Protein AF-A0A1F4DH33-F1 (afdb_monomer_lite)

Foldseek 3Di:
DPPDPDDPQDLPDLFPCCVQQVDDPVRLVVLQLVLQLVVLQLQCVQAQLSVVQQVVLVHHSVQCPDPVSLLSRDEAEPVSQVVQQVVCCVPPVGRARRFWRFDPVQFDAKAWAPDPDDDTGIFTAGPQLLVLQLSLLLRAVSQLSDAAPAEEEEAAAQDSHQSHPSNVVSCVVRNYHYNRCYVVVDLLVSLVCLQVVLGQEYEEALLSLVVNQVCNCVRVVDFLLVSNHQEYEHEDDPQLLQLLSVVCSCVRNVYQFYKYWDGGSDLFTWIWHNVCRNPSPTPAIFGSRSSFKPWWFAALPVRGTDDPDAQDKGFIFIFGGPGHTRTRHRYGPFWIKTKHQDQDPSRRNGIGIDGQAGSVQWAQEVNFTDHLSQLLSLLSVPPPQFPSDKAFEAADDDSYDYDDTEMETEGHPPQDPVNVVVVQVVSQVSCCVRRVHGYDYHYDYPPPDDSDSDDDDRYDYVVVVVDDDDPDDDDDDDDDDDQALWDDAPPDIDGRVVDDPLRVLLVVCVSQQKAKEKEKDWLQLLQVVQLQLVQQQLVVVVKDKDWDDPPDDPDWTIGITMIMIGDPDDDDPDDDRLEGQEYAYAALQLLALAADQTPPLVDCSLSSLLSYQEHFYEHEDPDAQLPRAHAAKHWWKYKYHPLLVLQCVQPVDAADRSNLLCVLRVCLRPPPSGDLVSSLVSLCVPVLADNVRSNSSNVSSPVRNVRMHMDGGDIHHHPDYSVRSVVVSNDRDDPVVDDPVNVVVPPPQAQWDKFFALQQAPDPAQSLCSNPSSNQWDQDPNDTDGDLSSTRNHCSSCVRRPSSRIDIDGNCVQVVCVVVVNVCVRYDPDDD

Sequence (832 aa):
MELASADGLRPDREFWNPRVEVMSREELKALQFKKLKKQLKYNYENSIFYKRSFDNAGIKPGDIRSWDDFALVPIMTKDDQRQCQEESLERFGHPYGVLACAPMHNIVRNSATSGTTGTPTLYTLTRRDVQVIRELSARKFWRMGLRPGDRVLHAMALSMFTGGVPVCDTLQEYGVCVIPVGSESGIRRVLQFIDLCKPHYIRCTPSTAEHLLRKCPEILGKQATALGLKGMLVSGESGGGVLEVRKRIKDGFGLQYLFDNIGGSHVFQAYSCPETADSLDYKGMHLVSEDYCILELLDPVTKKPLELTEGATGEMIYTYIDWEGTPLLRYRLGDMLTVSFKPCECRDPRMRFNIIGRADDMLIVKGINLYPEALKKVVLAFMPRVTGEVRILLDAPGPKVEPPLKIQVESGQGVSQADLALLDREMKDQIRSLLRINPDIEFVPPNTFELKEQKTKLVIKRYEQRAEPKTATPIREEPKAKTPGSISYGDATMDADKLDISQIVREHYGLIGVHEFPFFCIGRQGGRTAVEILTRALIAEGKSVYLGQNLGRRSLGTNTMVVRFGNNGSIPPGMSVSHPSGMMFMHETLVWPDHAGLDYSQIRRPEFVKTFRSGTLMVCTSRAPEEVEYPIDFEGTVATVDAEAVFSEKLSIQPAPSGITALGLFVAATGDLVSIEAIKEATLGYERLSKRVRELNAACIQVAYERTRVLRNAKIKGRFSTEEFNAIAGRQPSSEFITSLEKSASTSWREFLPVCDVGKCVCAECIAAYSCPEGVITWRDEEFSLDYDFCKGCGTCAQECPENAMTMVLAETVLGNIAKGRQDQLIGSGGH

Structure (mmCIF, N/CA/C/O backbone):
data_AF-A0A1F4DH33-F1
#
_entry.id   AF-A0A1F4DH33-F1
#
loop_
_atom_site.group_PDB
_atom_site.id
_atom_site.type_symbol
_atom_site.label_atom_id
_atom_site.label_alt_id
_atom_site.label_comp_id
_atom_site.label_asym_id
_atom_site.label_entity_id
_atom_site.label_seq_id
_atom_site.pdbx_PDB_ins_code
_atom_site.Cartn_x
_atom_site.Cartn_y
_atom_site.Cartn_z
_atom_site.occupancy
_atom_site.B_iso_or_equiv
_atom_site.auth_seq_id
_atom_site.auth_comp_id
_atom_site.auth_asym_id
_atom_site.auth_atom_id
_atom_site.pdbx_PDB_model_num
ATOM 1 N N . MET A 1 1 ? -24.810 -19.130 10.931 1.00 31.92 1 MET A N 1
ATOM 2 C CA . MET A 1 1 ? -24.228 -18.499 9.733 1.00 31.92 1 MET A CA 1
ATOM 3 C C . MET A 1 1 ? -23.982 -19.629 8.750 1.00 31.92 1 MET A C 1
ATOM 5 O O . MET A 1 1 ? -22.939 -20.258 8.806 1.00 31.92 1 MET A O 1
ATOM 9 N N . GLU A 1 2 ? -24.995 -19.988 7.961 1.00 26.70 2 GLU A N 1
ATOM 10 C CA . GLU A 1 2 ? -24.818 -20.910 6.834 1.00 26.70 2 GLU A CA 1
ATOM 11 C C . GLU A 1 2 ? -24.098 -20.132 5.729 1.00 26.70 2 GLU A C 1
ATOM 13 O O . GLU A 1 2 ? -24.724 -19.454 4.916 1.00 26.70 2 GLU A O 1
ATOM 18 N N . LEU A 1 3 ? -22.767 -20.121 5.784 1.00 40.25 3 LEU A N 1
ATOM 19 C CA . LEU A 1 3 ? -21.932 -19.713 4.660 1.00 40.25 3 LEU A CA 1
ATOM 20 C C . LEU A 1 3 ? -22.144 -20.760 3.562 1.00 40.25 3 LEU A C 1
ATOM 22 O O . LEU A 1 3 ? -21.766 -21.909 3.760 1.00 40.25 3 LEU A O 1
ATOM 26 N N . ALA A 1 4 ? -22.818 -20.370 2.476 1.00 40.03 4 ALA A N 1
ATOM 27 C CA . ALA A 1 4 ? -23.006 -21.153 1.250 1.00 40.03 4 ALA A CA 1
ATOM 28 C C . ALA A 1 4 ? -23.187 -22.673 1.478 1.00 40.03 4 ALA A C 1
ATOM 30 O O . ALA A 1 4 ? -22.399 -23.482 0.992 1.00 40.03 4 ALA A O 1
ATOM 31 N N . SER A 1 5 ? -24.208 -23.075 2.241 1.00 38.81 5 SER A N 1
ATOM 32 C CA . SER A 1 5 ? -24.548 -24.491 2.382 1.00 38.81 5 SER A CA 1
ATOM 33 C C . SER A 1 5 ? -25.282 -25.006 1.132 1.00 38.81 5 SER A C 1
ATOM 35 O O . SER A 1 5 ? -26.237 -24.404 0.648 1.00 38.81 5 SER A O 1
ATOM 37 N N . ALA A 1 6 ? -24.801 -26.155 0.650 1.00 35.06 6 ALA A N 1
ATOM 38 C CA . ALA A 1 6 ? -25.458 -27.172 -0.181 1.00 35.06 6 ALA A CA 1
ATOM 39 C C . ALA A 1 6 ? -25.553 -27.037 -1.721 1.00 35.06 6 ALA A C 1
ATOM 41 O O . ALA A 1 6 ? -25.622 -28.084 -2.356 1.00 35.06 6 ALA A O 1
ATOM 42 N N . ASP A 1 7 ? -25.496 -25.858 -2.356 1.00 37.97 7 ASP A N 1
ATOM 43 C CA . ASP A 1 7 ? -25.899 -25.750 -3.786 1.00 37.97 7 ASP A CA 1
ATOM 44 C C . ASP A 1 7 ? -24.788 -25.604 -4.853 1.00 37.97 7 ASP A C 1
ATOM 46 O O . ASP A 1 7 ? -25.085 -25.541 -6.050 1.00 37.97 7 ASP A O 1
ATOM 50 N N . GLY A 1 8 ? -23.510 -25.567 -4.460 1.00 47.50 8 GLY A N 1
ATOM 51 C CA . GLY A 1 8 ? -22.394 -25.322 -5.387 1.00 47.50 8 GLY A CA 1
ATOM 52 C C . GLY A 1 8 ? -22.367 -23.890 -5.957 1.00 47.50 8 GLY A C 1
ATOM 53 O O . GLY A 1 8 ? -23.355 -23.156 -5.946 1.00 47.50 8 GLY A O 1
ATOM 54 N N . LEU A 1 9 ? -21.204 -23.444 -6.441 1.00 51.88 9 LEU A N 1
ATOM 55 C CA . LEU A 1 9 ? -21.049 -22.133 -7.088 1.00 51.88 9 LEU A CA 1
ATOM 56 C C . LEU A 1 9 ? -21.694 -22.167 -8.484 1.00 51.88 9 LEU A C 1
ATOM 58 O O . LEU A 1 9 ? -21.021 -22.456 -9.471 1.00 51.88 9 LEU A O 1
ATOM 62 N N . ARG A 1 10 ? -23.002 -21.899 -8.582 1.00 51.34 10 ARG A N 1
ATOM 63 C CA . ARG A 1 10 ? -23.692 -21.813 -9.880 1.00 51.34 10 ARG A CA 1
ATOM 64 C C . ARG A 1 10 ? -23.341 -20.491 -10.597 1.00 51.34 10 ARG A C 1
ATOM 66 O O . ARG A 1 10 ? -23.621 -19.429 -10.036 1.00 51.34 10 ARG A O 1
ATOM 73 N N . PRO A 1 11 ? -22.728 -20.508 -11.800 1.00 56.72 11 PRO A N 1
ATOM 74 C CA . PRO A 1 11 ? -22.234 -19.297 -12.479 1.00 56.72 11 PRO A CA 1
ATOM 75 C C . PRO A 1 11 ? -23.317 -18.294 -12.919 1.00 56.72 11 PRO A C 1
ATOM 77 O O . PRO A 1 11 ? -23.004 -17.127 -13.166 1.00 56.72 11 PRO A O 1
ATOM 80 N N . ASP A 1 12 ? -24.565 -18.753 -13.032 1.00 66.44 12 ASP A N 1
ATOM 81 C CA . ASP A 1 12 ? -25.748 -18.052 -13.551 1.00 66.44 12 ASP A CA 1
ATOM 82 C C . ASP A 1 12 ? -26.495 -17.214 -12.501 1.00 66.44 12 ASP A C 1
ATOM 84 O O . ASP A 1 12 ? -27.418 -16.468 -12.828 1.00 66.44 12 ASP A O 1
ATOM 88 N N . ARG A 1 13 ? -26.094 -17.297 -11.231 1.00 75.06 13 ARG A N 1
ATOM 89 C CA . ARG A 1 13 ? -26.724 -16.545 -10.144 1.00 75.06 13 ARG A CA 1
ATOM 90 C C . ARG A 1 13 ? -26.545 -15.028 -10.324 1.00 75.06 13 ARG A C 1
ATOM 92 O O . ARG A 1 13 ? -25.449 -14.549 -10.602 1.00 75.06 13 ARG A O 1
ATOM 99 N N . GLU A 1 14 ? -27.594 -14.235 -10.104 1.00 78.31 14 GLU A N 1
ATOM 100 C CA . GLU A 1 14 ? -27.525 -12.766 -10.261 1.00 78.31 14 GLU A CA 1
ATOM 101 C C . GLU A 1 14 ? -26.914 -12.042 -9.041 1.00 78.31 14 GLU A C 1
ATOM 103 O O . GLU A 1 14 ? -26.172 -11.068 -9.191 1.00 78.31 14 GLU A O 1
ATOM 108 N N . PHE A 1 15 ? -27.179 -12.541 -7.830 1.00 86.38 15 PHE A N 1
ATOM 109 C CA . PHE A 1 15 ? -26.687 -11.992 -6.558 1.00 86.38 15 PHE A CA 1
ATOM 110 C C . PHE A 1 15 ? -25.929 -13.057 -5.768 1.00 86.38 15 PHE A C 1
ATOM 112 O O . PHE A 1 15 ? -26.364 -14.206 -5.708 1.00 86.38 15 PHE A O 1
ATOM 119 N N . TRP A 1 16 ? -24.840 -12.684 -5.102 1.00 88.81 16 TRP A N 1
ATOM 120 C CA . TRP A 1 16 ? -24.038 -13.608 -4.290 1.00 88.81 16 TRP A CA 1
ATOM 121 C C . TRP A 1 16 ? -24.763 -14.051 -3.006 1.00 88.81 16 TRP A C 1
ATOM 123 O O . TRP A 1 16 ? -24.662 -15.193 -2.559 1.00 88.81 16 TRP A O 1
ATOM 133 N N . ASN A 1 17 ? -25.544 -13.157 -2.422 1.00 90.31 17 ASN A N 1
ATOM 134 C CA . ASN A 1 17 ? -26.325 -13.316 -1.213 1.00 90.31 17 ASN A CA 1
ATOM 135 C C . ASN A 1 17 ? -27.656 -12.547 -1.353 1.00 90.31 17 ASN A C 1
ATOM 137 O O . ASN A 1 17 ? -27.835 -11.478 -0.762 1.00 90.31 17 ASN A O 1
ATOM 141 N N . PRO A 1 18 ? -28.632 -13.097 -2.101 1.00 87.50 18 PRO A N 1
ATOM 142 C CA . PRO A 1 18 ? -29.907 -12.448 -2.370 1.00 87.50 18 PRO A CA 1
ATOM 143 C C . PRO A 1 18 ? -30.693 -12.193 -1.084 1.00 87.50 18 PRO A C 1
ATOM 145 O O . PRO A 1 18 ? -31.393 -11.195 -1.010 1.00 87.50 18 PRO A O 1
ATOM 148 N N . ARG A 1 19 ? -30.521 -13.018 -0.033 1.00 89.81 19 ARG A N 1
ATOM 149 C CA . ARG A 1 19 ? -31.197 -12.825 1.265 1.00 89.81 19 ARG A CA 1
ATOM 150 C C . ARG A 1 19 ? -30.955 -11.432 1.843 1.00 89.81 19 ARG A C 1
ATOM 152 O O . ARG A 1 19 ? -31.812 -10.929 2.556 1.00 89.81 19 ARG A O 1
ATOM 159 N N . VAL A 1 20 ? -29.792 -10.842 1.568 1.00 90.69 20 VAL A N 1
ATOM 160 C CA . VAL A 1 20 ? -29.439 -9.502 2.040 1.00 90.69 20 VAL A CA 1
ATOM 161 C C . VAL A 1 20 ? -29.434 -8.500 0.894 1.00 90.69 20 VAL A C 1
ATOM 163 O O . VAL A 1 20 ? -29.967 -7.406 1.062 1.00 90.69 20 VAL A O 1
ATOM 166 N N . GLU A 1 21 ? -28.858 -8.846 -0.262 1.00 90.88 21 GLU A N 1
ATOM 167 C CA . GLU A 1 21 ? -28.679 -7.939 -1.407 1.00 90.88 21 GLU A CA 1
ATOM 168 C C . GLU A 1 21 ? -29.990 -7.388 -1.974 1.00 90.88 21 GLU A C 1
ATOM 170 O O . GLU A 1 21 ? -29.983 -6.254 -2.442 1.00 90.88 21 GLU A O 1
ATOM 175 N N . VAL A 1 22 ? -31.109 -8.116 -1.857 1.00 90.25 22 VAL A N 1
ATOM 176 C CA . VAL A 1 22 ? -32.424 -7.661 -2.350 1.00 90.25 22 VAL A CA 1
ATOM 177 C C . VAL A 1 22 ? -33.348 -7.092 -1.266 1.00 90.25 22 VAL A C 1
ATOM 179 O O . VAL A 1 22 ? -34.509 -6.811 -1.547 1.00 90.25 22 VAL A O 1
ATOM 182 N N . MET A 1 23 ? -32.855 -6.911 -0.033 1.00 93.81 23 MET A N 1
ATOM 183 C CA . MET A 1 23 ? -33.642 -6.290 1.041 1.00 93.81 23 MET A CA 1
ATOM 184 C C . MET A 1 23 ? -34.103 -4.883 0.653 1.00 93.81 23 MET A C 1
ATOM 186 O O . MET A 1 23 ? -33.319 -4.077 0.137 1.00 93.81 23 MET A O 1
ATOM 190 N N . SER A 1 24 ? -35.351 -4.566 0.991 1.00 92.62 24 SER A N 1
ATOM 191 C CA . SER A 1 24 ? -35.879 -3.206 0.906 1.00 92.62 24 SER A CA 1
ATOM 192 C C . SER A 1 24 ? -35.107 -2.249 1.825 1.00 92.62 24 SER A C 1
ATOM 194 O O . SER A 1 24 ? -34.429 -2.656 2.775 1.00 92.62 24 SER A O 1
ATOM 196 N N . ARG A 1 25 ? -35.216 -0.935 1.576 1.00 89.56 25 ARG A N 1
ATOM 197 C CA . ARG A 1 25 ? -34.565 0.081 2.428 1.00 89.56 25 ARG A CA 1
ATOM 198 C C . ARG A 1 25 ? -35.076 0.029 3.872 1.00 89.56 25 ARG A C 1
ATOM 200 O O . ARG A 1 25 ? -34.302 0.286 4.789 1.00 89.56 25 ARG A O 1
ATOM 207 N N . GLU A 1 26 ? -36.347 -0.313 4.075 1.00 92.50 26 GLU A N 1
ATOM 208 C CA . GLU A 1 26 ? -36.963 -0.430 5.401 1.00 92.50 26 GLU A CA 1
ATOM 209 C C . GLU A 1 26 ? -36.402 -1.628 6.177 1.00 92.50 26 GLU A C 1
ATOM 211 O O . GLU A 1 26 ? -35.934 -1.466 7.307 1.00 92.50 26 GLU A O 1
ATOM 216 N N . GLU A 1 27 ? -36.350 -2.806 5.547 1.00 95.12 27 GLU A N 1
ATOM 217 C CA . GLU A 1 27 ? -35.751 -4.013 6.135 1.00 95.12 27 GLU A CA 1
ATOM 218 C C . GLU A 1 27 ? -34.269 -3.804 6.460 1.00 95.12 27 GLU A C 1
ATOM 220 O O . GLU A 1 27 ? -33.801 -4.176 7.541 1.00 95.12 27 GLU A O 1
ATOM 225 N N . LEU A 1 28 ? -33.534 -3.155 5.553 1.00 93.75 28 LEU A N 1
ATOM 226 C CA . LEU A 1 28 ? -32.123 -2.841 5.738 1.00 93.75 28 LEU A CA 1
ATOM 227 C C . LEU A 1 28 ? -31.905 -1.867 6.904 1.00 93.75 28 LEU A C 1
ATOM 229 O O . LEU A 1 28 ? -31.057 -2.135 7.755 1.00 93.75 28 LEU A O 1
ATOM 233 N N . LYS A 1 29 ? -32.692 -0.786 7.005 1.00 93.50 29 LYS A N 1
ATOM 234 C CA . LYS A 1 29 ? -32.629 0.152 8.141 1.00 93.50 29 LYS A CA 1
ATOM 235 C C . LYS A 1 29 ? -32.944 -0.542 9.469 1.00 93.50 29 LYS A C 1
ATOM 237 O O . LYS A 1 29 ? -32.263 -0.296 10.467 1.00 93.50 29 LYS A O 1
ATOM 242 N N . ALA A 1 30 ? -33.930 -1.440 9.495 1.00 95.56 30 ALA A N 1
ATOM 243 C CA . ALA A 1 30 ? -34.261 -2.216 10.689 1.00 95.56 30 ALA A CA 1
ATOM 244 C C . ALA A 1 30 ? -33.118 -3.169 11.093 1.00 95.56 30 ALA A C 1
ATOM 246 O O . ALA A 1 30 ? -32.764 -3.261 12.275 1.00 95.56 30 ALA A O 1
ATOM 247 N N . LEU A 1 31 ? -32.495 -3.844 10.120 1.00 96.25 31 LEU A N 1
ATOM 248 C CA . LEU A 1 31 ? -31.328 -4.701 10.342 1.00 96.25 31 LEU A CA 1
ATOM 249 C C . LEU A 1 31 ? -30.128 -3.899 10.862 1.00 96.25 31 LEU A C 1
ATOM 251 O O . LEU A 1 31 ? -29.504 -4.307 11.847 1.00 96.25 31 LEU A O 1
ATOM 255 N N . GLN A 1 32 ? -29.832 -2.760 10.232 1.00 96.88 32 GLN A N 1
ATOM 256 C CA . GLN A 1 32 ? -28.767 -1.846 10.638 1.00 96.88 32 GLN A CA 1
ATOM 257 C C . GLN A 1 32 ? -28.958 -1.403 12.087 1.00 96.88 32 GLN A C 1
ATOM 259 O O . GLN A 1 32 ? -28.048 -1.575 12.893 1.00 96.88 32 GLN A O 1
ATOM 264 N N . PHE A 1 33 ? -30.151 -0.929 12.456 1.00 97.25 33 PHE A N 1
ATOM 265 C CA . PHE A 1 33 ? -30.419 -0.457 13.815 1.00 97.25 33 PHE A CA 1
ATOM 266 C C . PHE A 1 33 ? -30.310 -1.583 14.858 1.00 97.25 33 PHE A C 1
ATOM 268 O O . PHE A 1 33 ? -29.763 -1.404 15.950 1.00 97.25 33 PHE A O 1
ATOM 275 N N . LYS A 1 34 ? -30.768 -2.795 14.513 1.00 97.12 34 LYS A N 1
ATOM 276 C CA . LYS A 1 34 ? -30.612 -3.985 15.365 1.00 97.12 34 LYS A CA 1
ATOM 277 C C . LYS A 1 34 ? -29.140 -4.327 15.611 1.00 97.12 34 LYS A C 1
ATOM 279 O O . LYS A 1 34 ? -28.779 -4.634 16.749 1.00 97.12 34 LYS A O 1
ATOM 284 N N . LYS A 1 35 ? -28.303 -4.311 14.569 1.00 97.75 35 LYS A N 1
ATOM 285 C CA . LYS A 1 35 ? -26.860 -4.579 14.683 1.00 97.75 35 LYS A CA 1
ATOM 286 C C . LYS A 1 35 ? -26.126 -3.440 15.393 1.00 97.75 35 LYS A C 1
ATOM 288 O O . LYS A 1 35 ? -25.286 -3.718 16.242 1.00 97.75 35 LYS A O 1
ATOM 293 N N . LEU A 1 36 ? -26.498 -2.190 15.121 1.00 98.06 36 LEU A N 1
ATOM 294 C CA . LEU A 1 36 ? -25.934 -0.998 15.750 1.00 98.06 36 LEU A CA 1
ATOM 295 C C . LEU A 1 36 ? -26.044 -1.072 17.272 1.00 98.06 36 LEU A C 1
ATOM 297 O O . LEU A 1 36 ? -25.031 -0.977 17.950 1.00 98.06 36 LEU A O 1
ATOM 301 N N . LYS A 1 37 ? -27.234 -1.350 17.824 1.00 97.81 37 LYS A N 1
ATOM 302 C CA . LYS A 1 37 ? -27.411 -1.474 19.284 1.00 97.81 37 LYS A CA 1
ATOM 303 C C . LYS A 1 37 ? -26.478 -2.511 19.916 1.00 97.81 37 LYS A C 1
ATOM 305 O O . LYS A 1 37 ? -25.944 -2.283 20.999 1.00 97.81 37 LYS A O 1
ATOM 310 N N . LYS A 1 38 ? -26.256 -3.642 19.235 1.00 97.88 38 LYS A N 1
ATOM 311 C CA . LYS A 1 38 ? -25.300 -4.664 19.689 1.00 97.88 38 LYS A CA 1
ATOM 312 C C . LYS A 1 38 ? -23.862 -4.155 19.621 1.00 97.88 38 LYS A C 1
ATOM 314 O O . LYS A 1 38 ? -23.122 -4.346 20.579 1.00 97.88 38 LYS A O 1
ATOM 319 N N . GLN A 1 39 ? -23.495 -3.485 18.529 1.00 98.25 39 GLN A N 1
ATOM 320 C CA . GLN A 1 39 ? -22.159 -2.928 18.343 1.00 98.25 39 GLN A CA 1
ATOM 321 C C . GLN A 1 39 ? -21.835 -1.845 19.376 1.00 98.25 39 GLN A C 1
ATOM 323 O O . GLN A 1 39 ? -20.762 -1.875 19.961 1.00 98.25 39 GLN A O 1
ATOM 328 N N . LEU A 1 40 ? -22.760 -0.915 19.641 1.00 98.25 40 LEU A N 1
ATOM 329 C CA . LEU A 1 40 ? -22.569 0.155 20.625 1.00 98.25 40 LEU A CA 1
ATOM 330 C C . LEU A 1 40 ? -22.296 -0.422 22.016 1.00 98.25 40 LEU A C 1
ATOM 332 O O . LEU A 1 40 ? -21.360 0.001 22.690 1.00 98.25 40 LEU A O 1
ATOM 336 N N . LYS A 1 41 ? -23.083 -1.429 22.419 1.00 98.25 41 LYS A N 1
ATOM 337 C CA . LYS A 1 41 ? -22.875 -2.144 23.681 1.00 98.25 41 LYS A CA 1
ATOM 338 C C . LYS A 1 41 ? -21.509 -2.834 23.712 1.00 98.25 41 LYS A C 1
ATOM 340 O O . LYS A 1 41 ? -20.758 -2.638 24.660 1.00 98.25 41 LYS A O 1
ATOM 345 N N . TYR A 1 42 ? -21.174 -3.584 22.663 1.00 98.31 42 TYR A N 1
ATOM 346 C CA . TYR A 1 42 ? -19.901 -4.295 22.559 1.00 98.31 42 TYR A CA 1
ATOM 347 C C . TYR A 1 42 ? -18.695 -3.347 22.634 1.00 98.31 42 TYR A C 1
ATOM 349 O O . TYR A 1 42 ? -17.784 -3.582 23.426 1.00 98.31 42 TYR A O 1
ATOM 357 N N . ASN A 1 43 ? -18.720 -2.244 21.884 1.00 98.00 43 ASN A N 1
ATOM 358 C CA . ASN A 1 43 ? -17.669 -1.230 21.899 1.00 98.00 43 ASN A CA 1
ATOM 359 C C . ASN A 1 43 ? -17.496 -0.622 23.295 1.00 98.00 43 ASN A C 1
ATOM 361 O O . ASN A 1 43 ? -16.376 -0.521 23.789 1.00 98.00 43 ASN A O 1
ATOM 365 N N . TYR A 1 44 ? -18.604 -0.242 23.936 1.00 98.25 44 TYR A N 1
ATOM 366 C CA . TYR A 1 44 ? -18.596 0.366 25.265 1.00 98.25 44 TYR A CA 1
ATOM 367 C C . TYR A 1 44 ? -18.043 -0.570 26.349 1.00 98.25 44 TYR A C 1
ATOM 369 O O . TYR A 1 44 ? -17.357 -0.121 27.263 1.00 98.25 44 TYR A O 1
ATOM 377 N N . GLU A 1 45 ? -18.344 -1.867 26.261 1.00 98.00 45 GLU A N 1
ATOM 378 C CA . GLU A 1 45 ? -17.918 -2.859 27.254 1.00 98.00 45 GLU A CA 1
ATOM 379 C C . GLU A 1 45 ? -16.460 -3.304 27.073 1.00 98.00 45 GLU A C 1
ATOM 381 O O . GLU A 1 45 ? -15.829 -3.680 28.058 1.00 98.00 45 GLU A O 1
ATOM 386 N N . ASN A 1 46 ? -15.918 -3.258 25.849 1.00 97.62 46 ASN A N 1
ATOM 387 C CA . ASN A 1 46 ? -14.652 -3.928 25.525 1.00 97.62 46 ASN A CA 1
ATOM 388 C C . ASN A 1 46 ? -13.518 -3.000 25.058 1.00 97.62 46 ASN A C 1
ATOM 390 O O . ASN A 1 46 ? -12.374 -3.440 25.023 1.00 97.62 46 ASN A O 1
ATOM 394 N N . SER A 1 47 ? -13.785 -1.733 24.723 1.00 97.62 47 SER A N 1
ATOM 395 C CA . SER A 1 47 ? -12.743 -0.767 24.341 1.00 97.62 47 SER A CA 1
ATOM 396 C C . SER A 1 47 ? -12.602 0.351 25.368 1.00 97.62 47 SER A C 1
ATOM 398 O O . SER A 1 47 ? -13.572 1.021 25.731 1.00 97.62 47 SER A O 1
ATOM 400 N N . ILE A 1 48 ? -11.355 0.611 25.773 1.00 97.50 48 ILE A N 1
ATOM 401 C CA . ILE A 1 48 ? -11.000 1.718 26.671 1.00 97.50 48 ILE A CA 1
ATOM 402 C C . ILE A 1 48 ? -11.386 3.057 26.032 1.00 97.50 48 ILE A C 1
ATOM 404 O O . ILE A 1 48 ? -11.997 3.900 26.695 1.00 97.50 48 ILE A O 1
ATOM 408 N N . PHE A 1 49 ? -11.090 3.233 24.739 1.00 97.75 49 PHE A N 1
ATOM 409 C CA . PHE A 1 49 ? -11.449 4.437 23.991 1.00 97.75 49 PHE A CA 1
ATOM 410 C C . PHE A 1 49 ? -12.961 4.678 23.977 1.00 97.75 49 PHE A C 1
ATOM 412 O O . PHE A 1 49 ? -13.407 5.760 24.358 1.00 97.75 49 PHE A O 1
ATOM 419 N N . TYR A 1 50 ? -13.761 3.685 23.573 1.00 97.94 50 TYR A N 1
ATOM 420 C CA . TYR A 1 50 ? -15.208 3.880 23.451 1.00 97.94 50 TYR A CA 1
ATOM 421 C C . TYR A 1 50 ? -15.891 4.052 24.800 1.00 97.94 50 TYR A C 1
ATOM 423 O O . TYR A 1 50 ? -16.770 4.904 24.920 1.00 97.94 50 TYR A O 1
ATOM 431 N N . LYS A 1 51 ? -15.456 3.327 25.835 1.00 98.06 51 LYS A N 1
ATOM 432 C CA . LYS A 1 51 ? -15.947 3.556 27.193 1.00 98.06 51 LYS A CA 1
ATOM 433 C C . LYS A 1 51 ? -15.724 5.006 27.628 1.00 98.06 51 LYS A C 1
ATOM 435 O O . LYS A 1 51 ? -16.671 5.670 28.045 1.00 98.06 51 LYS A O 1
ATOM 440 N N . ARG A 1 52 ? -14.494 5.509 27.467 1.00 97.75 52 ARG A N 1
ATOM 441 C CA . ARG A 1 52 ? -14.118 6.897 27.779 1.00 97.75 52 ARG A CA 1
ATOM 442 C C . ARG A 1 52 ? -14.920 7.902 26.950 1.00 97.75 52 ARG A C 1
ATOM 444 O O . ARG A 1 52 ? -15.428 8.869 27.501 1.00 97.75 52 ARG A O 1
ATOM 451 N N . SER A 1 53 ? -15.060 7.665 25.648 1.00 97.44 53 SER A N 1
ATOM 452 C CA . SER A 1 53 ? -15.790 8.540 24.723 1.00 97.44 53 SER A CA 1
ATOM 453 C C . SER A 1 53 ? -17.265 8.699 25.117 1.00 97.44 53 SER A C 1
ATOM 455 O O . SER A 1 53 ? -17.759 9.821 25.211 1.00 97.44 53 SER A O 1
ATOM 457 N N . PHE A 1 54 ? -17.946 7.595 25.434 1.00 97.88 54 PHE A N 1
ATOM 458 C CA . PHE A 1 54 ? -19.344 7.606 25.879 1.00 97.88 54 PHE A CA 1
ATOM 459 C C . PHE A 1 54 ? -19.506 8.242 27.261 1.00 97.88 54 PHE A C 1
ATOM 461 O O . PHE A 1 54 ? -20.389 9.077 27.450 1.00 97.88 54 PHE A O 1
ATOM 468 N N . ASP A 1 55 ? -18.636 7.883 28.211 1.00 97.88 55 ASP A N 1
ATOM 469 C CA . ASP A 1 55 ? -18.683 8.422 29.572 1.00 97.88 55 ASP A CA 1
ATOM 470 C C . ASP A 1 55 ? -18.446 9.946 29.572 1.00 97.88 55 ASP A C 1
ATOM 472 O O . ASP A 1 55 ? -19.183 10.673 30.236 1.00 97.88 55 ASP A O 1
ATOM 476 N N . ASN A 1 56 ? -17.508 10.447 28.758 1.00 97.50 56 ASN A N 1
ATOM 477 C CA . ASN A 1 56 ? -17.250 11.884 28.590 1.00 97.50 56 ASN A CA 1
ATOM 478 C C . ASN A 1 56 ? -18.414 12.632 27.927 1.00 97.50 56 ASN A C 1
ATOM 480 O O . ASN A 1 56 ? -18.652 13.797 28.235 1.00 97.50 56 ASN A O 1
ATOM 484 N N . ALA A 1 57 ? -19.136 11.976 27.017 1.00 95.94 57 ALA A N 1
ATOM 485 C CA . ALA A 1 57 ? -20.338 12.526 26.397 1.00 95.94 57 ALA A CA 1
ATOM 486 C C . ALA A 1 57 ? -21.583 12.416 27.299 1.00 95.94 57 ALA A C 1
ATOM 488 O O . ALA A 1 57 ? -22.643 12.921 26.938 1.00 95.94 57 ALA A O 1
ATOM 489 N N . GLY A 1 58 ? -21.472 11.770 28.467 1.00 97.25 58 GLY A N 1
ATOM 490 C CA . GLY A 1 58 ? -22.580 11.595 29.403 1.00 97.25 58 GLY A CA 1
ATOM 491 C C . GLY A 1 58 ? -23.669 10.640 28.909 1.00 97.25 58 GLY A C 1
ATOM 492 O O . GLY A 1 58 ? -24.799 10.731 29.381 1.00 97.25 58 GLY A O 1
ATOM 493 N N . ILE A 1 59 ? -23.349 9.733 27.979 1.00 97.12 59 ILE A N 1
ATOM 494 C CA . ILE A 1 59 ? -24.308 8.795 27.374 1.00 97.12 59 ILE A CA 1
ATOM 495 C C . ILE A 1 59 ? -23.917 7.336 27.622 1.00 97.12 59 ILE A C 1
ATOM 497 O O . ILE A 1 59 ? -22.746 6.991 27.788 1.00 97.12 59 ILE A O 1
ATOM 501 N N . LYS A 1 60 ? -24.903 6.440 27.600 1.00 97.12 60 LYS A N 1
ATOM 502 C CA . LYS A 1 60 ? -24.731 4.983 27.608 1.00 97.12 60 LYS A CA 1
ATOM 503 C C . LYS A 1 60 ? -25.315 4.373 26.332 1.00 97.12 60 LYS A C 1
ATOM 505 O O . LYS A 1 60 ? -26.235 4.933 25.740 1.00 97.12 60 LYS A O 1
ATOM 510 N N . PRO A 1 61 ? -24.876 3.167 25.921 1.00 97.12 61 PRO A N 1
ATOM 511 C CA . PRO A 1 61 ? -25.444 2.495 24.748 1.00 97.12 61 PRO A CA 1
ATOM 512 C C . PRO A 1 61 ? -26.974 2.326 24.779 1.00 97.12 61 PRO A C 1
ATOM 514 O O . PRO A 1 61 ? -27.607 2.310 23.728 1.00 97.12 61 PRO A O 1
ATOM 517 N N . GLY A 1 62 ? -27.573 2.198 25.970 1.00 96.38 62 GLY A N 1
ATOM 518 C CA . GLY A 1 62 ? -29.025 2.054 26.151 1.00 96.38 62 GLY A CA 1
ATOM 519 C C . GLY A 1 62 ? -29.845 3.328 25.909 1.00 96.38 62 GLY A C 1
ATOM 520 O O . GLY A 1 62 ? -31.071 3.239 25.784 1.00 96.38 62 GLY A O 1
ATOM 521 N N . ASP A 1 63 ? -29.190 4.486 25.817 1.00 96.44 63 ASP A N 1
ATOM 522 C CA . ASP A 1 63 ? -29.838 5.770 25.529 1.00 96.44 63 ASP A CA 1
ATOM 523 C C . ASP A 1 63 ? -30.135 5.928 24.029 1.00 96.44 63 ASP A C 1
ATOM 525 O O . ASP A 1 63 ? -31.010 6.696 23.646 1.00 96.44 63 ASP A O 1
ATOM 529 N N . ILE A 1 64 ? -29.477 5.138 23.173 1.00 97.31 64 ILE A N 1
ATOM 530 C CA . ILE A 1 64 ? -29.650 5.178 21.718 1.00 97.31 64 ILE A CA 1
ATOM 531 C C . ILE A 1 64 ? -30.848 4.310 21.308 1.00 97.31 64 ILE A C 1
ATOM 533 O O . ILE A 1 64 ? -30.727 3.098 21.084 1.00 97.31 64 ILE A O 1
ATOM 537 N N . ARG A 1 65 ? -32.036 4.922 21.239 1.00 95.50 65 ARG A N 1
ATOM 538 C CA . ARG A 1 65 ? -33.319 4.238 20.977 1.00 95.50 65 ARG A CA 1
ATOM 539 C C . ARG A 1 65 ? -33.878 4.510 19.584 1.00 95.50 65 ARG A C 1
ATOM 541 O O . ARG A 1 65 ? -34.720 3.742 19.119 1.00 95.50 65 ARG A O 1
ATOM 548 N N . SER A 1 66 ? -33.349 5.519 18.905 1.00 94.06 66 SER A N 1
ATOM 549 C CA . SER A 1 66 ? -33.691 5.929 17.548 1.00 94.06 66 SER A CA 1
ATOM 550 C C . SER A 1 66 ? -32.444 6.311 16.735 1.00 94.06 66 SER A C 1
ATOM 552 O O . SER A 1 66 ? -31.327 6.362 17.254 1.00 94.06 66 SER A O 1
ATOM 554 N N . TRP A 1 67 ? -32.632 6.568 15.438 1.00 90.12 67 TRP A N 1
ATOM 555 C CA . TRP A 1 67 ? -31.581 7.122 14.578 1.00 90.12 67 TRP A CA 1
ATOM 556 C C . TRP A 1 67 ? -31.229 8.571 14.931 1.00 90.12 67 TRP A C 1
ATOM 558 O O . TRP A 1 67 ? -30.081 8.962 14.749 1.00 90.12 67 TRP A O 1
ATOM 568 N N . ASP A 1 68 ? -32.171 9.331 15.488 1.00 89.75 68 ASP A N 1
ATOM 569 C CA . ASP A 1 68 ? -31.908 10.696 15.950 1.00 89.75 68 ASP A CA 1
ATOM 570 C C . ASP A 1 68 ? -30.999 10.678 17.185 1.00 89.75 68 ASP A C 1
ATOM 572 O O . ASP A 1 68 ? -30.024 11.425 17.250 1.00 89.75 68 ASP A O 1
ATOM 576 N N . ASP A 1 69 ? -31.229 9.740 18.113 1.00 93.44 69 ASP A N 1
ATOM 577 C CA . ASP A 1 69 ? -30.353 9.552 19.278 1.00 93.44 69 ASP A CA 1
ATOM 578 C C . ASP A 1 69 ? -28.934 9.154 18.858 1.00 93.44 69 ASP A C 1
ATOM 580 O O . ASP A 1 69 ? -27.964 9.502 19.526 1.00 93.44 69 ASP A O 1
ATOM 584 N N . PHE A 1 70 ? -28.779 8.438 17.738 1.00 92.94 70 PHE A N 1
ATOM 585 C CA . PHE A 1 70 ? -27.461 8.027 17.253 1.00 92.94 70 PHE A CA 1
ATOM 586 C C . PHE A 1 70 ? -26.549 9.226 16.950 1.00 92.94 70 PHE A C 1
ATOM 588 O O . PHE A 1 70 ? -25.330 9.118 17.093 1.00 92.94 70 PHE A O 1
ATOM 595 N N . ALA A 1 71 ? -27.121 10.396 16.640 1.00 88.31 71 ALA A N 1
ATOM 596 C CA . ALA A 1 71 ? -26.362 11.627 16.463 1.00 88.31 71 ALA A CA 1
ATOM 597 C C . ALA A 1 71 ? -25.637 12.095 17.743 1.00 88.31 71 ALA A C 1
ATOM 599 O O . ALA A 1 71 ? -24.670 12.850 17.624 1.00 88.31 71 ALA A O 1
ATOM 600 N N . LEU A 1 72 ? -26.059 11.631 18.930 1.00 90.12 72 LEU A N 1
ATOM 601 C CA . LEU A 1 72 ? -25.409 11.899 20.222 1.00 90.12 72 LEU A CA 1
ATOM 602 C C . LEU A 1 72 ? -24.072 11.163 20.376 1.00 90.12 72 LEU A C 1
ATOM 604 O O . LEU A 1 72 ? -23.222 11.590 21.155 1.00 90.12 72 LEU A O 1
ATOM 608 N N . VAL A 1 73 ? -23.877 10.055 19.655 1.00 94.50 73 VAL A N 1
ATOM 609 C CA . VAL A 1 73 ? -22.625 9.293 19.702 1.00 94.50 73 VAL A CA 1
ATOM 610 C C . VAL A 1 73 ? -21.492 10.155 19.126 1.00 94.50 73 VAL A C 1
ATOM 612 O O . VAL A 1 73 ? -21.634 10.642 17.998 1.00 94.50 73 VAL A O 1
ATOM 615 N N . PRO A 1 74 ? -20.368 10.341 19.847 1.00 94.00 74 PRO A N 1
ATOM 616 C CA . PRO A 1 74 ? -19.262 11.166 19.370 1.00 94.00 74 PRO A CA 1
ATOM 617 C C . PRO A 1 74 ? -18.659 10.671 18.052 1.00 94.00 74 PRO A C 1
ATOM 619 O O . PRO A 1 74 ? -18.593 9.470 17.785 1.00 94.00 74 PRO A O 1
ATOM 622 N N . ILE A 1 75 ? -18.188 11.618 17.243 1.00 94.06 75 ILE A N 1
ATOM 623 C CA . ILE A 1 75 ? -17.434 11.343 16.016 1.00 94.06 75 ILE A CA 1
ATOM 624 C C . ILE A 1 75 ? -16.017 10.900 16.384 1.00 94.06 75 ILE A C 1
ATOM 626 O O . ILE A 1 75 ? -15.381 11.511 17.240 1.00 94.06 75 ILE A O 1
ATOM 630 N N . MET A 1 76 ? -15.511 9.882 15.687 1.00 93.62 76 MET A N 1
ATOM 631 C CA . MET A 1 76 ? -14.122 9.434 15.780 1.00 93.62 76 MET A CA 1
ATOM 632 C C . MET A 1 76 ? -13.313 9.944 14.581 1.00 93.62 76 MET A C 1
ATOM 634 O O . MET A 1 76 ? -13.771 9.891 13.440 1.00 93.62 76 MET A O 1
ATOM 638 N N . THR A 1 77 ? -12.087 10.400 14.813 1.00 89.56 77 THR A N 1
ATOM 639 C CA . THR A 1 77 ? -11.171 10.895 13.776 1.00 89.56 77 THR A CA 1
ATOM 640 C C . THR A 1 77 ? -9.940 9.998 13.608 1.00 89.56 77 THR A C 1
ATOM 642 O O . THR A 1 77 ? -9.668 9.097 14.406 1.00 89.56 77 THR A O 1
ATOM 645 N N . LYS A 1 78 ? -9.152 10.253 12.554 1.00 84.19 78 LYS A N 1
ATOM 646 C CA . LYS A 1 78 ? -7.836 9.613 12.373 1.00 84.19 78 LYS A CA 1
ATOM 647 C C . LYS A 1 78 ? -6.867 9.933 13.508 1.00 84.19 78 LYS A C 1
ATOM 649 O O . LYS A 1 78 ? -6.049 9.082 13.845 1.00 84.19 78 LYS A O 1
ATOM 654 N N . ASP A 1 79 ? -6.940 11.136 14.066 1.00 86.75 79 ASP A N 1
ATOM 655 C CA . ASP A 1 79 ? -6.031 11.554 15.130 1.00 86.75 79 ASP A CA 1
ATOM 656 C C . ASP A 1 79 ? -6.374 10.855 16.444 1.00 86.75 79 ASP A C 1
ATOM 658 O O . ASP A 1 79 ? -5.464 10.359 17.103 1.00 86.75 79 ASP A O 1
ATOM 662 N N . ASP A 1 80 ? -7.663 10.655 16.741 1.00 92.06 80 ASP A N 1
ATOM 663 C CA . ASP A 1 80 ? -8.087 9.808 17.865 1.00 92.06 80 ASP A CA 1
ATOM 664 C C . ASP A 1 80 ? -7.517 8.387 17.737 1.00 92.06 80 ASP A C 1
ATOM 666 O O . ASP A 1 80 ? -7.011 7.815 18.702 1.00 92.06 80 ASP A O 1
ATOM 670 N N . GLN A 1 81 ? -7.545 7.815 16.526 1.00 91.19 81 GLN A N 1
ATOM 671 C CA . GLN A 1 81 ? -6.981 6.488 16.269 1.00 91.19 81 GLN A CA 1
ATOM 672 C C . GLN A 1 81 ? -5.465 6.444 16.506 1.00 91.19 81 GLN A C 1
ATOM 674 O O . GLN A 1 81 ? -4.969 5.478 17.084 1.00 91.19 81 GLN A O 1
ATOM 679 N N . ARG A 1 82 ? -4.724 7.474 16.077 1.00 89.12 82 ARG A N 1
ATOM 680 C CA . ARG A 1 82 ? -3.270 7.572 16.294 1.00 89.12 82 ARG A CA 1
ATOM 681 C C . ARG A 1 82 ? -2.929 7.714 17.773 1.00 89.12 82 ARG A C 1
ATOM 683 O O . ARG A 1 82 ? -2.088 6.966 18.257 1.00 89.12 82 ARG A O 1
ATOM 690 N N . GLN A 1 83 ? -3.644 8.574 18.493 1.00 92.81 83 GLN A N 1
ATOM 691 C CA . GLN A 1 83 ? -3.485 8.727 19.941 1.00 92.81 83 GLN A CA 1
ATOM 692 C C . GLN A 1 83 ? -3.770 7.414 20.675 1.00 92.81 83 GLN A C 1
ATOM 694 O O . GLN A 1 83 ? -3.018 7.027 21.563 1.00 92.81 83 GLN A O 1
ATOM 699 N N . CYS A 1 84 ? -4.802 6.667 20.263 1.00 94.75 84 CYS A N 1
ATOM 700 C CA . CYS A 1 84 ? -5.061 5.340 20.824 1.00 94.75 84 CYS A CA 1
ATOM 701 C C . CYS A 1 84 ? -3.899 4.369 20.580 1.00 94.75 84 CYS A C 1
ATOM 703 O O . CYS A 1 84 ? -3.597 3.557 21.452 1.00 94.75 84 CYS A O 1
ATOM 705 N N . GLN A 1 85 ? -3.261 4.414 19.407 1.00 93.75 85 GLN A N 1
ATOM 706 C CA . GLN A 1 85 ? -2.103 3.568 19.105 1.00 93.75 85 GLN A CA 1
ATOM 707 C C . GLN A 1 85 ? -0.894 3.932 19.969 1.00 93.75 85 GLN A C 1
ATOM 709 O O . GLN A 1 85 ? -0.242 3.032 20.489 1.00 93.75 85 GLN A O 1
ATOM 714 N N . GLU A 1 86 ? -0.617 5.224 20.134 1.00 93.50 86 GLU A N 1
ATOM 715 C CA . GLU A 1 86 ? 0.462 5.735 20.987 1.00 93.50 86 GLU A CA 1
ATOM 716 C C . GLU A 1 86 ? 0.236 5.351 22.455 1.00 93.50 86 GLU A C 1
ATOM 718 O O . GLU A 1 86 ? 1.093 4.698 23.049 1.00 93.50 86 GLU A O 1
ATOM 723 N N . GLU A 1 87 ? -0.960 5.621 22.995 1.00 96.50 87 GLU A N 1
ATOM 724 C CA . GLU A 1 87 ? -1.358 5.217 24.353 1.00 96.50 87 GLU A CA 1
ATOM 725 C C . GLU A 1 87 ? -1.243 3.691 24.527 1.00 96.50 87 GLU A C 1
ATOM 727 O O . GLU A 1 87 ? -0.799 3.198 25.563 1.00 96.50 87 GLU A O 1
ATOM 732 N N . SER A 1 88 ? -1.599 2.915 23.497 1.00 95.81 88 SER A N 1
ATOM 733 C CA . SER A 1 88 ? -1.478 1.456 23.552 1.00 95.81 88 SER A CA 1
ATOM 734 C C . SER A 1 88 ? -0.022 0.988 23.590 1.00 95.81 88 SER A C 1
ATOM 736 O O . SER A 1 88 ? 0.288 0.054 24.329 1.00 95.81 88 SER A O 1
ATOM 738 N N . LEU A 1 89 ? 0.866 1.611 22.807 1.00 93.06 89 LEU A N 1
ATOM 739 C CA . LEU A 1 89 ? 2.292 1.276 22.793 1.00 93.06 89 LEU A CA 1
ATOM 740 C C . LEU A 1 89 ? 2.923 1.528 24.160 1.00 93.06 89 LEU A C 1
ATOM 742 O O . LEU A 1 89 ? 3.622 0.653 24.665 1.00 93.06 89 LEU A O 1
ATOM 746 N N . GLU A 1 90 ? 2.628 2.675 24.768 1.00 94.94 90 GLU A N 1
ATOM 747 C CA . GLU A 1 90 ? 3.124 3.029 26.100 1.00 94.94 90 GLU A CA 1
ATOM 748 C C . GLU A 1 90 ? 2.592 2.072 27.174 1.00 94.94 90 GLU A C 1
ATOM 750 O O . GLU A 1 90 ? 3.349 1.562 27.998 1.00 94.94 90 GLU A O 1
ATOM 755 N N . ARG A 1 91 ? 1.286 1.784 27.151 1.00 96.94 91 ARG A N 1
ATOM 756 C CA . ARG A 1 91 ? 0.619 1.034 28.221 1.00 96.94 91 ARG A CA 1
ATOM 757 C C . ARG A 1 91 ? 0.753 -0.483 28.109 1.00 96.94 91 ARG A C 1
ATOM 759 O O . ARG A 1 91 ? 0.764 -1.169 29.129 1.00 96.94 91 ARG A O 1
ATOM 766 N N . PHE A 1 92 ? 0.780 -1.017 26.892 1.00 93.88 92 PHE A N 1
ATOM 767 C CA . PHE A 1 92 ? 0.684 -2.457 26.629 1.00 93.88 92 PHE A CA 1
ATOM 768 C C . PHE A 1 92 ? 1.856 -3.010 25.807 1.00 93.88 92 PHE A C 1
ATOM 770 O O . PHE A 1 92 ? 1.902 -4.213 25.559 1.00 93.88 92 PHE A O 1
ATOM 777 N N . GLY A 1 93 ? 2.789 -2.168 25.347 1.00 93.50 93 GLY A N 1
ATOM 778 C CA . GLY A 1 93 ? 3.898 -2.589 24.482 1.00 93.50 93 GLY A CA 1
ATOM 779 C C . GLY A 1 93 ? 3.478 -2.952 23.050 1.00 93.50 93 GLY A C 1
ATOM 780 O O . GLY A 1 93 ? 4.277 -3.500 22.294 1.00 93.50 93 GLY A O 1
ATOM 781 N N . HIS A 1 94 ? 2.230 -2.671 22.654 1.00 92.62 94 HIS A N 1
ATOM 782 C CA . HIS A 1 94 ? 1.706 -2.919 21.306 1.00 92.62 94 HIS A CA 1
ATOM 783 C C . HIS A 1 94 ? 0.622 -1.889 20.928 1.00 92.62 94 HIS A C 1
ATOM 785 O O . HIS A 1 94 ? -0.077 -1.395 21.805 1.00 92.62 94 HIS A O 1
ATOM 791 N N . PRO A 1 95 ? 0.375 -1.588 19.639 1.00 91.62 95 PRO A N 1
ATOM 792 C CA . PRO A 1 95 ? -0.423 -0.422 19.233 1.00 91.62 95 PRO A CA 1
ATOM 793 C C . PRO A 1 95 ? -1.952 -0.641 19.207 1.00 91.62 95 PRO A C 1
ATOM 795 O O . PRO A 1 95 ? -2.656 0.058 18.484 1.00 91.62 95 PRO A O 1
ATOM 798 N N . TYR A 1 96 ? -2.496 -1.622 19.938 1.00 92.69 96 TYR A N 1
ATOM 799 C CA . TYR A 1 96 ? -3.896 -2.064 19.749 1.00 92.69 96 TYR A CA 1
ATOM 800 C C . TYR A 1 96 ? -4.808 -1.899 20.970 1.00 92.69 96 TYR A C 1
ATOM 802 O O . TYR A 1 96 ? -6.009 -1.687 20.801 1.00 92.69 96 TYR A O 1
ATOM 810 N N . GLY A 1 97 ? -4.265 -2.046 22.183 1.00 91.44 97 GLY A N 1
ATOM 811 C CA . GLY A 1 97 ? -5.040 -2.370 23.389 1.00 91.44 97 GLY A CA 1
ATOM 812 C C . GLY A 1 97 ? -6.075 -1.331 23.828 1.00 91.44 97 GLY A C 1
ATOM 813 O O . GLY A 1 97 ? -7.037 -1.683 24.500 1.00 91.44 97 GLY A O 1
ATOM 814 N N . VAL A 1 98 ? -5.925 -0.064 23.440 1.00 96.12 98 VAL A N 1
ATOM 815 C CA . VAL A 1 98 ? -6.873 1.005 23.798 1.00 96.12 98 VAL A CA 1
ATOM 816 C C . VAL A 1 98 ? -8.132 0.972 22.924 1.00 96.12 98 VAL A C 1
ATOM 818 O O . VAL A 1 98 ? -9.238 1.227 23.411 1.00 96.12 98 VAL A O 1
ATOM 821 N N . LEU A 1 99 ? -7.983 0.650 21.636 1.00 95.38 99 LEU A N 1
ATOM 822 C CA . LEU A 1 99 ? -9.066 0.744 20.653 1.00 95.38 99 LEU A CA 1
ATOM 823 C C . LEU A 1 99 ? -9.681 -0.612 20.285 1.00 95.38 99 LEU A C 1
ATOM 825 O O . LEU A 1 99 ? -10.887 -0.684 20.049 1.00 95.38 99 LEU A O 1
ATOM 829 N N . ALA A 1 100 ? -8.882 -1.677 20.204 1.00 94.88 100 ALA A N 1
ATOM 830 C CA . ALA A 1 100 ? -9.391 -3.003 19.870 1.00 94.88 100 ALA A CA 1
ATOM 831 C C . ALA A 1 100 ? -10.395 -3.489 20.929 1.00 94.88 100 ALA A C 1
ATOM 833 O O . ALA A 1 100 ? -10.165 -3.327 22.124 1.00 94.88 100 ALA A O 1
ATOM 834 N N . CYS A 1 101 ? -11.508 -4.074 20.482 1.00 96.31 101 CYS A N 1
ATOM 835 C CA . CYS A 1 101 ? -12.520 -4.662 21.364 1.00 96.31 101 CYS A CA 1
ATOM 836 C C . CYS A 1 101 ? -12.284 -6.163 21.563 1.00 96.31 101 CYS A C 1
ATOM 838 O O . CYS A 1 101 ? -12.485 -6.695 22.653 1.00 96.31 101 CYS A O 1
ATOM 840 N N . ALA A 1 102 ? -11.850 -6.867 20.516 1.00 96.56 102 ALA A N 1
ATOM 841 C CA . ALA A 1 102 ? -11.530 -8.279 20.631 1.00 96.56 102 ALA A CA 1
ATOM 842 C C . ALA A 1 102 ? -10.265 -8.506 21.487 1.00 96.56 102 ALA A C 1
ATOM 844 O O . ALA A 1 102 ? -9.292 -7.755 21.364 1.00 96.56 102 ALA A O 1
ATOM 845 N N . PRO A 1 103 ? -10.222 -9.582 22.297 1.00 94.06 103 PRO A N 1
ATOM 846 C CA . PRO A 1 103 ? -8.999 -10.009 22.966 1.00 94.06 103 PRO A CA 1
ATOM 847 C C . PRO A 1 103 ? -7.849 -10.201 21.973 1.00 94.06 103 PRO A C 1
ATOM 849 O O . PRO A 1 103 ? -8.058 -10.710 20.872 1.00 94.06 103 PRO A O 1
ATOM 852 N N . MET A 1 104 ? -6.618 -9.869 22.375 1.00 92.75 104 MET A N 1
ATOM 853 C CA . MET A 1 104 ? -5.456 -9.922 21.473 1.00 92.75 104 MET A CA 1
ATOM 854 C C . MET A 1 104 ? -5.230 -11.308 20.849 1.00 92.75 104 MET A C 1
ATOM 856 O O . MET A 1 104 ? -4.868 -11.391 19.681 1.00 92.75 104 MET A O 1
ATOM 860 N N . HIS A 1 105 ? -5.524 -12.396 21.572 1.00 93.88 105 HIS A N 1
ATOM 861 C CA . HIS A 1 105 ? -5.407 -13.766 21.048 1.00 93.88 105 HIS A CA 1
ATOM 862 C C . HIS A 1 105 ? -6.432 -14.110 19.947 1.00 93.88 105 HIS A C 1
ATOM 864 O O . HIS A 1 105 ? -6.263 -15.107 19.246 1.00 93.88 105 HIS A O 1
ATOM 870 N N . ASN A 1 106 ? -7.484 -13.301 19.774 1.00 95.50 106 ASN A N 1
ATOM 871 C CA . ASN A 1 106 ? -8.463 -13.448 18.692 1.00 95.50 106 ASN A CA 1
ATOM 872 C C . ASN A 1 106 ? -8.092 -12.644 17.439 1.00 95.50 106 ASN A C 1
ATOM 874 O O . ASN A 1 106 ? -8.694 -12.860 16.383 1.00 95.50 106 ASN A O 1
ATOM 878 N N . ILE A 1 107 ? -7.119 -11.731 17.534 1.00 95.12 107 ILE A N 1
ATOM 879 C CA . ILE A 1 107 ? -6.639 -10.950 16.395 1.00 95.12 107 ILE A CA 1
ATOM 880 C C . ILE A 1 107 ? -5.763 -11.843 15.517 1.00 95.12 107 ILE A C 1
ATOM 882 O O . ILE A 1 107 ? -4.746 -12.371 15.956 1.00 95.12 107 ILE A O 1
ATOM 886 N N . VAL A 1 108 ? -6.150 -11.996 14.251 1.00 93.50 108 VAL A N 1
ATOM 887 C CA . VAL A 1 108 ? -5.449 -12.858 13.283 1.00 93.50 108 VAL A CA 1
ATOM 888 C C . VAL A 1 108 ? -4.765 -12.081 12.168 1.00 93.50 108 VAL A C 1
ATOM 890 O O . VAL A 1 108 ? -3.997 -12.656 11.398 1.00 93.50 108 VAL A O 1
ATOM 893 N N . ARG A 1 109 ? -5.055 -10.782 12.035 1.00 90.62 109 ARG A N 1
ATOM 894 C CA . ARG A 1 109 ? -4.446 -9.931 11.013 1.00 90.62 109 ARG A CA 1
ATOM 895 C C . ARG A 1 109 ? -4.451 -8.470 11.429 1.00 90.62 109 ARG A C 1
ATOM 897 O O . ARG A 1 109 ? -5.432 -7.981 11.978 1.00 90.62 109 ARG A O 1
ATOM 904 N N . ASN A 1 110 ? -3.379 -7.779 11.052 1.00 89.12 110 ASN A N 1
ATOM 905 C CA . ASN A 1 110 ? -3.318 -6.326 11.038 1.00 89.12 110 ASN A CA 1
ATOM 906 C C . ASN A 1 110 ? -3.287 -5.821 9.601 1.00 89.12 110 ASN A C 1
ATOM 908 O O . ASN A 1 110 ? -2.608 -6.378 8.739 1.00 89.12 110 ASN A O 1
ATOM 912 N N . SER A 1 111 ? -4.042 -4.766 9.339 1.00 85.56 111 SER A N 1
ATOM 913 C CA . SER A 1 111 ? -3.997 -4.016 8.089 1.00 85.56 111 SER A CA 1
ATOM 914 C C . SER A 1 111 ? -3.725 -2.548 8.372 1.00 85.56 111 SER A C 1
ATOM 916 O O . SER A 1 111 ? -3.960 -2.072 9.478 1.00 85.56 111 SER A O 1
ATOM 918 N N . ALA A 1 112 ? -3.241 -1.830 7.370 1.00 77.31 112 ALA A N 1
ATOM 919 C CA . ALA A 1 112 ? -2.991 -0.402 7.442 1.00 77.31 112 ALA A CA 1
ATOM 920 C C . ALA A 1 112 ? -3.609 0.309 6.239 1.00 77.31 112 ALA A C 1
ATOM 922 O O . ALA A 1 112 ? -3.779 -0.268 5.160 1.00 77.31 112 ALA A O 1
ATOM 923 N N . THR A 1 113 ? -3.914 1.591 6.399 1.00 65.69 113 THR A N 1
ATOM 924 C CA . THR A 1 113 ? -4.146 2.450 5.233 1.00 65.69 113 THR A CA 1
ATOM 925 C C . THR A 1 113 ? -2.820 2.732 4.524 1.00 65.69 113 THR A C 1
ATOM 927 O O . THR A 1 113 ? -1.758 2.740 5.140 1.00 65.69 113 THR A O 1
ATOM 930 N N . SER A 1 114 ? -2.865 2.994 3.216 1.00 56.25 114 SER A N 1
ATOM 931 C CA . SER A 1 114 ? -1.683 3.327 2.402 1.00 56.25 114 SER A CA 1
ATOM 932 C C . SER A 1 114 ? -1.112 4.731 2.665 1.00 56.25 114 SER A C 1
ATOM 934 O O . SER A 1 114 ? -0.533 5.326 1.760 1.00 56.25 114 SER A O 1
ATOM 936 N N . GLY A 1 115 ? -1.386 5.323 3.834 1.00 49.34 115 GLY A N 1
ATOM 937 C CA . GLY A 1 115 ? -1.160 6.741 4.118 1.00 49.34 115 GLY A CA 1
ATOM 938 C C . GLY A 1 115 ? 0.290 7.175 3.892 1.00 49.34 115 GLY A C 1
ATOM 939 O O . GLY A 1 115 ? 1.218 6.516 4.342 1.00 49.34 115 GLY A O 1
ATOM 940 N N . THR A 1 116 ? 0.473 8.304 3.203 1.00 38.56 116 THR A N 1
ATOM 941 C CA . THR A 1 116 ? 1.780 8.852 2.787 1.00 38.56 116 THR A CA 1
ATOM 942 C C . THR A 1 116 ? 2.286 9.988 3.690 1.00 38.56 116 THR A C 1
ATOM 944 O O . THR A 1 116 ? 3.175 10.735 3.289 1.00 38.56 116 THR A O 1
ATOM 947 N N . THR A 1 117 ? 1.686 10.193 4.868 1.00 41.22 117 THR A N 1
ATOM 948 C CA . THR A 1 117 ? 2.047 11.271 5.809 1.00 41.22 117 THR A CA 1
ATOM 949 C C . THR A 1 117 ? 1.804 10.829 7.259 1.00 41.22 117 THR A C 1
ATOM 951 O O . THR A 1 117 ? 0.652 10.616 7.650 1.00 41.22 117 THR A O 1
ATOM 954 N N . GLY A 1 118 ? 2.875 10.725 8.052 1.00 52.47 118 GLY A N 1
ATOM 955 C CA . GLY A 1 118 ? 2.834 10.433 9.493 1.00 52.47 118 GLY A CA 1
ATOM 956 C C . GLY A 1 118 ? 2.664 8.953 9.863 1.00 52.47 118 GLY A C 1
ATOM 957 O O . GLY A 1 118 ? 2.819 8.065 9.025 1.00 52.47 118 GLY A O 1
ATOM 958 N N . THR A 1 119 ? 2.333 8.700 11.133 1.00 61.62 119 THR A N 1
ATOM 959 C CA . THR A 1 119 ? 2.099 7.358 11.692 1.00 61.62 119 THR A CA 1
ATOM 960 C C . THR A 1 119 ? 0.870 6.701 11.039 1.00 61.62 119 THR A C 1
ATOM 962 O O . THR A 1 119 ? -0.212 7.311 11.026 1.00 61.62 119 THR A O 1
ATOM 965 N N . PRO A 1 120 ? 0.998 5.481 10.478 1.00 69.88 120 PRO A N 1
ATOM 966 C CA . PRO A 1 120 ? -0.106 4.786 9.825 1.00 69.88 120 PRO A CA 1
ATOM 967 C C . PRO A 1 120 ? -1.182 4.377 10.834 1.00 69.88 120 PRO A C 1
ATOM 969 O O . PRO A 1 120 ? -0.884 4.020 11.974 1.00 69.88 120 PRO A O 1
ATOM 972 N N . THR A 1 121 ? -2.441 4.393 10.394 1.00 78.69 121 THR A N 1
ATOM 973 C CA . THR A 1 121 ? -3.560 3.869 11.181 1.00 78.69 121 THR A CA 1
ATOM 974 C C . THR A 1 121 ? -3.740 2.374 10.935 1.00 78.69 121 THR A C 1
ATOM 976 O O . THR A 1 121 ? -3.766 1.925 9.783 1.00 78.69 121 THR A O 1
ATOM 979 N N . LEU A 1 122 ? -3.856 1.608 12.019 1.00 86.00 122 LEU A N 1
ATOM 980 C CA . LEU A 1 122 ? -3.920 0.151 12.024 1.00 86.00 122 LEU A CA 1
ATOM 981 C C . LEU A 1 122 ? -5.345 -0.357 12.264 1.00 86.00 122 LEU A C 1
ATOM 983 O O . LEU A 1 122 ? -6.121 0.219 13.026 1.00 86.00 122 LEU A O 1
ATOM 987 N N . TYR A 1 123 ? -5.657 -1.476 11.620 1.00 86.38 123 TYR A N 1
ATOM 988 C CA . TYR A 1 123 ? -6.928 -2.185 11.694 1.00 86.38 123 TYR A CA 1
ATOM 989 C C . TYR A 1 123 ? -6.638 -3.610 12.144 1.00 86.38 123 TYR A C 1
ATOM 991 O O . TYR A 1 123 ? -6.053 -4.385 11.382 1.00 86.38 123 TYR A O 1
ATOM 999 N N . THR A 1 124 ? -7.034 -3.949 13.369 1.00 91.81 124 THR A N 1
ATOM 1000 C CA . THR A 1 124 ? -6.980 -5.332 13.848 1.00 91.81 124 THR A CA 1
ATOM 1001 C C . THR A 1 124 ? -8.224 -6.078 13.373 1.00 91.81 124 THR A C 1
ATOM 1003 O O . THR A 1 124 ? -9.327 -5.524 13.386 1.00 91.81 124 THR A O 1
ATOM 1006 N N . LEU A 1 125 ? -8.041 -7.319 12.926 1.00 93.50 125 LEU A N 1
ATOM 1007 C CA . LEU A 1 125 ? -9.098 -8.165 12.376 1.00 93.50 125 LEU A CA 1
ATOM 1008 C C . LEU A 1 125 ? -9.125 -9.504 13.112 1.00 93.50 125 LEU A C 1
ATOM 1010 O O . LEU A 1 125 ? -8.090 -10.174 13.213 1.00 93.50 125 LEU A O 1
ATOM 1014 N N . THR A 1 126 ? -10.304 -9.929 13.562 1.00 96.00 126 THR A N 1
ATOM 1015 C CA . THR A 1 126 ? -10.543 -11.314 13.992 1.00 96.00 126 THR A CA 1
ATOM 1016 C C . THR A 1 126 ? -10.819 -12.227 12.795 1.00 96.00 126 THR A C 1
ATOM 1018 O O . THR A 1 126 ? -10.965 -11.783 11.652 1.00 96.00 126 THR A O 1
ATOM 1021 N N . ARG A 1 127 ? -10.925 -13.544 13.031 1.00 94.69 127 ARG A N 1
ATOM 1022 C CA . ARG A 1 127 ? -11.356 -14.486 11.977 1.00 94.69 127 ARG A CA 1
ATOM 1023 C C . ARG A 1 127 ? -12.747 -14.137 11.441 1.00 94.69 127 ARG A C 1
ATOM 1025 O O . ARG A 1 127 ? -12.971 -14.256 10.240 1.00 94.69 127 ARG A O 1
ATOM 1032 N N . ARG A 1 128 ? -13.663 -13.689 12.311 1.00 94.56 128 ARG A N 1
ATOM 1033 C CA . ARG A 1 128 ? -15.010 -13.234 11.934 1.00 94.56 128 ARG A CA 1
ATOM 1034 C C . ARG A 1 128 ? -14.924 -12.034 10.995 1.00 94.56 128 ARG A C 1
ATOM 1036 O O . ARG A 1 128 ? -15.567 -12.058 9.949 1.00 94.56 128 ARG A O 1
ATOM 1043 N N . ASP A 1 129 ? -14.109 -11.040 11.335 1.00 94.88 129 ASP A N 1
ATOM 1044 C CA . ASP A 1 129 ? -13.930 -9.826 10.530 1.00 94.88 129 ASP A CA 1
ATOM 1045 C C . ASP A 1 129 ? -13.390 -10.149 9.132 1.00 94.88 129 ASP A C 1
ATOM 1047 O O . ASP A 1 129 ? -13.892 -9.650 8.123 1.00 94.88 129 ASP A O 1
ATOM 1051 N N . VAL A 1 130 ? -12.406 -11.052 9.052 1.00 92.31 130 VAL A N 1
ATOM 1052 C CA . VAL A 1 130 ? -11.867 -11.540 7.773 1.00 92.31 130 VAL A CA 1
ATOM 1053 C C . VAL A 1 130 ? -12.963 -12.202 6.930 1.00 92.31 130 VAL A C 1
ATOM 1055 O O . VAL A 1 130 ? -13.050 -11.934 5.733 1.00 92.31 130 VAL A O 1
ATOM 1058 N N . GLN A 1 131 ? -13.837 -13.008 7.539 1.00 91.75 131 GLN A N 1
ATOM 1059 C CA . GLN A 1 131 ? -14.972 -13.630 6.844 1.00 91.75 131 GLN A CA 1
ATOM 1060 C C . GLN A 1 131 ? -16.011 -12.606 6.365 1.00 91.75 131 GLN A C 1
ATOM 1062 O O . GLN A 1 131 ? -16.536 -12.733 5.261 1.00 91.75 131 GLN A O 1
ATOM 1067 N N . VAL A 1 132 ? -16.277 -11.555 7.146 1.00 93.06 132 VAL A N 1
ATOM 1068 C CA . VAL A 1 132 ? -17.146 -10.445 6.718 1.00 93.06 132 VAL A CA 1
ATOM 1069 C C . VAL A 1 132 ? -16.551 -9.731 5.502 1.00 93.06 132 VAL A C 1
ATOM 1071 O O . VAL A 1 132 ? -17.255 -9.505 4.520 1.00 93.06 132 VAL A O 1
ATOM 1074 N N . ILE A 1 133 ? -15.251 -9.417 5.524 1.00 91.62 133 ILE A N 1
ATOM 1075 C CA . ILE A 1 133 ? -14.562 -8.800 4.379 1.00 91.62 133 ILE A CA 1
ATOM 1076 C C . ILE A 1 133 ? -14.681 -9.678 3.130 1.00 91.62 133 ILE A C 1
ATOM 1078 O O . ILE A 1 133 ? -14.945 -9.152 2.044 1.00 91.62 133 ILE A O 1
ATOM 1082 N N . ARG A 1 134 ? -14.492 -10.994 3.281 1.00 89.94 134 ARG A N 1
ATOM 1083 C CA . ARG A 1 134 ? -14.576 -11.966 2.185 1.00 89.94 134 ARG A CA 1
ATOM 1084 C C . ARG A 1 134 ? -15.964 -11.983 1.557 1.00 89.94 134 ARG A C 1
ATOM 1086 O O . ARG A 1 134 ? -16.080 -11.795 0.352 1.00 89.94 134 ARG A O 1
ATOM 1093 N N . GLU A 1 135 ? -17.006 -12.096 2.376 1.00 90.94 135 GLU A N 1
ATOM 1094 C CA . GLU A 1 135 ? -18.407 -12.046 1.944 1.00 90.94 135 GLU A CA 1
ATOM 1095 C C . GLU A 1 135 ? -18.723 -10.754 1.172 1.00 90.94 135 GLU A C 1
ATOM 1097 O O . GLU A 1 135 ? -19.242 -10.799 0.058 1.00 90.94 135 GLU A O 1
ATOM 1102 N N . LEU A 1 136 ? -18.372 -9.587 1.723 1.00 93.50 136 LEU A N 1
ATOM 1103 C CA . LEU A 1 136 ? -18.656 -8.298 1.083 1.00 93.50 136 LEU A CA 1
ATOM 1104 C C . LEU A 1 136 ? -17.883 -8.111 -0.228 1.00 93.50 136 LEU A C 1
ATOM 1106 O O . LEU A 1 136 ? -18.413 -7.588 -1.210 1.00 93.50 136 LEU A O 1
ATOM 1110 N N . SER A 1 137 ? -16.626 -8.549 -0.251 1.00 91.81 137 SER A N 1
ATOM 1111 C CA . SER A 1 137 ? -15.788 -8.479 -1.444 1.00 91.81 137 SER A CA 1
ATOM 1112 C C . SER A 1 137 ? -16.265 -9.462 -2.520 1.00 91.81 137 SER A C 1
ATOM 1114 O O . SER A 1 137 ? -16.253 -9.105 -3.696 1.00 91.81 137 SER A O 1
ATOM 1116 N N . ALA A 1 138 ? -16.754 -10.647 -2.141 1.00 90.31 138 ALA A N 1
ATOM 1117 C CA . ALA A 1 138 ? -17.362 -11.609 -3.058 1.00 90.31 138 ALA A CA 1
ATOM 1118 C C . ALA A 1 138 ? -18.632 -11.046 -3.709 1.00 90.31 138 ALA A C 1
ATOM 1120 O O . ALA A 1 138 ? -18.730 -11.079 -4.934 1.00 90.31 138 ALA A O 1
ATOM 1121 N N . ARG A 1 139 ? -19.544 -10.425 -2.937 1.00 91.19 139 ARG A N 1
ATOM 1122 C CA . ARG A 1 139 ? -20.708 -9.698 -3.493 1.00 91.19 139 ARG A CA 1
ATOM 1123 C C . ARG A 1 139 ? -20.261 -8.681 -4.539 1.00 91.19 139 ARG A C 1
ATOM 1125 O O . ARG A 1 139 ? -20.721 -8.703 -5.676 1.00 91.19 139 ARG A O 1
ATOM 1132 N N . LYS A 1 140 ? -19.291 -7.838 -4.177 1.00 92.44 140 LYS A N 1
ATOM 1133 C CA . LYS A 1 140 ? -18.740 -6.803 -5.055 1.00 92.44 140 LYS A CA 1
ATOM 1134 C C . LYS A 1 140 ? -18.196 -7.380 -6.368 1.00 92.44 140 LYS A C 1
ATOM 1136 O O . LYS A 1 140 ? -18.603 -6.950 -7.443 1.00 92.44 140 LYS A O 1
ATOM 1141 N N . PHE A 1 141 ? -17.292 -8.357 -6.300 1.00 91.88 141 PHE A N 1
ATOM 1142 C CA . PHE A 1 141 ? -16.656 -8.927 -7.492 1.00 91.88 141 PHE A CA 1
ATOM 1143 C C . PHE A 1 141 ? -17.620 -9.769 -8.337 1.00 91.88 141 PHE A C 1
ATOM 1145 O O . PHE A 1 141 ? -17.532 -9.726 -9.565 1.00 91.88 141 PHE A O 1
ATOM 1152 N N . TRP A 1 142 ? -18.586 -10.451 -7.712 1.00 90.00 142 TRP A N 1
ATOM 1153 C CA . TRP A 1 142 ? -19.662 -1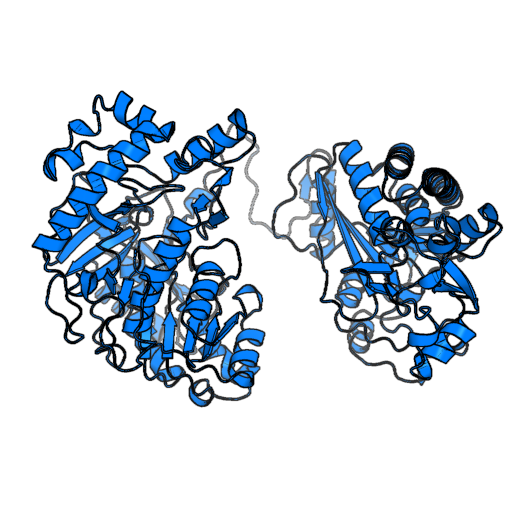1.153 -8.415 1.00 90.00 142 TRP A CA 1
ATOM 1154 C C . TRP A 1 142 ? -20.472 -10.187 -9.284 1.00 90.00 142 TRP A C 1
ATOM 1156 O O . TRP A 1 142 ? -20.711 -10.455 -10.465 1.00 90.00 142 TRP A O 1
ATOM 1166 N N . ARG A 1 143 ? -20.830 -9.020 -8.736 1.00 89.19 143 ARG A N 1
ATOM 1167 C CA . ARG A 1 143 ? -21.564 -7.975 -9.463 1.00 89.19 143 ARG A CA 1
ATOM 1168 C C . ARG A 1 143 ? -20.731 -7.281 -10.547 1.00 89.19 143 ARG A C 1
ATOM 1170 O O . ARG A 1 143 ? -21.285 -6.830 -11.542 1.00 89.19 143 ARG A O 1
ATOM 1177 N N . MET A 1 144 ? -19.405 -7.261 -10.408 1.00 89.75 144 MET A N 1
ATOM 1178 C CA . MET A 1 144 ? -18.466 -6.818 -11.454 1.00 89.75 144 MET A CA 1
ATOM 1179 C C . MET A 1 144 ? -18.236 -7.882 -12.549 1.00 89.75 144 MET A C 1
ATOM 1181 O O . MET A 1 144 ? -17.414 -7.695 -13.443 1.00 89.75 144 MET A O 1
ATOM 1185 N N . GLY A 1 145 ? -18.934 -9.020 -12.487 1.00 87.25 145 GLY A N 1
ATOM 1186 C CA . GLY A 1 145 ? -18.883 -10.055 -13.519 1.00 87.25 145 GLY A CA 1
ATOM 1187 C C . GLY A 1 145 ? -17.696 -11.015 -13.422 1.00 87.25 145 GLY A C 1
ATOM 1188 O O . GLY A 1 145 ? -17.540 -11.841 -14.318 1.00 87.25 145 GLY A O 1
ATOM 1189 N N . LEU A 1 146 ? -16.882 -10.948 -12.360 1.00 90.75 146 LEU A N 1
ATOM 1190 C CA . LEU A 1 146 ? -15.834 -11.945 -12.120 1.00 90.75 146 LEU A CA 1
ATOM 1191 C C . LEU A 1 146 ? -16.491 -13.275 -11.757 1.00 90.75 146 LEU A C 1
ATOM 1193 O O . LEU A 1 146 ? -17.465 -13.303 -11.002 1.00 90.75 146 LEU A O 1
ATOM 1197 N N . ARG A 1 147 ? -15.964 -14.386 -12.260 1.00 89.94 147 ARG A N 1
ATOM 1198 C CA . ARG A 1 147 ? -16.469 -15.736 -11.984 1.00 89.94 147 ARG A CA 1
ATOM 1199 C C . ARG A 1 147 ? -15.325 -16.699 -11.652 1.00 89.94 147 ARG A C 1
ATOM 1201 O O . ARG A 1 147 ? -14.179 -16.433 -12.021 1.00 89.94 147 ARG A O 1
ATOM 1208 N N . PRO A 1 148 ? -15.612 -17.821 -10.965 1.00 90.31 148 PRO A N 1
ATOM 1209 C CA . PRO A 1 148 ? -14.636 -18.891 -10.809 1.00 90.31 148 PRO A CA 1
ATOM 1210 C C . PRO A 1 148 ? -14.031 -19.298 -12.161 1.00 90.31 148 PRO A C 1
ATOM 1212 O O . PRO A 1 148 ? -14.746 -19.401 -13.158 1.00 90.31 148 PRO A O 1
ATOM 1215 N N . GLY A 1 149 ? -12.714 -19.497 -12.200 1.00 88.81 149 GLY A N 1
ATOM 1216 C CA . GLY A 1 149 ? -11.963 -19.761 -13.435 1.00 88.81 149 GLY A CA 1
ATOM 1217 C C . GLY A 1 149 ? -11.435 -18.513 -14.155 1.00 88.81 149 GLY A C 1
ATOM 1218 O O . GLY A 1 149 ? -10.569 -18.637 -15.027 1.00 88.81 149 GLY A O 1
ATOM 1219 N N . ASP A 1 150 ? -11.868 -17.306 -13.772 1.00 94.62 150 ASP A N 1
ATOM 1220 C CA . ASP A 1 150 ? -11.227 -16.088 -14.262 1.00 94.62 150 ASP A CA 1
ATOM 1221 C C . ASP A 1 150 ? -9.792 -15.953 -13.745 1.00 94.62 150 ASP A C 1
ATOM 1223 O O . ASP A 1 150 ? -9.486 -16.305 -12.605 1.00 94.62 150 ASP A O 1
ATOM 1227 N N . ARG A 1 151 ? -8.908 -15.395 -14.581 1.00 97.81 151 ARG A N 1
ATOM 1228 C CA . ARG A 1 151 ? -7.547 -14.999 -14.192 1.00 97.81 151 ARG A CA 1
ATOM 1229 C C . ARG A 1 151 ? -7.490 -13.494 -13.963 1.00 97.81 151 ARG A C 1
ATOM 1231 O O . ARG A 1 151 ? -7.800 -12.727 -14.877 1.00 97.81 151 ARG A O 1
ATOM 1238 N N . VAL A 1 152 ? -7.065 -13.072 -12.775 1.00 98.00 152 VAL A N 1
ATOM 1239 C CA . VAL A 1 152 ? -6.948 -11.659 -12.392 1.00 98.00 152 VAL A CA 1
ATOM 1240 C C . VAL A 1 152 ? -5.505 -11.337 -12.033 1.00 98.00 152 VAL A C 1
ATOM 1242 O O . VAL A 1 152 ? -4.976 -11.847 -11.047 1.00 98.00 152 VAL A O 1
ATOM 1245 N N . LEU A 1 153 ? -4.879 -10.440 -12.792 1.00 98.19 153 LEU A N 1
ATOM 1246 C CA . LEU A 1 153 ? -3.583 -9.886 -12.424 1.00 98.19 153 LEU A CA 1
ATOM 1247 C C . LEU A 1 153 ? -3.758 -8.769 -11.399 1.00 98.19 153 LEU A C 1
ATOM 1249 O O . LEU A 1 153 ? -4.473 -7.796 -11.632 1.00 98.19 153 LEU A O 1
ATOM 1253 N N . HIS A 1 154 ? -3.101 -8.908 -10.254 1.00 96.38 154 HIS A N 1
ATOM 1254 C CA . HIS A 1 154 ? -3.178 -7.951 -9.160 1.00 96.38 154 HIS A CA 1
ATOM 1255 C C . HIS A 1 154 ? -1.917 -7.079 -9.137 1.00 96.38 154 HIS A C 1
ATOM 1257 O O . HIS A 1 154 ? -0.859 -7.512 -8.682 1.00 96.38 154 HIS A O 1
ATOM 1263 N N . ALA A 1 155 ? -2.036 -5.849 -9.636 1.00 93.06 155 ALA A N 1
ATOM 1264 C CA . ALA A 1 155 ? -0.968 -4.850 -9.720 1.00 93.06 155 ALA A CA 1
ATOM 1265 C C . ALA A 1 155 ? -1.184 -3.714 -8.699 1.00 93.06 155 ALA A C 1
ATOM 1267 O O . ALA A 1 155 ? -1.067 -2.533 -9.014 1.00 93.06 155 ALA A O 1
ATOM 1268 N N . MET A 1 156 ? -1.541 -4.086 -7.470 1.00 84.38 156 MET A N 1
ATOM 1269 C CA . MET A 1 156 ? -1.601 -3.199 -6.305 1.00 84.38 156 MET A CA 1
ATOM 1270 C C . MET A 1 156 ? -0.628 -3.727 -5.252 1.00 84.38 156 MET A C 1
ATOM 1272 O O . MET A 1 156 ? -0.408 -4.933 -5.195 1.00 84.38 156 MET A O 1
ATOM 1276 N N . ALA A 1 157 ? -0.070 -2.846 -4.423 1.00 80.38 157 ALA A N 1
ATOM 1277 C CA . ALA A 1 157 ? 0.945 -3.197 -3.429 1.00 80.38 157 ALA A CA 1
ATOM 1278 C C . ALA A 1 157 ? 0.549 -4.397 -2.547 1.00 80.38 157 ALA A C 1
ATOM 1280 O O . ALA A 1 157 ? -0.478 -4.359 -1.861 1.00 80.38 157 ALA A O 1
ATOM 1281 N N . LEU A 1 158 ? 1.393 -5.432 -2.513 1.00 85.38 158 LEU A N 1
ATOM 1282 C CA . LEU A 1 158 ? 1.167 -6.664 -1.743 1.00 85.38 158 LEU A CA 1
ATOM 1283 C C . LEU A 1 158 ? 1.753 -6.561 -0.331 1.00 85.38 158 LEU A C 1
ATOM 1285 O O . LEU A 1 158 ? 2.634 -7.313 0.072 1.00 85.38 158 LEU A O 1
ATOM 1289 N N . SER A 1 159 ? 1.248 -5.596 0.433 1.00 81.00 159 SER A N 1
ATOM 1290 C CA . SER A 1 159 ? 1.670 -5.335 1.813 1.00 81.00 159 SER A CA 1
ATOM 1291 C C . SER A 1 159 ? 0.464 -5.349 2.764 1.00 81.00 159 SER A C 1
ATOM 1293 O O . SER A 1 159 ? -0.608 -5.855 2.428 1.00 81.00 159 SER A O 1
ATOM 1295 N N . MET A 1 160 ? 0.611 -4.750 3.947 1.00 77.31 160 MET A N 1
ATOM 1296 C CA . MET A 1 160 ? -0.443 -4.555 4.951 1.00 77.31 160 MET A CA 1
ATOM 1297 C C . MET A 1 160 ? -1.604 -3.675 4.461 1.00 77.31 160 MET A C 1
ATOM 1299 O O . MET A 1 160 ? -2.589 -3.494 5.178 1.00 77.31 160 MET A O 1
ATOM 1303 N N . PHE A 1 161 ? -1.488 -3.084 3.272 1.00 77.62 161 PHE A N 1
ATOM 1304 C CA . PHE A 1 161 ? -2.485 -2.173 2.742 1.00 77.62 161 PHE A CA 1
ATOM 1305 C C . PHE A 1 161 ? -3.792 -2.877 2.425 1.00 77.62 161 PHE A C 1
ATOM 1307 O O . PHE A 1 161 ? -3.824 -3.973 1.864 1.00 77.62 161 PHE A O 1
ATOM 1314 N N . THR A 1 162 ? -4.888 -2.187 2.727 1.00 73.75 162 THR A N 1
ATOM 1315 C CA . THR A 1 162 ? -6.232 -2.752 2.616 1.00 73.75 162 THR A CA 1
ATOM 1316 C C . THR A 1 162 ? -6.558 -3.278 1.221 1.00 73.75 162 THR A C 1
ATOM 1318 O O . THR A 1 162 ? -7.236 -4.294 1.088 1.00 73.75 162 THR A O 1
ATOM 1321 N N . GLY A 1 163 ? -6.035 -2.629 0.181 1.00 79.06 163 GLY A N 1
ATOM 1322 C CA . GLY A 1 163 ? -6.220 -3.026 -1.209 1.00 79.06 163 GLY A CA 1
ATOM 1323 C C . GLY A 1 163 ? -5.293 -4.136 -1.714 1.00 79.06 163 GLY A C 1
ATOM 1324 O O . GLY A 1 163 ? -5.435 -4.471 -2.881 1.00 79.06 163 GLY A O 1
ATOM 1325 N N . GLY A 1 164 ? -4.359 -4.657 -0.915 1.00 84.12 164 GLY A N 1
ATOM 1326 C CA . GLY A 1 164 ? -3.342 -5.627 -1.341 1.00 84.12 164 GLY A CA 1
ATOM 1327 C C . GLY A 1 164 ? -3.727 -7.083 -1.072 1.00 84.12 164 GLY A C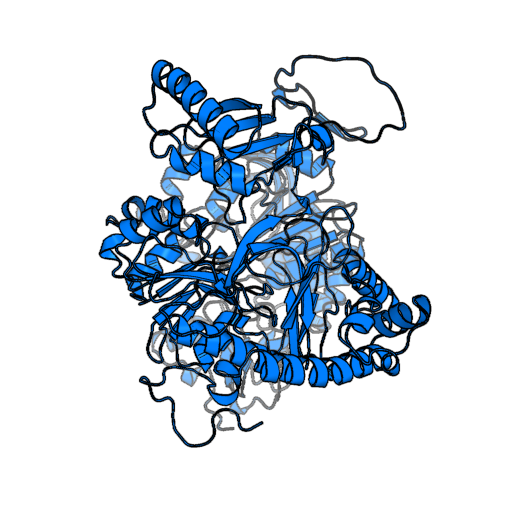 1
ATOM 1328 O O . GLY A 1 164 ? -4.718 -7.595 -1.599 1.00 84.12 164 GLY A O 1
ATOM 1329 N N . VAL A 1 165 ? -2.953 -7.741 -0.201 1.00 86.69 165 VAL A N 1
ATOM 1330 C CA . VAL A 1 165 ? -3.111 -9.161 0.179 1.00 86.69 165 VAL A CA 1
ATOM 1331 C C . VAL A 1 165 ? -4.556 -9.550 0.544 1.00 86.69 165 VAL A C 1
ATOM 1333 O O . VAL A 1 165 ? -5.029 -10.555 0.020 1.00 86.69 165 VAL A O 1
ATOM 1336 N N . PRO A 1 166 ? -5.328 -8.769 1.332 1.00 84.06 166 PRO A N 1
ATOM 1337 C CA . PRO A 1 166 ? -6.700 -9.152 1.692 1.00 84.06 166 PRO A CA 1
ATOM 1338 C C . PRO A 1 166 ? -7.637 -9.367 0.492 1.00 84.06 166 PRO A C 1
ATOM 1340 O O . PRO A 1 166 ? -8.540 -10.206 0.536 1.00 84.06 166 PRO A O 1
ATOM 1343 N N . VAL A 1 167 ? -7.421 -8.619 -0.593 1.00 88.56 167 VAL A N 1
ATOM 1344 C CA . VAL A 1 167 ? -8.192 -8.774 -1.832 1.00 88.56 167 VAL A CA 1
ATOM 1345 C C . VAL A 1 167 ? -7.752 -10.028 -2.585 1.00 88.56 167 VAL A C 1
ATOM 1347 O O . VAL A 1 167 ? -8.603 -10.721 -3.139 1.00 88.56 167 VAL A O 1
ATOM 1350 N N . CYS A 1 168 ? -6.453 -10.343 -2.582 1.00 91.94 168 CYS A N 1
ATOM 1351 C CA . CYS A 1 168 ? -5.934 -11.576 -3.177 1.00 91.94 168 CYS A CA 1
ATOM 1352 C C . CYS A 1 168 ? -6.538 -12.809 -2.496 1.00 91.94 168 CYS A C 1
ATOM 1354 O O . CYS A 1 168 ? -7.093 -13.659 -3.188 1.00 91.94 168 CYS A O 1
ATOM 1356 N N . ASP A 1 169 ? -6.525 -12.847 -1.160 1.00 87.19 169 ASP A N 1
ATOM 1357 C CA . ASP A 1 169 ? -7.093 -13.955 -0.382 1.00 87.19 169 ASP A CA 1
ATOM 1358 C C . ASP A 1 169 ? -8.573 -14.186 -0.714 1.00 87.19 169 ASP A C 1
ATOM 1360 O O . ASP A 1 169 ? -9.014 -15.319 -0.888 1.00 87.19 169 ASP A O 1
ATOM 1364 N N . THR A 1 170 ? -9.343 -13.098 -0.824 1.00 85.94 170 THR A N 1
ATOM 1365 C CA . THR A 1 170 ? -10.772 -13.165 -1.158 1.00 85.94 170 THR A CA 1
ATOM 1366 C C . THR A 1 170 ? -10.981 -13.745 -2.554 1.00 85.94 170 THR A C 1
ATOM 1368 O O . THR A 1 170 ? -11.811 -14.630 -2.739 1.00 85.94 170 THR A O 1
ATOM 1371 N N . LEU A 1 171 ? -10.256 -13.234 -3.554 1.00 91.00 171 LEU A N 1
ATOM 1372 C CA . LEU A 1 171 ? -10.397 -13.697 -4.934 1.00 91.00 171 LEU A CA 1
ATOM 1373 C C . LEU A 1 171 ? -10.040 -15.188 -5.057 1.00 91.00 171 LEU A C 1
ATOM 1375 O O . LEU A 1 171 ? -10.738 -15.920 -5.753 1.00 91.00 171 LEU A O 1
ATOM 1379 N N . GLN A 1 172 ? -9.013 -15.650 -4.340 1.00 90.81 172 GLN A N 1
ATOM 1380 C CA . GLN A 1 172 ? -8.633 -17.064 -4.314 1.00 90.81 172 GLN A CA 1
ATOM 1381 C C . GLN A 1 172 ? -9.733 -17.951 -3.721 1.00 90.81 172 GLN A C 1
ATOM 1383 O O . GLN A 1 172 ? -10.098 -18.955 -4.327 1.00 90.81 172 GLN A O 1
ATOM 1388 N N . GLU A 1 173 ? -10.301 -17.572 -2.576 1.00 82.88 173 GLU A N 1
ATOM 1389 C CA . GLU A 1 173 ? -11.390 -18.328 -1.938 1.00 82.88 173 GLU A CA 1
ATOM 1390 C C . GLU A 1 173 ? -12.669 -18.345 -2.785 1.00 82.88 173 GLU A C 1
ATOM 1392 O O . GLU A 1 173 ? -13.414 -19.320 -2.793 1.00 82.88 173 GLU A O 1
ATOM 1397 N N . TYR A 1 174 ? -12.883 -17.286 -3.562 1.00 80.44 174 TYR A N 1
ATOM 1398 C CA . TYR A 1 174 ? -13.958 -17.167 -4.540 1.00 80.44 174 TYR A CA 1
ATOM 1399 C C . TYR A 1 174 ? -13.752 -18.045 -5.797 1.00 80.44 174 TYR A C 1
ATOM 1401 O O . TYR A 1 174 ? -14.644 -18.142 -6.639 1.00 80.44 174 TYR A O 1
ATOM 1409 N N . GLY A 1 175 ? -12.595 -18.700 -5.949 1.00 87.06 175 GLY A N 1
ATOM 1410 C CA . GLY A 1 175 ? -12.276 -19.552 -7.100 1.00 87.06 175 GLY A CA 1
ATOM 1411 C C . GLY A 1 175 ? -11.709 -18.796 -8.307 1.00 87.06 175 GLY A C 1
ATOM 1412 O O . GLY A 1 175 ? -11.651 -19.343 -9.411 1.00 87.06 175 GLY A O 1
ATOM 1413 N N . VAL A 1 176 ? -11.291 -17.542 -8.122 1.00 93.25 176 VAL A N 1
ATOM 1414 C CA . VAL A 1 176 ? -10.567 -16.762 -9.132 1.00 93.25 176 VAL A CA 1
ATOM 1415 C C . VAL A 1 176 ? -9.069 -17.041 -9.023 1.00 93.25 176 VAL A C 1
ATOM 1417 O O . VAL A 1 176 ? -8.474 -17.010 -7.946 1.00 93.25 176 VAL A O 1
ATOM 1420 N N . CYS A 1 177 ? -8.429 -17.269 -10.168 1.00 96.50 177 CYS A N 1
ATOM 1421 C CA . CYS A 1 177 ? -6.985 -17.419 -10.259 1.00 96.50 177 CYS A CA 1
ATOM 1422 C C . CYS A 1 177 ? -6.319 -16.040 -10.158 1.00 96.50 177 CYS A C 1
ATOM 1424 O O . CYS A 1 177 ? -6.385 -15.226 -11.081 1.00 96.50 177 CYS A O 1
ATOM 1426 N N . VAL A 1 178 ? -5.679 -15.761 -9.024 1.00 97.06 178 VAL A N 1
ATOM 1427 C CA . VAL A 1 178 ? -4.955 -14.504 -8.799 1.00 97.06 178 VAL A CA 1
ATOM 1428 C C . VAL A 1 178 ? -3.512 -14.636 -9.280 1.00 97.06 178 VAL A C 1
ATOM 1430 O O . VAL A 1 178 ? -2.823 -15.584 -8.916 1.00 97.06 178 VAL A O 1
ATOM 1433 N N . ILE A 1 179 ? -3.039 -13.649 -10.044 1.00 97.94 179 ILE A N 1
ATOM 1434 C CA . ILE A 1 179 ? -1.633 -13.471 -10.429 1.00 97.94 179 ILE A CA 1
ATOM 1435 C C . ILE A 1 179 ? -1.100 -12.266 -9.627 1.00 97.94 179 ILE A C 1
ATOM 1437 O O . ILE A 1 179 ? -1.275 -11.118 -10.056 1.00 97.94 179 ILE A O 1
ATOM 1441 N N . PRO A 1 180 ? -0.531 -12.482 -8.425 1.00 95.75 180 PRO A N 1
ATOM 1442 C CA . PRO A 1 180 ? -0.192 -11.414 -7.486 1.00 95.75 180 PRO A CA 1
ATOM 1443 C C . PRO A 1 180 ? 1.167 -10.792 -7.836 1.00 95.75 180 PRO A C 1
ATOM 1445 O O . PRO A 1 180 ? 2.192 -11.145 -7.262 1.00 95.75 180 PRO A O 1
ATOM 1448 N N . VAL A 1 181 ? 1.187 -9.872 -8.802 1.00 93.88 181 VAL A N 1
ATOM 1449 C CA . VAL A 1 181 ? 2.433 -9.226 -9.259 1.00 93.88 181 VAL A CA 1
ATOM 1450 C C . VAL A 1 181 ? 2.896 -8.130 -8.300 1.00 93.88 181 VAL A C 1
ATOM 1452 O O . VAL A 1 181 ? 4.099 -7.962 -8.108 1.00 93.88 181 VAL A O 1
ATOM 1455 N N . GLY A 1 182 ? 1.958 -7.389 -7.708 1.00 84.81 182 GLY A N 1
ATOM 1456 C CA . GLY A 1 182 ? 2.268 -6.240 -6.860 1.00 84.81 182 GLY A CA 1
ATOM 1457 C C . GLY A 1 182 ? 2.701 -5.007 -7.657 1.00 84.81 182 GLY A C 1
ATOM 1458 O O . GLY A 1 182 ? 3.260 -5.114 -8.751 1.00 84.81 182 GLY A O 1
ATOM 1459 N N . SER A 1 183 ? 2.422 -3.812 -7.136 1.00 76.00 183 SER A N 1
ATOM 1460 C CA . SER A 1 183 ? 2.863 -2.563 -7.780 1.00 76.00 183 SER A CA 1
ATOM 1461 C C . SER A 1 183 ? 4.379 -2.369 -7.665 1.00 76.00 183 SER A C 1
ATOM 1463 O O . SER A 1 183 ? 5.001 -1.838 -8.576 1.00 76.00 183 SER A O 1
ATOM 1465 N N . GLU A 1 184 ? 4.981 -2.883 -6.591 1.00 77.31 184 GLU A N 1
ATOM 1466 C CA . GLU A 1 184 ? 6.420 -2.868 -6.303 1.00 77.31 184 GLU A CA 1
ATOM 1467 C C . GLU A 1 184 ? 7.275 -3.622 -7.335 1.00 77.31 184 GLU A C 1
ATOM 1469 O O . GLU A 1 184 ? 8.492 -3.457 -7.393 1.00 77.31 184 GLU A O 1
ATOM 1474 N N . SER A 1 185 ? 6.651 -4.455 -8.172 1.00 75.75 185 SER A N 1
ATOM 1475 C CA . SER A 1 185 ? 7.329 -5.133 -9.278 1.00 75.75 185 SER A CA 1
ATOM 1476 C C . SER A 1 185 ? 7.671 -4.194 -10.440 1.00 75.75 185 SER A C 1
ATOM 1478 O O . SER A 1 185 ? 8.482 -4.561 -11.296 1.00 75.75 185 SER A O 1
ATOM 1480 N N . GLY A 1 186 ? 7.064 -3.006 -10.485 1.00 80.00 186 GLY A N 1
ATOM 1481 C CA . GLY A 1 186 ? 7.233 -2.029 -11.550 1.00 80.00 186 GLY A CA 1
ATOM 1482 C C . GLY A 1 186 ? 6.503 -2.397 -12.848 1.00 80.00 186 GLY A C 1
ATOM 1483 O O . GLY A 1 186 ? 6.206 -3.555 -13.159 1.00 80.00 186 GLY A O 1
ATOM 1484 N N . ILE A 1 187 ? 6.251 -1.371 -13.660 1.00 85.75 187 ILE A N 1
ATOM 1485 C CA . ILE A 1 187 ? 5.443 -1.422 -14.892 1.00 85.75 187 ILE A CA 1
ATOM 1486 C C . ILE A 1 187 ? 5.944 -2.473 -15.892 1.00 85.75 187 ILE A C 1
ATOM 1488 O O . ILE A 1 187 ? 5.138 -3.176 -16.504 1.00 85.75 187 ILE A O 1
ATOM 1492 N N . ARG A 1 188 ? 7.269 -2.623 -16.038 1.00 89.50 188 ARG A N 1
ATOM 1493 C CA . ARG A 1 188 ? 7.870 -3.599 -16.962 1.00 89.50 188 ARG A CA 1
ATOM 1494 C C . ARG A 1 188 ? 7.441 -5.027 -16.640 1.00 89.50 188 ARG A C 1
ATOM 1496 O O . ARG A 1 188 ? 6.999 -5.737 -17.540 1.00 89.50 188 ARG A O 1
ATOM 1503 N N . ARG A 1 189 ? 7.544 -5.439 -15.372 1.00 90.50 189 ARG A N 1
ATOM 1504 C CA . ARG A 1 189 ? 7.158 -6.793 -14.952 1.00 90.50 189 ARG A CA 1
ATOM 1505 C C . ARG A 1 189 ? 5.656 -6.996 -15.044 1.00 90.50 189 ARG A C 1
ATOM 1507 O O . ARG A 1 189 ? 5.230 -8.056 -15.485 1.00 90.50 189 ARG A O 1
ATOM 1514 N N . VAL A 1 190 ? 4.860 -5.987 -14.681 1.00 92.94 190 VAL A N 1
ATOM 1515 C CA . VAL A 1 190 ? 3.400 -6.053 -14.831 1.00 92.94 190 VAL A CA 1
ATOM 1516 C C . VAL A 1 190 ? 3.028 -6.341 -16.286 1.00 92.94 190 VAL A C 1
ATOM 1518 O O . VAL A 1 190 ? 2.317 -7.308 -16.535 1.00 92.94 190 VAL A O 1
ATOM 1521 N N . LEU A 1 191 ? 3.571 -5.597 -17.255 1.00 96.69 191 LEU A N 1
ATOM 1522 C CA . LEU A 1 191 ? 3.327 -5.844 -18.684 1.00 96.69 191 LEU A CA 1
ATOM 1523 C C . LEU A 1 191 ? 3.789 -7.234 -19.138 1.00 96.69 191 LEU A C 1
ATOM 1525 O O . LEU A 1 191 ? 3.039 -7.929 -19.820 1.00 96.69 191 LEU A O 1
ATOM 1529 N N . GLN A 1 192 ? 4.983 -7.667 -18.726 1.00 95.75 192 GLN A N 1
ATOM 1530 C CA . GLN A 1 192 ? 5.495 -9.004 -19.048 1.00 95.75 192 GLN A CA 1
ATOM 1531 C C . GLN A 1 192 ? 4.585 -10.116 -18.510 1.00 95.75 192 GLN A C 1
ATOM 1533 O O . GLN A 1 192 ? 4.321 -11.081 -19.221 1.00 95.75 192 GLN A O 1
ATOM 1538 N N . PHE A 1 193 ? 4.055 -9.979 -17.291 1.00 97.69 193 PHE A N 1
ATOM 1539 C CA . PHE A 1 193 ? 3.131 -10.960 -16.719 1.00 97.69 193 PHE A CA 1
ATOM 1540 C C . PHE A 1 193 ? 1.726 -10.887 -17.312 1.00 97.69 193 PHE A C 1
ATOM 1542 O O . PHE A 1 193 ? 1.084 -11.928 -17.429 1.00 97.69 193 PHE A O 1
ATOM 1549 N N . ILE A 1 194 ? 1.246 -9.715 -17.742 1.00 97.62 194 ILE A N 1
ATOM 1550 C CA . ILE A 1 194 ? 0.014 -9.652 -18.544 1.00 97.62 194 ILE A CA 1
ATOM 1551 C C . ILE A 1 194 ? 0.214 -10.468 -19.826 1.00 97.62 194 ILE A C 1
ATOM 1553 O O . ILE A 1 194 ? -0.629 -11.297 -20.170 1.00 97.62 194 ILE A O 1
ATOM 1557 N N . ASP A 1 195 ? 1.342 -10.278 -20.513 1.00 95.94 195 ASP A N 1
ATOM 1558 C CA . ASP A 1 195 ? 1.600 -10.970 -21.771 1.00 95.94 195 ASP A CA 1
ATOM 1559 C C . ASP A 1 195 ? 1.825 -12.476 -21.600 1.00 95.94 195 ASP A C 1
ATOM 1561 O O . ASP A 1 195 ? 1.345 -13.256 -22.420 1.00 95.94 195 ASP A O 1
ATOM 1565 N N . LEU A 1 196 ? 2.507 -12.886 -20.529 1.00 97.00 196 LEU A N 1
ATOM 1566 C CA . LEU A 1 196 ? 2.798 -14.287 -20.232 1.00 97.00 196 LEU A CA 1
ATOM 1567 C C . LEU A 1 196 ? 1.571 -15.038 -19.700 1.00 97.00 196 LEU A C 1
ATOM 1569 O O . LEU A 1 196 ? 1.268 -16.135 -20.159 1.00 97.00 196 LEU A O 1
ATOM 1573 N N . CYS A 1 197 ? 0.866 -14.465 -18.723 1.00 97.06 197 CYS A N 1
ATOM 1574 C CA . CYS A 1 197 ? -0.205 -15.155 -18.000 1.00 97.06 197 CYS A CA 1
ATOM 1575 C C . CYS A 1 197 ? -1.590 -14.967 -18.633 1.00 97.06 197 CYS A C 1
ATOM 1577 O O . CYS A 1 197 ? -2.547 -15.619 -18.204 1.00 97.06 197 CYS A O 1
ATOM 1579 N N . LYS A 1 198 ? -1.714 -14.065 -19.619 1.00 96.81 198 LYS A N 1
ATOM 1580 C CA . LYS A 1 198 ? -2.959 -13.761 -20.345 1.00 96.81 198 LYS A CA 1
ATOM 1581 C C . LYS A 1 198 ? -4.167 -13.634 -19.402 1.00 96.81 198 LYS A C 1
ATOM 1583 O O . LYS A 1 198 ? -5.113 -14.421 -19.515 1.00 96.81 198 LYS A O 1
ATOM 1588 N N . PRO A 1 199 ? -4.129 -12.737 -18.399 1.00 98.19 199 PRO A N 1
ATOM 1589 C CA . PRO A 1 199 ? -5.235 -12.586 -17.463 1.00 98.19 199 PRO A CA 1
ATOM 1590 C C . PRO A 1 199 ? -6.497 -12.101 -18.188 1.00 98.19 199 PRO A C 1
ATOM 1592 O O . PRO A 1 199 ? -6.408 -11.358 -19.160 1.00 98.19 199 PRO A O 1
ATOM 1595 N N . HIS A 1 200 ? -7.682 -12.477 -17.701 1.00 97.81 200 HIS A N 1
ATOM 1596 C CA . HIS A 1 200 ? -8.930 -11.886 -18.193 1.00 97.81 200 HIS A CA 1
ATOM 1597 C C . HIS A 1 200 ? -9.105 -10.467 -17.644 1.00 97.81 200 HIS A C 1
ATOM 1599 O O . HIS A 1 200 ? -9.585 -9.588 -18.355 1.00 97.81 200 HIS A O 1
ATOM 1605 N N . TYR A 1 201 ? -8.695 -10.233 -16.394 1.00 97.56 201 TYR A N 1
ATOM 1606 C CA . TYR A 1 201 ? -8.801 -8.925 -15.759 1.00 97.56 201 TYR A CA 1
ATOM 1607 C C . TYR A 1 201 ? -7.495 -8.472 -15.112 1.00 97.56 201 TYR A C 1
ATOM 1609 O O . TYR A 1 201 ? -6.679 -9.285 -14.682 1.00 97.56 201 TYR A O 1
ATOM 1617 N N . ILE A 1 202 ? -7.330 -7.161 -14.961 1.00 97.25 202 ILE A N 1
ATOM 1618 C CA . ILE A 1 202 ? -6.275 -6.561 -14.136 1.00 97.25 202 ILE A CA 1
ATOM 1619 C C . ILE A 1 202 ? -6.875 -5.637 -13.078 1.00 97.25 202 ILE A C 1
ATOM 1621 O O . ILE A 1 202 ? -7.819 -4.899 -13.353 1.00 97.25 202 ILE A O 1
ATOM 1625 N N . ARG A 1 203 ? -6.317 -5.663 -11.866 1.00 95.06 203 ARG A N 1
ATOM 1626 C CA . ARG A 1 203 ? -6.622 -4.714 -10.793 1.00 95.06 203 ARG A CA 1
ATOM 1627 C C . ARG A 1 203 ? -5.423 -3.810 -10.523 1.00 95.06 203 ARG A C 1
ATOM 1629 O O . ARG A 1 203 ? -4.356 -4.315 -10.183 1.00 95.06 203 ARG A O 1
ATOM 1636 N N . CYS A 1 204 ? -5.606 -2.498 -10.644 1.00 90.38 204 CYS A N 1
ATOM 1637 C CA . CYS A 1 204 ? -4.558 -1.484 -10.467 1.00 90.38 204 CYS A CA 1
ATOM 1638 C C . CYS A 1 204 ? -5.162 -0.110 -10.104 1.00 90.38 204 CYS A C 1
ATOM 1640 O O . CYS A 1 204 ? -6.374 0.012 -9.930 1.00 90.38 204 CYS A O 1
ATOM 1642 N N . THR A 1 205 ? -4.344 0.938 -9.985 1.00 85.31 205 THR A N 1
ATOM 1643 C CA . THR A 1 205 ? -4.842 2.326 -9.936 1.00 85.31 205 THR A CA 1
ATOM 1644 C C . THR A 1 205 ? -5.118 2.855 -11.355 1.00 85.31 205 THR A C 1
ATOM 1646 O O . THR A 1 205 ? -4.519 2.346 -12.311 1.00 85.31 205 THR A O 1
ATOM 1649 N N . PRO A 1 206 ? -5.982 3.874 -11.534 1.00 82.50 206 PRO A N 1
ATOM 1650 C CA . PRO A 1 206 ? -6.123 4.594 -12.803 1.00 82.50 206 PRO A CA 1
ATOM 1651 C C . PRO A 1 206 ? -4.789 5.103 -13.377 1.00 82.50 206 PRO A C 1
ATOM 1653 O O . PRO A 1 206 ? -4.506 4.868 -14.549 1.00 82.50 206 PRO A O 1
ATOM 1656 N N . SER A 1 207 ? -3.928 5.715 -12.558 1.00 77.75 207 SER A N 1
ATOM 1657 C CA . SER A 1 207 ? -2.593 6.175 -12.982 1.00 77.75 207 SER A CA 1
ATOM 1658 C C . SER A 1 207 ? -1.702 5.036 -13.471 1.00 77.75 207 SER A C 1
ATOM 1660 O O . SER A 1 207 ? -1.030 5.163 -14.497 1.00 77.75 207 SER A O 1
ATOM 1662 N N . THR A 1 208 ? -1.728 3.891 -12.784 1.00 82.19 208 THR A N 1
ATOM 1663 C CA . THR A 1 208 ? -0.986 2.702 -13.214 1.00 82.19 208 THR A CA 1
ATOM 1664 C C . THR A 1 208 ? -1.500 2.212 -14.563 1.00 82.19 208 THR A C 1
ATOM 1666 O O . THR A 1 208 ? -0.697 1.880 -15.430 1.00 82.19 208 THR A O 1
ATOM 1669 N N . ALA A 1 209 ? -2.818 2.208 -14.786 1.00 89.38 209 ALA A N 1
ATOM 1670 C CA . ALA A 1 209 ? -3.397 1.827 -16.070 1.00 89.38 209 ALA A CA 1
ATOM 1671 C C . ALA A 1 209 ? -2.927 2.740 -17.214 1.00 89.38 209 ALA A C 1
ATOM 1673 O O . ALA A 1 209 ? -2.497 2.245 -18.255 1.00 89.38 209 ALA A O 1
ATOM 1674 N N . GLU A 1 210 ? -2.935 4.062 -17.021 1.00 83.44 210 GLU A N 1
ATOM 1675 C CA . GLU A 1 210 ? -2.429 5.005 -18.029 1.00 83.44 210 GLU A CA 1
ATOM 1676 C C . GLU A 1 210 ? -0.922 4.835 -18.280 1.00 83.44 210 GLU A C 1
ATOM 1678 O O . GLU A 1 210 ? -0.465 4.934 -19.423 1.00 83.44 210 GLU A O 1
ATOM 1683 N N . HIS A 1 211 ? -0.141 4.525 -17.242 1.00 83.38 211 HIS A N 1
ATOM 1684 C CA . HIS A 1 211 ? 1.287 4.252 -17.386 1.00 83.38 211 HIS A CA 1
ATOM 1685 C C . HIS A 1 211 ? 1.537 2.954 -18.172 1.00 83.38 211 HIS A C 1
ATOM 1687 O O . HIS A 1 211 ? 2.347 2.941 -19.102 1.00 83.38 211 HIS A O 1
ATOM 1693 N N . LEU A 1 212 ? 0.814 1.878 -17.848 1.00 92.56 212 LEU A N 1
ATOM 1694 C CA . LEU A 1 212 ? 0.865 0.607 -18.575 1.00 92.56 212 LEU A CA 1
ATOM 1695 C C . LEU A 1 212 ? 0.505 0.803 -20.051 1.00 92.56 212 LEU A C 1
ATOM 1697 O O . LEU A 1 212 ? 1.223 0.309 -20.918 1.00 92.56 212 LEU A O 1
ATOM 1701 N N . LEU A 1 213 ? -0.553 1.571 -20.337 1.00 91.81 213 LEU A N 1
ATOM 1702 C CA . LEU A 1 213 ? -0.973 1.895 -21.700 1.00 91.81 213 LEU A CA 1
ATOM 1703 C C . LEU A 1 213 ? 0.159 2.565 -22.488 1.00 91.81 213 LEU A C 1
ATOM 1705 O O . LEU A 1 213 ? 0.463 2.158 -23.608 1.00 91.81 213 LEU A O 1
ATOM 1709 N N . ARG A 1 214 ? 0.816 3.562 -21.884 1.00 88.00 214 ARG A N 1
ATOM 1710 C CA . ARG A 1 214 ? 1.897 4.321 -22.523 1.00 88.00 214 ARG A CA 1
ATOM 1711 C C . ARG A 1 214 ? 3.157 3.491 -22.750 1.00 88.00 214 ARG A C 1
ATOM 1713 O O . ARG A 1 214 ? 3.813 3.650 -23.773 1.00 88.00 214 ARG A O 1
ATOM 1720 N N . LYS A 1 215 ? 3.511 2.629 -21.794 1.00 91.38 215 LYS A N 1
ATOM 1721 C CA . LYS A 1 215 ? 4.752 1.841 -21.824 1.00 91.38 215 LYS A CA 1
ATOM 1722 C C . LYS A 1 215 ? 4.629 0.505 -22.551 1.00 91.38 215 LYS A C 1
ATOM 1724 O O . LYS A 1 215 ? 5.654 -0.092 -22.867 1.00 91.38 215 LYS A O 1
ATOM 1729 N N . CYS A 1 216 ? 3.416 0.042 -22.854 1.00 95.25 216 CYS A N 1
ATOM 1730 C CA . CYS A 1 216 ? 3.200 -1.228 -23.548 1.00 95.25 216 CYS A CA 1
ATOM 1731 C C . CYS A 1 216 ? 3.960 -1.338 -24.887 1.00 95.25 216 CYS A C 1
ATOM 1733 O O . CYS A 1 216 ? 4.674 -2.329 -25.054 1.00 95.25 216 CYS A O 1
ATOM 1735 N N . PRO A 1 217 ? 3.916 -0.344 -25.801 1.00 94.69 217 PRO A N 1
ATOM 1736 C CA . PRO A 1 217 ? 4.619 -0.448 -27.083 1.00 94.69 217 PRO A CA 1
ATOM 1737 C C . PRO A 1 217 ? 6.142 -0.491 -26.923 1.00 94.69 217 PRO A C 1
ATOM 1739 O O . PRO A 1 217 ? 6.803 -1.299 -27.564 1.00 94.69 217 PRO A O 1
ATOM 1742 N N . GLU A 1 218 ? 6.691 0.322 -26.017 1.00 94.12 218 GLU A N 1
ATOM 1743 C CA . GLU A 1 218 ? 8.129 0.382 -25.712 1.00 94.12 218 GLU A CA 1
ATOM 1744 C C . GLU A 1 218 ? 8.650 -0.927 -25.096 1.00 94.12 218 GLU A C 1
ATOM 1746 O O . GLU A 1 218 ? 9.752 -1.370 -25.406 1.00 94.12 218 GLU A O 1
ATOM 1751 N N . ILE A 1 219 ? 7.869 -1.551 -24.208 1.00 93.25 219 ILE A N 1
ATOM 1752 C CA . ILE A 1 219 ? 8.323 -2.698 -23.411 1.00 93.25 219 ILE A CA 1
ATOM 1753 C C . ILE A 1 219 ? 8.037 -4.037 -24.092 1.00 93.25 219 ILE A C 1
ATOM 1755 O O . ILE A 1 219 ? 8.851 -4.952 -23.982 1.00 93.25 219 ILE A O 1
ATOM 1759 N N . LEU A 1 220 ? 6.884 -4.170 -24.752 1.00 94.00 220 LEU A N 1
ATOM 1760 C CA . LEU A 1 220 ? 6.436 -5.426 -25.358 1.00 94.00 220 LEU A CA 1
ATOM 1761 C C . LEU A 1 220 ? 6.469 -5.414 -26.891 1.00 94.00 220 LEU A C 1
ATOM 1763 O O . LEU A 1 220 ? 6.160 -6.438 -27.498 1.00 94.00 220 LEU A O 1
ATOM 1767 N N . GLY A 1 221 ? 6.777 -4.277 -27.524 1.00 95.19 221 GLY A N 1
ATOM 1768 C CA . GLY A 1 221 ? 6.775 -4.151 -28.985 1.00 95.19 221 GLY A CA 1
ATOM 1769 C C . GLY A 1 221 ? 5.385 -4.266 -29.621 1.00 95.19 221 GLY A C 1
ATOM 1770 O O . GLY A 1 221 ? 5.281 -4.558 -30.809 1.00 95.19 221 GLY A O 1
ATOM 1771 N N . LYS A 1 222 ? 4.305 -4.086 -28.846 1.00 95.06 222 LYS A N 1
ATOM 1772 C CA . LYS A 1 222 ? 2.913 -4.187 -29.316 1.00 95.06 222 LYS A CA 1
ATOM 1773 C C . LYS A 1 222 ? 1.981 -3.229 -28.583 1.00 95.06 222 LYS A C 1
ATOM 1775 O O . LYS A 1 222 ? 2.235 -2.838 -27.444 1.00 95.06 222 LYS A O 1
ATOM 1780 N N . GLN A 1 223 ? 0.873 -2.895 -29.238 1.00 95.50 223 GLN A N 1
ATOM 1781 C CA . GLN A 1 223 ? -0.176 -2.061 -28.657 1.00 95.50 223 GLN A CA 1
ATOM 1782 C C . GLN A 1 223 ? -0.878 -2.783 -27.502 1.00 95.50 223 GLN A C 1
ATOM 1784 O O . GLN A 1 223 ? -1.036 -4.003 -27.522 1.00 95.50 223 GLN A O 1
ATOM 1789 N N . ALA A 1 224 ? -1.345 -2.018 -26.515 1.00 95.81 224 ALA A N 1
ATOM 1790 C CA . ALA A 1 224 ? -1.996 -2.564 -25.326 1.00 95.81 224 ALA A CA 1
ATOM 1791 C C . ALA A 1 224 ? -3.304 -3.320 -25.632 1.00 95.81 224 ALA A C 1
ATOM 1793 O O . ALA A 1 224 ? -3.652 -4.249 -24.907 1.00 95.81 224 ALA A O 1
ATOM 1794 N N . THR A 1 225 ? -3.980 -3.004 -26.741 1.00 96.38 225 THR A N 1
ATOM 1795 C CA . THR A 1 225 ? -5.136 -3.762 -27.253 1.00 96.38 225 THR A CA 1
ATOM 1796 C C . THR A 1 225 ? -4.812 -5.229 -27.555 1.00 96.38 225 THR A C 1
ATOM 1798 O O . THR A 1 225 ? -5.664 -6.098 -27.391 1.00 96.38 225 THR A O 1
ATOM 1801 N N . ALA A 1 226 ? -3.567 -5.544 -27.930 1.00 96.00 226 ALA A N 1
ATOM 1802 C CA . ALA A 1 226 ? -3.128 -6.912 -28.213 1.00 96.00 226 ALA A CA 1
ATOM 1803 C C . ALA A 1 226 ? -2.943 -7.771 -26.946 1.00 96.00 226 ALA A C 1
ATOM 1805 O O . ALA A 1 226 ? -2.664 -8.967 -27.048 1.00 96.00 226 ALA A O 1
ATOM 1806 N N . LEU A 1 227 ? -3.083 -7.186 -25.749 1.00 96.12 227 LEU A N 1
ATOM 1807 C CA . LEU A 1 227 ? -2.998 -7.916 -24.481 1.00 96.12 227 LEU A CA 1
ATOM 1808 C C . LEU A 1 227 ? -4.251 -8.759 -24.197 1.00 96.12 227 LEU A C 1
ATOM 1810 O O . LEU A 1 227 ? -4.172 -9.683 -23.392 1.00 96.12 227 LEU A O 1
ATOM 1814 N N . GLY A 1 228 ? -5.378 -8.479 -24.866 1.00 94.62 228 GLY A N 1
ATOM 1815 C CA . GLY A 1 228 ? -6.589 -9.305 -24.791 1.00 94.62 228 GLY A CA 1
ATOM 1816 C C . GLY A 1 228 ? -7.296 -9.283 -23.431 1.00 94.62 228 GLY A C 1
ATOM 1817 O O . GLY A 1 228 ? -7.930 -10.266 -23.053 1.00 94.62 228 GLY A O 1
ATOM 1818 N N . LEU A 1 229 ? -7.173 -8.186 -22.677 1.00 96.94 229 LEU A N 1
ATOM 1819 C CA . LEU A 1 229 ? -7.854 -8.013 -21.394 1.00 96.94 229 LEU A CA 1
ATOM 1820 C C . LEU A 1 229 ? -9.370 -7.857 -21.603 1.00 96.94 229 LEU A C 1
ATOM 1822 O O . LEU A 1 229 ? -9.816 -6.955 -22.307 1.00 96.94 229 LEU A O 1
ATOM 1826 N N . LYS A 1 230 ? -10.172 -8.684 -20.926 1.00 93.88 230 LYS A N 1
ATOM 1827 C CA . LYS A 1 230 ? -11.640 -8.561 -20.890 1.00 93.88 230 LYS A CA 1
ATOM 1828 C C . LYS A 1 230 ? -12.063 -7.319 -20.105 1.00 93.88 230 LYS A C 1
ATOM 1830 O O . LYS A 1 230 ? -12.961 -6.589 -20.524 1.00 93.88 230 LYS A O 1
ATOM 1835 N N . GLY A 1 231 ? -11.416 -7.054 -18.971 1.00 93.38 231 GLY A N 1
ATOM 1836 C CA . GLY A 1 231 ? -11.729 -5.867 -18.187 1.00 93.38 231 GLY A CA 1
ATOM 1837 C C . GLY A 1 231 ? -10.671 -5.438 -17.183 1.00 93.38 231 GLY A C 1
ATOM 1838 O O . GLY A 1 231 ? -9.646 -6.087 -16.989 1.00 93.38 231 GLY A O 1
ATOM 1839 N N . MET A 1 232 ? -10.930 -4.318 -16.521 1.00 95.00 232 MET A N 1
ATOM 1840 C CA . MET A 1 232 ? -10.019 -3.728 -15.546 1.00 95.00 232 MET A CA 1
ATOM 1841 C C . MET A 1 232 ? -10.784 -3.209 -14.329 1.00 95.00 232 MET A C 1
ATOM 1843 O O . MET A 1 232 ? -11.836 -2.588 -14.463 1.00 95.00 232 MET A O 1
ATOM 1847 N N . LEU A 1 233 ? -10.245 -3.469 -13.139 1.00 94.19 233 LEU A N 1
ATOM 1848 C CA . LEU A 1 233 ? -10.780 -3.034 -11.853 1.00 94.19 233 LEU A CA 1
ATOM 1849 C C . LEU A 1 233 ? -9.862 -1.940 -11.299 1.00 94.19 233 LEU A C 1
ATOM 1851 O O . LEU A 1 233 ? -8.809 -2.244 -10.736 1.00 94.19 233 LEU A O 1
ATOM 1855 N N . VAL A 1 234 ? -10.242 -0.673 -11.448 1.00 89.81 234 VAL A N 1
ATOM 1856 C CA . VAL A 1 234 ? -9.455 0.457 -10.941 1.00 89.81 234 VAL A CA 1
ATOM 1857 C C . VAL A 1 234 ? -9.936 0.906 -9.563 1.00 89.81 234 VAL A C 1
ATOM 1859 O O . VAL A 1 234 ? -11.132 0.912 -9.292 1.00 89.81 234 VAL A O 1
ATOM 1862 N N . SER A 1 235 ? -9.000 1.218 -8.665 1.00 86.75 235 SER A N 1
ATOM 1863 C CA . SER A 1 235 ? -9.284 1.607 -7.275 1.00 86.75 235 SER A CA 1
ATOM 1864 C C . SER A 1 235 ? -8.133 2.433 -6.698 1.00 86.75 235 SER A C 1
ATOM 1866 O O . SER A 1 235 ? -7.018 2.415 -7.208 1.00 86.75 235 SER A O 1
ATOM 1868 N N . GLY A 1 236 ? -8.374 3.085 -5.558 1.00 76.38 236 GLY A N 1
ATOM 1869 C CA . GLY A 1 236 ? -7.335 3.696 -4.721 1.00 76.38 236 GLY A CA 1
ATOM 1870 C C . GLY A 1 236 ? -7.170 5.202 -4.918 1.00 76.38 236 GLY A C 1
ATOM 1871 O O . GLY A 1 236 ? -6.700 5.874 -4.002 1.00 76.38 236 GLY A O 1
ATOM 1872 N N . GLU A 1 237 ? -7.622 5.745 -6.040 1.00 73.69 237 GLU A N 1
ATOM 1873 C CA . GLU A 1 237 ? -7.627 7.176 -6.348 1.00 73.69 237 GLU A CA 1
ATOM 1874 C C . GLU A 1 237 ? -8.753 7.504 -7.334 1.00 73.69 237 GLU A C 1
ATOM 1876 O O . GLU A 1 237 ? -9.306 6.611 -7.982 1.00 73.69 237 GLU A O 1
ATOM 1881 N N . SER A 1 238 ? -9.069 8.791 -7.457 1.00 72.56 238 SER A N 1
ATOM 1882 C CA . SER A 1 238 ? -10.024 9.287 -8.444 1.00 72.56 238 SER A CA 1
ATOM 1883 C C . SER A 1 238 ? -9.513 9.034 -9.864 1.00 72.56 238 SER A C 1
ATOM 1885 O O . SER A 1 238 ? -8.381 9.377 -10.201 1.00 72.56 238 SER A O 1
ATOM 1887 N N . GLY A 1 239 ? -10.366 8.471 -10.717 1.00 71.19 239 GLY A N 1
ATOM 1888 C CA . GLY A 1 239 ? -10.062 8.275 -12.136 1.00 71.19 239 GLY A CA 1
ATOM 1889 C C . GLY A 1 239 ? -11.028 7.325 -12.835 1.00 71.19 239 GLY A C 1
ATOM 1890 O O . GLY A 1 239 ? -11.458 7.620 -13.944 1.00 71.19 239 GLY A O 1
ATOM 1891 N N . GLY A 1 240 ? -11.451 6.241 -12.172 1.00 76.69 240 GLY A N 1
ATOM 1892 C CA . GLY A 1 240 ? -12.392 5.266 -12.750 1.00 76.69 240 GLY A CA 1
ATOM 1893 C C . GLY A 1 240 ? -13.756 5.859 -13.125 1.00 76.69 240 GLY A C 1
ATOM 1894 O O . GLY A 1 240 ? -14.341 5.468 -14.140 1.00 76.69 240 GLY A O 1
ATOM 1895 N N . GLY A 1 241 ? -14.219 6.833 -12.338 1.00 77.56 241 GLY A N 1
ATOM 1896 C CA . GLY A 1 241 ? -15.413 7.636 -12.600 1.00 77.56 241 GLY A CA 1
ATOM 1897 C C . GLY A 1 241 ? -15.214 8.916 -13.417 1.00 77.56 241 GLY A C 1
ATOM 1898 O O . GLY A 1 241 ? -16.182 9.635 -13.660 1.00 77.56 241 GLY A O 1
ATOM 1899 N N . VAL A 1 242 ? -13.987 9.237 -13.842 1.00 77.44 242 VAL A N 1
ATOM 1900 C CA . VAL A 1 242 ? -13.720 10.411 -14.688 1.00 77.44 242 VAL A CA 1
ATOM 1901 C C . VAL A 1 242 ? -13.816 9.991 -16.151 1.00 77.44 242 VAL A C 1
ATOM 1903 O O . VAL A 1 242 ? -13.043 9.148 -16.601 1.00 77.44 242 VAL A O 1
ATOM 1906 N N . LEU A 1 243 ? -14.776 10.555 -16.890 1.00 80.06 243 LEU A N 1
ATOM 1907 C CA . LEU A 1 243 ? -15.185 10.057 -18.209 1.00 80.06 243 LEU A CA 1
ATOM 1908 C C . LEU A 1 243 ? -14.036 10.017 -19.222 1.00 80.06 243 LEU A C 1
ATOM 1910 O O . LEU A 1 243 ? -13.912 9.056 -19.977 1.00 80.06 243 LEU A O 1
ATOM 1914 N N . GLU A 1 244 ? -13.163 11.018 -19.207 1.00 72.94 244 GLU A N 1
ATOM 1915 C CA . GLU A 1 244 ? -12.034 11.147 -20.126 1.00 72.94 244 GLU A CA 1
ATOM 1916 C C . GLU A 1 244 ? -10.951 10.091 -19.847 1.00 72.94 244 GLU A C 1
ATOM 1918 O O . GLU A 1 244 ? -10.446 9.451 -20.772 1.00 72.94 244 GLU A O 1
ATOM 1923 N N . VAL A 1 245 ? -10.626 9.866 -18.568 1.00 77.88 245 VAL A N 1
ATOM 1924 C CA . VAL A 1 245 ? -9.676 8.827 -18.121 1.00 77.88 245 VAL A CA 1
ATOM 1925 C C . VAL A 1 245 ? -10.245 7.443 -18.420 1.00 77.88 245 VAL A C 1
ATOM 1927 O O . VAL A 1 245 ? -9.571 6.591 -19.000 1.00 77.88 245 VAL A O 1
ATOM 1930 N N . ARG A 1 246 ? -11.526 7.248 -18.094 1.00 85.00 246 ARG A N 1
ATOM 1931 C CA . ARG A 1 246 ? -12.280 6.026 -18.361 1.00 85.00 246 ARG A CA 1
ATOM 1932 C C . ARG A 1 246 ? -12.244 5.663 -19.843 1.00 85.00 246 ARG A C 1
ATOM 1934 O O . ARG A 1 246 ? -11.873 4.541 -20.183 1.00 85.00 246 ARG A O 1
ATOM 1941 N N . LYS A 1 247 ? -12.570 6.621 -20.717 1.00 84.38 247 LYS A N 1
ATOM 1942 C CA . LYS A 1 247 ? -12.537 6.451 -22.173 1.00 84.38 247 LYS A CA 1
ATOM 1943 C C . LYS A 1 247 ? -11.145 6.047 -22.652 1.00 84.38 247 LYS A C 1
ATOM 1945 O O . LYS A 1 247 ? -11.011 5.070 -23.379 1.00 84.38 247 LYS A O 1
ATOM 1950 N N . ARG A 1 248 ? -10.102 6.758 -22.211 1.00 84.75 248 ARG A N 1
ATOM 1951 C CA . ARG A 1 248 ? -8.714 6.500 -22.626 1.00 84.75 248 ARG A CA 1
ATOM 1952 C C . ARG A 1 248 ? -8.243 5.098 -22.258 1.00 84.75 248 ARG A C 1
ATOM 1954 O O . ARG A 1 248 ? -7.680 4.411 -23.105 1.00 84.75 248 ARG A O 1
ATOM 1961 N N . ILE A 1 249 ? -8.461 4.681 -21.010 1.00 89.38 249 ILE A N 1
ATOM 1962 C CA . ILE A 1 249 ? -8.064 3.349 -20.538 1.00 89.38 249 ILE A CA 1
ATOM 1963 C C . ILE A 1 249 ? -8.849 2.277 -21.299 1.00 89.38 249 ILE A C 1
ATOM 1965 O O . ILE A 1 249 ? -8.255 1.320 -21.792 1.00 89.38 249 ILE A O 1
ATOM 1969 N N . LYS A 1 250 ? -10.170 2.447 -21.435 1.00 90.12 250 LYS A N 1
ATOM 1970 C CA . LYS A 1 250 ? -11.027 1.476 -22.118 1.00 90.12 250 LYS A CA 1
ATOM 1971 C C . LYS A 1 250 ? -10.619 1.298 -23.582 1.00 90.12 250 LYS A C 1
ATOM 1973 O O . LYS A 1 250 ? -10.336 0.175 -23.989 1.00 90.12 250 LYS A O 1
ATOM 1978 N N . ASP A 1 251 ? -10.522 2.392 -24.333 1.00 90.88 251 ASP A N 1
ATOM 1979 C CA . ASP A 1 251 ? -10.169 2.368 -25.756 1.00 90.88 251 ASP A CA 1
ATOM 1980 C C . ASP A 1 251 ? -8.724 1.889 -25.961 1.00 90.88 251 ASP A C 1
ATOM 1982 O O . ASP A 1 251 ? -8.454 1.067 -26.834 1.00 90.88 251 ASP A O 1
ATOM 1986 N N . GLY A 1 252 ? -7.791 2.358 -25.127 1.00 92.88 252 GLY A N 1
ATOM 1987 C CA . GLY A 1 252 ? -6.367 2.051 -25.250 1.00 92.88 252 GLY A CA 1
ATOM 1988 C C . GLY A 1 252 ? -6.023 0.577 -25.028 1.00 92.88 252 GLY A C 1
ATOM 1989 O O . GLY A 1 252 ? -5.121 0.054 -25.680 1.00 92.88 252 GLY A O 1
ATOM 1990 N N . PHE A 1 253 ? -6.747 -0.102 -24.138 1.00 95.56 253 PHE A N 1
ATOM 1991 C CA . PHE A 1 253 ? -6.603 -1.542 -23.898 1.00 95.56 253 PHE A CA 1
ATOM 1992 C C . PHE A 1 253 ? -7.633 -2.395 -24.653 1.00 95.56 253 PHE A C 1
ATOM 1994 O O . PHE A 1 253 ? -7.519 -3.617 -24.632 1.00 95.56 253 PHE A O 1
ATOM 2001 N N . GLY A 1 254 ? -8.627 -1.787 -25.309 1.00 93.19 254 GLY A N 1
ATOM 2002 C CA . GLY A 1 254 ? -9.723 -2.513 -25.958 1.00 93.19 254 GLY A CA 1
ATOM 2003 C C . GLY A 1 254 ? -10.612 -3.271 -24.965 1.00 93.19 254 GLY A C 1
ATOM 2004 O O . GLY A 1 254 ? -11.061 -4.374 -25.262 1.00 93.19 254 GLY A O 1
ATOM 2005 N N . LEU A 1 255 ? -10.828 -2.713 -23.769 1.00 92.12 255 LEU A N 1
ATOM 2006 C CA . LEU A 1 255 ? -11.560 -3.389 -22.695 1.00 92.12 255 LEU A CA 1
ATOM 2007 C C . LEU A 1 255 ? -13.057 -3.456 -22.994 1.00 92.12 255 LEU A C 1
ATOM 2009 O O . LEU A 1 255 ? -13.667 -2.462 -23.390 1.00 92.12 255 LEU A O 1
ATOM 2013 N N . GLN A 1 256 ? -13.676 -4.588 -22.662 1.00 87.94 256 GLN A N 1
ATOM 2014 C CA . GLN A 1 256 ? -15.132 -4.680 -22.588 1.00 87.94 256 GLN A CA 1
ATOM 2015 C C . GLN A 1 256 ? -15.648 -3.943 -21.347 1.00 87.94 256 GLN A C 1
ATOM 2017 O O . GLN A 1 256 ? -16.607 -3.177 -21.431 1.00 87.94 256 GLN A O 1
ATOM 2022 N N . TYR A 1 257 ? -14.963 -4.127 -20.213 1.00 88.94 257 TYR A N 1
ATOM 2023 C CA . TYR A 1 257 ? -15.392 -3.601 -18.921 1.00 88.94 257 TYR A CA 1
ATOM 2024 C C . TYR A 1 257 ? -14.294 -2.806 -18.216 1.00 88.94 257 TYR A C 1
ATOM 2026 O O . TYR A 1 257 ? -13.198 -3.312 -17.977 1.00 88.94 257 TYR A O 1
ATOM 2034 N N . LEU A 1 258 ? -14.608 -1.584 -17.792 1.00 90.44 258 LEU A N 1
ATOM 2035 C CA . LEU A 1 258 ? -13.778 -0.824 -16.859 1.00 90.44 258 LEU A CA 1
ATOM 2036 C C . LEU A 1 258 ? -14.603 -0.514 -15.614 1.00 90.44 258 LEU A C 1
ATOM 2038 O O . LEU A 1 258 ? -15.629 0.157 -15.698 1.00 90.44 258 LEU A O 1
ATOM 2042 N N . PHE A 1 259 ? -14.159 -0.972 -14.453 1.00 92.19 259 PHE A N 1
ATOM 2043 C CA . PHE A 1 259 ? -14.877 -0.764 -13.205 1.00 92.19 259 PHE A CA 1
ATOM 2044 C C . PHE A 1 259 ? -14.100 0.140 -12.256 1.00 92.19 259 PHE A C 1
ATOM 2046 O O . PHE A 1 259 ? -12.970 -0.175 -11.892 1.00 92.19 259 PHE A O 1
ATOM 2053 N N . ASP A 1 260 ? -14.741 1.208 -11.791 1.00 90.06 260 ASP A N 1
ATOM 2054 C CA . ASP A 1 260 ? -14.366 1.886 -10.550 1.00 90.06 260 ASP A CA 1
ATOM 2055 C C . ASP A 1 260 ? -14.853 1.071 -9.344 1.00 90.06 260 ASP A C 1
ATOM 2057 O O . ASP A 1 260 ? -15.936 0.469 -9.391 1.00 90.06 260 ASP A O 1
ATOM 2061 N N . ASN A 1 261 ? -14.050 1.006 -8.286 1.00 91.50 261 ASN A N 1
ATOM 2062 C CA . ASN A 1 261 ? -14.415 0.346 -7.038 1.00 91.50 261 ASN A CA 1
ATOM 2063 C C . ASN A 1 261 ? -13.614 0.887 -5.850 1.00 91.50 261 ASN A C 1
ATOM 2065 O O . ASN A 1 261 ? -12.489 1.361 -5.987 1.00 91.50 261 ASN A O 1
ATOM 2069 N N . ILE A 1 262 ? -14.179 0.719 -4.657 1.00 88.00 262 ILE A N 1
ATOM 2070 C CA . ILE A 1 262 ? -13.528 1.003 -3.376 1.00 88.00 262 ILE A CA 1
ATOM 2071 C C . ILE A 1 262 ? -13.709 -0.186 -2.430 1.00 88.00 262 ILE A C 1
ATOM 2073 O O . ILE A 1 262 ? -14.644 -0.984 -2.557 1.00 88.00 262 ILE A O 1
ATOM 2077 N N . GLY A 1 263 ? -12.766 -0.340 -1.506 1.00 83.94 263 GLY A N 1
ATOM 2078 C CA . GLY A 1 263 ? -12.757 -1.415 -0.525 1.00 83.94 263 GLY A CA 1
ATOM 2079 C C . GLY A 1 263 ? -11.416 -2.134 -0.434 1.00 83.94 263 GLY A C 1
ATOM 2080 O O . GLY A 1 263 ? -10.465 -1.836 -1.159 1.00 83.94 263 GLY A O 1
ATOM 2081 N N . GLY A 1 264 ? -11.353 -3.100 0.473 1.00 80.81 264 GLY A N 1
ATOM 2082 C CA . GLY A 1 264 ? -10.138 -3.815 0.845 1.00 80.81 264 GLY A CA 1
ATOM 2083 C C . GLY A 1 264 ? -10.362 -4.604 2.132 1.00 80.81 264 GLY A C 1
ATOM 2084 O O . GLY A 1 264 ? -11.402 -5.233 2.283 1.00 80.81 264 GLY A O 1
ATOM 2085 N N . SER A 1 265 ? -9.455 -4.512 3.103 1.00 72.12 265 SER A N 1
ATOM 2086 C CA . SER A 1 265 ? -9.652 -5.039 4.463 1.00 72.12 265 SER A CA 1
ATOM 2087 C C . SER A 1 265 ? -10.459 -4.127 5.401 1.00 72.12 265 SER A C 1
ATOM 2089 O O . SER A 1 265 ? -10.098 -3.916 6.556 1.00 72.12 265 SER A O 1
ATOM 2091 N N . HIS A 1 266 ? -11.580 -3.600 4.912 1.00 81.88 266 HIS A N 1
ATOM 2092 C CA . HIS A 1 266 ? -12.587 -2.912 5.723 1.00 81.88 266 HIS A CA 1
ATOM 2093 C C . HIS A 1 266 ? -13.998 -3.154 5.176 1.00 81.88 266 HIS A C 1
ATOM 2095 O O . HIS A 1 266 ? -14.159 -3.595 4.033 1.00 81.88 266 HIS A O 1
ATOM 2101 N N . VAL A 1 267 ? -15.027 -2.840 5.973 1.00 89.12 267 VAL A N 1
ATOM 2102 C CA . VAL A 1 267 ? -16.428 -3.101 5.597 1.00 89.12 267 VAL A CA 1
ATOM 2103 C C . VAL A 1 267 ? -16.956 -2.173 4.508 1.00 89.12 267 VAL A C 1
ATOM 2105 O O . VAL A 1 267 ? -17.853 -2.585 3.793 1.00 89.12 267 VAL A O 1
ATOM 2108 N N . PHE A 1 268 ? -16.414 -0.962 4.324 1.00 91.25 268 PHE A N 1
ATOM 2109 C CA . PHE A 1 268 ? -16.886 -0.055 3.266 1.00 91.25 268 PHE A CA 1
ATOM 2110 C C . PHE A 1 268 ? -16.488 -0.580 1.874 1.00 91.25 268 PHE A C 1
ATOM 2112 O O . PHE A 1 268 ? -15.323 -0.480 1.483 1.00 91.25 268 PHE A O 1
ATOM 2119 N N . GLN A 1 269 ? -17.432 -1.184 1.147 1.00 93.12 269 GLN A N 1
ATOM 2120 C CA . GLN A 1 269 ? -17.194 -1.867 -0.130 1.00 93.12 269 GLN A CA 1
ATOM 2121 C C . GLN A 1 269 ? -18.200 -1.387 -1.172 1.00 93.12 269 GLN A C 1
ATOM 2123 O O . GLN A 1 269 ? -19.409 -1.469 -0.954 1.00 93.12 269 GLN A O 1
ATOM 2128 N N . ALA A 1 270 ? -17.712 -0.914 -2.317 1.00 94.38 270 ALA A N 1
ATOM 2129 C CA . ALA A 1 270 ? -18.581 -0.440 -3.388 1.00 94.38 270 ALA A CA 1
ATOM 2130 C C . ALA A 1 270 ? -17.971 -0.649 -4.775 1.00 94.38 270 ALA A C 1
ATOM 2132 O O . ALA A 1 270 ? -16.749 -0.749 -4.916 1.00 94.38 270 ALA A O 1
ATOM 2133 N N . TYR A 1 271 ? -18.824 -0.712 -5.795 1.00 93.62 271 TYR A N 1
ATOM 2134 C CA . TYR A 1 271 ? -18.435 -0.930 -7.190 1.00 93.62 271 TYR A CA 1
ATOM 2135 C C . TYR A 1 271 ? -19.312 -0.138 -8.154 1.00 93.62 271 TYR A C 1
ATOM 2137 O O . TYR A 1 271 ? -20.480 0.119 -7.880 1.00 93.62 271 TYR A O 1
ATOM 2145 N N . SER A 1 272 ? -18.750 0.231 -9.296 1.00 91.25 272 SER A N 1
ATOM 2146 C CA . SER A 1 272 ? -19.481 0.880 -10.386 1.00 91.25 272 SER A CA 1
ATOM 2147 C C . SER A 1 272 ? -20.349 -0.093 -11.189 1.00 91.25 272 SER A C 1
ATOM 2149 O O . SER A 1 272 ? -20.069 -1.287 -11.272 1.00 91.25 272 SER A O 1
ATOM 2151 N N . CYS A 1 273 ? -21.415 0.447 -11.780 1.00 85.62 273 CYS A N 1
ATOM 2152 C CA . CYS A 1 273 ? -22.428 -0.294 -12.529 1.00 85.62 273 CYS A CA 1
ATOM 2153 C C . CYS A 1 273 ? -21.846 -1.119 -13.708 1.00 85.62 273 CYS A C 1
ATOM 2155 O O . CYS A 1 273 ? -21.093 -0.564 -14.510 1.00 85.62 273 CYS A O 1
ATOM 2157 N N . PRO A 1 274 ? -22.228 -2.406 -13.869 1.00 75.31 274 PRO A N 1
ATOM 2158 C CA . PRO A 1 274 ? -21.812 -3.253 -14.989 1.00 75.31 274 PRO A CA 1
ATOM 2159 C C . PRO A 1 274 ? -22.523 -2.925 -16.304 1.00 75.31 274 PRO A C 1
ATOM 2161 O O . PRO A 1 274 ? -21.896 -3.003 -17.352 1.00 75.31 274 PRO A O 1
ATOM 2164 N N . GLU A 1 275 ? -23.781 -2.481 -16.265 1.00 64.94 275 GLU A N 1
ATOM 2165 C CA . GLU A 1 275 ? -24.546 -2.093 -17.468 1.00 64.94 275 GLU A CA 1
ATOM 2166 C C . GLU A 1 275 ? -24.071 -0.766 -18.074 1.00 64.94 275 GLU A C 1
ATOM 2168 O O . GLU A 1 275 ? -24.436 -0.416 -19.186 1.00 64.94 275 GLU A O 1
ATOM 2173 N N . THR A 1 276 ? -23.249 -0.010 -17.340 1.00 60.44 276 THR A N 1
ATOM 2174 C CA . THR A 1 276 ? -22.526 1.150 -17.879 1.00 60.44 276 THR A CA 1
ATOM 2175 C C . THR A 1 276 ? -21.016 0.934 -17.878 1.00 60.44 276 THR A C 1
ATOM 2177 O O . THR A 1 276 ? -20.224 1.857 -18.100 1.00 60.44 276 THR A O 1
ATOM 2180 N N . ALA A 1 277 ? -20.579 -0.313 -17.660 1.00 57.22 277 ALA A N 1
ATOM 2181 C CA . ALA A 1 277 ? -19.169 -0.657 -17.730 1.00 57.22 277 ALA A CA 1
ATOM 2182 C C . ALA A 1 277 ? -18.615 -0.517 -19.163 1.00 57.22 277 ALA A C 1
ATOM 2184 O O . ALA A 1 277 ? -17.411 -0.306 -19.331 1.00 57.22 277 ALA A O 1
ATOM 2185 N N . ASP A 1 278 ? -19.498 -0.548 -20.167 1.00 52.75 278 ASP A N 1
ATOM 2186 C CA . ASP A 1 278 ? -19.214 -0.355 -21.584 1.00 52.75 278 ASP A CA 1
ATOM 2187 C C . ASP A 1 278 ? -19.582 1.046 -22.128 1.00 52.75 278 ASP A C 1
ATOM 2189 O O . ASP A 1 278 ? -19.184 1.377 -23.248 1.00 52.75 278 ASP A O 1
ATOM 2193 N N . SER A 1 279 ? -20.242 1.907 -21.350 1.00 58.97 279 SER A N 1
ATOM 2194 C CA . SER A 1 279 ? -20.650 3.250 -21.776 1.00 58.97 279 SER A CA 1
ATOM 2195 C C . SER A 1 279 ? -19.889 4.364 -21.037 1.00 58.97 279 SER A C 1
ATOM 2197 O O . SER A 1 279 ? -19.203 4.148 -20.031 1.00 58.97 279 SER A O 1
ATOM 2199 N N . LEU A 1 280 ? -19.976 5.590 -21.565 1.00 62.44 280 LEU A N 1
ATOM 2200 C CA . LEU A 1 280 ? -19.463 6.798 -20.900 1.00 62.44 280 LEU A CA 1
ATOM 2201 C C . LEU A 1 280 ? -20.475 7.380 -19.894 1.00 62.44 280 LEU A C 1
ATOM 2203 O O . LEU A 1 280 ? -20.295 8.499 -19.425 1.00 62.44 280 LEU A O 1
ATOM 2207 N N . ASP A 1 281 ? -21.524 6.633 -19.543 1.00 71.19 281 ASP A N 1
ATOM 2208 C CA . ASP A 1 281 ? -22.528 7.044 -18.562 1.00 71.19 281 ASP A CA 1
ATOM 2209 C C . ASP A 1 281 ? -22.141 6.539 -17.161 1.00 71.19 281 ASP A C 1
ATOM 2211 O O . ASP A 1 281 ? -22.610 5.510 -16.660 1.00 71.19 281 ASP A O 1
ATOM 2215 N N . TYR A 1 282 ? -21.182 7.226 -16.533 1.00 80.62 282 TYR A N 1
ATOM 2216 C CA . TYR A 1 282 ? -20.742 6.872 -15.187 1.00 80.62 282 TYR A CA 1
ATOM 2217 C C . TYR A 1 282 ? -21.802 7.249 -14.144 1.00 80.62 282 TYR A C 1
ATOM 2219 O O . TYR A 1 282 ? -22.052 8.420 -13.863 1.00 80.62 282 TYR A O 1
ATOM 2227 N N . LYS A 1 283 ? -22.388 6.223 -13.525 1.00 85.44 283 LYS A N 1
ATOM 2228 C CA . LYS A 1 283 ? -23.530 6.324 -12.606 1.00 85.44 283 LYS A CA 1
ATOM 2229 C C . LYS A 1 283 ? -23.140 6.316 -11.118 1.00 85.44 283 LYS A C 1
ATOM 2231 O O . LYS A 1 283 ? -24.032 6.322 -10.269 1.00 85.44 283 LYS A O 1
ATOM 2236 N N . GLY A 1 284 ? -21.845 6.318 -10.797 1.00 89.31 284 GLY A N 1
ATOM 2237 C CA . GLY A 1 284 ? -21.322 6.161 -9.435 1.00 89.31 284 GLY A CA 1
ATOM 2238 C C . GLY A 1 284 ? -21.176 4.704 -8.992 1.00 89.31 284 GLY A C 1
ATOM 2239 O O . GLY A 1 284 ? -21.360 3.778 -9.786 1.00 89.31 284 GLY A O 1
ATOM 2240 N N . MET A 1 285 ? -20.827 4.503 -7.718 1.00 93.56 285 MET A N 1
ATOM 2241 C CA . MET A 1 285 ? -20.586 3.186 -7.121 1.00 93.56 285 MET A CA 1
ATOM 2242 C C . MET A 1 285 ? -21.714 2.765 -6.175 1.00 93.56 285 MET A C 1
ATOM 2244 O O . MET A 1 285 ? -22.061 3.519 -5.271 1.00 93.56 285 MET A O 1
ATOM 2248 N N . HIS A 1 286 ? -22.245 1.555 -6.344 1.00 94.75 286 HIS A N 1
ATOM 2249 C CA . HIS A 1 286 ? -23.204 0.923 -5.437 1.00 94.75 286 HIS A CA 1
ATOM 2250 C C . HIS A 1 286 ? -22.526 0.478 -4.140 1.00 94.75 286 HIS A C 1
ATOM 2252 O O . HIS A 1 286 ? -21.551 -0.276 -4.190 1.00 94.75 286 HIS A O 1
ATOM 2258 N N . LEU A 1 287 ? -23.053 0.894 -2.984 1.00 95.06 287 LEU A N 1
ATOM 2259 C CA . LEU A 1 287 ? -22.571 0.443 -1.675 1.00 95.06 287 LEU A CA 1
ATOM 2260 C C . LEU A 1 287 ? -23.125 -0.957 -1.359 1.00 95.06 287 LEU A C 1
ATOM 2262 O O . LEU A 1 287 ? -24.279 -1.103 -0.972 1.00 95.06 287 LEU A O 1
ATOM 2266 N N . VAL A 1 288 ? -22.307 -2.006 -1.490 1.00 94.25 288 VAL A N 1
ATOM 2267 C CA . VAL A 1 288 ? -22.764 -3.404 -1.295 1.00 94.25 288 VAL A CA 1
ATOM 2268 C C . VAL A 1 288 ? -22.798 -3.842 0.169 1.00 94.25 288 VAL A C 1
ATOM 2270 O O . VAL A 1 288 ? -23.304 -4.917 0.494 1.00 94.25 288 VAL A O 1
ATOM 2273 N N . SER A 1 289 ? -22.244 -3.014 1.049 1.00 95.25 289 SER A N 1
ATOM 2274 C CA . SER A 1 289 ? -21.986 -3.317 2.453 1.00 95.25 289 SER A CA 1
ATOM 2275 C C . SER A 1 289 ? -22.922 -2.607 3.426 1.00 95.25 289 SER A C 1
ATOM 2277 O O . SER A 1 289 ? -22.567 -2.448 4.591 1.00 95.25 289 SER A O 1
ATOM 2279 N N . GLU A 1 290 ? -24.093 -2.145 2.981 1.00 94.12 290 GLU A N 1
ATOM 2280 C CA . GLU A 1 290 ? -25.033 -1.406 3.840 1.00 94.12 290 GLU A CA 1
ATOM 2281 C C . GLU A 1 290 ? -25.453 -2.202 5.096 1.00 94.12 290 GLU A C 1
ATOM 2283 O O . GLU A 1 290 ? -25.779 -1.616 6.122 1.00 94.12 290 GLU A O 1
ATOM 2288 N N . ASP A 1 291 ? -25.395 -3.536 5.072 1.00 94.94 291 ASP A N 1
ATOM 2289 C CA . ASP A 1 291 ? -25.695 -4.415 6.212 1.00 94.94 291 ASP A CA 1
ATOM 2290 C C . ASP A 1 291 ? -24.558 -4.543 7.247 1.00 94.94 291 ASP A C 1
ATOM 2292 O O . ASP A 1 291 ? -24.768 -5.127 8.316 1.00 94.94 291 ASP A O 1
ATOM 2296 N N . TYR A 1 292 ? -23.372 -4.014 6.936 1.00 96.44 292 TYR A N 1
ATOM 2297 C CA . TYR A 1 292 ? -22.166 -4.013 7.780 1.00 96.44 292 TYR A CA 1
ATOM 2298 C C . TYR A 1 292 ? -21.572 -2.614 7.997 1.00 96.44 292 TYR A C 1
ATOM 2300 O O . TYR A 1 292 ? -20.719 -2.426 8.864 1.00 96.44 292 TYR A O 1
ATOM 2308 N N . CYS A 1 293 ? -22.022 -1.629 7.221 1.00 95.12 293 CYS A N 1
ATOM 2309 C CA . CYS A 1 293 ? -21.504 -0.275 7.221 1.00 95.12 293 CYS A CA 1
ATOM 2310 C C . CYS A 1 293 ? -22.652 0.725 7.070 1.00 95.12 293 CYS A C 1
ATOM 2312 O O . CYS A 1 293 ? -23.270 0.816 6.008 1.00 95.12 293 CYS A O 1
ATOM 2314 N N . ILE A 1 294 ? -22.911 1.499 8.119 1.00 95.25 294 ILE A N 1
ATOM 2315 C CA . ILE A 1 294 ? -23.848 2.625 8.062 1.00 95.25 294 ILE A CA 1
ATOM 2316 C C . ILE A 1 294 ? -23.093 3.820 7.483 1.00 95.25 294 ILE A C 1
ATOM 2318 O O . ILE A 1 294 ? -21.993 4.121 7.945 1.00 95.25 294 ILE A O 1
ATOM 2322 N N . LEU A 1 295 ? -23.677 4.473 6.479 1.00 94.31 295 LEU A N 1
ATOM 2323 C CA . LEU A 1 295 ? -23.171 5.710 5.889 1.00 94.31 295 LEU A CA 1
ATOM 2324 C C . LEU A 1 295 ? -23.976 6.894 6.428 1.00 94.31 295 LEU A C 1
ATOM 2326 O O . LEU A 1 295 ? -25.203 6.901 6.351 1.00 94.31 295 LEU A O 1
ATOM 2330 N N . GLU A 1 296 ? -23.269 7.906 6.906 1.00 94.06 296 GLU A N 1
ATOM 2331 C CA . GLU A 1 296 ? -23.797 9.218 7.258 1.00 94.06 296 GLU A CA 1
ATOM 2332 C C . GLU A 1 296 ? -23.072 10.287 6.425 1.00 94.06 296 GLU A C 1
ATOM 2334 O O . GLU A 1 296 ? -21.929 10.095 5.996 1.00 94.06 296 GLU A O 1
ATOM 2339 N N . LEU A 1 297 ? -23.725 11.428 6.211 1.00 93.69 297 LEU A N 1
ATOM 2340 C CA . LEU A 1 297 ? -23.110 12.615 5.624 1.00 93.69 297 LEU A CA 1
ATOM 2341 C C . LEU A 1 297 ? -23.095 13.725 6.672 1.00 93.69 297 LEU A C 1
ATOM 2343 O O . LEU A 1 297 ? -24.100 13.946 7.340 1.00 93.69 297 LEU A O 1
ATOM 2347 N N . LEU A 1 298 ? -21.980 14.438 6.805 1.00 90.50 298 LEU A N 1
ATOM 2348 C CA . LEU A 1 298 ? -21.910 15.677 7.574 1.00 90.50 298 LEU A CA 1
ATOM 2349 C C . LEU A 1 298 ? -21.843 16.877 6.645 1.00 90.50 298 LEU A C 1
ATOM 2351 O O . LEU A 1 298 ? -21.179 16.856 5.606 1.00 90.50 298 LEU A O 1
ATOM 2355 N N . ASP A 1 299 ? -22.467 17.963 7.073 1.00 85.00 299 ASP A N 1
ATOM 2356 C CA . ASP A 1 299 ? -22.222 19.265 6.484 1.00 85.00 299 ASP A CA 1
ATOM 2357 C C . ASP A 1 299 ? -20.765 19.672 6.776 1.00 85.00 299 ASP A C 1
ATOM 2359 O O . ASP A 1 299 ? -20.354 19.713 7.944 1.00 85.00 299 ASP A O 1
ATOM 2363 N N . PRO A 1 300 ? -19.951 19.973 5.750 1.00 74.81 300 PRO A N 1
ATOM 2364 C CA . PRO A 1 300 ? -18.540 20.275 5.949 1.00 74.81 300 PRO A CA 1
ATOM 2365 C C . PRO A 1 300 ? -18.308 21.576 6.734 1.00 74.81 300 PRO A C 1
ATOM 2367 O O . PRO A 1 300 ? -17.228 21.723 7.310 1.00 74.81 300 PRO A O 1
ATOM 2370 N N . VAL A 1 301 ? -19.291 22.482 6.784 1.00 75.25 301 VAL A N 1
ATOM 2371 C CA . VAL A 1 301 ? -19.254 23.767 7.496 1.00 75.25 301 VAL A CA 1
ATOM 2372 C C . VAL A 1 301 ? -19.864 23.634 8.887 1.00 75.25 301 VAL A C 1
ATOM 2374 O O . VAL A 1 301 ? -19.194 23.910 9.878 1.00 75.25 301 VAL A O 1
ATOM 2377 N N . THR A 1 302 ? -21.124 23.206 8.984 1.00 81.75 302 THR A N 1
ATOM 2378 C CA . THR A 1 302 ? -21.842 23.176 10.271 1.00 81.75 302 THR A CA 1
ATOM 2379 C C . THR A 1 302 ? -21.476 21.970 11.130 1.00 81.75 302 THR A C 1
ATOM 2381 O O . THR A 1 302 ? -21.782 21.960 12.322 1.00 81.75 302 THR A O 1
ATOM 2384 N N . LYS A 1 303 ? -20.833 20.954 10.535 1.00 78.88 303 LYS A N 1
ATOM 2385 C CA . LYS A 1 303 ? -20.488 19.666 11.160 1.00 78.88 303 LYS A CA 1
ATOM 2386 C C . LYS A 1 303 ? -21.693 18.905 11.719 1.00 78.88 303 LYS A C 1
ATOM 2388 O O . LYS A 1 303 ? -21.525 17.988 12.520 1.00 78.88 303 LYS A O 1
ATOM 2393 N N . LYS A 1 304 ? -22.906 19.251 11.277 1.00 84.38 304 LYS A N 1
ATOM 2394 C CA . LYS A 1 304 ? -24.142 18.548 11.630 1.00 84.38 304 LYS A CA 1
ATOM 2395 C C . LYS A 1 304 ? -24.441 17.431 10.625 1.00 84.38 304 LYS A C 1
ATOM 2397 O O . LYS A 1 304 ? -24.082 17.575 9.453 1.00 84.38 304 LYS A O 1
ATOM 2402 N N . PRO A 1 305 ? -25.105 16.342 11.053 1.00 88.12 305 PRO A N 1
ATOM 2403 C CA . PRO A 1 305 ? -25.626 15.329 10.142 1.00 88.12 305 PRO A CA 1
ATOM 2404 C C . PRO A 1 305 ? -26.548 15.930 9.083 1.00 88.12 305 PRO A C 1
ATOM 2406 O O . PRO A 1 305 ? -27.407 16.756 9.388 1.00 88.12 305 PRO A O 1
ATOM 2409 N N . LEU A 1 306 ? -26.353 15.495 7.845 1.00 90.44 306 LEU A N 1
ATOM 2410 C CA . LEU A 1 306 ? -27.220 15.767 6.712 1.00 90.44 306 LEU A CA 1
ATOM 2411 C C . LEU A 1 306 ? -28.137 14.574 6.479 1.00 90.44 306 LEU A C 1
ATOM 2413 O O . LEU A 1 306 ? -27.744 13.416 6.636 1.00 90.44 306 LEU A O 1
ATOM 2417 N N . GLU A 1 307 ? -29.355 14.865 6.043 1.00 88.88 307 GLU A N 1
ATOM 2418 C CA . GLU A 1 307 ? -30.275 13.830 5.604 1.00 88.88 307 GLU A CA 1
ATOM 2419 C C . GLU A 1 307 ? -29.777 13.197 4.296 1.00 88.88 307 GLU A C 1
ATOM 2421 O O . GLU A 1 307 ? -29.435 13.890 3.333 1.00 88.88 307 GLU A O 1
ATOM 2426 N N . LEU A 1 308 ? -29.745 11.864 4.247 1.00 90.62 308 LEU A N 1
ATOM 2427 C CA . LEU A 1 308 ? -29.356 11.114 3.055 1.00 90.62 308 LEU A CA 1
ATOM 2428 C C . LEU A 1 308 ? -30.518 11.066 2.051 1.00 90.62 308 LEU A C 1
ATOM 2430 O O . LEU A 1 308 ? -31.251 10.080 1.973 1.00 90.62 308 LEU A O 1
ATOM 2434 N N . THR A 1 309 ? -30.664 12.137 1.275 1.00 92.50 309 THR A N 1
ATOM 2435 C CA . THR A 1 309 ? -31.645 12.277 0.185 1.00 92.50 309 THR A CA 1
ATOM 2436 C C . THR A 1 309 ? -30.963 12.280 -1.189 1.00 92.50 309 THR A C 1
ATOM 2438 O O . THR A 1 309 ? -29.739 12.358 -1.290 1.00 92.50 309 THR A O 1
ATOM 2441 N N . GLU A 1 310 ? -31.733 12.141 -2.274 1.00 94.81 310 GLU A N 1
ATOM 2442 C CA . GLU A 1 310 ? -31.194 12.162 -3.645 1.00 94.81 310 GLU A CA 1
ATOM 2443 C C . GLU A 1 310 ? -30.372 13.435 -3.905 1.00 94.81 310 GLU A C 1
ATOM 2445 O O . GLU A 1 310 ? -30.877 14.547 -3.769 1.00 94.81 310 GLU A O 1
ATOM 2450 N N . GLY A 1 311 ? -29.113 13.272 -4.321 1.00 92.50 311 GLY A N 1
ATOM 2451 C CA . GLY A 1 311 ? -28.211 14.386 -4.621 1.00 92.50 311 GLY A CA 1
ATOM 2452 C C . GLY A 1 311 ? -27.568 15.039 -3.394 1.00 92.50 311 GLY A C 1
ATOM 2453 O O . GLY A 1 311 ? -26.760 15.958 -3.563 1.00 92.50 311 GLY A O 1
ATOM 2454 N N . ALA A 1 312 ? -27.866 14.570 -2.175 1.00 92.75 312 ALA A N 1
ATOM 2455 C CA . ALA A 1 312 ? -27.234 15.081 -0.966 1.00 92.75 312 ALA A CA 1
ATOM 2456 C C . ALA A 1 312 ? -25.709 14.945 -1.063 1.00 92.75 312 ALA A C 1
ATOM 2458 O O . ALA A 1 312 ? -25.181 13.908 -1.476 1.00 92.75 312 ALA A O 1
ATOM 2459 N N . THR A 1 313 ? -25.013 16.024 -0.708 1.00 91.44 313 THR A N 1
ATOM 2460 C CA . THR A 1 313 ? -23.556 16.119 -0.792 1.00 91.44 313 THR A CA 1
ATOM 2461 C C . THR A 1 313 ? -22.983 16.515 0.558 1.00 91.44 313 THR A C 1
ATOM 2463 O O . THR A 1 313 ? -23.392 17.525 1.125 1.00 91.44 313 THR A O 1
ATOM 2466 N N . GLY A 1 314 ? -22.032 15.735 1.066 1.00 91.62 314 GLY A N 1
ATOM 2467 C CA . GLY A 1 314 ? -21.467 15.942 2.397 1.00 91.62 314 GLY A CA 1
ATOM 2468 C C . GLY A 1 314 ? -20.208 15.124 2.656 1.00 91.62 314 GLY A C 1
ATOM 2469 O O . GLY A 1 314 ? -19.788 14.308 1.834 1.00 91.62 314 GLY A O 1
ATOM 2470 N N . GLU A 1 315 ? -19.591 15.376 3.805 1.00 91.75 315 GLU A N 1
ATOM 2471 C CA . GLU A 1 315 ? -18.426 14.639 4.280 1.00 91.75 315 GLU A CA 1
ATOM 2472 C C . GLU A 1 315 ? -18.857 13.257 4.783 1.00 91.75 315 GLU A C 1
ATOM 2474 O O . GLU A 1 315 ? -19.744 13.141 5.627 1.00 91.75 315 GLU A O 1
ATOM 2479 N N . MET A 1 316 ? -18.227 12.207 4.264 1.00 92.12 316 MET A N 1
ATOM 2480 C CA . MET A 1 316 ? -18.521 10.825 4.613 1.00 92.12 316 MET A CA 1
ATOM 2481 C C . MET A 1 316 ? -18.128 10.517 6.051 1.00 92.12 316 MET A C 1
ATOM 2483 O O . MET A 1 316 ? -16.956 10.617 6.433 1.00 92.12 316 MET A O 1
ATOM 2487 N N . ILE A 1 317 ? -19.105 9.996 6.783 1.00 93.38 317 ILE A N 1
ATOM 2488 C CA . ILE A 1 317 ? -18.929 9.315 8.055 1.00 93.38 317 ILE A CA 1
ATOM 2489 C C . ILE A 1 317 ? -19.401 7.877 7.891 1.00 93.38 317 ILE A C 1
ATOM 2491 O O . ILE A 1 317 ? -20.449 7.626 7.295 1.00 93.38 317 ILE A O 1
ATOM 2495 N N . TYR A 1 318 ? -18.644 6.921 8.422 1.00 93.31 318 TYR A N 1
ATOM 2496 C CA . TYR A 1 318 ? -19.074 5.528 8.413 1.00 93.31 318 TYR A CA 1
ATOM 2497 C C . TYR A 1 318 ? -18.999 4.873 9.785 1.00 93.31 318 TYR A C 1
ATOM 2499 O O . TYR A 1 318 ? -18.140 5.186 10.609 1.00 93.31 318 TYR A O 1
ATOM 2507 N N . THR A 1 319 ? -19.899 3.919 10.001 1.00 95.88 319 THR A N 1
ATOM 2508 C CA . THR A 1 319 ? -19.973 3.124 11.226 1.00 95.88 319 THR A CA 1
ATOM 2509 C C . THR A 1 319 ? -19.987 1.644 10.890 1.00 95.88 319 THR A C 1
ATOM 2511 O O . THR A 1 319 ? -20.861 1.176 10.161 1.00 95.88 319 THR A O 1
ATOM 2514 N N . TYR A 1 320 ? -19.038 0.903 11.454 1.00 95.81 320 TYR A N 1
ATOM 2515 C CA . TYR A 1 320 ? -18.991 -0.552 11.361 1.00 95.81 320 TYR A CA 1
ATOM 2516 C C . TYR A 1 320 ? -20.029 -1.140 12.310 1.00 95.81 320 TYR A C 1
ATOM 2518 O O . TYR A 1 320 ? -20.132 -0.713 13.458 1.00 95.81 320 TYR A O 1
ATOM 2526 N N . ILE A 1 321 ? -20.785 -2.127 11.841 1.00 95.69 321 ILE A N 1
ATOM 2527 C CA . ILE A 1 321 ? -21.765 -2.864 12.643 1.00 95.69 321 ILE A CA 1
ATOM 2528 C C . ILE A 1 321 ? -21.559 -4.365 12.449 1.00 95.69 321 ILE A C 1
ATOM 2530 O O . ILE A 1 321 ? -21.321 -4.802 11.327 1.00 95.69 321 ILE A O 1
ATOM 2534 N N . ASP A 1 322 ? -21.689 -5.149 13.526 1.00 94.62 322 ASP A N 1
ATOM 2535 C CA . ASP A 1 322 ? -21.373 -6.591 13.536 1.00 94.62 322 ASP A CA 1
ATOM 2536 C C . ASP A 1 322 ? -19.881 -6.849 13.217 1.00 94.62 322 ASP A C 1
ATOM 2538 O O . ASP A 1 322 ? -19.548 -7.597 12.299 1.00 94.62 322 ASP A O 1
ATOM 2542 N N . TRP A 1 323 ? -18.999 -6.174 13.971 1.00 95.62 323 TRP A N 1
ATOM 2543 C CA . TRP A 1 323 ? -17.536 -6.161 13.825 1.00 95.62 323 TRP A CA 1
ATOM 2544 C C . TRP A 1 323 ? -16.818 -6.338 15.173 1.00 95.62 323 TRP A C 1
ATOM 2546 O O . TRP A 1 323 ? -17.233 -5.740 16.168 1.00 95.62 323 TRP A O 1
ATOM 2556 N N . GLU A 1 324 ? -15.732 -7.115 15.219 1.00 95.62 324 GLU A N 1
ATOM 2557 C CA . GLU A 1 324 ? -15.110 -7.557 16.480 1.00 95.62 324 GLU A CA 1
ATOM 2558 C C . GLU A 1 324 ? -13.766 -6.884 16.799 1.00 95.62 324 GLU A C 1
ATOM 2560 O O . GLU A 1 324 ? -13.560 -6.455 17.931 1.00 95.62 324 GLU A O 1
ATOM 2565 N N . GLY A 1 325 ? -12.840 -6.795 15.841 1.00 94.44 325 GLY A N 1
ATOM 2566 C CA . GLY A 1 325 ? -11.454 -6.368 16.068 1.00 94.44 325 GLY A CA 1
ATOM 2567 C C . GLY A 1 325 ? -11.327 -4.895 16.460 1.00 94.44 325 GLY A C 1
ATOM 2568 O O . GLY A 1 325 ? -11.503 -4.518 17.618 1.00 94.44 325 GLY A O 1
ATOM 2569 N N . THR A 1 326 ? -11.006 -4.039 15.489 1.00 91.31 326 THR A N 1
ATOM 2570 C CA . THR A 1 326 ? -11.021 -2.575 15.658 1.00 91.31 326 THR A CA 1
ATOM 2571 C C . THR A 1 326 ? -12.283 -1.986 15.009 1.00 91.31 326 THR A C 1
ATOM 2573 O O . THR A 1 326 ? -12.244 -1.658 13.819 1.00 91.31 326 THR A O 1
ATOM 2576 N N . PRO A 1 327 ? -13.420 -1.874 15.725 1.00 91.56 327 PRO A N 1
ATOM 2577 C CA . PRO A 1 327 ? -14.622 -1.259 15.174 1.00 91.56 327 PRO A CA 1
ATOM 2578 C C . PRO A 1 327 ? -14.436 0.252 15.044 1.00 91.56 327 PRO A C 1
ATOM 2580 O O . PRO A 1 327 ? -13.951 0.905 15.967 1.00 91.56 327 PRO A O 1
ATOM 2583 N N . LEU A 1 328 ? -14.847 0.810 13.906 1.00 93.69 328 LEU A N 1
ATOM 2584 C CA . LEU A 1 328 ? -14.847 2.249 13.650 1.00 93.69 328 LEU A CA 1
ATOM 2585 C C . LEU A 1 328 ? -16.283 2.773 13.726 1.00 93.69 328 LEU A C 1
ATOM 2587 O O . LEU A 1 328 ? -17.132 2.371 12.933 1.00 93.69 328 LEU A O 1
ATOM 2591 N N . LEU A 1 329 ? -16.556 3.631 14.706 1.00 95.06 329 LEU A N 1
ATOM 2592 C CA . LEU A 1 329 ? -17.875 4.185 15.006 1.00 95.06 329 LEU A CA 1
ATOM 2593 C C . LEU A 1 329 ? -17.891 5.673 14.667 1.00 95.06 329 LEU A C 1
ATOM 2595 O O . LEU A 1 329 ? -17.016 6.406 15.121 1.00 95.06 329 LEU A O 1
ATOM 2599 N N . ARG A 1 330 ? -18.870 6.097 13.860 1.00 94.62 330 ARG A N 1
ATOM 2600 C CA . ARG A 1 330 ? -19.005 7.464 13.332 1.00 94.62 330 ARG A CA 1
ATOM 2601 C C . ARG A 1 330 ? -17.656 8.051 12.916 1.00 94.62 330 ARG A C 1
ATOM 2603 O O . ARG A 1 330 ? -17.265 9.142 13.327 1.00 94.62 330 ARG A O 1
ATOM 2610 N N . TYR A 1 331 ? -16.924 7.279 12.121 1.00 93.25 331 TYR A N 1
ATOM 2611 C CA . TYR A 1 331 ? -15.547 7.570 11.771 1.00 93.25 331 TYR A CA 1
ATOM 2612 C C . TYR A 1 331 ? -15.457 8.536 10.594 1.00 93.25 331 TYR A C 1
ATOM 2614 O O . TYR A 1 331 ? -15.994 8.280 9.512 1.00 93.25 331 TYR A O 1
ATOM 2622 N N . ARG A 1 332 ? -14.732 9.634 10.804 1.00 90.19 332 ARG A N 1
ATOM 2623 C CA . ARG A 1 332 ? -14.543 10.730 9.857 1.00 90.19 332 ARG A CA 1
ATOM 2624 C C . ARG A 1 332 ? -13.275 10.534 9.042 1.00 90.19 332 ARG A C 1
ATOM 2626 O O . ARG A 1 332 ? -12.165 10.766 9.520 1.00 90.19 332 ARG A O 1
ATOM 2633 N N . LEU A 1 333 ? -13.445 10.111 7.787 1.00 76.19 333 LEU A N 1
ATOM 2634 C CA . LEU A 1 333 ? -12.319 9.821 6.894 1.00 76.19 333 LEU A CA 1
ATOM 2635 C C . LEU A 1 333 ? -11.861 11.038 6.082 1.00 76.19 333 LEU A C 1
ATOM 2637 O O . LEU A 1 333 ? -10.713 11.038 5.629 1.00 76.19 333 LEU A O 1
ATOM 2641 N N . GLY A 1 334 ? -12.726 12.043 5.911 1.00 80.38 334 GLY A N 1
ATOM 2642 C CA . GLY A 1 334 ? -12.458 13.262 5.146 1.00 80.38 334 GLY A CA 1
ATOM 2643 C C . GLY A 1 334 ? -12.787 13.171 3.654 1.00 80.38 334 GLY A C 1
ATOM 2644 O O . GLY A 1 334 ? -12.378 14.051 2.909 1.00 80.38 334 GLY A O 1
ATOM 2645 N N . ASP A 1 335 ? -13.474 12.129 3.178 1.00 84.38 335 ASP A N 1
ATOM 2646 C CA . ASP A 1 335 ? -13.941 12.061 1.781 1.00 84.38 335 ASP A CA 1
ATOM 2647 C C . ASP A 1 335 ? -15.285 12.778 1.622 1.00 84.38 335 ASP A C 1
ATOM 2649 O O . ASP A 1 335 ? -16.142 12.691 2.497 1.00 84.38 335 ASP A O 1
ATOM 2653 N N . MET A 1 336 ? -15.489 13.459 0.498 1.00 86.81 336 MET A N 1
ATOM 2654 C CA . MET A 1 336 ? -16.750 14.111 0.146 1.00 86.81 336 MET A CA 1
ATOM 2655 C C . MET A 1 336 ? -17.514 13.262 -0.857 1.00 86.81 336 MET A C 1
ATOM 2657 O O . MET A 1 336 ? -16.973 12.903 -1.909 1.00 86.81 336 MET A O 1
ATOM 2661 N N . LEU A 1 337 ? -18.778 12.980 -0.551 1.00 91.38 337 LEU A N 1
ATOM 2662 C CA . LEU A 1 337 ? -19.643 12.163 -1.391 1.00 91.38 337 LEU A CA 1
ATOM 2663 C C . LEU A 1 337 ? -20.867 12.931 -1.862 1.00 91.38 337 LEU A C 1
ATOM 2665 O O . LEU A 1 337 ? -21.414 13.735 -1.113 1.00 91.38 337 LEU A O 1
ATOM 2669 N N . THR A 1 338 ? -21.345 12.579 -3.052 1.00 91.50 338 THR A N 1
ATOM 2670 C CA . THR A 1 338 ? -22.716 12.850 -3.503 1.00 91.50 338 THR A CA 1
ATOM 2671 C C . THR A 1 338 ? -23.453 11.524 -3.661 1.00 91.50 338 THR A C 1
ATOM 2673 O O . THR A 1 338 ? -22.953 10.639 -4.360 1.00 91.50 338 THR A O 1
ATOM 2676 N N . VAL A 1 339 ? -24.624 11.373 -3.038 1.00 95.19 339 VAL A N 1
ATOM 2677 C CA . VAL A 1 339 ? -25.407 10.120 -3.064 1.00 95.19 339 VAL A CA 1
ATOM 2678 C C . VAL A 1 339 ? -26.538 10.147 -4.097 1.00 95.19 339 VAL A C 1
ATOM 2680 O O . VAL A 1 339 ? -27.067 11.204 -4.438 1.00 95.19 339 VAL A O 1
ATOM 2683 N N . SER A 1 340 ? -26.927 8.971 -4.591 1.00 93.69 340 SER A N 1
ATOM 2684 C CA . SER A 1 340 ? -28.090 8.776 -5.458 1.00 93.69 340 SER A CA 1
ATOM 2685 C C . SER A 1 340 ? -28.834 7.487 -5.102 1.00 93.69 340 SER A C 1
ATOM 2687 O O . SER A 1 340 ? -28.241 6.419 -4.946 1.00 93.69 340 SER A O 1
ATOM 2689 N N . PHE A 1 341 ? -30.154 7.591 -5.007 1.00 92.44 341 PHE A N 1
ATOM 2690 C CA . PHE A 1 341 ? -31.113 6.520 -4.746 1.00 92.44 341 PHE A CA 1
ATOM 2691 C C . PHE A 1 341 ? -31.922 6.145 -5.988 1.00 92.44 341 PHE A C 1
ATOM 2693 O O . PHE A 1 341 ? -32.766 5.251 -5.926 1.00 92.44 341 PHE A O 1
ATOM 2700 N N . LYS A 1 342 ? -31.687 6.814 -7.123 1.00 91.19 342 LYS A N 1
ATOM 2701 C CA . LYS A 1 342 ? -32.355 6.477 -8.382 1.00 91.19 342 LYS A CA 1
ATOM 2702 C C . LYS A 1 342 ? -32.101 5.007 -8.745 1.00 91.19 342 LYS A C 1
ATOM 2704 O O . LYS A 1 342 ? -30.942 4.575 -8.667 1.00 91.19 342 LYS A O 1
ATOM 2709 N N . PRO A 1 343 ? -33.129 4.272 -9.212 1.00 88.31 343 PRO A N 1
ATOM 2710 C CA . PRO A 1 343 ? -32.953 2.923 -9.734 1.00 88.31 343 PRO A CA 1
ATOM 2711 C C . PRO A 1 343 ? -31.840 2.865 -10.782 1.00 88.31 343 PRO A C 1
ATOM 2713 O O . PRO A 1 343 ? -31.630 3.815 -11.541 1.00 88.31 343 PRO A O 1
ATOM 2716 N N . CYS A 1 344 ? -31.111 1.756 -10.798 1.00 87.56 344 CYS A N 1
ATOM 2717 C CA . CYS A 1 344 ? -30.041 1.510 -11.752 1.00 87.56 344 CYS A CA 1
ATOM 2718 C C . CYS A 1 344 ? -30.446 0.387 -12.709 1.00 87.56 344 CYS A C 1
ATOM 2720 O O . CYS A 1 344 ? -31.083 -0.582 -12.298 1.00 87.56 344 CYS A O 1
ATOM 2722 N N . GLU A 1 345 ? -30.038 0.490 -13.971 1.00 84.88 345 GLU A N 1
ATOM 2723 C CA . GLU A 1 345 ? -30.324 -0.515 -15.007 1.00 84.88 345 GLU A CA 1
ATOM 2724 C C . GLU A 1 345 ? -29.702 -1.879 -14.687 1.00 84.88 345 GLU A C 1
ATOM 2726 O O . GLU A 1 345 ? -30.261 -2.900 -15.068 1.00 84.88 345 GLU A O 1
ATOM 2731 N N . CYS A 1 346 ? -28.619 -1.919 -13.897 1.00 83.06 346 CYS A N 1
ATOM 2732 C CA . CYS A 1 346 ? -28.019 -3.173 -13.424 1.00 83.06 346 CYS A CA 1
ATOM 2733 C C . CYS A 1 346 ? -28.854 -3.916 -12.377 1.00 83.06 346 CYS A C 1
ATOM 2735 O O . CYS A 1 346 ? -28.431 -4.965 -11.886 1.00 83.06 346 CYS A O 1
ATOM 2737 N N . ARG A 1 347 ? -30.012 -3.363 -11.993 1.00 85.38 347 ARG A N 1
ATOM 2738 C CA . ARG A 1 347 ? -30.956 -3.943 -11.029 1.00 85.38 347 ARG A CA 1
ATOM 2739 C C . ARG A 1 347 ? -30.392 -4.131 -9.620 1.00 85.38 347 ARG A C 1
ATOM 2741 O O . ARG A 1 347 ? -31.006 -4.808 -8.804 1.00 85.38 347 ARG A O 1
ATOM 2748 N N . ASP A 1 348 ? -29.247 -3.522 -9.310 1.00 88.31 348 ASP A N 1
ATOM 2749 C CA . ASP A 1 348 ? -28.772 -3.427 -7.932 1.00 88.31 348 ASP A CA 1
ATOM 2750 C C . ASP A 1 348 ? -29.658 -2.421 -7.165 1.00 88.31 348 ASP A C 1
ATOM 2752 O O . ASP A 1 348 ? -29.722 -1.251 -7.566 1.00 88.31 348 ASP A O 1
ATOM 2756 N N . PRO A 1 349 ? -30.353 -2.839 -6.088 1.00 87.81 349 PRO A N 1
ATOM 2757 C CA . PRO A 1 349 ? -31.238 -1.964 -5.319 1.00 87.81 349 PRO A CA 1
ATOM 2758 C C . PRO A 1 349 ? -30.483 -1.061 -4.326 1.00 87.81 349 PRO A C 1
ATOM 2760 O O . PRO A 1 349 ? -31.099 -0.267 -3.607 1.00 87.81 349 PRO A O 1
ATOM 2763 N N . ARG A 1 350 ? -29.156 -1.199 -4.221 1.00 91.56 350 ARG A N 1
ATOM 2764 C CA . ARG A 1 350 ? -28.318 -0.414 -3.314 1.00 91.56 350 ARG A CA 1
ATOM 2765 C C . ARG A 1 350 ? -28.155 1.014 -3.804 1.00 91.56 350 ARG A C 1
ATOM 2767 O O . ARG A 1 350 ? -28.090 1.279 -5.008 1.00 91.56 350 ARG A O 1
ATOM 2774 N N . MET A 1 351 ? -28.017 1.932 -2.850 1.00 93.31 351 MET A N 1
ATOM 2775 C CA . MET A 1 351 ? -27.711 3.323 -3.174 1.00 93.31 351 MET A CA 1
ATOM 2776 C C . MET A 1 351 ? -26.349 3.439 -3.853 1.00 93.31 351 MET A C 1
ATOM 2778 O O . MET A 1 351 ? -25.434 2.647 -3.601 1.00 93.31 351 MET A O 1
ATOM 2782 N N . ARG A 1 352 ? -26.219 4.468 -4.683 1.00 94.12 352 ARG A N 1
ATOM 2783 C CA . ARG A 1 352 ? -24.985 4.831 -5.369 1.00 94.12 352 ARG A CA 1
ATOM 2784 C C . ARG A 1 352 ? -24.378 6.078 -4.754 1.00 94.12 352 ARG A C 1
ATOM 2786 O O . ARG A 1 352 ? -25.087 6.914 -4.200 1.00 94.12 352 ARG A O 1
ATOM 2793 N N . PHE A 1 353 ? -23.072 6.238 -4.903 1.00 93.31 353 PHE A N 1
ATOM 2794 C CA . PHE A 1 353 ? -22.394 7.480 -4.560 1.00 93.31 353 PHE A CA 1
ATOM 2795 C C . PHE A 1 353 ? -21.237 7.788 -5.509 1.00 93.31 353 PHE A C 1
ATOM 2797 O O . PHE A 1 353 ? -20.675 6.901 -6.154 1.00 93.31 353 PHE A O 1
ATOM 2804 N N . ASN A 1 354 ? -20.869 9.064 -5.565 1.00 89.06 354 ASN A N 1
ATOM 2805 C CA . ASN A 1 354 ? -19.674 9.563 -6.235 1.00 89.06 354 ASN A CA 1
ATOM 2806 C C . ASN A 1 354 ? -18.753 10.209 -5.209 1.00 89.06 354 ASN A C 1
ATOM 2808 O O . ASN A 1 354 ? -19.222 10.999 -4.394 1.00 89.06 354 ASN A O 1
ATOM 2812 N N . ILE A 1 355 ? -17.456 9.915 -5.281 1.00 85.19 355 ILE A N 1
ATOM 2813 C CA . ILE A 1 355 ? -16.438 10.652 -4.529 1.00 85.19 355 ILE A CA 1
ATOM 2814 C C . ILE A 1 355 ? -16.102 11.901 -5.342 1.00 85.19 355 ILE A C 1
ATOM 2816 O O . ILE A 1 355 ? -15.621 11.789 -6.469 1.00 85.19 355 ILE A O 1
ATOM 2820 N N . ILE A 1 356 ? -16.379 13.079 -4.788 1.00 80.69 356 ILE A N 1
ATOM 2821 C CA . ILE A 1 356 ? -16.150 14.362 -5.474 1.00 80.69 356 ILE A CA 1
ATOM 2822 C C . ILE A 1 356 ? -14.857 15.056 -5.032 1.00 80.69 356 ILE A C 1
ATOM 2824 O O . ILE A 1 356 ? -14.433 16.013 -5.674 1.00 80.69 356 ILE A O 1
ATOM 2828 N N . GLY A 1 357 ? -14.231 14.571 -3.959 1.00 74.38 357 GLY A N 1
ATOM 2829 C CA . GLY A 1 357 ? -12.954 15.067 -3.460 1.00 74.38 357 GLY A CA 1
ATOM 2830 C C . GLY A 1 357 ? -12.754 14.772 -1.979 1.00 74.38 357 GLY A C 1
ATOM 2831 O O . GLY A 1 357 ? -13.456 13.944 -1.394 1.00 74.38 357 GLY A O 1
ATOM 2832 N N . ARG A 1 358 ? -11.801 15.475 -1.369 1.00 72.75 358 ARG A N 1
ATOM 2833 C CA . ARG A 1 358 ? -11.486 15.401 0.063 1.00 72.75 358 ARG A CA 1
ATOM 2834 C C . ARG A 1 358 ? -11.876 16.701 0.765 1.00 72.75 358 ARG A C 1
ATOM 2836 O O . ARG A 1 358 ? -11.614 17.785 0.255 1.00 72.75 358 ARG A O 1
ATOM 2843 N N . ALA A 1 359 ? -12.470 16.601 1.950 1.00 69.25 359 ALA A N 1
ATOM 2844 C CA . ALA A 1 359 ? -12.759 17.735 2.822 1.00 69.25 359 ALA A CA 1
ATOM 2845 C C . ALA A 1 359 ? -11.469 18.428 3.294 1.00 69.25 359 ALA A C 1
ATOM 2847 O O . ALA A 1 359 ? -11.439 19.650 3.381 1.00 69.25 359 ALA A O 1
ATOM 2848 N N . ASP A 1 360 ? -10.405 17.655 3.543 1.00 67.62 360 ASP A N 1
ATOM 2849 C CA . ASP A 1 360 ? -9.108 18.173 4.008 1.00 67.62 360 ASP A CA 1
ATOM 2850 C C . ASP A 1 360 ? -8.344 18.942 2.912 1.00 67.62 360 ASP A C 1
ATOM 2852 O O . ASP A 1 360 ? -7.553 19.830 3.221 1.00 67.62 360 ASP A O 1
ATOM 2856 N N . ASP A 1 361 ? -8.596 18.621 1.636 1.00 68.75 361 ASP A N 1
ATOM 2857 C CA . ASP A 1 361 ? -7.976 19.278 0.474 1.00 68.75 361 ASP A CA 1
ATOM 2858 C C . ASP A 1 361 ? -8.869 20.388 -0.120 1.00 68.75 361 ASP A C 1
ATOM 2860 O O . ASP A 1 361 ? -8.535 20.982 -1.148 1.00 68.75 361 ASP A O 1
ATOM 2864 N N . MET A 1 362 ? -10.019 20.664 0.505 1.00 66.81 362 MET A N 1
ATOM 2865 C CA . MET A 1 362 ? -10.989 21.654 0.042 1.00 66.81 362 MET A CA 1
ATOM 2866 C C . MET A 1 362 ? -10.460 23.079 0.227 1.00 66.81 362 MET A C 1
ATOM 2868 O O . MET A 1 362 ? -10.032 23.474 1.313 1.00 66.81 362 MET A O 1
ATOM 2872 N N . LEU A 1 363 ? -10.527 23.866 -0.845 1.00 74.06 363 LEU A N 1
ATOM 2873 C CA . LEU A 1 363 ? -10.111 25.264 -0.878 1.00 74.06 363 LEU A CA 1
ATOM 2874 C C . LEU A 1 363 ? -11.335 26.172 -0.982 1.00 74.06 363 LEU A C 1
ATOM 2876 O O . LEU A 1 363 ? -12.280 25.864 -1.693 1.00 74.06 363 LEU A O 1
ATOM 2880 N N . ILE A 1 364 ? -11.316 27.327 -0.330 1.00 64.69 364 ILE A N 1
ATOM 2881 C CA . ILE A 1 364 ? -12.376 28.335 -0.389 1.00 64.69 364 ILE A CA 1
ATOM 2882 C C . ILE A 1 364 ? -11.847 29.527 -1.184 1.00 64.69 364 ILE A C 1
ATOM 2884 O O . ILE A 1 364 ? -11.082 30.341 -0.667 1.00 64.69 364 ILE A O 1
ATOM 2888 N N . VAL A 1 365 ? -12.265 29.654 -2.443 1.00 69.94 365 VAL A N 1
ATOM 2889 C CA . VAL A 1 365 ? -11.845 30.729 -3.355 1.00 69.94 365 VAL A CA 1
ATOM 2890 C C . VAL A 1 365 ? -13.007 31.708 -3.509 1.00 69.94 365 VAL A C 1
ATOM 2892 O O . VAL A 1 365 ? -14.037 31.354 -4.073 1.00 69.94 365 VAL A O 1
ATOM 2895 N N . LYS A 1 366 ? -12.892 32.941 -2.988 1.00 64.62 366 LYS A N 1
ATOM 2896 C CA . LYS A 1 366 ? -14.002 33.932 -2.985 1.00 64.62 366 LYS A CA 1
ATOM 2897 C C . LYS A 1 366 ? -15.327 33.399 -2.397 1.00 64.62 366 LYS A C 1
ATOM 2899 O O . LYS A 1 366 ? -16.407 33.725 -2.876 1.00 64.62 366 LYS A O 1
ATOM 2904 N N . GLY A 1 367 ? -15.248 32.581 -1.346 1.00 45.88 367 GLY A N 1
ATOM 2905 C CA . GLY A 1 367 ? -16.431 31.997 -0.697 1.00 45.88 367 GLY A CA 1
ATOM 2906 C C . GLY A 1 367 ? -17.044 30.810 -1.449 1.00 45.88 367 GLY A C 1
ATOM 2907 O O . GLY A 1 367 ? -18.095 30.321 -1.050 1.00 45.88 367 GLY A O 1
ATOM 2908 N N . ILE A 1 368 ? -16.393 30.336 -2.515 1.00 60.97 368 ILE A N 1
ATOM 2909 C CA . ILE A 1 368 ? -16.792 29.154 -3.277 1.00 60.97 368 ILE A CA 1
ATOM 2910 C C . ILE A 1 368 ? -15.887 27.995 -2.865 1.00 60.97 368 ILE A C 1
ATOM 2912 O O . ILE A 1 368 ? -14.662 28.114 -2.926 1.00 60.97 368 ILE A O 1
ATOM 2916 N N . ASN A 1 369 ? -16.491 26.877 -2.464 1.00 63.34 369 ASN A N 1
ATOM 2917 C CA . ASN A 1 369 ? -15.762 25.655 -2.138 1.00 63.34 369 ASN A CA 1
ATOM 2918 C C . ASN A 1 369 ? -15.279 24.987 -3.431 1.00 63.34 369 ASN A C 1
ATOM 2920 O O . ASN A 1 369 ? -16.074 24.628 -4.300 1.00 63.34 369 ASN A O 1
ATOM 2924 N N . LEU A 1 370 ? -13.970 24.813 -3.540 1.00 73.94 370 LEU A N 1
ATOM 2925 C CA . LEU A 1 370 ? -13.273 24.183 -4.642 1.00 73.94 370 LEU A CA 1
ATOM 2926 C C . LEU A 1 370 ? -12.598 22.907 -4.150 1.00 73.94 370 LEU A C 1
ATOM 2928 O O . LEU A 1 370 ? -11.718 22.939 -3.292 1.00 73.94 370 LEU A O 1
ATOM 2932 N N . TYR A 1 371 ? -12.958 21.794 -4.775 1.00 76.81 371 TYR A N 1
ATOM 2933 C CA . TYR A 1 371 ? -12.261 20.525 -4.612 1.00 76.81 371 TYR A CA 1
ATOM 2934 C C . TYR A 1 371 ? -11.217 20.373 -5.729 1.00 76.81 371 TYR A C 1
ATOM 2936 O O . TYR A 1 371 ? -11.571 20.563 -6.900 1.00 76.81 371 TYR A O 1
ATOM 2944 N N . PRO A 1 372 ? -9.948 20.041 -5.422 1.00 81.81 372 PRO A N 1
ATOM 2945 C CA . PRO A 1 372 ? -8.903 19.870 -6.435 1.00 81.81 372 PRO A CA 1
ATOM 2946 C C . PRO A 1 372 ? -9.270 18.882 -7.550 1.00 81.81 372 PRO A C 1
ATOM 2948 O O . PRO A 1 372 ? -8.904 19.077 -8.710 1.00 81.81 372 PRO A O 1
ATOM 2951 N N . GLU A 1 373 ? -10.051 17.852 -7.234 1.00 73.69 373 GLU A N 1
ATOM 2952 C CA . GLU A 1 373 ? -10.556 16.868 -8.190 1.00 73.69 373 GLU A CA 1
ATOM 2953 C C . GLU A 1 373 ? -11.519 17.482 -9.215 1.00 73.69 373 GLU A C 1
ATOM 2955 O O . GLU A 1 373 ? -11.489 17.107 -10.389 1.00 73.69 373 GLU A O 1
ATOM 2960 N N . ALA A 1 374 ? -12.336 18.460 -8.807 1.00 75.06 374 ALA A N 1
ATOM 2961 C CA . ALA A 1 374 ? -13.230 19.176 -9.713 1.00 75.06 374 ALA A CA 1
ATOM 2962 C C . ALA A 1 374 ? -12.433 20.005 -10.732 1.00 75.06 374 ALA A C 1
ATOM 2964 O O . ALA A 1 374 ? -12.765 20.004 -11.917 1.00 75.06 374 ALA A O 1
ATOM 2965 N N . LEU A 1 375 ? -11.335 20.639 -10.299 1.00 85.25 375 LEU A N 1
ATOM 2966 C CA . LEU A 1 375 ? -10.402 21.320 -11.199 1.00 85.25 375 LEU A CA 1
ATOM 2967 C C . LEU A 1 375 ? -9.731 20.332 -12.160 1.00 85.25 375 LEU A C 1
ATOM 2969 O O . LEU A 1 375 ? -9.710 20.578 -13.366 1.00 85.25 375 LEU A O 1
ATOM 2973 N N . LYS A 1 376 ? -9.229 19.198 -11.650 1.00 84.94 376 LYS A N 1
ATOM 2974 C CA . LYS A 1 376 ? -8.608 18.160 -12.487 1.00 84.94 376 LYS A CA 1
ATOM 2975 C C . LYS A 1 376 ? -9.561 17.674 -13.579 1.00 84.94 376 LYS A C 1
ATOM 2977 O O . LYS A 1 376 ? -9.138 17.529 -14.722 1.00 84.94 376 LYS A O 1
ATOM 2982 N N . LYS A 1 377 ? -10.845 17.481 -13.260 1.00 79.38 377 LYS A N 1
ATOM 2983 C CA . LYS A 1 377 ? -11.869 17.093 -14.242 1.00 79.38 377 LYS A CA 1
ATOM 2984 C C . LYS A 1 377 ? -12.000 18.109 -15.384 1.00 79.38 377 LYS A C 1
ATOM 2986 O O . LYS A 1 377 ? -12.103 17.702 -16.533 1.00 79.38 377 LYS A O 1
ATOM 2991 N N . VAL A 1 378 ? -11.953 19.411 -15.089 1.00 85.25 378 VAL A N 1
ATOM 2992 C CA . VAL A 1 378 ? -11.985 20.451 -16.133 1.00 85.25 378 VAL A CA 1
ATOM 2993 C C . VAL A 1 378 ? -10.726 20.399 -16.999 1.00 85.25 378 VAL A C 1
ATOM 2995 O O . VAL A 1 378 ? -10.842 20.417 -18.217 1.00 85.25 378 VAL A O 1
ATOM 2998 N N . VAL A 1 379 ? -9.537 20.269 -16.399 1.00 88.44 379 VAL A N 1
ATOM 2999 C CA . VAL A 1 379 ? -8.267 20.169 -17.147 1.00 88.44 379 VAL A CA 1
ATOM 3000 C C . VAL A 1 379 ? -8.261 18.952 -18.078 1.00 88.44 379 VAL A C 1
ATOM 3002 O O . VAL A 1 379 ? -7.849 19.058 -19.231 1.00 88.44 379 VAL A O 1
ATOM 3005 N N . LEU A 1 380 ? -8.769 17.807 -17.613 1.00 82.69 380 LEU A N 1
ATOM 3006 C CA . LEU A 1 380 ? -8.840 16.574 -18.403 1.00 82.69 380 LEU A CA 1
ATOM 3007 C C . LEU A 1 380 ? -9.695 16.710 -19.675 1.00 82.69 380 LEU A C 1
ATOM 3009 O O . LEU A 1 380 ? -9.414 16.020 -20.656 1.00 82.69 380 LEU A O 1
ATOM 3013 N N . ALA A 1 381 ? -10.671 17.624 -19.704 1.00 83.00 381 ALA A N 1
ATOM 3014 C CA . ALA A 1 381 ? -11.500 17.880 -20.884 1.00 83.00 381 ALA A CA 1
ATOM 3015 C C . ALA A 1 381 ? -10.723 18.510 -22.062 1.00 83.00 381 ALA A C 1
ATOM 3017 O O . ALA A 1 381 ? -11.172 18.428 -23.201 1.00 83.00 381 ALA A O 1
ATOM 3018 N N . PHE A 1 382 ? -9.546 19.098 -21.813 1.00 87.06 382 PHE A N 1
ATOM 3019 C CA . PHE A 1 382 ? -8.711 19.750 -22.833 1.00 87.06 382 PHE A CA 1
ATOM 3020 C C . PHE A 1 382 ? -7.668 18.824 -23.476 1.00 87.06 382 PHE A C 1
ATOM 3022 O O . PHE A 1 382 ? -6.837 19.257 -24.280 1.00 87.06 382 PHE A O 1
ATOM 3029 N N . MET A 1 383 ? -7.663 17.538 -23.132 1.00 83.06 383 MET A N 1
ATOM 3030 C CA . MET A 1 383 ? -6.766 16.574 -23.767 1.00 83.06 383 MET A CA 1
ATOM 3031 C C . MET A 1 383 ? -7.128 16.379 -25.256 1.00 83.06 383 MET A C 1
ATOM 3033 O O . MET A 1 383 ? -8.311 16.343 -25.584 1.00 83.06 383 MET A O 1
ATOM 3037 N N . PRO A 1 384 ? -6.150 16.217 -26.175 1.00 83.69 384 PRO A N 1
ATOM 3038 C CA . PRO A 1 384 ? -4.721 15.976 -25.940 1.00 83.69 384 PRO A CA 1
ATOM 3039 C C . PRO A 1 384 ? -3.844 17.241 -25.875 1.00 83.69 384 PRO A C 1
ATOM 3041 O O . PRO A 1 384 ? -2.626 17.113 -25.781 1.00 83.69 384 PRO A O 1
ATOM 3044 N N . ARG A 1 385 ? -4.418 18.454 -25.922 1.00 88.19 385 ARG A N 1
ATOM 3045 C CA . ARG A 1 385 ? -3.650 19.720 -25.850 1.00 88.19 385 ARG A CA 1
ATOM 3046 C C . ARG A 1 385 ? -2.987 19.937 -24.483 1.00 88.19 385 ARG A C 1
ATOM 3048 O O . ARG A 1 385 ? -2.074 20.747 -24.364 1.00 88.19 385 ARG A O 1
ATOM 3055 N N . VAL A 1 386 ? -3.408 19.177 -23.476 1.00 90.44 386 VAL A N 1
ATOM 3056 C CA . VAL A 1 386 ? -2.743 18.984 -22.179 1.00 90.44 386 VAL A CA 1
ATOM 3057 C C . VAL A 1 386 ? -2.524 17.492 -21.929 1.00 90.44 386 VAL A C 1
ATOM 3059 O O . VAL A 1 386 ? -3.204 16.661 -22.537 1.00 90.44 386 VAL A O 1
ATOM 3062 N N . THR A 1 387 ? -1.621 17.129 -21.015 1.00 84.56 387 THR A N 1
ATOM 3063 C CA . THR A 1 387 ? -1.471 15.722 -20.587 1.00 84.56 387 THR A CA 1
ATOM 3064 C C . THR A 1 387 ? -2.486 15.303 -19.524 1.00 84.56 387 THR A C 1
ATOM 3066 O O . THR A 1 387 ? -2.647 14.111 -19.278 1.00 84.56 387 THR A O 1
ATOM 3069 N N . GLY A 1 388 ? -3.202 16.264 -18.929 1.00 82.31 388 GLY A N 1
ATOM 3070 C CA . GLY A 1 388 ? -4.168 16.029 -17.851 1.00 82.31 388 GLY A CA 1
ATOM 3071 C C . GLY A 1 388 ? -3.576 16.159 -16.443 1.00 82.31 388 GLY A C 1
ATOM 3072 O O . GLY A 1 388 ? -4.321 16.147 -15.459 1.00 82.31 388 GLY A O 1
ATOM 3073 N N . GLU A 1 389 ? -2.256 16.324 -16.330 1.00 86.25 389 GLU A N 1
ATOM 3074 C CA . GLU A 1 389 ? -1.595 16.589 -15.056 1.00 86.25 389 GLU A CA 1
ATOM 3075 C C . GLU A 1 389 ? -1.722 18.063 -14.653 1.00 86.25 389 GLU A C 1
ATOM 3077 O O . GLU A 1 389 ? -1.418 18.978 -15.422 1.00 86.25 389 GLU A O 1
ATOM 3082 N N . VAL A 1 390 ? -2.167 18.283 -13.412 1.00 89.31 390 VAL A N 1
ATOM 3083 C CA . VAL A 1 390 ? -2.364 19.610 -12.819 1.00 89.31 390 VAL A CA 1
ATOM 3084 C C . VAL A 1 390 ? -1.879 19.640 -11.372 1.00 89.31 390 VAL A C 1
ATOM 3086 O O . VAL A 1 390 ? -2.011 18.651 -10.642 1.00 89.31 390 VAL A O 1
ATOM 3089 N N . ARG A 1 391 ? -1.331 20.779 -10.944 1.00 90.12 391 ARG A N 1
ATOM 3090 C CA . ARG A 1 391 ? -0.982 21.075 -9.548 1.00 90.12 391 ARG A CA 1
ATOM 3091 C C . ARG A 1 391 ? -1.567 22.423 -9.140 1.00 90.12 391 ARG A C 1
ATOM 3093 O O . ARG A 1 391 ? -1.363 23.416 -9.828 1.00 90.12 391 ARG A O 1
ATOM 3100 N N . ILE A 1 392 ? -2.266 22.467 -8.012 1.00 90.06 392 ILE A N 1
ATOM 3101 C CA . ILE A 1 392 ? -2.707 23.706 -7.369 1.00 90.06 392 ILE A CA 1
ATOM 3102 C C . ILE A 1 392 ? -1.587 24.188 -6.456 1.00 90.06 392 ILE A C 1
ATOM 3104 O O . ILE A 1 392 ? -1.093 23.429 -5.624 1.00 90.06 392 ILE A O 1
ATOM 3108 N N . LEU A 1 393 ? -1.193 25.447 -6.604 1.00 88.94 393 LEU A N 1
ATOM 3109 C CA . LEU A 1 393 ? -0.075 26.038 -5.883 1.00 88.94 393 LEU A CA 1
ATOM 3110 C C . LEU A 1 393 ? -0.610 26.943 -4.771 1.00 88.94 393 LEU A C 1
ATOM 3112 O O . LEU A 1 393 ? -1.191 27.992 -5.043 1.00 88.94 393 LEU A O 1
ATOM 3116 N N . LEU A 1 394 ? -0.411 26.545 -3.514 1.00 86.00 394 LEU A N 1
ATOM 3117 C CA . LEU A 1 394 ? -0.822 27.334 -2.353 1.00 86.00 394 LEU A CA 1
ATOM 3118 C C . LEU A 1 394 ? 0.357 28.116 -1.785 1.00 86.00 394 LEU A C 1
ATOM 3120 O O . LEU A 1 394 ? 1.286 27.531 -1.231 1.00 86.00 394 LEU A O 1
ATOM 3124 N N . ASP A 1 395 ? 0.291 29.442 -1.876 1.00 80.88 395 ASP A N 1
ATOM 3125 C CA . ASP A 1 395 ? 1.321 30.351 -1.353 1.00 80.88 395 ASP A CA 1
ATOM 3126 C C . ASP A 1 395 ? 1.115 30.741 0.121 1.00 80.88 395 ASP A C 1
ATOM 3128 O O . ASP A 1 395 ? 2.008 31.345 0.717 1.00 80.88 395 ASP A O 1
ATOM 3132 N N . ALA A 1 396 ? -0.032 30.388 0.709 1.00 75.00 396 ALA A N 1
ATOM 3133 C CA . ALA A 1 396 ? -0.387 30.622 2.108 1.00 75.00 396 ALA A CA 1
ATOM 3134 C C . ALA A 1 396 ? -1.245 29.460 2.653 1.00 75.00 396 ALA A C 1
ATOM 3136 O O . ALA A 1 396 ? -1.924 28.794 1.861 1.00 75.00 396 ALA A O 1
ATOM 3137 N N . PRO A 1 397 ? -1.228 29.201 3.975 1.00 65.44 397 PRO A N 1
ATOM 3138 C CA . PRO A 1 397 ? -2.113 28.221 4.596 1.00 65.44 397 PRO A CA 1
ATOM 3139 C C . PRO A 1 397 ? -3.583 28.623 4.425 1.00 65.44 397 PRO A C 1
ATOM 3141 O O . PRO A 1 397 ? -3.970 29.755 4.709 1.00 65.44 397 PRO A O 1
ATOM 3144 N N . GLY A 1 398 ? -4.387 27.674 3.946 1.00 53.56 398 GLY A N 1
ATOM 3145 C CA . GLY A 1 398 ? -5.832 27.790 3.732 1.00 53.56 398 GLY A CA 1
ATOM 3146 C C . GLY A 1 398 ? -6.623 26.832 4.637 1.00 53.56 398 GLY A C 1
ATOM 3147 O O . GLY A 1 398 ? -6.025 26.065 5.387 1.00 53.56 398 GLY A O 1
ATOM 3148 N N . PRO A 1 399 ? -7.967 26.875 4.588 1.00 50.56 399 PRO A N 1
ATOM 3149 C CA . PRO A 1 399 ? -8.667 26.545 3.347 1.00 50.56 399 PRO A CA 1
ATOM 3150 C C . PRO A 1 399 ? -8.950 27.751 2.451 1.00 50.56 399 PRO A C 1
ATOM 3152 O O . PRO A 1 399 ? -9.109 27.576 1.251 1.00 50.56 399 PRO A O 1
ATOM 3155 N N . LYS A 1 400 ? -8.970 28.984 2.974 1.00 68.81 400 LYS A N 1
ATOM 3156 C CA . LYS A 1 400 ? -9.237 30.182 2.162 1.00 68.81 400 LYS A CA 1
ATOM 3157 C C . LYS A 1 400 ? -8.055 30.520 1.248 1.00 68.81 400 LYS A C 1
ATOM 3159 O O . LYS A 1 400 ? -6.928 30.631 1.717 1.00 68.81 400 LYS A O 1
ATOM 3164 N N . VAL A 1 401 ? -8.327 30.726 -0.038 1.00 75.81 401 VAL A N 1
ATOM 3165 C CA . VAL A 1 401 ? -7.336 31.115 -1.049 1.00 75.81 401 VAL A CA 1
ATOM 3166 C C . VAL A 1 401 ? -7.774 32.421 -1.703 1.00 75.81 401 VAL A C 1
ATOM 3168 O O . VAL A 1 401 ? -8.870 32.517 -2.264 1.00 75.81 401 VAL A O 1
ATOM 3171 N N . GLU A 1 402 ? -6.912 33.434 -1.626 1.00 73.06 402 GLU A N 1
ATOM 3172 C CA . GLU A 1 402 ? -7.129 34.709 -2.308 1.00 73.06 402 GLU A CA 1
ATOM 3173 C C . GLU A 1 402 ? -6.875 34.540 -3.816 1.00 73.06 402 GLU A C 1
ATOM 3175 O O . GLU A 1 402 ? -5.832 34.007 -4.201 1.00 73.06 402 GLU A O 1
ATOM 3180 N N . PRO A 1 403 ? -7.810 34.943 -4.695 1.00 71.50 403 PRO A N 1
ATOM 3181 C CA . PRO A 1 403 ? -7.610 34.816 -6.133 1.00 71.50 403 PRO A CA 1
ATOM 3182 C C . PRO A 1 403 ? -6.504 35.740 -6.670 1.00 71.50 403 PRO A C 1
ATOM 3184 O O . PRO A 1 403 ? -6.272 36.809 -6.105 1.00 71.50 403 PRO A O 1
ATOM 3187 N N . PRO A 1 404 ? -5.923 35.415 -7.838 1.00 82.12 404 PRO A N 1
ATOM 3188 C CA . PRO A 1 404 ? -6.260 34.266 -8.680 1.00 82.12 404 PRO A CA 1
ATOM 3189 C C . PRO A 1 404 ? -5.710 32.943 -8.128 1.00 82.12 404 PRO A C 1
ATOM 3191 O O . PRO A 1 404 ? -4.662 32.907 -7.487 1.00 82.12 404 PRO A O 1
ATOM 3194 N N . LEU A 1 405 ? -6.428 31.842 -8.378 1.00 87.06 405 LEU A N 1
ATOM 3195 C CA . LEU A 1 405 ? -5.962 30.512 -7.983 1.00 87.06 405 LEU A CA 1
ATOM 3196 C C . LEU A 1 405 ? -4.819 30.082 -8.906 1.00 87.06 405 LEU A C 1
ATOM 3198 O O . LEU A 1 405 ? -5.058 29.823 -10.083 1.00 87.06 405 LEU A O 1
ATOM 3202 N N . LYS A 1 406 ? -3.603 29.975 -8.370 1.00 91.88 406 LYS A N 1
ATOM 3203 C CA . LYS A 1 406 ? -2.422 29.568 -9.138 1.00 91.88 406 LYS A CA 1
ATOM 3204 C C . LYS A 1 406 ? -2.427 28.070 -9.402 1.00 91.88 406 LYS A C 1
ATOM 3206 O O . LYS A 1 406 ? -2.481 27.270 -8.463 1.00 91.88 406 LYS A O 1
ATOM 3211 N N . ILE A 1 407 ? -2.342 27.692 -10.672 1.00 93.81 407 ILE A N 1
ATOM 3212 C CA . ILE A 1 407 ? -2.331 26.299 -11.109 1.00 93.81 407 ILE A CA 1
ATOM 3213 C C . ILE A 1 407 ? -1.224 26.086 -12.141 1.00 93.81 407 ILE A C 1
ATOM 3215 O O . ILE A 1 407 ? -1.013 26.926 -13.008 1.00 93.81 407 ILE A O 1
ATOM 3219 N N . GLN A 1 408 ? -0.533 24.953 -12.062 1.00 93.62 408 GLN A N 1
ATOM 3220 C CA . GLN A 1 408 ? 0.364 24.489 -13.116 1.00 93.62 408 GLN A CA 1
ATOM 3221 C C . GLN A 1 408 ? -0.298 23.355 -13.885 1.00 93.62 408 GLN A C 1
ATOM 3223 O O . GLN A 1 408 ? -0.810 22.421 -13.265 1.00 93.62 408 GLN A O 1
ATOM 3228 N N . VAL A 1 409 ? -0.278 23.429 -15.214 1.00 93.31 409 VAL A N 1
ATOM 3229 C CA . VAL A 1 409 ? -0.879 22.435 -16.111 1.00 93.31 409 VAL A CA 1
ATOM 3230 C C . VAL A 1 409 ? 0.169 21.953 -17.099 1.00 93.31 409 VAL A C 1
ATOM 3232 O O . VAL A 1 409 ? 0.857 22.745 -17.736 1.00 93.31 409 VAL A O 1
ATOM 3235 N N . GLU A 1 410 ? 0.296 20.642 -17.245 1.00 92.00 410 GLU A N 1
ATOM 3236 C CA . GLU A 1 410 ? 1.247 20.071 -18.187 1.00 92.00 410 GLU A CA 1
ATOM 3237 C C . GLU A 1 410 ? 0.682 20.071 -19.617 1.00 92.00 410 GLU A C 1
ATOM 3239 O O . GLU A 1 410 ? -0.396 19.534 -19.893 1.00 92.00 410 GLU A O 1
ATOM 3244 N N . SER A 1 411 ? 1.412 20.708 -20.531 1.00 91.25 411 SER A N 1
ATOM 3245 C CA . SER A 1 411 ? 1.035 20.858 -21.940 1.00 91.25 411 SER A CA 1
ATOM 3246 C C . SER A 1 411 ? 1.167 19.553 -22.733 1.00 91.25 411 SER A C 1
ATOM 3248 O O . SER A 1 411 ? 1.996 18.698 -22.431 1.00 91.25 411 SER A O 1
ATOM 3250 N N . GLY A 1 412 ? 0.337 19.390 -23.767 1.00 87.56 412 GLY A N 1
ATOM 3251 C CA . GLY A 1 412 ? 0.413 18.264 -24.698 1.00 87.56 412 GLY A CA 1
ATOM 3252 C C . GLY A 1 412 ? 1.683 18.300 -25.555 1.00 87.56 412 GLY A C 1
ATOM 3253 O O . GLY A 1 412 ? 2.307 19.347 -25.732 1.00 87.56 412 GLY A O 1
ATOM 3254 N N . GLN A 1 413 ? 2.073 17.156 -26.126 1.00 83.75 413 GLN A N 1
ATOM 3255 C CA . GLN A 1 413 ? 3.225 17.119 -27.032 1.00 83.75 413 GLN A CA 1
ATOM 3256 C C . GLN A 1 413 ? 2.963 17.931 -28.308 1.00 83.75 413 GLN A C 1
ATOM 3258 O O . GLN A 1 413 ? 1.912 17.796 -28.928 1.00 83.75 413 GLN A O 1
ATOM 3263 N N . GLY A 1 414 ? 3.946 18.742 -28.711 1.00 81.12 414 GLY A N 1
ATOM 3264 C CA . GLY A 1 414 ? 3.909 19.499 -29.967 1.00 81.12 414 GLY A CA 1
ATOM 3265 C C . GLY A 1 414 ? 3.020 20.749 -29.961 1.00 81.12 414 GLY A C 1
ATOM 3266 O O . GLY A 1 414 ? 2.777 21.307 -31.026 1.00 81.12 414 GLY A O 1
ATOM 3267 N N . VAL A 1 415 ? 2.537 21.200 -28.799 1.00 85.56 415 VAL A N 1
ATOM 3268 C CA . VAL A 1 415 ? 1.706 22.410 -28.685 1.00 85.56 415 VAL A CA 1
ATOM 3269 C C . VAL A 1 415 ? 2.584 23.665 -28.779 1.00 85.56 415 VAL A C 1
ATOM 3271 O O . VAL A 1 415 ? 3.544 23.813 -28.021 1.00 85.56 415 VAL A O 1
ATOM 3274 N N . SER A 1 416 ? 2.274 24.572 -29.712 1.00 84.88 416 SER A N 1
ATOM 3275 C CA . SER A 1 416 ? 3.045 25.806 -29.903 1.00 84.88 416 SER A CA 1
ATOM 3276 C C . SER A 1 416 ? 2.743 26.852 -28.820 1.00 84.88 416 SER A C 1
ATOM 3278 O O . SER A 1 416 ? 1.690 26.828 -28.186 1.00 84.88 416 SER A O 1
ATOM 3280 N N . GLN A 1 417 ? 3.629 27.838 -28.640 1.00 80.12 417 GLN A N 1
ATOM 3281 C CA . GLN A 1 417 ? 3.386 28.967 -27.724 1.00 80.12 417 GLN A CA 1
ATOM 3282 C C . GLN A 1 417 ? 2.107 29.754 -28.069 1.00 80.12 417 GLN A C 1
ATOM 3284 O O . GLN A 1 417 ? 1.393 30.206 -27.175 1.00 80.12 417 GLN A O 1
ATOM 3289 N N . ALA A 1 418 ? 1.777 29.882 -29.358 1.00 80.94 418 ALA A N 1
ATOM 3290 C CA . ALA A 1 418 ? 0.537 30.525 -29.791 1.00 80.94 418 ALA A CA 1
ATOM 3291 C C . ALA A 1 418 ? -0.703 29.702 -29.388 1.00 80.94 418 ALA A C 1
ATOM 3293 O O . ALA A 1 418 ? -1.695 30.265 -28.920 1.00 80.94 418 ALA A O 1
ATOM 3294 N N . ASP A 1 419 ? -0.623 28.372 -29.489 1.00 85.94 419 ASP A N 1
ATOM 3295 C CA . ASP A 1 419 ? -1.704 27.463 -29.091 1.00 85.94 419 ASP A CA 1
ATOM 3296 C C . ASP A 1 419 ? -1.896 27.405 -27.573 1.00 85.94 419 ASP A C 1
ATOM 3298 O O . ASP A 1 419 ? -3.031 27.240 -27.117 1.00 85.94 419 ASP A O 1
ATOM 3302 N N . LEU A 1 420 ? -0.818 27.568 -26.792 1.00 87.75 420 LEU A N 1
ATOM 3303 C CA . LEU A 1 420 ? -0.883 27.698 -25.332 1.00 87.75 420 LEU A CA 1
ATOM 3304 C C . LEU A 1 420 ? -1.606 28.981 -24.912 1.00 87.75 420 LEU A C 1
ATOM 3306 O O . LEU A 1 420 ? -2.402 28.947 -23.979 1.00 87.75 420 LEU A O 1
ATOM 3310 N N . ALA A 1 421 ? -1.399 30.096 -25.619 1.00 86.50 421 ALA A N 1
ATOM 3311 C CA . ALA A 1 421 ? -2.104 31.346 -25.331 1.00 86.50 421 ALA A CA 1
ATOM 3312 C C . ALA A 1 421 ? -3.615 31.256 -25.621 1.00 86.50 421 ALA A C 1
ATOM 3314 O O . ALA A 1 421 ? -4.418 31.864 -24.911 1.00 86.50 421 ALA A O 1
ATOM 3315 N N . LEU A 1 422 ? -4.017 30.499 -26.648 1.00 87.94 422 LEU A N 1
ATOM 3316 C CA . LEU A 1 422 ? -5.428 30.192 -26.910 1.00 87.94 422 LEU A CA 1
ATOM 3317 C C . LEU A 1 422 ? -5.997 29.241 -25.849 1.00 87.94 422 LEU A C 1
ATOM 3319 O O . LEU A 1 422 ? -7.073 29.491 -25.311 1.00 87.94 422 LEU A O 1
ATOM 3323 N N . LEU A 1 423 ? -5.245 28.193 -25.506 1.00 90.25 423 LEU A N 1
ATOM 3324 C CA . LEU A 1 423 ? -5.620 27.202 -24.496 1.00 90.25 423 LEU A CA 1
ATOM 3325 C C . LEU A 1 423 ? -5.796 27.823 -23.103 1.00 90.25 423 LEU A C 1
ATOM 3327 O O . LEU A 1 423 ? -6.730 27.463 -22.392 1.00 90.25 423 LEU A O 1
ATOM 3331 N N . ASP A 1 424 ? -4.940 28.780 -22.730 1.00 91.75 424 ASP A N 1
ATOM 3332 C CA . ASP A 1 424 ? -5.052 29.561 -21.492 1.00 91.75 424 ASP A CA 1
ATOM 3333 C C . ASP A 1 424 ? -6.424 30.239 -21.378 1.00 91.75 424 ASP A C 1
ATOM 3335 O O . ASP A 1 424 ? -7.086 30.139 -20.345 1.00 91.75 424 ASP A O 1
ATOM 3339 N N . ARG A 1 425 ? -6.874 30.894 -22.458 1.00 90.69 425 ARG A N 1
ATOM 3340 C CA . ARG A 1 425 ? -8.163 31.601 -22.494 1.00 90.69 425 ARG A CA 1
ATOM 3341 C C . ARG A 1 425 ? -9.331 30.630 -22.380 1.00 90.69 425 ARG A C 1
ATOM 3343 O O . ARG A 1 425 ? -10.173 30.806 -21.505 1.00 90.69 425 ARG A O 1
ATOM 3350 N N . GLU A 1 426 ? -9.346 29.586 -23.207 1.00 91.81 426 GLU A N 1
ATOM 3351 C CA . GLU A 1 426 ? -10.416 28.581 -23.209 1.00 91.81 426 GLU A CA 1
ATOM 3352 C C . GLU A 1 426 ? -10.540 27.884 -21.843 1.00 91.81 426 GLU A C 1
ATOM 3354 O O . GLU A 1 426 ? -11.642 27.732 -21.309 1.00 91.81 426 GLU A O 1
ATOM 3359 N N . MET A 1 427 ? -9.409 27.510 -21.235 1.00 92.50 427 MET A N 1
ATOM 3360 C CA . MET A 1 427 ? -9.389 26.848 -19.932 1.00 92.50 427 MET A CA 1
ATOM 3361 C C . MET A 1 427 ? -9.816 27.793 -18.804 1.00 92.50 427 MET A C 1
ATOM 3363 O O . MET A 1 427 ? -10.597 27.391 -17.938 1.00 92.50 427 MET A O 1
ATOM 3367 N N . LYS A 1 428 ? -9.378 29.061 -18.827 1.00 92.56 428 LYS A N 1
ATOM 3368 C CA . LYS A 1 428 ? -9.859 30.097 -17.897 1.00 92.56 428 LYS A CA 1
ATOM 3369 C C . LYS A 1 428 ? -11.369 30.282 -17.997 1.00 92.56 428 LYS A C 1
ATOM 3371 O O . LYS A 1 428 ? -12.029 30.340 -16.959 1.00 92.56 428 LYS A O 1
ATOM 3376 N N . ASP A 1 429 ? -11.920 30.330 -19.204 1.00 88.75 429 ASP A N 1
ATOM 3377 C CA . ASP A 1 429 ? -13.356 30.512 -19.421 1.00 88.75 429 ASP A CA 1
ATOM 3378 C C . ASP A 1 429 ? -14.164 29.300 -18.943 1.00 88.75 429 ASP A C 1
ATOM 3380 O O . ASP A 1 429 ? -15.161 29.466 -18.235 1.00 88.75 429 ASP A O 1
ATOM 3384 N N . GLN A 1 430 ? -13.704 28.075 -19.214 1.00 86.56 430 GLN A N 1
ATOM 3385 C CA . GLN A 1 430 ? -14.390 26.868 -18.748 1.00 86.56 430 GLN A CA 1
ATOM 3386 C C . GLN A 1 430 ? -14.308 26.699 -17.221 1.00 86.56 430 GLN A C 1
ATOM 3388 O O . GLN A 1 430 ? -15.308 26.350 -16.588 1.00 86.56 430 GLN A O 1
ATOM 3393 N N . ILE A 1 431 ? -13.162 27.007 -16.601 1.00 85.88 431 ILE A N 1
ATOM 3394 C CA . ILE A 1 431 ? -13.014 27.015 -15.136 1.00 85.88 431 ILE A CA 1
ATOM 3395 C C . ILE A 1 431 ? -13.920 28.086 -14.506 1.00 85.88 431 ILE A C 1
ATOM 3397 O O . ILE A 1 431 ? -14.606 27.801 -13.523 1.00 85.88 431 ILE A O 1
ATOM 3401 N N . ARG A 1 432 ? -13.994 29.294 -15.081 1.00 84.69 432 ARG A N 1
ATOM 3402 C CA . ARG A 1 432 ? -14.919 30.346 -14.621 1.00 84.69 432 ARG A CA 1
ATOM 3403 C C . ARG A 1 432 ? -16.379 29.925 -14.768 1.00 84.69 432 ARG A C 1
ATOM 3405 O O . ARG A 1 432 ? -17.165 30.163 -13.858 1.00 84.69 432 ARG A O 1
ATOM 3412 N N . SER A 1 433 ? -16.742 29.275 -15.871 1.00 78.00 433 SER A N 1
ATOM 3413 C CA . SER A 1 433 ? -18.117 28.835 -16.123 1.00 78.00 433 SER A CA 1
ATOM 3414 C C . SER A 1 433 ? -18.556 27.706 -15.186 1.00 78.00 433 SER A C 1
ATOM 3416 O O . SER A 1 433 ? -19.659 27.754 -14.646 1.00 78.00 433 SER A O 1
ATOM 3418 N N . LEU A 1 434 ? -17.718 26.680 -15.000 1.00 72.56 434 LEU A N 1
ATOM 3419 C CA . LEU A 1 434 ? -18.083 25.470 -14.252 1.00 72.56 434 LEU A CA 1
ATOM 3420 C C . LEU A 1 434 ? -17.810 25.589 -12.753 1.00 72.56 434 LEU A C 1
ATOM 3422 O O . LEU A 1 434 ? -18.616 25.136 -11.945 1.00 72.56 434 LEU A O 1
ATOM 3426 N N . LEU A 1 435 ? -16.677 26.187 -12.382 1.00 78.50 435 LEU A N 1
ATOM 3427 C CA . LEU A 1 435 ? -16.205 26.247 -10.997 1.00 78.50 435 LEU A CA 1
ATOM 3428 C C . LEU A 1 435 ? -16.371 27.640 -10.380 1.00 78.50 435 LEU A C 1
ATOM 3430 O O . LEU A 1 435 ? -16.173 27.790 -9.180 1.00 78.50 435 LEU A O 1
ATOM 3434 N N . ARG A 1 436 ? -16.759 28.655 -11.172 1.00 74.12 436 ARG A N 1
ATOM 3435 C CA . ARG A 1 436 ? -17.003 30.040 -10.719 1.00 74.12 436 ARG A CA 1
ATOM 3436 C C . ARG A 1 436 ? -15.788 30.711 -10.058 1.00 74.12 436 ARG A C 1
ATOM 3438 O O . ARG A 1 436 ? -15.936 31.672 -9.308 1.00 74.12 436 ARG A O 1
ATOM 3445 N N . ILE A 1 437 ? -14.576 30.253 -10.380 1.00 83.12 437 ILE A N 1
ATOM 3446 C CA . ILE A 1 437 ? -13.302 30.792 -9.875 1.00 83.12 437 ILE A CA 1
ATOM 3447 C C . ILE A 1 437 ? -12.460 31.392 -11.004 1.00 83.12 437 ILE A C 1
ATOM 3449 O O . ILE A 1 437 ? -12.620 31.033 -12.167 1.00 83.12 437 ILE A O 1
ATOM 3453 N N . ASN A 1 438 ? -11.530 32.286 -10.657 1.00 83.50 438 ASN A N 1
ATOM 3454 C CA . ASN A 1 438 ? -10.575 32.859 -11.606 1.00 83.50 438 ASN A CA 1
ATOM 3455 C C . ASN A 1 438 ? -9.187 32.210 -11.429 1.00 83.50 438 ASN A C 1
ATOM 3457 O O . ASN A 1 438 ? -8.551 32.484 -10.404 1.00 83.50 438 ASN A O 1
ATOM 3461 N N . PRO A 1 439 ? -8.724 31.361 -12.366 1.00 90.44 439 PRO A N 1
ATOM 3462 C CA . PRO A 1 439 ? -7.416 30.725 -12.265 1.00 90.44 439 PRO A CA 1
ATOM 3463 C C . PRO A 1 439 ? -6.307 31.572 -12.912 1.00 90.44 439 PRO A C 1
ATOM 3465 O O . PRO A 1 439 ? -6.549 32.333 -13.852 1.00 90.44 439 PRO A O 1
ATOM 3468 N N . ASP A 1 440 ? -5.085 31.399 -12.419 1.00 92.69 440 ASP A N 1
ATOM 3469 C CA . ASP A 1 440 ? -3.834 31.827 -13.045 1.00 92.69 440 ASP A CA 1
ATOM 3470 C C . ASP A 1 440 ? -3.065 30.567 -13.462 1.00 92.69 440 ASP A C 1
ATOM 3472 O O . ASP A 1 440 ? -2.686 29.770 -12.601 1.00 92.69 440 ASP A O 1
ATOM 3476 N N . ILE A 1 441 ? -2.948 30.332 -14.772 1.00 94.62 441 ILE A N 1
ATOM 3477 C CA . ILE A 1 441 ? -2.501 29.058 -15.347 1.00 94.62 441 ILE A CA 1
ATOM 3478 C C . ILE A 1 441 ? -1.067 29.203 -15.851 1.00 94.62 441 ILE A C 1
ATOM 3480 O O . ILE A 1 441 ? -0.788 30.000 -16.742 1.00 94.62 441 ILE A O 1
ATOM 3484 N N . GLU A 1 442 ? -0.170 28.388 -15.308 1.00 93.81 442 GLU A N 1
ATOM 3485 C CA . GLU A 1 442 ? 1.203 28.237 -15.779 1.00 93.81 442 GLU A CA 1
ATOM 3486 C C . GLU A 1 442 ? 1.331 26.907 -16.537 1.00 93.81 442 GLU A C 1
ATOM 3488 O O . GLU A 1 442 ? 1.171 25.830 -15.959 1.00 93.81 442 GLU A O 1
ATOM 3493 N N . PHE A 1 443 ? 1.616 26.963 -17.840 1.00 92.81 443 PHE A N 1
ATOM 3494 C CA . PHE A 1 443 ? 1.856 25.755 -18.629 1.00 92.81 443 PHE A CA 1
ATOM 3495 C C . PHE A 1 443 ? 3.301 25.280 -18.487 1.00 92.81 443 PHE A C 1
ATOM 3497 O O . PHE A 1 443 ? 4.235 26.040 -18.740 1.00 92.81 443 PHE A O 1
ATOM 3504 N N . VAL A 1 444 ? 3.478 24.004 -18.143 1.00 92.06 444 VAL A N 1
ATOM 3505 C CA . VAL A 1 444 ? 4.793 23.350 -18.075 1.00 92.06 444 VAL A CA 1
ATOM 3506 C C . VAL A 1 444 ? 4.975 22.346 -19.227 1.00 92.06 444 VAL A C 1
ATOM 3508 O O . VAL A 1 444 ? 3.976 21.849 -19.767 1.00 92.06 444 VAL A O 1
ATOM 3511 N N . PRO A 1 445 ? 6.220 22.045 -19.650 1.00 88.19 445 PRO A N 1
ATOM 3512 C CA . PRO A 1 445 ? 6.482 21.076 -20.718 1.00 88.19 445 PRO A CA 1
ATOM 3513 C C . PRO A 1 445 ? 5.929 19.670 -20.413 1.00 88.19 445 PRO A C 1
ATOM 3515 O O . PRO A 1 445 ? 5.877 19.289 -19.242 1.00 88.19 445 PRO A O 1
ATOM 3518 N N . PRO A 1 446 ? 5.574 18.861 -21.428 1.00 83.00 446 PRO A N 1
ATOM 3519 C CA . PRO A 1 446 ? 5.161 17.470 -21.230 1.00 83.00 446 PRO A CA 1
ATOM 3520 C C . PRO A 1 446 ? 6.223 16.654 -20.477 1.00 83.00 446 PRO A C 1
ATOM 3522 O O . PRO A 1 446 ? 7.415 16.768 -20.763 1.00 83.00 446 PRO A O 1
ATOM 3525 N N . ASN A 1 447 ? 5.781 15.769 -19.579 1.00 78.75 447 ASN A N 1
ATOM 3526 C CA . ASN A 1 447 ? 6.602 14.968 -18.660 1.00 78.75 447 ASN A CA 1
ATOM 3527 C C . ASN A 1 447 ? 7.395 15.773 -17.612 1.00 78.75 447 ASN A C 1
ATOM 3529 O O . ASN A 1 447 ? 8.400 15.278 -17.102 1.00 78.75 447 ASN A O 1
ATOM 3533 N N . THR A 1 448 ? 6.966 16.994 -17.275 1.00 82.50 448 THR A N 1
ATOM 3534 C CA . THR A 1 448 ? 7.572 17.762 -16.172 1.00 82.50 448 THR A CA 1
ATOM 3535 C C . THR A 1 448 ? 7.213 17.154 -14.822 1.00 82.50 448 THR A C 1
ATOM 3537 O O . THR A 1 448 ? 8.040 17.115 -13.910 1.00 82.50 448 THR A O 1
ATOM 3540 N N . PHE A 1 449 ? 5.979 16.673 -14.665 1.00 80.81 449 PHE A N 1
ATOM 3541 C CA . PHE A 1 449 ? 5.567 16.046 -13.420 1.00 80.81 449 PHE A CA 1
ATOM 3542 C C . PHE A 1 449 ? 5.968 14.569 -13.404 1.00 80.81 449 PHE A C 1
ATOM 3544 O O . PHE A 1 449 ? 5.474 13.765 -14.193 1.00 80.81 449 PHE A O 1
ATOM 3551 N N . GLU A 1 450 ? 6.838 14.189 -12.463 1.00 62.44 450 GLU A N 1
ATOM 3552 C CA . GLU A 1 450 ? 7.187 12.784 -12.250 1.00 62.44 450 GLU A CA 1
ATOM 3553 C C . GLU A 1 450 ? 5.941 11.950 -11.928 1.00 62.44 450 GLU A C 1
ATOM 3555 O O . GLU A 1 450 ? 5.212 12.215 -10.964 1.00 62.44 450 GLU A O 1
ATOM 3560 N N . LEU A 1 451 ? 5.730 10.889 -12.707 1.00 57.03 451 LEU A N 1
ATOM 3561 C CA . LEU A 1 451 ? 4.719 9.880 -12.418 1.00 57.03 451 LEU A CA 1
ATOM 3562 C C . LEU A 1 451 ? 5.257 8.952 -11.338 1.00 57.03 451 LEU A C 1
ATOM 3564 O O . LEU A 1 451 ? 6.060 8.060 -11.608 1.00 57.03 451 LEU A O 1
ATOM 3568 N N . LYS A 1 452 ? 4.821 9.185 -10.105 1.00 52.44 452 LYS A N 1
ATOM 3569 C CA . LYS A 1 452 ? 5.159 8.328 -8.970 1.00 52.44 452 LYS A CA 1
ATOM 3570 C C . LYS A 1 452 ? 4.288 7.071 -8.985 1.00 52.44 452 LYS A C 1
ATOM 3572 O O . LYS A 1 452 ? 3.144 7.109 -9.417 1.00 52.44 452 LYS A O 1
ATOM 3577 N N . GLU A 1 453 ? 4.811 5.971 -8.442 1.00 40.38 453 GLU A N 1
ATOM 3578 C CA . GLU A 1 453 ? 4.061 4.716 -8.228 1.00 40.38 453 GLU A CA 1
ATOM 3579 C C . GLU A 1 453 ? 2.975 4.841 -7.131 1.00 40.38 453 GLU A C 1
ATOM 3581 O O . GLU A 1 453 ? 2.224 3.903 -6.870 1.00 40.38 453 GLU A O 1
ATOM 3586 N N . GLN A 1 454 ? 2.889 6.001 -6.471 1.00 48.66 454 GLN A N 1
ATOM 3587 C CA . GLN A 1 454 ? 1.932 6.328 -5.410 1.00 48.66 454 GLN A CA 1
ATOM 3588 C C . GLN A 1 454 ? 0.884 7.345 -5.893 1.00 48.66 454 GLN A C 1
ATOM 3590 O O . GLN A 1 454 ? 1.044 7.958 -6.944 1.00 48.66 454 GLN A O 1
ATOM 3595 N N . LYS A 1 455 ? -0.166 7.567 -5.086 1.00 50.44 455 LYS A N 1
ATOM 3596 C CA . LYS A 1 455 ? -1.261 8.509 -5.392 1.00 50.44 455 LYS A CA 1
ATOM 3597 C C . LYS A 1 455 ? -0.742 9.903 -5.770 1.00 50.44 455 LYS A C 1
ATOM 3599 O O . LYS A 1 455 ? 0.075 10.484 -5.049 1.00 50.44 455 LYS A O 1
ATOM 3604 N N . THR A 1 456 ? -1.283 10.475 -6.845 1.00 64.88 456 THR A N 1
ATOM 3605 C CA . THR A 1 456 ? -0.937 11.831 -7.299 1.00 64.88 456 THR A CA 1
ATOM 3606 C C . THR A 1 456 ? -1.400 12.891 -6.293 1.00 64.88 456 THR A C 1
ATOM 3608 O O . THR A 1 456 ? -2.589 12.994 -5.997 1.00 64.88 456 THR A O 1
ATOM 3611 N N . LYS A 1 457 ? -0.481 13.732 -5.795 1.00 69.94 457 LYS A N 1
ATOM 3612 C CA . LYS A 1 457 ? -0.825 14.907 -4.971 1.00 69.94 457 LYS A CA 1
ATOM 3613 C C . LYS A 1 457 ? -1.221 16.085 -5.866 1.00 69.94 457 LYS A C 1
ATOM 3615 O O . LYS A 1 457 ? -0.392 16.567 -6.633 1.00 69.94 457 LYS A O 1
ATOM 3620 N N . LEU A 1 458 ? -2.463 16.561 -5.749 1.00 76.62 458 LEU A N 1
ATOM 3621 C CA . LEU A 1 458 ? -2.987 17.675 -6.556 1.00 76.62 458 LEU A CA 1
ATOM 3622 C C . LEU A 1 458 ? -2.685 19.058 -5.972 1.00 76.62 458 LEU A C 1
ATOM 3624 O O . LEU A 1 458 ? -2.660 20.028 -6.722 1.00 76.62 458 LEU A O 1
ATOM 3628 N N . VAL A 1 459 ? -2.433 19.159 -4.667 1.00 82.06 459 VAL A N 1
ATOM 3629 C CA . VAL A 1 459 ? -2.156 20.424 -3.973 1.00 82.06 459 VAL A CA 1
ATOM 3630 C C . VAL A 1 459 ? -0.694 20.465 -3.529 1.00 82.06 459 VAL A C 1
ATOM 3632 O O . VAL A 1 459 ? -0.212 19.552 -2.857 1.00 82.06 459 VAL A O 1
ATOM 3635 N N . ILE A 1 460 ? 0.010 21.537 -3.892 1.00 84.12 460 ILE A N 1
ATOM 3636 C CA . ILE A 1 460 ? 1.400 21.815 -3.523 1.00 84.12 460 ILE A CA 1
ATOM 3637 C C . ILE A 1 460 ? 1.424 23.035 -2.603 1.00 84.12 460 ILE A C 1
ATOM 3639 O O . ILE A 1 460 ? 1.101 24.153 -3.008 1.00 84.12 460 ILE A O 1
ATOM 3643 N N . LYS A 1 461 ? 1.823 22.821 -1.349 1.00 82.56 461 LYS A N 1
ATOM 3644 C CA . LYS A 1 461 ? 1.878 23.851 -0.310 1.00 82.56 461 LYS A CA 1
ATOM 3645 C C . LYS A 1 461 ? 3.228 24.573 -0.333 1.00 82.56 461 LYS A C 1
ATOM 3647 O O . LYS A 1 461 ? 4.155 24.203 0.383 1.00 82.56 461 LYS A O 1
ATOM 3652 N N . ARG A 1 462 ? 3.345 25.627 -1.145 1.00 79.75 462 ARG A N 1
ATOM 3653 C CA . ARG A 1 462 ? 4.553 26.472 -1.221 1.00 79.75 462 ARG A CA 1
ATOM 3654 C C . ARG A 1 462 ? 4.830 27.214 0.090 1.00 79.75 462 ARG A C 1
ATOM 3656 O O . ARG A 1 462 ? 5.974 27.552 0.360 1.00 79.75 462 ARG A O 1
ATOM 3663 N N . TYR A 1 463 ? 3.814 27.448 0.923 1.00 72.75 463 TYR A N 1
ATOM 3664 C CA . TYR A 1 463 ? 3.995 28.094 2.227 1.00 72.75 463 TYR A CA 1
ATOM 3665 C C . TYR A 1 463 ? 4.664 27.201 3.283 1.00 72.75 463 TYR A C 1
ATOM 3667 O O . TYR A 1 463 ? 5.367 27.728 4.134 1.00 72.75 463 TYR A O 1
ATOM 3675 N N . GLU A 1 464 ? 4.497 25.872 3.237 1.00 61.00 464 GLU A N 1
ATOM 3676 C CA . GLU A 1 464 ? 5.205 24.954 4.154 1.00 61.00 464 GLU A CA 1
ATOM 3677 C C . GLU A 1 464 ? 6.701 24.903 3.818 1.00 61.00 464 GLU A C 1
ATOM 3679 O O . GLU A 1 464 ? 7.529 24.737 4.701 1.00 61.00 464 GLU A O 1
ATOM 3684 N N . GLN A 1 465 ? 7.057 25.164 2.558 1.00 53.50 465 GLN A N 1
ATOM 3685 C CA . GLN A 1 465 ? 8.441 25.398 2.131 1.00 53.50 465 GLN A CA 1
ATOM 3686 C C . GLN A 1 465 ? 8.959 26.798 2.518 1.00 53.50 465 GLN A C 1
ATOM 3688 O O . GLN A 1 465 ? 10.145 27.071 2.367 1.00 53.50 465 GLN A O 1
ATOM 3693 N N . ARG A 1 466 ? 8.083 27.698 2.994 1.00 43.03 466 ARG A N 1
ATOM 3694 C CA . ARG A 1 466 ? 8.417 29.060 3.456 1.00 43.03 466 ARG A CA 1
ATOM 3695 C C . ARG A 1 466 ? 8.394 29.212 4.984 1.00 43.03 466 ARG A C 1
ATOM 3697 O O . ARG A 1 466 ? 8.853 30.238 5.475 1.00 43.03 466 ARG A O 1
ATOM 3704 N N . ALA A 1 467 ? 7.847 28.246 5.725 1.00 31.58 467 ALA A N 1
ATOM 3705 C CA . ALA A 1 467 ? 7.640 28.321 7.169 1.00 31.58 467 ALA A CA 1
ATOM 3706 C C . ALA A 1 467 ? 8.596 27.380 7.923 1.00 31.58 467 ALA A C 1
ATOM 3708 O O . ALA A 1 467 ? 8.221 26.279 8.314 1.00 31.58 467 ALA A O 1
ATOM 3709 N N . GLU A 1 468 ? 9.827 27.832 8.159 1.00 30.25 468 GLU A N 1
ATOM 3710 C CA . GLU A 1 468 ? 10.647 27.324 9.269 1.00 30.25 468 GLU A CA 1
ATOM 3711 C C . GLU A 1 468 ? 10.259 28.044 10.581 1.00 30.25 468 GLU A C 1
ATOM 3713 O O . GLU A 1 468 ? 9.945 29.241 10.543 1.00 30.25 468 GLU A O 1
ATOM 3718 N N . PRO A 1 469 ? 10.307 27.390 11.760 1.00 33.09 469 PRO A N 1
ATOM 3719 C CA . PRO A 1 469 ? 10.164 28.077 13.041 1.00 33.09 469 PRO A CA 1
ATOM 3720 C C . PRO A 1 469 ? 11.459 28.829 13.393 1.00 33.09 469 PRO A C 1
ATOM 3722 O O . PRO A 1 469 ? 12.531 28.231 13.447 1.00 33.09 469 PRO A O 1
ATOM 3725 N N . LYS A 1 470 ? 11.367 30.134 13.688 1.00 30.89 470 LYS A N 1
ATOM 3726 C CA . LYS A 1 470 ? 12.492 30.953 14.181 1.00 30.89 470 LYS A CA 1
ATOM 3727 C C . LYS A 1 470 ? 12.398 31.239 15.685 1.00 30.89 470 LYS A C 1
ATOM 3729 O O . LYS A 1 470 ? 11.607 32.079 16.097 1.00 30.89 470 LYS A O 1
ATOM 3734 N N . THR A 1 471 ? 13.308 30.624 16.441 1.00 27.72 471 THR A N 1
ATOM 3735 C CA . THR A 1 471 ? 14.088 31.172 17.576 1.00 27.72 471 THR A CA 1
ATOM 3736 C C . THR A 1 471 ? 15.400 30.367 17.576 1.00 27.72 471 THR A C 1
ATOM 3738 O O . THR A 1 471 ? 15.327 29.155 17.725 1.00 27.72 471 THR A O 1
ATOM 3741 N N . ALA A 1 472 ? 16.606 30.896 17.342 1.00 25.16 472 ALA A N 1
ATOM 3742 C CA . ALA A 1 472 ? 17.125 32.257 17.492 1.00 25.16 472 ALA A CA 1
ATOM 3743 C C . ALA A 1 472 ? 17.673 32.888 16.183 1.00 25.16 472 ALA A C 1
ATOM 3745 O O . ALA A 1 472 ? 18.019 32.212 15.220 1.00 25.16 472 ALA A O 1
ATOM 3746 N N . THR A 1 473 ? 17.716 34.220 16.177 1.00 29.66 473 THR A N 1
ATOM 3747 C CA . THR A 1 473 ? 17.941 35.168 15.061 1.00 29.66 473 THR A CA 1
ATOM 3748 C C . THR A 1 473 ? 19.318 35.857 15.203 1.00 29.66 473 THR A C 1
ATOM 3750 O O . THR A 1 473 ? 19.837 35.868 16.316 1.00 29.66 473 THR A O 1
ATOM 3753 N N . PRO A 1 474 ? 19.821 36.658 14.235 1.00 25.81 474 PRO A N 1
ATOM 3754 C CA . PRO A 1 474 ? 19.885 36.521 12.772 1.00 25.81 474 PRO A CA 1
ATOM 3755 C C . PRO A 1 474 ? 21.333 36.662 12.231 1.00 25.81 474 PRO A C 1
ATOM 3757 O O . PRO A 1 474 ? 22.058 37.573 12.630 1.00 25.81 474 PRO A O 1
ATOM 3760 N N . ILE A 1 475 ? 21.711 35.885 11.210 1.00 24.16 475 ILE A N 1
ATOM 3761 C CA . ILE A 1 475 ? 22.735 36.326 10.246 1.00 24.16 475 ILE A CA 1
ATOM 3762 C C . ILE A 1 475 ? 22.038 36.845 8.985 1.00 24.16 475 ILE A C 1
ATOM 3764 O O . ILE A 1 475 ? 20.964 36.394 8.588 1.00 24.16 475 ILE A O 1
ATOM 3768 N N . ARG A 1 476 ? 22.669 37.896 8.476 1.00 25.55 476 ARG A N 1
ATOM 3769 C CA . ARG A 1 476 ? 22.343 38.817 7.395 1.00 25.55 476 ARG A CA 1
ATOM 3770 C C . ARG A 1 476 ? 22.421 38.140 6.018 1.00 25.55 476 ARG A C 1
ATOM 3772 O O . ARG A 1 476 ? 23.069 37.115 5.861 1.00 25.55 476 ARG A O 1
ATOM 3779 N N . GLU A 1 477 ? 21.740 38.768 5.066 1.00 32.41 477 GLU A N 1
ATOM 3780 C CA . GLU A 1 477 ? 21.559 38.416 3.651 1.00 32.41 477 GLU A CA 1
ATOM 3781 C C . GLU A 1 477 ? 22.802 37.877 2.934 1.00 32.41 477 GLU A C 1
ATOM 3783 O O . GLU A 1 477 ? 23.858 38.496 3.000 1.00 32.41 477 GLU A O 1
ATOM 3788 N N . GLU A 1 478 ? 22.622 36.820 2.136 1.00 24.59 478 GLU A N 1
ATOM 3789 C CA . GLU A 1 478 ? 23.508 36.490 1.018 1.00 24.59 478 GLU A CA 1
ATOM 3790 C C . GLU A 1 478 ? 22.755 35.712 -0.092 1.00 24.59 478 GLU A C 1
ATOM 3792 O O . GLU A 1 478 ? 21.609 35.299 0.106 1.00 24.59 478 GLU A O 1
ATOM 3797 N N . PRO A 1 479 ? 23.301 35.651 -1.320 1.00 28.72 479 PRO A N 1
ATOM 3798 C CA . PRO A 1 479 ? 22.612 36.058 -2.537 1.00 28.72 479 PRO A CA 1
ATOM 3799 C C . PRO A 1 479 ? 22.383 34.869 -3.483 1.00 28.72 479 PRO A C 1
ATOM 3801 O O . PRO A 1 479 ? 22.673 33.723 -3.164 1.00 28.72 479 PRO A O 1
ATOM 3804 N N . LYS A 1 480 ? 21.859 35.171 -4.681 1.00 34.62 480 LYS A N 1
ATOM 3805 C CA . LYS A 1 480 ? 21.822 34.318 -5.887 1.00 34.62 480 LYS A CA 1
ATOM 3806 C C . LYS A 1 480 ? 22.839 33.160 -5.831 1.00 34.62 480 LYS A C 1
ATOM 3808 O O . LYS A 1 480 ? 24.024 33.392 -6.061 1.00 34.62 480 LYS A O 1
ATOM 3813 N N . ALA A 1 481 ? 22.386 31.935 -5.564 1.00 27.50 481 ALA A N 1
ATOM 3814 C CA . ALA A 1 481 ? 23.287 30.791 -5.475 1.00 27.50 481 ALA A CA 1
ATOM 3815 C C . ALA A 1 481 ? 23.862 30.454 -6.862 1.00 27.50 481 ALA A C 1
ATOM 3817 O O . ALA A 1 481 ? 23.210 29.845 -7.710 1.00 27.50 481 ALA A O 1
ATOM 3818 N N . LYS A 1 482 ? 25.109 30.885 -7.074 1.00 32.81 482 LYS A N 1
ATOM 3819 C CA . LYS A 1 482 ? 26.120 30.068 -7.745 1.00 32.81 482 LYS A CA 1
ATOM 3820 C C . LYS A 1 482 ? 26.260 28.753 -6.964 1.00 32.81 482 LYS A C 1
ATOM 3822 O O . LYS A 1 482 ? 25.894 28.694 -5.791 1.00 32.81 482 LYS A O 1
ATOM 3827 N N . THR A 1 483 ? 26.768 27.722 -7.626 1.00 31.77 483 THR A N 1
ATOM 3828 C CA . THR A 1 483 ? 27.273 26.489 -7.008 1.00 31.77 483 THR A CA 1
ATOM 3829 C C . THR A 1 483 ? 27.989 26.826 -5.679 1.00 31.77 483 THR A C 1
ATOM 3831 O O . THR A 1 483 ? 28.713 27.828 -5.646 1.00 31.77 483 THR A O 1
ATOM 3834 N N . PRO A 1 484 ? 27.677 26.155 -4.551 1.00 36.81 484 PRO A N 1
ATOM 3835 C CA . PRO A 1 484 ? 28.210 26.572 -3.262 1.00 36.81 484 PRO A CA 1
ATOM 3836 C C . PRO A 1 484 ? 29.657 26.099 -3.098 1.00 36.81 484 PRO A C 1
ATOM 3838 O O . PRO A 1 484 ? 29.905 24.925 -2.854 1.00 36.81 484 PRO A O 1
ATOM 3841 N N . GLY A 1 485 ? 30.602 27.039 -3.099 1.00 42.25 485 GLY A N 1
ATOM 3842 C CA . GLY A 1 485 ? 32.016 26.791 -2.786 1.00 42.25 485 GLY A CA 1
ATOM 3843 C C . GLY A 1 485 ? 32.317 26.366 -1.351 1.00 42.25 485 GLY A C 1
ATOM 3844 O O . GLY A 1 485 ? 33.477 26.213 -0.999 1.00 42.25 485 GLY A O 1
ATOM 3845 N N . SER A 1 486 ? 31.307 26.192 -0.488 1.00 41.62 486 SER A N 1
ATOM 3846 C CA . SER A 1 486 ? 31.411 25.344 0.707 1.00 41.62 486 SER A CA 1
ATOM 3847 C C . SER A 1 486 ? 30.066 25.006 1.374 1.00 41.62 486 SER A C 1
ATOM 3849 O O . SER A 1 486 ? 29.120 25.785 1.310 1.00 41.62 486 SER A O 1
ATOM 3851 N N . ILE A 1 487 ? 29.975 23.827 2.000 1.00 50.34 487 ILE A N 1
ATOM 3852 C CA . ILE A 1 487 ? 28.846 23.274 2.763 1.00 50.34 487 ILE A CA 1
ATOM 3853 C C . ILE A 1 487 ? 29.351 22.910 4.169 1.00 50.34 487 ILE A C 1
ATOM 3855 O O . ILE A 1 487 ? 30.254 22.089 4.299 1.00 50.34 487 ILE A O 1
ATOM 3859 N N . SER A 1 488 ? 28.768 23.475 5.228 1.00 39.69 488 SER A N 1
ATOM 3860 C CA . SER A 1 488 ? 29.212 23.271 6.620 1.00 39.69 488 SER A CA 1
ATOM 3861 C C . SER A 1 488 ? 28.185 22.521 7.473 1.00 39.69 488 SER A C 1
ATOM 3863 O O . SER A 1 488 ? 26.992 22.807 7.384 1.00 39.69 488 SER A O 1
ATOM 3865 N N . TYR A 1 489 ? 28.645 21.639 8.366 1.00 41.69 489 TYR A N 1
ATOM 3866 C CA . TYR A 1 489 ? 27.847 21.046 9.449 1.00 41.69 489 TYR A CA 1
ATOM 3867 C C . TYR A 1 489 ? 28.643 21.090 10.759 1.00 41.69 489 TYR A C 1
ATOM 3869 O O . TYR A 1 489 ? 29.674 20.430 10.887 1.00 41.69 489 TYR A O 1
ATOM 3877 N N . GLY A 1 490 ? 28.166 21.852 11.747 1.00 50.25 490 GLY A N 1
ATOM 3878 C CA . GLY A 1 490 ? 28.929 22.088 12.979 1.00 50.25 490 GLY A CA 1
ATOM 3879 C C . GLY A 1 490 ? 30.268 22.774 12.679 1.00 50.25 490 GLY A C 1
ATOM 3880 O O . GLY A 1 490 ? 30.296 23.746 11.927 1.00 50.25 490 GLY A O 1
ATOM 3881 N N . ASP A 1 491 ? 31.365 22.246 13.225 1.00 36.34 491 ASP A N 1
ATOM 3882 C CA . ASP A 1 491 ? 32.727 22.773 13.021 1.00 36.34 491 ASP A CA 1
ATOM 3883 C C . ASP A 1 491 ? 33.396 22.294 11.714 1.00 36.34 491 ASP A C 1
ATOM 3885 O O . ASP A 1 491 ? 34.536 22.662 11.429 1.00 36.34 491 ASP A O 1
ATOM 3889 N N . ALA A 1 492 ? 32.718 21.466 10.913 1.00 38.09 492 ALA A N 1
ATOM 3890 C CA . ALA A 1 492 ? 33.263 20.896 9.684 1.00 38.09 492 ALA A CA 1
ATOM 3891 C C . ALA A 1 492 ? 32.718 21.602 8.431 1.00 38.09 492 ALA A C 1
ATOM 3893 O O . ALA A 1 492 ? 31.514 21.829 8.306 1.00 38.09 492 ALA A O 1
ATOM 3894 N N . THR A 1 493 ? 33.605 21.910 7.483 1.00 46.38 493 THR A N 1
ATOM 3895 C CA . THR A 1 493 ? 33.321 22.613 6.219 1.00 46.38 493 THR A CA 1
ATOM 3896 C C . THR A 1 493 ? 33.835 21.807 5.021 1.00 46.38 493 THR A C 1
ATOM 3898 O O . THR A 1 493 ? 35.022 21.512 4.931 1.00 46.38 493 THR A O 1
ATOM 3901 N N . MET A 1 494 ? 32.945 21.475 4.086 1.00 53.06 494 MET A N 1
ATOM 3902 C CA . MET A 1 494 ? 33.226 20.901 2.761 1.00 53.06 494 MET A CA 1
ATOM 3903 C C . MET A 1 494 ? 33.302 22.030 1.725 1.00 53.06 494 MET A C 1
ATOM 3905 O O . MET A 1 494 ? 32.521 22.955 1.845 1.00 53.06 494 MET A O 1
ATOM 3909 N N . ASP A 1 495 ? 34.149 21.971 0.692 1.00 57.50 495 ASP A N 1
ATOM 3910 C CA . ASP A 1 495 ? 34.146 22.902 -0.463 1.00 57.50 495 ASP A CA 1
ATOM 3911 C C . ASP A 1 495 ? 33.439 22.241 -1.661 1.00 57.50 495 ASP A C 1
ATOM 3913 O O . ASP A 1 495 ? 34.050 21.477 -2.408 1.00 57.50 495 ASP A O 1
ATOM 3917 N N . ALA A 1 496 ? 32.136 22.485 -1.834 1.00 54.12 496 ALA A N 1
ATOM 3918 C CA . ALA A 1 496 ? 31.327 21.769 -2.823 1.00 54.12 496 ALA A CA 1
ATOM 3919 C C . ALA A 1 496 ? 31.512 22.250 -4.278 1.00 54.12 496 ALA A C 1
ATOM 3921 O O . ALA A 1 496 ? 31.007 21.596 -5.188 1.00 54.12 496 ALA A O 1
ATOM 3922 N N . ASP A 1 497 ? 32.298 23.307 -4.531 1.00 49.59 497 ASP A N 1
ATOM 3923 C CA . ASP A 1 497 ? 32.649 23.736 -5.898 1.00 49.59 497 ASP A CA 1
ATOM 3924 C C . ASP A 1 497 ? 33.781 22.902 -6.506 1.00 49.59 497 ASP A C 1
ATOM 3926 O O . ASP A 1 497 ? 33.983 22.905 -7.723 1.00 49.59 497 ASP A O 1
ATOM 3930 N N . LYS A 1 498 ? 34.528 22.179 -5.667 1.00 46.03 498 LYS A N 1
ATOM 3931 C CA . LYS A 1 498 ? 35.624 21.295 -6.086 1.00 46.03 498 LYS A CA 1
ATOM 3932 C C . LYS A 1 498 ? 35.236 19.822 -6.140 1.00 46.03 498 LYS A C 1
ATOM 3934 O O . LYS A 1 498 ? 36.081 18.996 -6.482 1.00 46.03 498 LYS A O 1
ATOM 3939 N N . LEU A 1 499 ? 33.993 19.501 -5.792 1.00 48.16 499 LEU A N 1
ATOM 3940 C CA . LEU A 1 499 ? 33.546 18.141 -5.546 1.00 48.16 499 LEU A CA 1
ATOM 3941 C C . LEU A 1 499 ? 32.383 17.777 -6.465 1.00 48.16 499 LEU A C 1
ATOM 3943 O O . LEU A 1 499 ? 31.476 18.572 -6.702 1.00 48.16 499 LEU A O 1
ATOM 3947 N N . ASP A 1 500 ? 32.399 16.562 -7.002 1.00 51.44 500 ASP A N 1
ATOM 3948 C CA . ASP A 1 500 ? 31.264 16.069 -7.775 1.00 51.44 500 ASP A CA 1
ATOM 3949 C C . ASP A 1 500 ? 30.070 15.719 -6.856 1.00 51.44 500 ASP A C 1
ATOM 3951 O O . ASP A 1 500 ? 30.185 15.619 -5.632 1.00 51.44 500 ASP A O 1
ATOM 3955 N N . ILE A 1 501 ? 28.891 15.495 -7.443 1.00 51.03 501 ILE A N 1
ATOM 3956 C CA . ILE A 1 501 ? 27.668 15.140 -6.694 1.00 51.03 501 ILE A CA 1
ATOM 3957 C C . ILE A 1 501 ? 27.879 13.897 -5.809 1.00 51.03 501 ILE A C 1
ATOM 3959 O O . ILE A 1 501 ? 27.294 13.790 -4.733 1.00 51.03 501 ILE A O 1
ATOM 3963 N N . SER A 1 502 ? 28.732 12.967 -6.238 1.00 51.25 502 SER A N 1
ATOM 3964 C CA . SER A 1 502 ? 29.059 11.743 -5.504 1.00 51.25 502 SER A CA 1
ATOM 3965 C C . SER A 1 502 ? 29.862 12.032 -4.236 1.00 51.25 502 SER A C 1
ATOM 3967 O O . SER A 1 502 ? 29.639 11.410 -3.195 1.00 51.25 502 SER A O 1
ATOM 3969 N N . GLN A 1 503 ? 30.793 12.977 -4.321 1.00 56.16 503 GLN A N 1
ATOM 3970 C CA . GLN A 1 503 ? 31.605 13.462 -3.212 1.00 56.16 503 GLN A CA 1
ATOM 3971 C C . GLN A 1 503 ? 30.769 14.311 -2.250 1.00 56.16 503 GLN A C 1
ATOM 3973 O O . GLN A 1 503 ? 30.821 14.067 -1.050 1.00 56.16 503 GLN A O 1
ATOM 3978 N N . ILE A 1 504 ? 29.891 15.180 -2.763 1.00 61.25 504 ILE A N 1
ATOM 3979 C CA . ILE A 1 504 ? 28.969 15.987 -1.946 1.00 61.25 504 ILE A CA 1
ATOM 3980 C C . ILE A 1 504 ? 28.037 15.102 -1.112 1.00 61.25 504 ILE A C 1
ATOM 3982 O O . ILE A 1 504 ? 27.861 15.330 0.083 1.00 61.25 504 ILE A O 1
ATOM 3986 N N . VAL A 1 505 ? 27.446 14.070 -1.719 1.00 58.88 505 VAL A N 1
ATOM 3987 C CA . VAL A 1 505 ? 26.548 13.133 -1.025 1.00 58.88 505 VAL A CA 1
ATOM 3988 C C . VAL A 1 505 ? 27.296 12.354 0.060 1.00 58.88 505 VAL A C 1
ATOM 3990 O O . VAL A 1 505 ? 26.793 12.186 1.169 1.00 58.88 505 VAL A O 1
ATOM 3993 N N . ARG A 1 506 ? 28.515 11.905 -0.237 1.00 58.53 506 ARG A N 1
ATOM 3994 C CA . ARG A 1 506 ? 29.363 11.168 0.703 1.00 58.53 506 ARG A CA 1
ATOM 3995 C C . ARG A 1 506 ? 29.803 12.030 1.883 1.00 58.53 506 ARG A C 1
ATOM 3997 O O . ARG A 1 506 ? 29.714 11.579 3.021 1.00 58.53 506 ARG A O 1
ATOM 4004 N N . GLU A 1 507 ? 30.260 13.248 1.622 1.00 61.62 507 GLU A N 1
ATOM 4005 C CA . GLU A 1 507 ? 30.665 14.193 2.662 1.00 61.62 507 GLU A CA 1
ATOM 4006 C C . GLU A 1 507 ? 29.461 14.626 3.493 1.00 61.62 507 GLU A C 1
ATOM 4008 O O . GLU A 1 507 ? 29.544 14.609 4.713 1.00 61.62 507 GLU A O 1
ATOM 4013 N N . HIS A 1 508 ? 28.298 14.853 2.877 1.00 65.81 508 HIS A N 1
ATOM 4014 C CA . HIS A 1 508 ? 27.043 15.062 3.599 1.00 65.81 508 HIS A CA 1
ATOM 4015 C C . HIS A 1 508 ? 26.714 13.900 4.550 1.00 65.81 508 HIS A C 1
ATOM 4017 O O . HIS A 1 508 ? 26.407 14.139 5.716 1.00 65.81 508 HIS A O 1
ATOM 4023 N N . TYR A 1 509 ? 26.824 12.645 4.097 1.00 66.75 509 TYR A N 1
ATOM 4024 C CA . TYR A 1 509 ? 26.595 11.476 4.956 1.00 66.75 509 TYR A CA 1
ATOM 4025 C C . TYR A 1 509 ? 27.623 11.342 6.078 1.00 66.75 509 TYR A C 1
ATOM 4027 O O . TYR A 1 509 ? 27.246 11.026 7.208 1.00 66.75 509 TYR A O 1
ATOM 4035 N N . GLY A 1 510 ? 28.892 11.645 5.796 1.00 63.00 510 GLY A N 1
ATOM 4036 C CA . GLY A 1 510 ? 29.930 11.746 6.819 1.00 63.00 510 GLY A CA 1
ATOM 4037 C C . GLY A 1 510 ? 29.600 12.811 7.867 1.00 63.00 510 GLY A C 1
ATOM 4038 O O . GLY A 1 510 ? 29.721 12.552 9.062 1.00 63.00 510 GLY A O 1
ATOM 4039 N N . LEU A 1 511 ? 29.097 13.967 7.429 1.00 64.44 511 LEU A N 1
ATOM 4040 C CA . LEU A 1 511 ? 28.760 15.114 8.275 1.00 64.44 511 LEU A CA 1
ATOM 4041 C C . LEU A 1 511 ? 27.539 14.860 9.172 1.00 64.44 511 LEU A C 1
ATOM 4043 O O . LEU A 1 511 ? 27.519 15.314 10.313 1.00 64.44 511 LEU A O 1
ATOM 4047 N N . ILE A 1 512 ? 26.549 14.086 8.710 1.00 64.88 512 ILE A N 1
ATOM 4048 C CA . ILE A 1 512 ? 25.406 13.658 9.543 1.00 64.88 512 ILE A CA 1
ATOM 4049 C C . ILE A 1 512 ? 25.655 12.332 10.283 1.00 64.88 512 ILE A C 1
ATOM 4051 O O . ILE A 1 512 ? 24.755 11.809 10.942 1.00 64.88 512 ILE A O 1
ATOM 4055 N N . GLY A 1 513 ? 26.869 11.779 10.187 1.00 71.00 513 GLY A N 1
ATOM 4056 C CA . GLY A 1 513 ? 27.290 10.580 10.908 1.00 71.00 513 GLY A CA 1
ATOM 4057 C C . GLY A 1 513 ? 26.564 9.303 10.484 1.00 71.00 513 GLY A C 1
ATOM 4058 O O . GLY A 1 513 ? 26.288 8.466 11.343 1.00 71.00 513 GLY A O 1
ATOM 4059 N N . VAL A 1 514 ? 26.222 9.164 9.198 1.00 79.25 514 VAL A N 1
ATOM 4060 C CA . VAL A 1 514 ? 25.632 7.949 8.613 1.00 79.25 514 VAL A CA 1
ATOM 4061 C C . VAL A 1 514 ? 26.682 7.221 7.782 1.00 79.25 514 VAL A C 1
ATOM 4063 O O . VAL A 1 514 ? 27.272 7.785 6.863 1.00 79.25 514 VAL A O 1
ATOM 4066 N N . HIS A 1 515 ? 26.869 5.939 8.073 1.00 83.75 515 HIS A N 1
ATOM 4067 C CA . HIS A 1 515 ? 27.852 5.082 7.431 1.00 83.75 515 HIS A CA 1
ATOM 4068 C C . HIS A 1 515 ? 27.186 3.906 6.715 1.00 83.75 515 HIS A C 1
ATOM 4070 O O . HIS A 1 515 ? 26.216 3.334 7.217 1.00 83.75 515 HIS A O 1
ATOM 4076 N N . GLU A 1 516 ? 27.719 3.522 5.554 1.00 83.19 516 GLU A N 1
ATOM 4077 C CA . GLU A 1 516 ? 27.267 2.355 4.789 1.00 83.19 516 GLU A CA 1
ATOM 4078 C C . GLU A 1 516 ? 28.451 1.508 4.313 1.00 83.19 516 GLU A C 1
ATOM 4080 O O . GLU A 1 516 ? 29.391 2.033 3.713 1.00 83.19 516 GLU A O 1
ATOM 4085 N N . PHE A 1 517 ? 28.372 0.195 4.547 1.00 86.44 517 PHE A N 1
ATOM 4086 C CA . PHE A 1 517 ? 29.405 -0.777 4.191 1.00 86.44 517 PHE A CA 1
ATOM 4087 C C . PHE A 1 517 ? 28.805 -2.016 3.508 1.00 86.44 517 PHE A C 1
ATOM 4089 O O . PHE A 1 517 ? 28.158 -2.839 4.168 1.00 86.44 517 PHE A O 1
ATOM 4096 N N . PRO A 1 518 ? 29.006 -2.175 2.188 1.00 83.75 518 PRO A N 1
ATOM 4097 C CA . PRO A 1 518 ? 28.707 -3.406 1.468 1.00 83.75 518 PRO A CA 1
ATOM 4098 C C . PRO A 1 518 ? 29.812 -4.462 1.645 1.00 83.75 518 PRO A C 1
ATOM 4100 O O . PRO A 1 518 ? 30.998 -4.180 1.464 1.00 83.75 518 PRO A O 1
ATOM 4103 N N . PHE A 1 519 ? 29.399 -5.694 1.936 1.00 82.94 519 PHE A N 1
ATOM 4104 C CA . PHE A 1 519 ? 30.232 -6.890 2.058 1.00 82.94 519 PHE A CA 1
ATOM 4105 C C . PHE A 1 519 ? 30.023 -7.770 0.825 1.00 82.94 519 PHE A C 1
ATOM 4107 O O . PHE A 1 519 ? 28.902 -8.215 0.564 1.00 82.94 519 PHE A O 1
ATOM 4114 N N . PHE A 1 520 ? 31.090 -8.043 0.077 1.00 78.50 520 PHE A N 1
ATOM 4115 C CA . PHE A 1 520 ? 31.090 -8.926 -1.086 1.00 78.50 520 PHE A CA 1
ATOM 4116 C C . PHE A 1 520 ? 31.731 -10.261 -0.716 1.00 78.50 520 PHE A C 1
ATOM 4118 O O . PHE A 1 520 ? 32.896 -10.310 -0.323 1.00 78.50 520 PHE A O 1
ATOM 4125 N N . CYS A 1 521 ? 30.969 -11.347 -0.862 1.00 71.31 521 CYS A N 1
ATOM 4126 C CA . CYS A 1 521 ? 31.367 -12.689 -0.435 1.00 71.31 521 CYS A CA 1
ATOM 4127 C C . CYS A 1 521 ? 31.129 -13.728 -1.541 1.00 71.31 521 CYS A C 1
ATOM 4129 O O . CYS A 1 521 ? 30.065 -13.722 -2.169 1.00 71.31 521 CYS A O 1
ATOM 4131 N N . ILE A 1 522 ? 32.052 -14.684 -1.714 1.00 64.25 522 ILE A N 1
ATOM 4132 C CA . ILE A 1 522 ? 31.855 -15.851 -2.597 1.00 64.25 522 ILE A CA 1
ATOM 4133 C C . ILE A 1 522 ? 30.993 -16.881 -1.864 1.00 64.25 522 ILE A C 1
ATOM 4135 O O . ILE A 1 522 ? 31.432 -17.425 -0.852 1.00 64.25 522 ILE A O 1
ATOM 4139 N N . GLY A 1 523 ? 29.792 -17.202 -2.353 1.00 54.62 523 GLY A N 1
ATOM 4140 C CA . GLY A 1 523 ? 28.991 -18.299 -1.791 1.00 54.62 523 GLY A CA 1
ATOM 4141 C C . GLY A 1 523 ? 28.770 -18.215 -0.269 1.00 54.62 523 GLY A C 1
ATOM 4142 O O . GLY A 1 523 ? 28.899 -19.219 0.417 1.00 54.62 523 GLY A O 1
ATOM 4143 N N . ARG A 1 524 ? 28.484 -17.007 0.240 1.00 54.97 524 ARG A N 1
ATOM 4144 C CA . ARG A 1 524 ? 28.157 -16.661 1.643 1.00 54.97 524 ARG A CA 1
ATOM 4145 C C . ARG A 1 524 ? 29.272 -16.563 2.693 1.00 54.97 524 ARG A C 1
ATOM 4147 O O . ARG A 1 524 ? 28.954 -15.913 3.677 1.00 54.97 524 ARG A O 1
ATOM 4154 N N . GLN A 1 525 ? 30.515 -17.020 2.462 1.00 58.00 525 GLN A N 1
ATOM 4155 C CA . GLN A 1 525 ? 31.741 -16.894 3.321 1.00 58.00 525 GLN A CA 1
ATOM 4156 C C . GLN A 1 525 ? 31.564 -16.345 4.756 1.00 58.00 525 GLN A C 1
ATOM 4158 O O . GLN A 1 525 ? 32.241 -15.398 5.140 1.00 58.00 525 GLN A O 1
ATOM 4163 N N . GLY A 1 526 ? 30.638 -16.856 5.560 1.00 63.19 526 GLY A N 1
ATOM 4164 C CA . GLY A 1 526 ? 30.310 -16.321 6.881 1.00 63.19 526 GLY A CA 1
ATOM 4165 C C . GLY A 1 526 ? 29.883 -14.849 6.903 1.00 63.19 526 GLY A C 1
ATOM 4166 O O . GLY A 1 526 ? 29.717 -14.297 7.985 1.00 63.19 526 GLY A O 1
ATOM 4167 N N . GLY A 1 527 ? 29.680 -14.201 5.752 1.00 71.94 527 GLY A N 1
ATOM 4168 C CA . GLY A 1 527 ? 29.388 -12.772 5.636 1.00 71.94 527 GLY A CA 1
ATOM 4169 C C . GLY A 1 527 ? 28.049 -12.406 6.266 1.00 71.94 527 GLY A C 1
ATOM 4170 O O . GLY A 1 527 ? 27.906 -11.341 6.855 1.00 71.94 527 GLY A O 1
ATOM 4171 N N . ARG A 1 528 ? 27.077 -13.327 6.236 1.00 74.50 528 ARG A N 1
ATOM 4172 C CA . ARG A 1 528 ? 25.819 -13.167 6.978 1.00 74.50 528 ARG A CA 1
ATOM 4173 C C . ARG A 1 528 ? 26.073 -13.095 8.484 1.00 74.50 528 ARG A C 1
ATOM 4175 O O . ARG A 1 528 ? 25.611 -12.166 9.135 1.00 74.50 528 ARG A O 1
ATOM 4182 N N . THR A 1 529 ? 26.799 -14.071 9.017 1.00 78.12 529 THR A N 1
ATOM 4183 C CA . THR A 1 529 ? 27.095 -14.170 10.451 1.00 78.12 529 THR A CA 1
ATOM 4184 C C . THR A 1 529 ? 27.967 -13.004 10.913 1.00 78.12 529 THR A C 1
ATOM 4186 O O . THR A 1 529 ? 27.685 -12.405 11.945 1.00 78.12 529 THR A O 1
ATOM 4189 N N . ALA A 1 530 ? 28.953 -12.605 10.109 1.00 83.62 530 ALA A N 1
ATOM 4190 C CA . ALA A 1 530 ? 29.784 -11.432 10.353 1.00 83.62 530 ALA A CA 1
ATOM 4191 C C . ALA A 1 530 ? 28.952 -10.142 10.435 1.00 83.62 530 ALA A C 1
ATOM 4193 O O . ALA A 1 530 ? 29.109 -9.367 11.372 1.00 83.62 530 ALA A O 1
ATOM 4194 N N . VAL A 1 531 ? 28.011 -9.939 9.508 1.00 85.06 531 VAL A N 1
ATOM 4195 C CA . VAL A 1 531 ? 27.104 -8.781 9.520 1.00 85.06 531 VAL A CA 1
ATOM 4196 C C . VAL A 1 531 ? 26.153 -8.800 10.719 1.00 85.06 531 VAL A C 1
ATOM 4198 O O . VAL A 1 531 ? 25.902 -7.752 11.317 1.00 85.06 531 VAL A O 1
ATOM 4201 N N . GLU A 1 532 ? 25.643 -9.969 11.111 1.00 85.94 532 GLU A N 1
ATOM 4202 C CA . GLU A 1 532 ? 24.816 -10.114 12.316 1.00 85.94 532 GLU A CA 1
ATOM 4203 C C . GLU A 1 532 ? 25.616 -9.786 13.596 1.00 85.94 532 GLU A C 1
ATOM 4205 O O . GLU A 1 532 ? 25.105 -9.078 14.465 1.00 85.94 532 GLU A O 1
ATOM 4210 N N . ILE A 1 533 ? 26.876 -10.231 13.694 1.00 89.56 533 ILE A N 1
ATOM 4211 C CA . ILE A 1 533 ? 27.788 -9.908 14.807 1.00 89.56 533 ILE A CA 1
ATOM 4212 C C . ILE A 1 533 ? 28.111 -8.408 14.830 1.00 89.56 533 ILE A C 1
ATOM 4214 O O . ILE A 1 533 ? 27.943 -7.768 15.867 1.00 89.56 533 ILE A O 1
ATOM 4218 N N . LEU A 1 534 ? 28.499 -7.827 13.690 1.00 91.88 534 LEU A N 1
ATOM 4219 C CA . LEU A 1 534 ? 28.784 -6.395 13.559 1.00 91.88 534 LEU A CA 1
ATOM 4220 C C . LEU A 1 534 ? 27.575 -5.543 13.960 1.00 91.88 534 LEU A C 1
ATOM 4222 O O . LEU A 1 534 ? 27.716 -4.561 14.679 1.00 91.88 534 LEU A O 1
ATOM 4226 N N . THR A 1 535 ? 26.370 -5.949 13.557 1.00 90.25 535 THR A N 1
ATOM 4227 C CA . THR A 1 535 ? 25.126 -5.262 13.934 1.00 90.25 535 THR A CA 1
ATOM 4228 C C . THR A 1 535 ? 24.924 -5.245 15.443 1.00 90.25 535 THR A C 1
ATOM 4230 O O . THR A 1 535 ? 24.579 -4.207 16.001 1.00 90.25 535 THR A O 1
ATOM 4233 N N . ARG A 1 536 ? 25.151 -6.377 16.118 1.00 92.06 536 ARG A N 1
ATOM 4234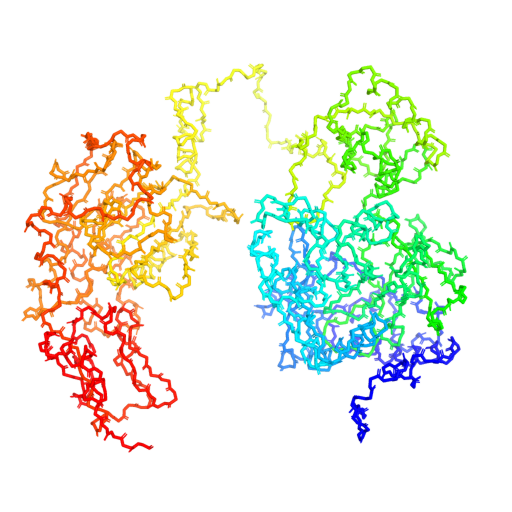 C CA . ARG A 1 536 ? 25.039 -6.461 17.580 1.00 92.06 536 ARG A CA 1
ATOM 4235 C C . ARG A 1 536 ? 26.062 -5.566 18.277 1.00 92.06 536 ARG A C 1
ATOM 4237 O O . ARG A 1 536 ? 25.685 -4.869 19.211 1.00 92.06 536 ARG A O 1
ATOM 4244 N N . ALA A 1 537 ? 27.307 -5.551 17.799 1.00 93.12 537 ALA A N 1
ATOM 4245 C CA . ALA A 1 537 ? 28.359 -4.690 18.341 1.00 93.12 537 ALA A CA 1
ATOM 4246 C C . ALA A 1 537 ? 28.016 -3.199 18.188 1.00 93.12 537 ALA A C 1
ATOM 4248 O O . ALA A 1 537 ? 28.064 -2.450 19.156 1.00 93.12 537 ALA A O 1
ATOM 4249 N N . LEU A 1 538 ? 27.565 -2.786 17.000 1.00 91.56 538 LEU A N 1
ATOM 4250 C CA . LEU A 1 538 ? 27.141 -1.409 16.731 1.00 91.56 538 LEU A CA 1
ATOM 4251 C C . LEU A 1 538 ? 25.952 -0.981 17.611 1.00 91.56 538 LEU A C 1
ATOM 4253 O O . LEU A 1 538 ? 25.942 0.130 18.133 1.00 91.56 538 LEU A O 1
ATOM 4257 N N . ILE A 1 539 ? 24.961 -1.857 17.810 1.00 88.44 539 ILE A N 1
ATOM 4258 C CA . ILE A 1 539 ? 23.821 -1.581 18.703 1.00 88.44 539 ILE A CA 1
ATOM 4259 C C . ILE A 1 539 ? 24.281 -1.455 20.161 1.00 88.44 539 ILE A C 1
ATOM 4261 O O . ILE A 1 539 ? 23.796 -0.575 20.871 1.00 88.44 539 ILE A O 1
ATOM 4265 N N . ALA A 1 540 ? 25.211 -2.307 20.608 1.00 88.12 540 ALA A N 1
ATOM 4266 C CA . ALA A 1 540 ? 25.755 -2.253 21.966 1.00 88.12 540 ALA A CA 1
ATOM 4267 C C . ALA A 1 540 ? 26.469 -0.921 22.252 1.00 88.12 540 ALA A C 1
ATOM 4269 O O . ALA A 1 540 ? 26.392 -0.409 23.365 1.00 88.12 540 ALA A O 1
ATOM 4270 N N . GLU A 1 541 ? 27.073 -0.311 21.233 1.00 88.69 541 GLU A N 1
ATOM 4271 C CA . GLU A 1 541 ? 27.681 1.023 21.311 1.00 88.69 541 GLU A CA 1
ATOM 4272 C C . GLU A 1 541 ? 26.700 2.177 21.024 1.00 88.69 541 GLU A C 1
ATOM 4274 O O . GLU A 1 541 ? 27.106 3.314 20.779 1.00 88.69 541 GLU A O 1
ATOM 4279 N N . GLY A 1 542 ? 25.390 1.910 21.044 1.00 85.12 542 GLY A N 1
ATOM 4280 C CA . GLY A 1 542 ? 24.347 2.931 20.922 1.00 85.12 542 GLY A CA 1
ATOM 4281 C C . GLY A 1 542 ? 24.093 3.431 19.497 1.00 85.12 542 GLY A C 1
ATOM 4282 O O . GLY A 1 542 ? 23.391 4.428 19.316 1.00 85.12 542 GLY A O 1
ATOM 4283 N N . LYS A 1 543 ? 24.623 2.759 18.467 1.00 86.62 543 LYS A N 1
ATOM 4284 C CA . LYS A 1 543 ? 24.372 3.128 17.067 1.00 86.62 543 LYS A CA 1
ATOM 4285 C C . LYS A 1 543 ? 22.985 2.664 16.630 1.00 86.62 543 LYS A C 1
ATOM 4287 O O . LYS A 1 543 ? 22.538 1.558 16.933 1.00 86.62 543 LYS A O 1
ATOM 4292 N N . SER A 1 544 ? 22.317 3.487 15.825 1.00 83.00 544 SER A N 1
ATOM 4293 C CA . SER A 1 544 ? 21.123 3.048 15.093 1.00 83.00 544 SER A CA 1
ATOM 4294 C C . SER A 1 544 ? 21.573 2.245 13.881 1.00 83.00 544 SER A C 1
ATOM 4296 O O . SER A 1 544 ? 22.317 2.781 13.068 1.00 83.00 544 SER A O 1
ATOM 4298 N N . VAL A 1 545 ? 21.142 0.990 13.742 1.00 80.94 545 VAL A N 1
ATOM 4299 C CA . VAL A 1 545 ? 21.561 0.110 12.637 1.00 80.94 545 VAL A CA 1
ATOM 4300 C C . VAL A 1 545 ? 20.364 -0.262 11.767 1.00 80.94 545 VAL A C 1
ATOM 4302 O O . VAL A 1 545 ? 19.312 -0.660 12.260 1.00 80.94 545 VAL A O 1
ATOM 4305 N N . TYR A 1 546 ? 20.538 -0.160 10.455 1.00 75.06 546 TYR A N 1
ATOM 4306 C CA . TYR A 1 546 ? 19.621 -0.650 9.440 1.00 75.06 546 TYR A CA 1
ATOM 4307 C C . TYR A 1 546 ? 20.308 -1.748 8.630 1.00 75.06 546 TYR A C 1
ATOM 4309 O O . TYR A 1 546 ? 21.352 -1.540 8.007 1.00 75.06 546 TYR A O 1
ATOM 4317 N N . LEU A 1 547 ? 19.679 -2.920 8.609 1.00 66.50 547 LEU A N 1
ATOM 4318 C CA . LEU A 1 547 ? 20.074 -4.022 7.746 1.00 66.50 547 LEU A CA 1
ATOM 4319 C C . LEU A 1 547 ? 19.263 -3.957 6.455 1.00 66.50 547 LEU A C 1
ATOM 4321 O O . LEU A 1 547 ? 18.100 -4.359 6.404 1.00 66.50 547 LEU A O 1
ATOM 4325 N N . GLY A 1 548 ? 19.891 -3.445 5.400 1.00 55.53 548 GLY A N 1
ATOM 4326 C CA . GLY A 1 548 ? 19.326 -3.482 4.061 1.00 55.53 548 GLY A CA 1
ATOM 4327 C C . GLY A 1 548 ? 19.548 -4.855 3.443 1.00 55.53 548 GLY A C 1
ATOM 4328 O O . GLY A 1 548 ? 20.675 -5.217 3.109 1.00 55.53 548 GLY A O 1
ATOM 4329 N N . GLN A 1 549 ? 18.479 -5.625 3.246 1.00 45.34 549 GLN A N 1
ATOM 4330 C CA . GLN A 1 549 ? 18.549 -6.810 2.399 1.00 45.34 549 GLN A CA 1
ATOM 4331 C C . GLN A 1 549 ? 18.378 -6.396 0.933 1.00 45.34 549 GLN A C 1
ATOM 4333 O O . GLN A 1 549 ? 17.260 -6.304 0.441 1.00 45.34 549 GLN A O 1
ATOM 4338 N N . ASN A 1 550 ? 19.483 -6.266 0.194 1.00 45.00 550 ASN A N 1
ATOM 4339 C CA . ASN A 1 550 ? 19.477 -6.632 -1.227 1.00 45.00 550 ASN A CA 1
ATOM 4340 C C . ASN A 1 550 ? 19.607 -8.162 -1.330 1.00 45.00 550 ASN A C 1
ATOM 4342 O O . ASN A 1 550 ? 20.502 -8.688 -1.989 1.00 45.00 550 ASN A O 1
ATOM 4346 N N . LEU A 1 551 ? 18.711 -8.896 -0.658 1.00 34.19 551 LEU A N 1
ATOM 4347 C CA . LEU A 1 551 ? 18.466 -10.283 -1.019 1.00 34.19 551 LEU A CA 1
ATOM 4348 C C . LEU A 1 551 ? 17.744 -10.235 -2.363 1.00 34.19 551 LEU A C 1
ATOM 4350 O O . LEU A 1 551 ? 16.516 -10.214 -2.449 1.00 34.19 551 LEU A O 1
ATOM 4354 N N . GLY A 1 552 ? 18.541 -10.247 -3.432 1.00 30.00 552 GLY A N 1
ATOM 4355 C CA . GLY A 1 552 ? 18.118 -10.923 -4.642 1.00 30.00 552 GLY A CA 1
ATOM 4356 C C . GLY A 1 552 ? 17.502 -12.270 -4.260 1.00 30.00 552 GLY A C 1
ATOM 4357 O O . GLY A 1 552 ? 17.791 -12.848 -3.205 1.00 30.00 552 GLY A O 1
ATOM 4358 N N . ARG A 1 553 ? 16.594 -12.740 -5.109 1.00 28.39 553 ARG A N 1
ATOM 4359 C CA . ARG A 1 553 ? 15.996 -14.076 -5.039 1.00 28.39 553 ARG A CA 1
ATOM 4360 C C . ARG A 1 553 ? 17.048 -15.136 -4.673 1.00 28.39 553 ARG A C 1
ATOM 4362 O O . ARG A 1 553 ? 18.242 -14.915 -4.815 1.00 28.39 553 ARG A O 1
ATOM 4369 N N . ARG A 1 554 ? 16.593 -16.322 -4.262 1.00 32.91 554 ARG A N 1
ATOM 4370 C CA . ARG A 1 554 ? 17.387 -17.567 -4.195 1.00 32.91 554 ARG A CA 1
ATOM 4371 C C . ARG A 1 554 ? 18.071 -17.910 -5.546 1.00 32.91 554 ARG A C 1
ATOM 4373 O O . ARG A 1 554 ? 17.749 -18.917 -6.157 1.00 32.91 554 ARG A O 1
ATOM 4380 N N . SER A 1 555 ? 18.967 -17.075 -6.054 1.00 28.80 555 SER A N 1
ATOM 4381 C CA . SER A 1 555 ? 19.598 -17.182 -7.362 1.00 28.80 555 SER A CA 1
ATOM 4382 C C . SER A 1 555 ? 21.095 -16.940 -7.205 1.00 28.80 555 SER A C 1
ATOM 4384 O O . SER A 1 555 ? 21.521 -15.804 -7.033 1.00 28.80 555 SER A O 1
ATOM 4386 N N . LEU A 1 556 ? 21.836 -18.051 -7.228 1.00 33.56 556 LEU A N 1
ATOM 4387 C CA . LEU A 1 556 ? 23.135 -18.238 -7.881 1.00 33.56 556 LEU A CA 1
ATOM 4388 C C . LEU A 1 556 ? 24.211 -17.155 -7.624 1.00 33.56 556 LEU A C 1
ATOM 4390 O O . LEU A 1 556 ? 24.203 -16.090 -8.229 1.00 33.56 556 LEU A O 1
ATOM 4394 N N . GLY A 1 557 ? 25.212 -17.485 -6.794 1.00 40.47 557 GLY A N 1
ATOM 4395 C CA . GLY A 1 557 ? 26.583 -16.979 -6.982 1.00 40.47 557 GLY A CA 1
ATOM 4396 C C . GLY A 1 557 ? 27.192 -16.118 -5.869 1.00 40.47 557 GLY A C 1
ATOM 4397 O O . GLY A 1 557 ? 28.203 -16.513 -5.294 1.00 40.47 557 GLY A O 1
ATOM 4398 N N . THR A 1 558 ? 26.638 -14.946 -5.541 1.00 46.25 558 THR A N 1
ATOM 4399 C CA . THR A 1 558 ? 27.238 -14.027 -4.538 1.00 46.25 558 THR A CA 1
ATOM 4400 C C . THR A 1 558 ? 26.183 -13.324 -3.691 1.00 46.25 558 THR A C 1
ATOM 4402 O O . THR A 1 558 ? 25.193 -12.810 -4.206 1.00 46.25 558 THR A O 1
ATOM 4405 N N . ASN A 1 559 ? 26.439 -13.256 -2.384 1.00 57.31 559 ASN A N 1
ATOM 4406 C CA . ASN A 1 559 ? 25.606 -12.555 -1.412 1.00 57.31 559 ASN A CA 1
ATOM 4407 C C . ASN A 1 559 ? 26.254 -11.205 -1.080 1.00 57.31 559 ASN A C 1
ATOM 4409 O O . ASN A 1 559 ? 27.266 -11.185 -0.382 1.00 57.31 559 ASN A O 1
ATOM 4413 N N . THR A 1 560 ? 25.676 -10.093 -1.541 1.00 64.38 560 THR A N 1
ATOM 4414 C CA . THR A 1 560 ? 26.053 -8.762 -1.042 1.00 64.38 560 THR A CA 1
ATOM 4415 C C . THR A 1 560 ? 25.210 -8.429 0.182 1.00 64.38 560 THR A C 1
ATOM 4417 O O . THR A 1 560 ? 23.987 -8.329 0.084 1.00 64.38 560 THR A O 1
ATOM 4420 N N . MET A 1 561 ? 25.854 -8.253 1.333 1.00 72.44 561 MET A N 1
ATOM 4421 C CA . MET A 1 561 ? 25.201 -7.791 2.562 1.00 72.44 561 MET A CA 1
ATOM 4422 C C . MET A 1 561 ? 25.564 -6.327 2.795 1.00 72.44 561 MET A C 1
ATOM 4424 O O . MET A 1 561 ? 26.730 -5.971 2.667 1.00 72.44 561 MET A O 1
ATOM 4428 N N . VAL A 1 562 ? 24.594 -5.474 3.124 1.00 76.62 562 VAL A N 1
ATOM 4429 C CA . VAL A 1 562 ? 24.848 -4.046 3.367 1.00 76.62 562 VAL A CA 1
ATOM 4430 C C . VAL A 1 562 ? 24.493 -3.709 4.807 1.00 76.62 562 VAL A C 1
ATOM 4432 O O . VAL A 1 562 ? 23.353 -3.909 5.233 1.00 76.62 562 VAL A O 1
ATOM 4435 N N . VAL A 1 563 ? 25.470 -3.183 5.544 1.00 82.56 563 VAL A N 1
ATOM 4436 C CA . VAL A 1 563 ? 25.268 -2.647 6.894 1.00 82.56 563 VAL A CA 1
ATOM 4437 C C . VAL A 1 563 ? 25.246 -1.134 6.807 1.00 82.56 563 VAL A C 1
ATOM 4439 O O . VAL A 1 563 ? 26.195 -0.531 6.308 1.00 82.56 563 VAL A O 1
ATOM 4442 N N . ARG A 1 564 ? 24.165 -0.524 7.296 1.00 83.44 564 ARG A N 1
ATOM 4443 C CA . ARG A 1 564 ? 24.046 0.927 7.417 1.00 83.44 564 ARG A CA 1
ATOM 4444 C C . ARG A 1 564 ? 23.840 1.298 8.873 1.00 83.44 564 ARG A C 1
ATOM 4446 O O . ARG A 1 564 ? 22.987 0.706 9.526 1.00 83.44 564 ARG A O 1
ATOM 4453 N N . PHE A 1 565 ? 24.575 2.276 9.381 1.00 85.00 565 PHE A N 1
ATOM 4454 C CA . PHE A 1 565 ? 24.418 2.716 10.763 1.00 85.00 565 PHE A CA 1
ATOM 4455 C C . PHE A 1 565 ? 24.650 4.213 10.934 1.00 85.00 565 PHE A C 1
ATOM 4457 O O . PHE A 1 565 ? 25.358 4.828 10.144 1.00 85.00 565 PHE A O 1
ATOM 4464 N N . GLY A 1 566 ? 24.012 4.799 11.945 1.00 82.25 566 GLY A N 1
ATOM 4465 C CA . GLY A 1 566 ? 24.104 6.218 12.281 1.00 82.25 566 GLY A CA 1
ATOM 4466 C C . GLY A 1 566 ? 24.600 6.445 13.709 1.00 82.25 566 GLY A C 1
ATOM 4467 O O . GLY A 1 566 ? 24.229 5.695 14.616 1.00 82.25 566 GLY A O 1
ATOM 4468 N N . ASN A 1 567 ? 25.402 7.494 13.911 1.00 74.38 567 ASN A N 1
ATOM 4469 C CA . ASN A 1 567 ? 25.985 7.841 15.211 1.00 74.38 567 ASN A CA 1
ATOM 4470 C C . ASN A 1 567 ? 24.979 8.480 16.196 1.00 74.38 567 ASN A C 1
ATOM 4472 O O . ASN A 1 567 ? 25.138 8.272 17.391 1.00 74.38 567 ASN A O 1
ATOM 4476 N N . ASN A 1 568 ? 23.945 9.201 15.724 1.00 60.09 568 ASN A N 1
ATOM 4477 C CA . ASN A 1 568 ? 23.091 10.079 16.556 1.00 60.09 568 ASN A CA 1
ATOM 4478 C C . ASN A 1 568 ? 21.561 9.931 16.326 1.00 60.09 568 ASN A C 1
ATOM 4480 O O . ASN A 1 568 ? 20.822 10.913 16.383 1.00 60.09 568 ASN A O 1
ATOM 4484 N N . GLY A 1 569 ? 21.048 8.723 16.070 1.00 56.53 569 GLY A N 1
ATOM 4485 C CA . GLY A 1 569 ? 19.603 8.481 15.895 1.00 56.53 569 GLY A CA 1
ATOM 4486 C C . GLY A 1 569 ? 19.149 8.283 14.441 1.00 56.53 569 GLY A C 1
ATOM 4487 O O . GLY A 1 569 ? 19.932 7.856 13.596 1.00 56.53 569 GLY A O 1
ATOM 4488 N N . SER A 1 570 ? 17.848 8.491 14.180 1.00 56.06 570 SER A N 1
ATOM 4489 C CA . SER A 1 570 ? 17.081 7.864 13.085 1.00 56.06 570 SER A CA 1
ATOM 4490 C C . SER A 1 570 ? 17.735 7.917 11.697 1.00 56.06 570 SER A C 1
ATOM 4492 O O . SER A 1 570 ? 17.934 8.991 11.131 1.00 56.06 570 SER A O 1
ATOM 4494 N N . ILE A 1 571 ? 17.948 6.741 11.101 1.00 58.88 571 ILE A N 1
ATOM 4495 C CA . ILE A 1 571 ? 18.313 6.584 9.688 1.00 58.88 571 ILE A CA 1
ATOM 4496 C C . ILE A 1 571 ? 17.072 6.913 8.828 1.00 58.88 571 ILE A C 1
ATOM 4498 O O . ILE A 1 571 ? 16.037 6.266 9.015 1.00 58.88 571 ILE A O 1
ATOM 4502 N N . PRO A 1 572 ? 17.131 7.866 7.878 1.00 50.94 572 PRO A N 1
ATOM 4503 C CA . PRO A 1 572 ? 15.996 8.201 7.016 1.00 50.94 572 PRO A CA 1
ATOM 4504 C C . PRO A 1 572 ? 15.466 6.973 6.239 1.00 50.94 572 PRO A C 1
ATOM 4506 O O . PRO A 1 572 ? 16.254 6.296 5.566 1.00 50.94 572 PRO A O 1
ATOM 4509 N N . PRO A 1 573 ? 14.152 6.662 6.278 1.00 42.53 573 PRO A N 1
ATOM 4510 C CA . PRO A 1 573 ? 13.586 5.551 5.514 1.00 42.53 573 PRO A CA 1
ATOM 4511 C C . PRO A 1 573 ? 13.615 5.832 4.002 1.00 42.53 573 PRO A C 1
ATOM 4513 O O . PRO A 1 573 ? 13.224 6.908 3.559 1.00 42.53 573 PRO A O 1
ATOM 4516 N N . GLY A 1 574 ? 14.010 4.843 3.192 1.00 44.00 574 GLY A N 1
ATOM 4517 C CA . GLY A 1 574 ? 13.828 4.874 1.732 1.00 44.00 574 GLY A CA 1
ATOM 4518 C C . GLY A 1 574 ? 14.959 5.482 0.888 1.00 44.00 574 GLY A C 1
ATOM 4519 O O . GLY A 1 574 ? 14.776 5.627 -0.317 1.00 44.00 574 GLY A O 1
ATOM 4520 N N . MET A 1 575 ? 16.128 5.803 1.453 1.00 42.25 575 MET A N 1
ATOM 4521 C CA . MET A 1 575 ? 17.278 6.273 0.658 1.00 42.25 575 MET A CA 1
ATOM 4522 C C . MET A 1 575 ? 18.200 5.120 0.220 1.00 42.25 575 MET A C 1
ATOM 4524 O O . MET A 1 575 ? 18.708 4.364 1.051 1.00 42.25 575 MET A O 1
ATOM 4528 N N . SER A 1 576 ? 18.448 5.002 -1.088 1.00 44.62 576 SER A N 1
ATOM 4529 C CA . SER A 1 576 ? 19.531 4.193 -1.667 1.00 44.62 576 SER A CA 1
ATOM 4530 C C . SER A 1 576 ? 20.775 5.074 -1.755 1.00 44.62 576 SER A C 1
ATOM 4532 O O . SER A 1 576 ? 20.766 6.035 -2.518 1.00 44.62 576 SER A O 1
ATOM 4534 N N . VAL A 1 577 ? 21.830 4.770 -0.999 1.00 49.91 577 VAL A N 1
ATOM 4535 C CA . VAL A 1 577 ? 23.090 5.517 -1.084 1.00 49.91 577 VAL A CA 1
ATOM 4536 C C . VAL A 1 577 ? 23.921 4.892 -2.202 1.00 49.91 577 VAL A C 1
ATOM 4538 O O . VAL A 1 577 ? 24.227 3.708 -2.178 1.00 49.91 577 VAL A O 1
ATOM 4541 N N . SER A 1 578 ? 24.235 5.660 -3.241 1.00 52.78 578 SER A N 1
ATOM 4542 C CA . SER A 1 578 ? 25.066 5.221 -4.374 1.00 52.78 578 SER A CA 1
ATOM 4543 C C . SER A 1 578 ? 26.574 5.270 -4.075 1.00 52.78 578 SER A C 1
ATOM 4545 O O . SER A 1 578 ? 27.380 4.975 -4.956 1.00 52.78 578 SER A O 1
ATOM 4547 N N . HIS A 1 579 ? 26.961 5.641 -2.848 1.00 66.81 579 HIS A N 1
ATOM 4548 C CA . HIS A 1 579 ? 28.326 6.020 -2.461 1.00 66.81 579 HIS A CA 1
ATOM 4549 C C . HIS A 1 579 ? 28.660 5.540 -1.037 1.00 66.81 579 HIS A C 1
ATOM 4551 O O . HIS A 1 579 ? 28.503 6.307 -0.086 1.00 66.81 579 HIS A O 1
ATOM 4557 N N . PRO A 1 580 ? 29.082 4.275 -0.858 1.00 77.38 580 PRO A N 1
ATOM 4558 C CA . PRO A 1 580 ? 29.328 3.716 0.471 1.00 77.38 580 PRO A CA 1
ATOM 4559 C C . PRO A 1 580 ? 30.548 4.352 1.161 1.00 77.38 580 PRO A C 1
ATOM 4561 O O . PRO A 1 580 ? 31.471 4.838 0.502 1.00 77.38 580 PRO A O 1
ATOM 4564 N N . SER A 1 581 ? 30.571 4.324 2.499 1.00 82.94 581 SER A N 1
ATOM 4565 C CA . SER A 1 581 ? 31.695 4.807 3.324 1.00 82.94 581 SER A CA 1
ATOM 4566 C C . SER A 1 581 ? 32.933 3.918 3.177 1.00 82.94 581 SER A C 1
ATOM 4568 O O . SER A 1 581 ? 34.067 4.398 3.213 1.00 82.94 581 SER A O 1
ATOM 4570 N N . GLY A 1 582 ? 32.716 2.625 2.950 1.00 88.94 582 GLY A N 1
ATOM 4571 C CA . GLY A 1 582 ? 33.755 1.670 2.599 1.00 88.94 582 GLY A CA 1
ATOM 4572 C C . GLY A 1 582 ? 33.175 0.430 1.934 1.00 88.94 582 GLY A C 1
ATOM 4573 O O . GLY A 1 582 ? 31.973 0.189 2.005 1.00 88.94 582 GLY A O 1
ATOM 4574 N N . MET A 1 583 ? 34.026 -0.364 1.294 1.00 88.88 583 MET A N 1
ATOM 4575 C CA . MET A 1 583 ? 33.657 -1.636 0.673 1.00 88.88 583 MET A CA 1
ATOM 4576 C C . MET A 1 583 ? 34.560 -2.740 1.191 1.00 88.88 583 MET A C 1
ATOM 4578 O O . MET A 1 583 ? 35.771 -2.552 1.295 1.00 88.88 583 MET A O 1
ATOM 4582 N N . MET A 1 584 ? 33.964 -3.891 1.491 1.00 88.94 584 MET A N 1
ATOM 4583 C CA . MET A 1 584 ? 34.681 -5.051 1.996 1.00 88.94 584 MET A CA 1
ATOM 4584 C C . MET A 1 584 ? 34.562 -6.224 1.031 1.00 88.94 584 MET A C 1
ATOM 4586 O O . MET A 1 584 ? 33.465 -6.705 0.750 1.00 88.94 584 MET A O 1
ATOM 4590 N N . PHE A 1 585 ? 35.702 -6.695 0.539 1.00 86.19 585 PHE A N 1
ATOM 4591 C CA . PHE A 1 585 ? 35.817 -7.828 -0.365 1.00 86.19 585 PHE A CA 1
ATOM 4592 C C . PHE A 1 585 ? 36.479 -8.994 0.360 1.00 86.19 585 PHE A C 1
ATOM 4594 O O . PHE A 1 585 ? 37.632 -8.909 0.775 1.00 86.19 585 PHE A O 1
ATOM 4601 N N . MET A 1 586 ? 35.759 -10.109 0.473 1.00 80.06 586 MET A N 1
ATOM 4602 C CA . MET A 1 586 ? 36.273 -11.321 1.121 1.00 80.06 586 MET A CA 1
ATOM 4603 C C . MET A 1 586 ? 37.363 -12.042 0.318 1.00 80.06 586 MET A C 1
ATOM 4605 O O . MET A 1 586 ? 37.947 -12.997 0.817 1.00 80.06 586 MET A O 1
ATOM 4609 N N . HIS A 1 587 ? 37.616 -11.615 -0.918 1.00 78.12 587 HIS A N 1
ATOM 4610 C CA . HIS A 1 587 ? 38.698 -12.104 -1.763 1.00 78.12 587 HIS A CA 1
ATOM 4611 C C . HIS A 1 587 ? 39.011 -11.058 -2.843 1.00 78.12 587 HIS A C 1
ATOM 4613 O O . HIS A 1 587 ? 38.092 -10.402 -3.341 1.00 78.12 587 HIS A O 1
ATOM 4619 N N . GLU A 1 588 ? 40.275 -10.921 -3.246 1.00 74.00 588 GLU A N 1
ATOM 4620 C CA . GLU A 1 588 ? 40.711 -9.916 -4.233 1.00 74.00 588 GLU A CA 1
ATOM 4621 C C . GLU A 1 588 ? 40.041 -10.066 -5.606 1.00 74.00 588 GLU A C 1
ATOM 4623 O O . GLU A 1 588 ? 39.793 -9.082 -6.296 1.00 74.00 588 GLU A O 1
ATOM 4628 N N . THR A 1 589 ? 39.645 -11.282 -5.989 1.00 72.88 589 THR A N 1
ATOM 4629 C CA . THR A 1 589 ? 38.957 -11.515 -7.270 1.00 72.88 589 THR A CA 1
ATOM 4630 C C . THR A 1 589 ? 37.567 -10.883 -7.344 1.00 72.88 589 THR A C 1
ATOM 4632 O O . THR A 1 589 ? 37.071 -10.613 -8.434 1.00 72.88 589 THR A O 1
ATOM 4635 N N . LEU A 1 590 ? 36.924 -10.627 -6.198 1.00 75.50 590 LEU A N 1
ATOM 4636 C CA . LEU A 1 590 ? 35.583 -10.037 -6.138 1.00 75.50 590 LEU A CA 1
ATOM 4637 C C . LEU A 1 590 ? 35.558 -8.552 -6.501 1.00 75.50 590 LEU A C 1
ATOM 4639 O O . LEU A 1 590 ? 34.478 -8.000 -6.719 1.00 75.50 590 LEU A O 1
ATOM 4643 N N . VAL A 1 591 ? 36.730 -7.924 -6.548 1.00 76.31 591 VAL A N 1
ATOM 4644 C CA . VAL A 1 591 ? 36.917 -6.547 -6.995 1.00 76.31 591 VAL A CA 1
ATOM 4645 C C . VAL A 1 591 ? 36.617 -6.419 -8.496 1.00 76.31 591 VAL A C 1
ATOM 4647 O O . VAL A 1 591 ? 36.163 -5.370 -8.953 1.00 76.31 591 VAL A O 1
ATOM 4650 N N . TRP A 1 592 ? 36.806 -7.496 -9.262 1.00 75.94 592 TRP A N 1
ATOM 4651 C CA . TRP A 1 592 ? 36.681 -7.493 -10.715 1.00 75.94 592 TRP A CA 1
ATOM 4652 C C . TRP A 1 592 ? 35.250 -7.802 -11.193 1.00 75.94 592 TRP A C 1
ATOM 4654 O O . TRP A 1 592 ? 34.507 -8.549 -10.544 1.00 75.94 592 TRP A O 1
ATOM 4664 N N . PRO A 1 593 ? 34.832 -7.231 -12.339 1.00 61.19 593 PRO A N 1
ATOM 4665 C CA . PRO A 1 593 ? 33.489 -7.424 -12.881 1.00 61.19 593 PRO A CA 1
ATOM 4666 C C . PRO A 1 593 ? 33.263 -8.869 -13.354 1.00 61.19 593 PRO A C 1
ATOM 4668 O O . PRO A 1 593 ? 32.189 -9.414 -13.087 1.00 61.19 593 PRO A O 1
ATOM 4671 N N . ASP A 1 594 ? 34.294 -9.506 -13.916 1.00 57.62 594 ASP A N 1
ATOM 4672 C CA . ASP A 1 594 ? 34.266 -10.858 -14.478 1.00 57.62 594 ASP A CA 1
ATOM 4673 C C . ASP A 1 594 ? 35.028 -11.824 -13.568 1.00 57.62 594 ASP A C 1
ATOM 4675 O O . ASP A 1 594 ? 36.249 -11.916 -13.629 1.00 57.62 594 ASP A O 1
ATOM 4679 N N . HIS A 1 595 ? 34.324 -12.555 -12.703 1.00 50.50 595 HIS A N 1
ATOM 4680 C CA . HIS A 1 595 ? 34.953 -13.605 -11.903 1.00 50.50 595 HIS A CA 1
ATOM 4681 C C . HIS A 1 595 ? 34.417 -14.987 -12.300 1.00 50.50 595 HIS A C 1
ATOM 4683 O O . HIS A 1 595 ? 33.221 -15.252 -12.195 1.00 50.50 595 HIS A O 1
ATOM 4689 N N . ALA A 1 596 ? 35.325 -15.871 -12.730 1.00 44.28 596 ALA A N 1
ATOM 4690 C CA . ALA A 1 596 ? 35.192 -17.333 -12.722 1.00 44.28 596 ALA A CA 1
ATOM 4691 C C . ALA A 1 596 ? 33.910 -17.935 -13.343 1.00 44.28 596 ALA A C 1
ATOM 4693 O O . ALA A 1 596 ? 33.355 -18.887 -12.802 1.00 44.28 596 ALA A O 1
ATOM 4694 N N . GLY A 1 597 ? 33.432 -17.412 -14.480 1.00 43.94 597 GLY A N 1
ATOM 4695 C CA . GLY A 1 597 ? 32.361 -18.056 -15.261 1.00 43.94 597 GLY A CA 1
ATOM 4696 C C . GLY A 1 597 ? 30.994 -18.144 -14.566 1.00 43.94 597 GLY A C 1
ATOM 4697 O O . GLY A 1 597 ? 30.124 -18.878 -15.028 1.00 43.94 597 GLY A O 1
ATOM 4698 N N . LEU A 1 598 ? 30.796 -17.407 -13.472 1.00 44.28 598 LEU A N 1
ATOM 4699 C CA . LEU A 1 598 ? 29.532 -17.329 -12.745 1.00 44.28 598 LEU A CA 1
ATOM 4700 C C . LEU A 1 598 ? 28.780 -16.060 -13.178 1.00 44.28 598 LEU A C 1
ATOM 4702 O O . LEU A 1 598 ? 29.348 -14.968 -13.210 1.00 44.28 598 LEU A O 1
ATOM 4706 N N . ASP A 1 599 ? 27.506 -16.201 -13.553 1.00 43.53 599 ASP A N 1
ATOM 4707 C CA . ASP A 1 599 ? 26.673 -15.091 -14.032 1.00 43.53 599 ASP A CA 1
ATOM 4708 C C . ASP A 1 599 ? 26.271 -14.157 -12.877 1.00 43.53 599 ASP A C 1
ATOM 4710 O O . ASP A 1 599 ? 25.275 -14.366 -12.182 1.00 43.53 599 ASP A O 1
ATOM 4714 N N . TYR A 1 600 ? 27.068 -13.108 -12.672 1.00 49.53 600 TYR A N 1
ATOM 4715 C CA . TYR A 1 600 ? 26.847 -12.080 -11.651 1.00 49.53 600 TYR A CA 1
ATOM 4716 C C . TYR A 1 600 ? 26.025 -10.876 -12.149 1.00 49.53 600 TYR A C 1
ATOM 4718 O O . TYR A 1 600 ? 25.903 -9.880 -11.431 1.00 49.53 600 TYR A O 1
ATOM 4726 N N . SER A 1 601 ? 25.422 -10.954 -13.344 1.00 42.84 601 SER A N 1
ATOM 4727 C CA . SER A 1 601 ? 24.682 -9.849 -13.986 1.00 42.84 601 SER A CA 1
ATOM 4728 C C . SER A 1 601 ? 23.441 -9.371 -13.211 1.00 42.84 601 SER A C 1
ATOM 4730 O O . SER A 1 601 ? 22.916 -8.286 -13.460 1.00 42.84 601 SER A O 1
ATOM 4732 N N . GLN A 1 602 ? 22.980 -10.151 -12.229 1.00 42.19 602 GLN A N 1
ATOM 4733 C CA . GLN A 1 602 ? 21.840 -9.835 -11.355 1.00 42.19 602 GLN A CA 1
ATOM 4734 C C . GLN A 1 602 ? 22.199 -8.888 -10.189 1.00 42.19 602 GLN A C 1
ATOM 4736 O O . GLN A 1 602 ? 21.325 -8.537 -9.392 1.00 42.19 602 GLN A O 1
ATOM 4741 N N . ILE A 1 603 ? 23.466 -8.485 -10.040 1.00 52.38 603 ILE A N 1
ATOM 4742 C CA . ILE A 1 603 ? 23.974 -7.804 -8.840 1.00 52.38 603 ILE A CA 1
ATOM 4743 C C . ILE A 1 603 ? 24.454 -6.406 -9.201 1.00 52.38 603 ILE A C 1
ATOM 4745 O O . ILE A 1 603 ? 25.206 -6.218 -10.150 1.00 52.38 603 ILE A O 1
ATOM 4749 N N . ARG A 1 604 ? 24.115 -5.408 -8.375 1.00 54.69 604 ARG A N 1
ATOM 4750 C CA . ARG A 1 604 ? 24.617 -4.026 -8.507 1.00 54.69 604 ARG A CA 1
ATOM 4751 C C . ARG A 1 604 ? 26.129 -3.880 -8.221 1.00 54.69 604 ARG A C 1
ATOM 4753 O O . ARG A 1 604 ? 26.587 -2.770 -7.987 1.00 54.69 604 ARG A O 1
ATOM 4760 N N . ARG A 1 605 ? 26.922 -4.964 -8.207 1.00 67.38 605 ARG A N 1
ATOM 4761 C CA . ARG A 1 605 ? 28.368 -4.946 -7.901 1.00 67.38 605 ARG A CA 1
ATOM 4762 C C . ARG A 1 605 ? 29.138 -4.040 -8.865 1.00 67.38 605 ARG A C 1
ATOM 4764 O O . ARG A 1 605 ? 29.885 -3.208 -8.360 1.00 67.38 605 ARG A O 1
ATOM 4771 N N . PRO A 1 606 ? 28.939 -4.119 -10.197 1.00 67.56 606 PRO A N 1
ATOM 4772 C CA . PRO A 1 606 ? 29.618 -3.206 -11.108 1.00 67.56 606 PRO A CA 1
ATOM 4773 C C . PRO A 1 606 ? 29.240 -1.745 -10.858 1.00 67.56 606 PRO A C 1
ATOM 4775 O O . PRO A 1 606 ? 30.099 -0.882 -10.956 1.00 67.56 606 PRO A O 1
ATOM 4778 N N . GLU A 1 607 ? 27.999 -1.465 -10.446 1.00 68.12 607 GLU A N 1
ATOM 4779 C CA . GLU A 1 607 ? 27.585 -0.110 -10.065 1.00 68.12 607 GLU A CA 1
ATOM 4780 C C . GLU A 1 607 ? 28.287 0.368 -8.784 1.00 68.12 607 GLU A C 1
ATOM 4782 O O . GLU A 1 607 ? 28.822 1.470 -8.783 1.00 68.12 607 GLU A O 1
ATOM 4787 N N . PHE A 1 608 ? 28.377 -0.457 -7.731 1.00 71.88 608 PHE A N 1
ATOM 4788 C CA . PHE A 1 608 ? 29.126 -0.093 -6.517 1.00 71.88 608 PHE A CA 1
ATOM 4789 C C . PHE A 1 608 ? 30.617 0.127 -6.795 1.00 71.88 608 PHE A C 1
ATOM 4791 O O . PHE A 1 608 ? 31.177 1.121 -6.348 1.00 71.88 608 PHE A O 1
ATOM 4798 N N . VAL A 1 609 ? 31.257 -0.769 -7.556 1.00 75.62 609 VAL A N 1
ATOM 4799 C CA . VAL A 1 609 ? 32.680 -0.644 -7.918 1.00 75.62 609 VAL A CA 1
ATOM 4800 C C . VAL A 1 609 ? 32.917 0.617 -8.749 1.00 75.62 609 VAL A C 1
ATOM 4802 O O . VAL A 1 609 ? 33.868 1.349 -8.496 1.00 75.62 609 VAL A O 1
ATOM 4805 N N . LYS A 1 610 ? 32.016 0.914 -9.692 1.00 73.88 610 LYS A N 1
ATOM 4806 C CA . LYS A 1 610 ? 32.064 2.098 -10.558 1.00 73.88 610 LYS A CA 1
ATOM 4807 C C . LYS A 1 610 ? 31.931 3.417 -9.795 1.00 73.88 610 LYS A C 1
ATOM 4809 O O . LYS A 1 610 ? 32.582 4.401 -10.161 1.00 73.88 610 LYS A O 1
ATOM 4814 N N . THR A 1 611 ? 31.049 3.478 -8.796 1.00 72.38 611 THR A N 1
ATOM 4815 C CA . THR A 1 611 ? 30.790 4.709 -8.031 1.00 72.38 611 THR A CA 1
ATOM 4816 C C . THR A 1 611 ? 31.718 4.879 -6.829 1.00 72.38 611 THR A C 1
ATOM 4818 O O . THR A 1 611 ? 31.884 5.995 -6.328 1.00 72.38 611 THR A O 1
ATOM 4821 N N . PHE A 1 612 ? 32.366 3.808 -6.370 1.00 82.88 612 PHE A N 1
ATOM 4822 C CA . PHE A 1 612 ? 33.297 3.841 -5.250 1.00 82.88 612 PHE A CA 1
ATOM 4823 C C . PHE A 1 612 ? 34.725 4.168 -5.704 1.00 82.88 612 PHE A C 1
ATOM 4825 O O . PHE A 1 612 ? 35.520 3.285 -6.016 1.00 82.88 612 PHE A O 1
ATOM 4832 N N . ARG A 1 613 ? 35.042 5.468 -5.724 1.00 82.25 613 ARG A N 1
ATOM 4833 C CA . ARG A 1 613 ? 36.372 6.007 -6.086 1.00 82.25 613 ARG A CA 1
ATOM 4834 C C . ARG A 1 613 ? 37.187 6.538 -4.914 1.00 82.25 613 ARG A C 1
ATOM 4836 O O . ARG A 1 613 ? 38.331 6.935 -5.085 1.00 82.25 613 ARG A O 1
ATOM 4843 N N . SER A 1 614 ? 36.583 6.587 -3.738 1.00 82.75 614 SER A N 1
ATOM 4844 C CA . SER A 1 614 ? 37.227 7.025 -2.505 1.00 82.75 614 SER A CA 1
ATOM 4845 C C . SER A 1 614 ? 36.594 6.337 -1.305 1.00 82.75 614 SER A C 1
ATOM 4847 O O . SER A 1 614 ? 35.622 5.602 -1.483 1.00 82.75 614 SER A O 1
ATOM 4849 N N . GLY A 1 615 ? 37.119 6.538 -0.093 1.00 87.81 615 GLY A N 1
ATOM 4850 C CA . GLY A 1 615 ? 36.637 5.898 1.142 1.00 87.81 615 GLY A CA 1
ATOM 4851 C C . GLY A 1 615 ? 37.579 4.804 1.648 1.00 87.81 615 GLY A C 1
ATOM 4852 O O . GLY A 1 615 ? 38.792 4.910 1.473 1.00 87.81 615 GLY A O 1
ATOM 4853 N N . THR A 1 616 ? 37.033 3.767 2.286 1.00 92.19 616 THR A N 1
ATOM 4854 C CA . THR A 1 616 ? 37.822 2.654 2.848 1.00 92.19 616 THR A CA 1
ATOM 4855 C C . THR A 1 616 ? 37.632 1.365 2.045 1.00 92.19 616 THR A C 1
ATOM 4857 O O . THR A 1 616 ? 36.564 0.756 2.089 1.00 92.19 616 THR A O 1
ATOM 4860 N N . LEU A 1 617 ? 38.663 0.943 1.317 1.00 93.25 617 LEU A N 1
ATOM 4861 C CA . LEU A 1 617 ? 38.726 -0.317 0.581 1.00 93.25 617 LEU A CA 1
ATOM 4862 C C . LEU A 1 617 ? 39.347 -1.405 1.468 1.00 93.25 617 LEU A C 1
ATOM 4864 O O . LEU A 1 617 ? 40.505 -1.307 1.861 1.00 93.25 617 LEU A O 1
ATOM 4868 N N . MET A 1 618 ? 38.582 -2.445 1.783 1.00 94.44 618 MET A N 1
ATOM 4869 C CA . MET A 1 618 ? 39.011 -3.577 2.607 1.00 94.44 618 MET A CA 1
ATOM 4870 C C . MET A 1 618 ? 39.040 -4.838 1.749 1.00 94.44 618 MET A C 1
ATOM 4872 O O . MET A 1 618 ? 38.013 -5.214 1.182 1.00 94.44 618 MET A O 1
ATOM 4876 N N . VAL A 1 619 ? 40.192 -5.501 1.655 1.00 90.69 619 VAL A N 1
ATOM 4877 C CA . VAL A 1 619 ? 40.356 -6.710 0.835 1.00 90.69 619 VAL A CA 1
ATOM 4878 C C . VAL A 1 619 ? 41.019 -7.808 1.657 1.00 90.69 619 VAL A C 1
ATOM 4880 O O . VAL A 1 619 ? 42.127 -7.637 2.163 1.00 90.69 619 VAL A O 1
ATOM 4883 N N . CYS A 1 620 ? 40.362 -8.959 1.783 1.00 87.69 620 CYS A N 1
ATOM 4884 C CA . CYS A 1 620 ? 41.001 -10.146 2.338 1.00 87.69 620 CYS A CA 1
ATOM 4885 C C . CYS A 1 620 ? 41.963 -10.735 1.295 1.00 87.69 620 CYS A C 1
ATOM 4887 O O . CYS A 1 620 ? 41.529 -11.301 0.292 1.00 87.69 620 CYS A O 1
ATOM 4889 N N . THR A 1 621 ? 43.264 -10.539 1.509 1.00 85.56 621 THR A N 1
ATOM 4890 C CA . THR A 1 621 ? 44.354 -10.992 0.635 1.00 85.56 621 THR A CA 1
ATOM 4891 C C . THR A 1 621 ? 45.675 -11.002 1.408 1.00 85.56 621 THR A C 1
ATOM 4893 O O . THR A 1 621 ? 45.871 -10.229 2.352 1.00 85.56 621 THR A O 1
ATOM 4896 N N . SER A 1 622 ? 46.601 -11.862 0.989 1.00 84.06 622 SER A N 1
ATOM 4897 C CA . SER A 1 622 ? 47.979 -11.894 1.483 1.00 84.06 622 SER A CA 1
ATOM 4898 C C . SER A 1 622 ? 48.840 -10.757 0.921 1.00 84.06 622 SER A C 1
ATOM 4900 O O . SER A 1 622 ? 49.893 -10.449 1.490 1.00 84.06 622 SER A O 1
ATOM 4902 N N . ARG A 1 623 ? 48.382 -10.070 -0.134 1.00 86.94 623 ARG A N 1
ATOM 4903 C CA . ARG A 1 623 ? 49.069 -8.917 -0.735 1.00 86.94 623 ARG A CA 1
ATOM 4904 C C . ARG A 1 623 ? 49.115 -7.708 0.191 1.00 86.94 623 ARG A C 1
ATOM 4906 O O . ARG A 1 623 ? 48.183 -7.449 0.965 1.00 86.94 623 ARG A O 1
ATOM 4913 N N . ALA A 1 624 ? 50.212 -6.962 0.123 1.00 88.44 624 ALA A N 1
ATOM 4914 C CA . ALA A 1 624 ? 50.318 -5.688 0.819 1.00 88.44 624 ALA A CA 1
ATOM 4915 C C . ALA A 1 624 ? 49.309 -4.673 0.236 1.00 88.44 624 ALA A C 1
ATOM 4917 O O . ALA A 1 624 ? 48.934 -4.798 -0.932 1.00 88.44 624 ALA A O 1
ATOM 4918 N N . PRO A 1 625 ? 48.832 -3.682 1.013 1.00 92.25 625 PRO A N 1
ATOM 4919 C CA . PRO A 1 625 ? 47.881 -2.684 0.517 1.00 92.25 625 PRO A CA 1
ATOM 4920 C C . PRO A 1 625 ? 48.334 -1.952 -0.760 1.00 92.25 625 PRO A C 1
ATOM 4922 O O . PRO A 1 625 ? 47.494 -1.580 -1.574 1.00 92.25 625 PRO A O 1
ATOM 4925 N N . GLU A 1 626 ? 49.643 -1.771 -0.955 1.00 89.62 626 GLU A N 1
ATOM 4926 C CA . GLU A 1 626 ? 50.260 -1.140 -2.132 1.00 89.62 626 GLU A CA 1
ATOM 4927 C C . GLU A 1 626 ? 50.146 -1.995 -3.405 1.00 89.62 626 GLU A C 1
ATOM 4929 O O . GLU A 1 626 ? 50.237 -1.479 -4.516 1.00 89.62 626 GLU A O 1
ATOM 4934 N N . GLU A 1 627 ? 49.964 -3.304 -3.240 1.00 87.56 627 GLU A N 1
ATOM 4935 C CA . GLU A 1 627 ? 49.903 -4.302 -4.313 1.00 87.56 627 GLU A CA 1
ATOM 4936 C C . GLU A 1 627 ? 48.455 -4.654 -4.695 1.00 87.56 627 GLU A C 1
ATOM 4938 O O . GLU A 1 627 ? 48.221 -5.492 -5.573 1.00 87.56 627 GLU A O 1
ATOM 4943 N N . VAL A 1 628 ? 47.472 -4.053 -4.013 1.00 88.25 628 VAL A N 1
ATOM 4944 C CA . VAL A 1 628 ? 46.051 -4.242 -4.308 1.00 88.25 628 VAL A CA 1
ATOM 4945 C C . VAL A 1 628 ? 45.701 -3.496 -5.586 1.00 88.25 628 VAL A C 1
ATOM 4947 O O . VAL A 1 628 ? 45.806 -2.275 -5.678 1.00 88.25 628 VAL A O 1
ATOM 4950 N N . GLU A 1 629 ? 45.220 -4.246 -6.567 1.00 86.56 629 GLU A N 1
ATOM 4951 C CA . GLU A 1 629 ? 44.679 -3.687 -7.797 1.00 86.56 629 GLU A CA 1
ATOM 4952 C C . GLU A 1 629 ? 43.186 -3.361 -7.644 1.00 86.56 629 GLU A C 1
ATOM 4954 O O . GLU A 1 629 ? 42.436 -4.074 -6.972 1.00 86.56 629 GLU A O 1
ATOM 4959 N N . TYR A 1 630 ? 42.742 -2.293 -8.310 1.00 87.75 630 TYR A N 1
ATOM 4960 C CA . TYR A 1 630 ? 41.337 -1.890 -8.383 1.00 87.75 630 TYR A CA 1
ATOM 4961 C C . TYR A 1 630 ? 40.972 -1.539 -9.839 1.00 87.75 630 TYR A C 1
ATOM 4963 O O . TYR A 1 630 ? 41.838 -1.079 -10.590 1.00 87.75 630 TYR A O 1
ATOM 4971 N N . PRO A 1 631 ? 39.728 -1.770 -10.308 1.00 82.81 631 PRO A N 1
ATOM 4972 C CA . PRO A 1 631 ? 39.438 -1.747 -11.740 1.00 82.81 631 PRO A CA 1
ATOM 4973 C C . PRO A 1 631 ? 39.432 -0.338 -12.324 1.00 82.81 631 PRO A C 1
ATOM 4975 O O . PRO A 1 631 ? 39.747 -0.164 -13.496 1.00 82.81 631 PRO A O 1
ATOM 4978 N N . ILE A 1 632 ? 39.096 0.651 -11.502 1.00 85.06 632 ILE A N 1
ATOM 4979 C CA . ILE A 1 632 ? 39.073 2.074 -11.840 1.00 85.06 632 ILE A CA 1
ATOM 4980 C C . ILE A 1 632 ? 39.961 2.850 -10.862 1.00 85.06 632 ILE A C 1
ATOM 4982 O O . ILE A 1 632 ? 40.419 2.289 -9.871 1.00 85.06 632 ILE A O 1
ATOM 4986 N N . ASP A 1 633 ? 40.217 4.127 -11.133 1.00 88.06 633 ASP A N 1
ATOM 4987 C CA . ASP A 1 633 ? 41.001 4.961 -10.219 1.00 88.06 633 ASP A CA 1
ATOM 4988 C C . ASP A 1 633 ? 40.339 5.044 -8.833 1.00 88.06 633 ASP A C 1
ATOM 4990 O O . ASP A 1 633 ? 39.134 5.302 -8.718 1.00 88.06 633 ASP A O 1
ATOM 4994 N N . PHE A 1 634 ? 41.141 4.843 -7.786 1.00 89.75 634 PHE A N 1
ATOM 4995 C CA . PHE A 1 634 ? 40.706 4.896 -6.393 1.00 89.75 634 PHE A CA 1
ATOM 4996 C C . PHE A 1 634 ? 41.687 5.697 -5.533 1.00 89.75 634 PHE A C 1
ATOM 4998 O O . PHE A 1 634 ? 42.896 5.469 -5.575 1.00 89.75 634 PHE A O 1
ATOM 5005 N N . GLU A 1 635 ? 41.155 6.602 -4.712 1.00 89.69 635 GLU A N 1
ATOM 5006 C CA . GLU A 1 635 ? 41.915 7.379 -3.733 1.00 89.69 635 GLU A CA 1
ATOM 5007 C C . GLU A 1 635 ? 41.289 7.280 -2.337 1.00 89.69 635 GLU A C 1
ATOM 5009 O O . GLU A 1 635 ? 40.179 7.759 -2.106 1.00 89.69 635 GLU A O 1
ATOM 5014 N N . GLY A 1 636 ? 41.987 6.674 -1.374 1.00 90.44 636 GLY A N 1
ATOM 5015 C CA . GLY A 1 636 ? 41.418 6.469 -0.041 1.00 90.44 636 GLY A CA 1
ATOM 5016 C C . GLY A 1 636 ? 42.267 5.625 0.904 1.00 90.44 636 GLY A C 1
ATOM 5017 O O . GLY A 1 636 ? 43.486 5.551 0.782 1.00 90.44 636 GLY A O 1
ATOM 5018 N N . THR A 1 637 ? 41.622 4.997 1.886 1.00 94.12 637 THR A N 1
ATOM 5019 C CA . THR A 1 637 ? 42.267 3.989 2.740 1.00 94.12 637 THR A CA 1
ATOM 5020 C C . THR A 1 637 ? 42.182 2.628 2.063 1.00 94.12 637 THR A C 1
ATOM 5022 O O . THR A 1 637 ? 41.094 2.234 1.652 1.00 94.12 637 THR A O 1
ATOM 5025 N N . VAL A 1 638 ? 43.287 1.886 2.016 1.00 95.19 638 VAL A N 1
ATOM 5026 C CA . VAL A 1 638 ? 43.320 0.475 1.607 1.00 95.19 638 VAL A CA 1
ATOM 5027 C C . VAL A 1 638 ? 43.783 -0.358 2.793 1.00 95.19 638 VAL A C 1
ATOM 5029 O O . VAL A 1 638 ? 44.806 -0.053 3.401 1.00 95.19 638 VAL A O 1
ATOM 5032 N N . ALA A 1 639 ? 43.028 -1.392 3.143 1.00 96.00 639 ALA A N 1
ATOM 5033 C CA . ALA A 1 639 ? 43.358 -2.288 4.238 1.00 96.00 639 ALA A CA 1
ATOM 5034 C C . ALA A 1 639 ? 43.325 -3.748 3.777 1.00 96.00 639 ALA A C 1
ATOM 5036 O O . ALA A 1 639 ? 42.379 -4.165 3.100 1.00 96.00 639 ALA A O 1
ATOM 5037 N N . THR A 1 640 ? 44.344 -4.522 4.155 1.00 94.94 640 THR A N 1
ATOM 5038 C CA . THR A 1 640 ? 44.453 -5.942 3.799 1.00 94.94 640 THR A CA 1
ATOM 5039 C C . THR A 1 640 ? 44.778 -6.821 4.993 1.00 94.94 640 THR A C 1
ATOM 5041 O O . THR A 1 640 ? 45.567 -6.462 5.870 1.00 94.94 640 THR A O 1
ATOM 5044 N N . VAL A 1 641 ? 44.177 -8.009 5.008 1.00 91.38 641 VAL A N 1
ATOM 5045 C CA . VAL A 1 641 ? 44.553 -9.096 5.914 1.00 91.38 641 VAL A CA 1
ATOM 5046 C C . VAL A 1 641 ? 44.359 -10.435 5.218 1.00 91.38 641 VAL A C 1
ATOM 5048 O O . VAL A 1 641 ? 43.384 -10.627 4.490 1.00 91.38 641 VAL A O 1
ATOM 5051 N N . ASP A 1 642 ? 45.239 -11.388 5.501 1.00 86.12 642 ASP A N 1
ATOM 5052 C CA . ASP A 1 642 ? 45.020 -12.783 5.138 1.00 86.12 642 ASP A CA 1
ATOM 5053 C C . ASP A 1 642 ? 44.178 -13.469 6.224 1.00 86.12 642 ASP A C 1
ATOM 5055 O O . ASP A 1 642 ? 44.686 -14.105 7.152 1.00 86.12 642 ASP A O 1
ATOM 5059 N N . ALA A 1 643 ? 42.862 -13.263 6.151 1.00 79.69 643 ALA A N 1
ATOM 5060 C CA . ALA A 1 643 ? 41.923 -13.818 7.123 1.00 79.69 643 ALA A CA 1
ATOM 5061 C C . ALA A 1 643 ? 41.910 -15.358 7.109 1.00 79.69 643 ALA A C 1
ATOM 5063 O O . ALA A 1 643 ? 41.602 -15.972 8.131 1.00 79.69 643 ALA A O 1
ATOM 5064 N N . GLU A 1 644 ? 42.251 -15.980 5.976 1.00 74.44 644 GLU A N 1
ATOM 5065 C CA . GLU A 1 644 ? 42.310 -17.436 5.831 1.00 74.44 644 GLU A CA 1
ATOM 5066 C C . GLU A 1 644 ? 43.555 -18.011 6.522 1.00 74.44 644 GLU A C 1
ATOM 5068 O O . GLU A 1 644 ? 43.445 -18.999 7.258 1.00 74.44 644 GLU A O 1
ATOM 5073 N N . ALA A 1 645 ? 44.716 -17.358 6.394 1.00 74.94 645 ALA A N 1
ATOM 5074 C CA . ALA A 1 645 ? 45.935 -17.746 7.106 1.00 74.94 645 ALA A CA 1
ATOM 5075 C C . ALA A 1 645 ? 45.818 -17.554 8.627 1.00 74.94 645 ALA A C 1
ATOM 5077 O O . ALA A 1 645 ? 46.131 -18.475 9.385 1.00 74.94 645 ALA A O 1
ATOM 5078 N N . VAL A 1 646 ? 45.293 -16.404 9.084 1.00 75.62 646 VAL A N 1
ATOM 5079 C CA . VAL A 1 646 ? 45.058 -16.121 10.521 1.00 75.62 646 VAL A CA 1
ATOM 5080 C C . VAL A 1 646 ? 44.240 -17.226 11.182 1.00 75.62 646 VAL A C 1
ATOM 5082 O O . VAL A 1 646 ? 44.479 -17.610 12.329 1.00 75.62 646 VAL A O 1
ATOM 5085 N N . PHE A 1 647 ? 43.262 -17.735 10.446 1.00 69.12 647 PHE A N 1
ATOM 5086 C CA . PHE A 1 647 ? 42.384 -18.785 10.911 1.00 69.12 647 PHE A CA 1
ATOM 5087 C C . PHE A 1 647 ? 43.063 -20.164 10.887 1.00 69.12 647 PHE A C 1
ATOM 5089 O O . PHE A 1 647 ? 43.019 -20.895 11.879 1.00 69.12 647 PHE A O 1
ATOM 5096 N N . SER A 1 648 ? 43.742 -20.496 9.785 1.00 64.44 648 SER A N 1
ATOM 5097 C CA . SER A 1 648 ? 44.414 -21.788 9.580 1.00 64.44 648 SER A CA 1
ATOM 5098 C C . SER A 1 648 ? 45.512 -22.058 10.616 1.00 64.44 648 SER A C 1
ATOM 5100 O O . SER A 1 648 ? 45.616 -23.169 11.136 1.00 64.44 648 SER A O 1
ATOM 5102 N N . GLU A 1 649 ? 46.281 -21.032 10.994 1.00 68.50 649 GLU A N 1
ATOM 5103 C CA . GLU A 1 649 ? 47.325 -21.126 12.027 1.00 68.50 649 GLU A CA 1
ATOM 5104 C C . GLU A 1 649 ? 46.777 -21.477 13.422 1.00 68.50 649 GLU A C 1
ATOM 5106 O O . GLU A 1 649 ? 47.474 -22.094 14.228 1.00 68.50 649 GLU A O 1
ATOM 5111 N N . LYS A 1 650 ? 45.532 -21.088 13.730 1.00 63.09 650 LYS A N 1
ATOM 5112 C CA . LYS A 1 650 ? 44.926 -21.267 15.059 1.00 63.09 650 LYS A CA 1
ATOM 5113 C C . LYS A 1 650 ? 44.207 -22.602 15.245 1.00 63.09 650 LYS A C 1
ATOM 5115 O O . LYS A 1 650 ? 43.922 -22.950 16.391 1.00 63.09 650 LYS A O 1
ATOM 5120 N N . LEU A 1 651 ? 43.898 -23.333 14.171 1.00 52.94 651 LEU A N 1
ATOM 5121 C CA . LEU A 1 651 ? 42.956 -24.456 14.240 1.00 52.94 651 LEU A CA 1
ATOM 5122 C C . LEU A 1 651 ? 43.494 -25.852 13.968 1.00 52.94 651 LEU A C 1
ATOM 5124 O O . LEU A 1 651 ? 42.779 -26.804 14.264 1.00 52.94 651 LEU A O 1
ATOM 5128 N N . SER A 1 652 ? 44.695 -26.015 13.414 1.00 49.50 652 SER A N 1
ATOM 5129 C CA . SER A 1 652 ? 45.241 -27.339 13.047 1.00 49.50 652 SER A CA 1
ATOM 5130 C C . SER A 1 652 ? 44.323 -28.204 12.146 1.00 49.50 652 SER A C 1
ATOM 5132 O O . SER A 1 652 ? 44.628 -29.371 11.919 1.00 49.50 652 SER A O 1
ATOM 5134 N N . ILE A 1 653 ? 43.210 -27.657 11.633 1.00 47.47 653 ILE A N 1
ATOM 5135 C CA . ILE A 1 653 ? 42.184 -28.304 10.802 1.00 47.47 653 ILE A CA 1
ATOM 5136 C C . ILE A 1 653 ? 41.664 -27.250 9.789 1.00 47.47 653 ILE A C 1
ATOM 5138 O O . ILE A 1 653 ? 41.297 -26.144 10.185 1.00 47.47 653 ILE A O 1
ATOM 5142 N N . GLN A 1 654 ? 41.677 -27.596 8.494 1.00 49.22 654 GLN A N 1
ATOM 5143 C CA . GLN A 1 654 ? 41.258 -26.821 7.294 1.00 49.22 654 GLN A CA 1
ATOM 5144 C C . GLN A 1 654 ? 39.730 -26.487 7.265 1.00 49.22 654 GLN A C 1
ATOM 5146 O O . GLN A 1 654 ? 38.962 -27.184 7.930 1.00 49.22 654 GLN A O 1
ATOM 5151 N N . PRO A 1 655 ? 39.247 -25.442 6.540 1.00 51.09 655 PRO A N 1
ATOM 5152 C CA . PRO A 1 655 ? 39.035 -24.107 7.118 1.00 51.09 655 PRO A CA 1
ATOM 5153 C C . PRO A 1 655 ? 37.565 -23.710 7.349 1.00 51.09 655 PRO A C 1
ATOM 5155 O O . PRO A 1 655 ? 36.686 -23.911 6.513 1.00 51.09 655 PRO A O 1
ATOM 5158 N N . ALA A 1 656 ? 37.328 -23.029 8.472 1.00 47.56 656 ALA A N 1
ATOM 5159 C CA . ALA A 1 656 ? 36.063 -22.409 8.860 1.00 47.56 656 ALA A CA 1
ATOM 5160 C C . ALA A 1 656 ? 35.921 -20.939 8.391 1.00 47.56 656 ALA A C 1
ATOM 5162 O O . ALA A 1 656 ? 36.790 -20.448 7.675 1.00 47.56 656 ALA A O 1
ATOM 5163 N N . PRO A 1 657 ? 34.784 -20.254 8.644 1.00 59.47 657 PRO A N 1
ATOM 5164 C CA . PRO A 1 657 ? 34.328 -19.144 7.803 1.00 59.47 657 PRO A CA 1
ATOM 5165 C C . PRO A 1 657 ? 35.175 -17.870 7.970 1.00 59.47 657 PRO A C 1
ATOM 5167 O O . PRO A 1 657 ? 35.079 -17.165 8.976 1.00 59.47 657 PRO A O 1
ATOM 5170 N N . SER A 1 658 ? 35.935 -17.515 6.932 1.00 66.19 658 SER A N 1
ATOM 5171 C CA . SER A 1 658 ? 36.795 -16.321 6.880 1.00 66.19 658 SER A CA 1
ATOM 5172 C C . SER A 1 658 ? 36.060 -14.992 7.124 1.00 66.19 658 SER A C 1
ATOM 5174 O O . SER A 1 658 ? 36.677 -14.031 7.584 1.00 66.19 658 SER A O 1
ATOM 5176 N N . GLY A 1 659 ? 34.740 -14.932 6.907 1.00 74.06 659 GLY A N 1
ATOM 5177 C CA . GLY A 1 659 ? 33.918 -13.730 7.108 1.00 74.06 659 GLY A CA 1
ATOM 5178 C C . GLY A 1 659 ? 33.906 -13.169 8.523 1.00 74.06 659 GLY A C 1
ATOM 5179 O O . GLY A 1 659 ? 33.939 -11.953 8.683 1.00 74.06 659 GLY A O 1
ATOM 5180 N N . ILE A 1 660 ? 33.871 -14.023 9.552 1.00 82.56 660 ILE A N 1
ATOM 5181 C CA . ILE A 1 660 ? 33.819 -13.558 10.949 1.00 82.56 660 ILE A CA 1
ATOM 5182 C C . ILE A 1 660 ? 35.182 -12.991 11.358 1.00 82.56 660 ILE A C 1
ATOM 5184 O O . ILE A 1 660 ? 35.257 -11.899 11.912 1.00 82.56 660 ILE A O 1
ATOM 5188 N N . THR A 1 661 ? 36.264 -13.687 11.005 1.00 84.69 661 THR A N 1
ATOM 5189 C CA . THR A 1 661 ? 37.649 -13.242 11.233 1.00 84.69 661 THR A CA 1
ATOM 5190 C C . THR A 1 661 ? 37.923 -11.886 10.584 1.00 84.69 661 THR A C 1
ATOM 5192 O O . THR A 1 661 ? 38.579 -11.028 11.174 1.00 84.69 661 THR A O 1
ATOM 5195 N N . ALA A 1 662 ? 37.363 -11.653 9.397 1.00 87.62 662 ALA A N 1
ATOM 5196 C CA . ALA A 1 662 ? 37.536 -10.409 8.663 1.00 87.62 662 ALA A CA 1
ATOM 5197 C C . ALA A 1 662 ? 36.868 -9.184 9.331 1.00 87.62 662 ALA A C 1
ATOM 5199 O O . ALA A 1 662 ? 37.136 -8.054 8.929 1.00 87.62 662 ALA A O 1
ATOM 5200 N N . LEU A 1 663 ? 36.087 -9.356 10.407 1.00 91.88 663 LEU A N 1
ATOM 5201 C CA . LEU A 1 663 ? 35.678 -8.227 11.252 1.00 91.88 663 LEU A CA 1
ATOM 5202 C C . LEU A 1 663 ? 36.877 -7.538 11.925 1.00 91.88 663 LEU A C 1
ATOM 5204 O O . LEU A 1 663 ? 36.814 -6.338 12.166 1.00 91.88 663 LEU A O 1
ATOM 5208 N N . GLY A 1 664 ? 37.991 -8.242 12.159 1.00 91.88 664 GLY A N 1
ATOM 5209 C CA . GLY A 1 664 ? 39.233 -7.609 12.623 1.00 91.88 664 GLY A CA 1
ATOM 5210 C C . GLY A 1 664 ? 39.796 -6.609 11.605 1.00 91.88 664 GLY A C 1
ATOM 5211 O O . GLY A 1 664 ? 40.188 -5.504 11.979 1.00 91.88 664 GLY A O 1
ATOM 5212 N N . LEU A 1 665 ? 39.737 -6.957 10.312 1.00 93.19 665 LEU A N 1
ATOM 5213 C CA . LEU A 1 665 ? 40.065 -6.051 9.204 1.00 93.19 665 LEU A CA 1
ATOM 5214 C C . LEU A 1 665 ? 39.131 -4.844 9.173 1.00 93.19 665 LEU A C 1
ATOM 5216 O O . LEU A 1 665 ? 39.605 -3.722 9.013 1.00 93.19 665 LEU A O 1
ATOM 5220 N N . PHE A 1 666 ? 37.825 -5.064 9.355 1.00 94.12 666 PHE A N 1
ATOM 5221 C CA . PHE A 1 666 ? 36.848 -3.977 9.407 1.00 94.12 666 PHE A CA 1
ATOM 5222 C C . PHE A 1 666 ? 37.225 -2.949 10.479 1.00 94.12 666 PHE A C 1
ATOM 5224 O O . PHE A 1 666 ? 37.426 -1.783 10.151 1.00 94.12 666 PHE A O 1
ATOM 5231 N N . VAL A 1 667 ? 37.419 -3.397 11.724 1.00 93.69 667 VAL A N 1
ATOM 5232 C CA . VAL A 1 667 ? 37.753 -2.518 12.858 1.00 93.69 667 VAL A CA 1
ATOM 5233 C C . VAL A 1 667 ? 39.062 -1.760 12.611 1.00 93.69 667 VAL A C 1
ATOM 5235 O O . VAL A 1 667 ? 39.102 -0.537 12.743 1.00 93.69 667 VAL A O 1
ATOM 5238 N N . ALA A 1 668 ? 40.121 -2.450 12.174 1.00 92.44 668 ALA A N 1
ATOM 5239 C CA . ALA A 1 668 ? 41.416 -1.823 11.896 1.00 92.44 668 ALA A CA 1
ATOM 5240 C C . ALA A 1 668 ? 41.339 -0.775 10.769 1.00 92.44 668 ALA A C 1
ATOM 5242 O O . ALA A 1 668 ? 41.989 0.273 10.828 1.00 92.44 668 ALA A O 1
ATOM 5243 N N . ALA A 1 669 ? 40.524 -1.027 9.744 1.00 91.06 669 ALA A N 1
ATOM 5244 C CA . ALA A 1 669 ? 40.365 -0.122 8.614 1.00 91.06 669 ALA A CA 1
ATOM 5245 C C . ALA A 1 669 ? 39.521 1.116 8.966 1.00 91.06 669 ALA A C 1
ATOM 5247 O O . ALA A 1 669 ? 39.839 2.230 8.522 1.00 91.06 669 ALA A O 1
ATOM 5248 N N . THR A 1 670 ? 38.463 0.940 9.766 1.00 87.75 670 THR A N 1
ATOM 5249 C CA . THR A 1 670 ? 37.500 2.000 10.098 1.00 87.75 670 THR A CA 1
ATOM 5250 C C . THR A 1 670 ? 37.861 2.834 11.324 1.00 87.75 670 THR A C 1
ATOM 5252 O O . THR A 1 670 ? 37.338 3.939 11.447 1.00 87.75 670 THR A O 1
ATOM 5255 N N . GLY A 1 671 ? 38.742 2.355 12.207 1.00 77.88 671 GLY A N 1
ATOM 5256 C CA . GLY A 1 671 ? 39.062 3.042 13.463 1.00 77.88 671 GLY A CA 1
ATOM 5257 C C . GLY A 1 671 ? 37.870 3.048 14.427 1.00 77.88 671 GLY A C 1
ATOM 5258 O O . GLY A 1 671 ? 37.212 2.024 14.589 1.00 77.88 671 GLY A O 1
ATOM 5259 N N . ASP A 1 672 ? 37.549 4.210 15.005 1.00 75.00 672 ASP A N 1
ATOM 5260 C CA . ASP A 1 672 ? 36.602 4.393 16.126 1.00 75.00 672 ASP A CA 1
ATOM 5261 C C . ASP A 1 672 ? 35.104 4.209 15.783 1.00 75.00 672 ASP A C 1
ATOM 5263 O O . ASP A 1 672 ? 34.229 4.635 16.540 1.00 75.00 672 ASP A O 1
ATOM 5267 N N . LEU A 1 673 ? 34.761 3.615 14.632 1.00 86.00 673 LEU A N 1
ATOM 5268 C CA . LEU A 1 673 ? 33.353 3.368 14.282 1.00 86.00 673 LEU A CA 1
ATOM 5269 C C . LEU A 1 673 ? 32.715 2.270 15.137 1.00 86.00 673 LEU A C 1
ATOM 5271 O O . LEU A 1 673 ? 31.508 2.329 15.378 1.00 86.00 673 LEU A O 1
ATOM 5275 N N . VAL A 1 674 ? 33.513 1.280 15.542 1.00 91.06 674 VAL A N 1
ATOM 5276 C CA . VAL A 1 674 ? 33.137 0.223 16.481 1.00 91.06 674 VAL A CA 1
ATOM 5277 C C . VAL A 1 674 ? 34.386 -0.322 17.167 1.00 91.06 674 VAL A C 1
ATOM 5279 O O . VAL A 1 674 ? 35.393 -0.552 16.494 1.00 91.06 674 VAL A O 1
ATOM 5282 N N . SER A 1 675 ? 34.352 -0.534 18.483 1.00 92.81 675 SER A N 1
ATOM 5283 C CA . SER A 1 675 ? 35.509 -1.064 19.213 1.00 92.81 675 SER A CA 1
ATOM 5284 C C . SER A 1 675 ? 35.755 -2.550 18.934 1.00 92.81 675 SER A C 1
ATOM 5286 O O . SER A 1 675 ? 34.838 -3.336 18.657 1.00 92.81 675 SER A O 1
ATOM 5288 N N . ILE A 1 676 ? 37.022 -2.963 19.048 1.00 93.31 676 ILE A N 1
ATOM 5289 C CA . ILE A 1 676 ? 37.401 -4.376 18.944 1.00 93.31 676 ILE A CA 1
ATOM 5290 C C . ILE A 1 676 ? 36.792 -5.187 20.099 1.00 93.31 676 ILE A C 1
ATOM 5292 O O . ILE A 1 676 ? 36.398 -6.340 19.907 1.00 93.31 676 ILE A O 1
ATOM 5296 N N . GLU A 1 677 ? 36.644 -4.573 21.275 1.00 93.94 677 GLU A N 1
ATOM 5297 C CA . GLU A 1 677 ? 35.970 -5.134 22.444 1.00 93.94 677 GLU A CA 1
ATOM 5298 C C . GLU A 1 677 ? 34.498 -5.431 22.149 1.00 93.94 677 GLU A C 1
ATOM 5300 O O . GLU A 1 677 ? 34.077 -6.573 22.332 1.00 93.94 677 GLU A O 1
ATOM 5305 N N . ALA A 1 678 ? 33.740 -4.473 21.602 1.00 93.38 678 ALA A N 1
ATOM 5306 C CA . ALA A 1 678 ? 32.328 -4.671 21.274 1.00 93.38 678 ALA A CA 1
ATOM 5307 C C . ALA A 1 678 ? 32.121 -5.796 20.249 1.00 93.38 678 ALA A C 1
ATOM 5309 O O . ALA A 1 678 ? 31.195 -6.599 20.376 1.00 93.38 678 ALA A O 1
ATOM 5310 N N . ILE A 1 679 ? 33.003 -5.913 19.250 1.00 93.62 679 ILE A N 1
ATOM 5311 C CA . ILE A 1 679 ? 32.952 -7.006 18.266 1.00 93.62 679 ILE A CA 1
ATOM 5312 C C . ILE A 1 679 ? 33.237 -8.361 18.924 1.00 93.62 679 ILE A C 1
ATOM 5314 O O . ILE A 1 679 ? 32.553 -9.351 18.636 1.00 93.62 679 ILE A O 1
ATOM 5318 N N . LYS A 1 680 ? 34.223 -8.430 19.824 1.00 93.44 680 LYS A N 1
ATOM 5319 C CA . LYS A 1 680 ? 34.555 -9.661 20.555 1.00 93.44 680 LYS A CA 1
ATOM 5320 C C . LYS A 1 680 ? 33.434 -10.061 21.510 1.00 93.44 680 LYS A C 1
ATOM 5322 O O . LYS A 1 680 ? 33.050 -11.227 21.512 1.00 93.44 680 LYS A O 1
ATOM 5327 N N . GLU A 1 681 ? 32.859 -9.120 22.251 1.00 94.12 681 GLU A N 1
ATOM 5328 C CA . GLU A 1 681 ? 31.708 -9.364 23.127 1.00 94.12 681 GLU A CA 1
ATOM 5329 C C . GLU A 1 681 ? 30.478 -9.813 22.334 1.00 94.12 681 GLU A C 1
ATOM 5331 O O . GLU A 1 681 ? 29.855 -10.817 22.681 1.00 94.12 681 GLU A O 1
ATOM 5336 N N . ALA A 1 682 ? 30.177 -9.156 21.210 1.00 93.25 682 ALA A N 1
ATOM 5337 C CA . ALA A 1 682 ? 29.097 -9.565 20.317 1.00 93.25 682 ALA A CA 1
ATOM 5338 C C . ALA A 1 682 ? 29.314 -10.980 19.757 1.00 93.25 682 ALA A C 1
ATOM 5340 O O . ALA A 1 682 ? 28.357 -11.750 19.652 1.00 93.25 682 ALA A O 1
ATOM 5341 N N . THR A 1 683 ? 30.562 -11.345 19.443 1.00 90.19 683 THR A N 1
ATOM 5342 C CA . THR A 1 683 ? 30.939 -12.695 18.993 1.00 90.19 683 THR A CA 1
ATOM 5343 C C . THR A 1 683 ? 30.753 -13.725 20.110 1.00 90.19 683 THR A C 1
ATOM 5345 O O . THR A 1 683 ? 30.139 -14.770 19.892 1.00 90.19 683 THR A O 1
ATOM 5348 N N . LEU A 1 684 ? 31.216 -13.423 21.326 1.00 90.00 684 LEU A N 1
ATOM 5349 C CA . LEU A 1 684 ? 31.056 -14.270 22.515 1.00 90.00 684 LEU A CA 1
ATOM 5350 C C . LEU A 1 684 ? 29.584 -14.440 22.922 1.00 90.00 684 LEU A C 1
ATOM 5352 O O . LEU A 1 684 ? 29.188 -15.516 23.366 1.00 90.00 684 LEU A O 1
ATOM 5356 N N . GLY A 1 685 ? 28.754 -13.419 22.703 1.00 87.50 685 GLY A N 1
ATOM 5357 C CA . GLY A 1 685 ? 27.307 -13.434 22.933 1.00 87.50 685 GLY A CA 1
ATOM 5358 C C . GLY A 1 685 ? 26.475 -14.012 21.781 1.00 87.50 685 GLY A C 1
ATOM 5359 O O . GLY A 1 685 ? 25.247 -14.046 21.860 1.00 87.50 685 GLY A O 1
ATOM 5360 N N . TYR A 1 686 ? 27.090 -14.469 20.685 1.00 86.19 686 TYR A N 1
ATOM 5361 C CA . TYR A 1 686 ? 26.355 -14.957 19.515 1.00 86.19 686 TYR A CA 1
ATOM 5362 C C . TYR A 1 686 ? 25.954 -16.435 19.656 1.00 86.19 686 TYR A C 1
ATOM 5364 O O . TYR A 1 686 ? 26.570 -17.323 19.078 1.00 86.19 686 TYR A O 1
ATOM 5372 N N . GLU A 1 687 ? 24.900 -16.701 20.432 1.00 80.12 687 GLU A N 1
ATOM 5373 C CA . GLU A 1 687 ? 24.423 -18.037 20.859 1.00 80.12 687 GLU A CA 1
ATOM 5374 C C . GLU A 1 687 ? 24.120 -19.056 19.748 1.00 80.12 687 GLU A C 1
ATOM 5376 O O . GLU A 1 687 ? 23.929 -20.234 20.040 1.00 80.12 687 GLU A O 1
ATOM 5381 N N . ARG A 1 688 ? 24.092 -18.645 18.474 1.00 75.25 688 ARG A N 1
ATOM 5382 C CA . ARG A 1 688 ? 24.001 -19.585 17.343 1.00 75.25 688 ARG A CA 1
ATOM 5383 C C . ARG A 1 688 ? 25.283 -20.392 17.136 1.00 75.25 688 ARG A C 1
ATOM 5385 O O . ARG A 1 688 ? 25.244 -21.459 16.535 1.00 75.25 688 ARG A O 1
ATOM 5392 N N . LEU A 1 689 ? 26.412 -19.895 17.633 1.00 75.12 689 LEU A N 1
ATOM 5393 C CA . LEU A 1 689 ? 27.694 -20.589 17.612 1.00 75.12 689 LEU A CA 1
ATOM 5394 C C . LEU A 1 689 ? 27.971 -21.212 18.984 1.00 75.12 689 LEU A C 1
ATOM 5396 O O . LEU A 1 689 ? 27.658 -20.628 20.024 1.00 75.12 689 LEU A O 1
ATOM 5400 N N . SER A 1 690 ? 28.600 -22.387 18.990 1.00 71.75 690 SER A N 1
ATOM 5401 C CA . SER A 1 690 ? 29.002 -23.053 20.227 1.00 71.75 690 SER A CA 1
ATOM 5402 C C . SER A 1 690 ? 29.996 -22.197 21.017 1.00 71.75 690 SER A C 1
ATOM 5404 O O . SER A 1 690 ? 30.707 -21.353 20.465 1.00 71.75 690 SER A O 1
ATOM 5406 N N . LYS A 1 691 ? 30.084 -22.419 22.334 1.00 78.31 691 LYS A N 1
ATOM 5407 C CA . LYS A 1 691 ? 31.017 -21.686 23.209 1.00 78.31 691 LYS A CA 1
ATOM 5408 C C . LYS A 1 691 ? 32.447 -21.682 22.653 1.00 78.31 691 LYS A C 1
ATOM 5410 O O . LYS A 1 691 ? 33.040 -20.615 22.527 1.00 78.31 691 LYS A O 1
ATOM 5415 N N . ARG A 1 692 ? 32.942 -22.850 22.242 1.00 75.56 692 ARG A N 1
ATOM 5416 C CA . ARG A 1 692 ? 34.280 -23.021 21.666 1.00 75.56 692 ARG A CA 1
ATOM 5417 C C . ARG A 1 692 ? 34.453 -22.232 20.366 1.00 75.56 692 ARG A C 1
ATOM 5419 O O . ARG A 1 692 ? 35.458 -21.548 20.197 1.00 75.56 692 ARG A O 1
ATOM 5426 N N . VAL A 1 693 ? 33.480 -22.305 19.454 1.00 75.31 693 VAL A N 1
ATOM 5427 C CA . VAL A 1 693 ? 33.531 -21.586 18.170 1.00 75.31 693 VAL A CA 1
ATOM 5428 C C . VAL A 1 693 ? 33.519 -20.071 18.389 1.00 75.31 693 VAL A C 1
ATOM 5430 O O . VAL A 1 693 ? 34.230 -19.352 17.688 1.00 75.31 693 VAL A O 1
ATOM 5433 N N . ARG A 1 694 ? 32.773 -19.572 19.379 1.00 82.56 694 ARG A N 1
ATOM 5434 C CA . ARG A 1 694 ? 32.751 -18.144 19.735 1.00 82.56 694 ARG A CA 1
ATOM 5435 C C . ARG A 1 694 ? 34.086 -17.658 20.296 1.00 82.56 694 ARG A C 1
ATOM 5437 O O . ARG A 1 694 ? 34.601 -16.649 19.824 1.00 82.56 694 ARG A O 1
ATOM 5444 N N . GLU A 1 695 ? 34.657 -18.384 21.257 1.00 83.62 695 GLU A N 1
ATOM 5445 C CA . GLU A 1 695 ? 35.958 -18.057 21.866 1.00 83.62 695 GLU A CA 1
ATOM 5446 C C . GLU A 1 695 ? 37.074 -18.020 20.817 1.00 83.62 695 GLU A C 1
ATOM 5448 O O . GLU A 1 695 ? 37.890 -17.098 20.786 1.00 83.62 695 GLU A O 1
ATOM 5453 N N . LEU A 1 696 ? 37.064 -18.990 19.904 1.00 79.25 696 LEU A N 1
ATOM 5454 C CA . LEU A 1 696 ? 38.028 -19.058 18.819 1.00 79.25 696 LEU A CA 1
ATOM 5455 C C . LEU A 1 696 ? 37.864 -17.912 17.813 1.00 79.25 696 LEU A C 1
ATOM 5457 O O . LEU A 1 696 ? 38.852 -17.268 17.471 1.00 79.25 696 LEU A O 1
ATOM 5461 N N . ASN A 1 697 ? 36.640 -17.630 17.353 1.00 84.25 697 ASN A N 1
ATOM 5462 C CA . ASN A 1 697 ? 36.404 -16.517 16.430 1.00 84.25 697 ASN A CA 1
ATOM 5463 C C . ASN A 1 697 ? 36.793 -15.176 17.064 1.00 84.25 697 ASN A C 1
ATOM 5465 O O . ASN A 1 697 ? 37.419 -14.360 16.396 1.00 84.25 697 ASN A O 1
ATOM 5469 N N . ALA A 1 698 ? 36.516 -14.969 18.355 1.00 87.75 698 ALA A N 1
ATOM 5470 C CA . ALA A 1 698 ? 36.960 -13.776 19.075 1.00 87.75 698 ALA A CA 1
ATOM 5471 C C . ALA A 1 698 ? 38.498 -13.650 19.108 1.00 87.75 698 ALA A C 1
ATOM 5473 O O . ALA A 1 698 ? 39.031 -12.550 18.957 1.00 87.75 698 ALA A O 1
ATOM 5474 N N . ALA A 1 699 ? 39.223 -14.767 19.249 1.00 86.00 699 ALA A N 1
ATOM 5475 C CA . ALA A 1 699 ? 40.684 -14.784 19.169 1.00 86.00 699 ALA A CA 1
ATOM 5476 C C . ALA A 1 699 ? 41.201 -14.520 17.741 1.00 86.00 699 ALA A C 1
ATOM 5478 O O . ALA A 1 699 ? 42.153 -13.762 17.566 1.00 86.00 699 ALA A O 1
ATOM 5479 N N . CYS A 1 700 ? 40.576 -15.105 16.716 1.00 86.12 700 CYS A N 1
ATOM 5480 C CA . CYS A 1 700 ? 40.932 -14.866 15.315 1.00 86.12 700 CYS A CA 1
ATOM 5481 C C . CYS A 1 700 ? 40.662 -13.416 14.891 1.00 86.12 700 CYS A C 1
ATOM 5483 O O . CYS A 1 700 ? 41.496 -12.832 14.208 1.00 86.12 700 CYS A O 1
ATOM 5485 N N . ILE A 1 701 ? 39.559 -12.810 15.343 1.00 91.31 701 ILE A N 1
ATOM 5486 C CA . ILE A 1 701 ? 39.251 -11.388 15.129 1.00 91.31 701 ILE A CA 1
ATOM 5487 C C . ILE A 1 701 ? 40.361 -10.500 15.703 1.00 91.31 701 ILE A C 1
ATOM 5489 O O . ILE A 1 701 ? 40.815 -9.585 15.022 1.00 91.31 701 ILE A O 1
ATOM 5493 N N . GLN A 1 702 ? 40.836 -10.794 16.919 1.00 92.00 702 GLN A N 1
ATOM 5494 C CA . GLN A 1 702 ? 41.934 -10.052 17.547 1.00 92.00 702 GLN A CA 1
ATOM 5495 C C . GLN A 1 702 ? 43.224 -10.136 16.717 1.00 92.00 702 GLN A C 1
ATOM 5497 O O . GLN A 1 702 ? 43.840 -9.118 16.419 1.00 92.00 702 GLN A O 1
ATOM 5502 N N . VAL A 1 703 ? 43.610 -11.343 16.295 1.00 89.44 703 VAL A N 1
ATOM 5503 C CA . VAL A 1 703 ? 44.819 -11.535 15.479 1.00 89.44 703 VAL A CA 1
ATOM 5504 C C . VAL A 1 703 ? 44.670 -10.872 14.108 1.00 89.44 703 VAL A C 1
ATOM 5506 O O . VAL A 1 703 ? 45.618 -10.273 13.609 1.00 89.44 703 VAL A O 1
ATOM 5509 N N . ALA A 1 704 ? 43.487 -10.947 13.494 1.00 90.88 704 ALA A N 1
ATOM 5510 C CA . ALA A 1 704 ? 43.216 -10.278 12.229 1.00 90.88 704 ALA A CA 1
ATOM 5511 C C . ALA A 1 704 ? 43.305 -8.755 12.373 1.00 90.88 704 ALA A C 1
ATOM 5513 O O . ALA A 1 704 ? 43.906 -8.112 11.520 1.00 90.88 704 ALA A O 1
ATOM 5514 N N . TYR A 1 705 ? 42.774 -8.188 13.457 1.00 93.56 705 TYR A N 1
ATOM 5515 C CA . TYR A 1 705 ? 42.912 -6.768 13.781 1.00 93.56 705 TYR A CA 1
ATOM 5516 C C . TYR A 1 705 ? 44.389 -6.357 13.893 1.00 93.56 705 TYR A C 1
ATOM 5518 O O . TYR A 1 705 ? 44.813 -5.413 13.234 1.00 93.56 705 TYR A O 1
ATOM 5526 N N . GLU A 1 706 ? 45.200 -7.122 14.630 1.00 93.06 706 GLU A N 1
ATOM 5527 C CA . GLU A 1 706 ? 46.635 -6.854 14.823 1.00 93.06 706 GLU A CA 1
ATOM 5528 C C . GLU A 1 706 ? 47.474 -7.010 13.545 1.00 93.06 706 GLU A C 1
ATOM 5530 O O . GLU A 1 706 ? 48.447 -6.284 13.347 1.00 93.06 706 GLU A O 1
ATOM 5535 N N . ARG A 1 707 ? 47.117 -7.962 12.676 1.00 92.94 707 ARG A N 1
ATOM 5536 C CA . ARG A 1 707 ? 47.835 -8.240 11.419 1.00 92.94 707 ARG A CA 1
ATOM 5537 C C . ARG A 1 707 ? 47.316 -7.445 10.226 1.00 92.94 707 ARG A C 1
ATOM 5539 O O . ARG A 1 707 ? 47.891 -7.547 9.141 1.00 92.94 707 ARG A O 1
ATOM 5546 N N . THR A 1 708 ? 46.232 -6.691 10.391 1.00 95.56 708 THR A N 1
ATOM 5547 C CA . THR A 1 708 ? 45.696 -5.874 9.307 1.00 95.56 708 THR A CA 1
ATOM 5548 C C . THR A 1 708 ? 46.696 -4.782 8.956 1.00 95.56 708 THR A C 1
ATOM 5550 O O . THR A 1 708 ? 47.087 -3.970 9.793 1.00 95.56 708 THR A O 1
ATOM 5553 N N . ARG A 1 709 ? 47.092 -4.743 7.686 1.00 95.50 709 ARG A N 1
ATOM 5554 C CA . ARG A 1 709 ? 47.935 -3.681 7.138 1.00 95.50 709 ARG A CA 1
ATOM 5555 C C . ARG A 1 709 ? 47.029 -2.602 6.577 1.00 95.50 709 ARG A C 1
ATOM 5557 O O . ARG A 1 709 ? 46.143 -2.910 5.785 1.00 95.50 709 ARG A O 1
ATOM 5564 N N . VAL A 1 710 ? 47.249 -1.351 6.975 1.00 95.50 710 VAL A N 1
ATOM 5565 C CA . VAL A 1 710 ? 46.435 -0.207 6.547 1.00 95.50 710 VAL A CA 1
ATOM 5566 C C . VAL A 1 710 ? 47.325 0.833 5.885 1.00 95.50 710 VAL A C 1
ATOM 5568 O O . VAL A 1 710 ? 48.214 1.394 6.522 1.00 95.50 710 VAL A O 1
ATOM 5571 N N . LEU A 1 711 ? 47.036 1.135 4.625 1.00 94.50 711 LEU A N 1
ATOM 5572 C CA . LEU A 1 711 ? 47.633 2.232 3.881 1.00 94.50 711 LEU A CA 1
ATOM 5573 C C . LEU A 1 711 ? 46.618 3.371 3.769 1.00 94.50 711 LEU A C 1
ATOM 5575 O O . LEU A 1 711 ? 45.570 3.240 3.134 1.00 94.50 711 LEU A O 1
ATOM 5579 N N . ARG A 1 712 ? 46.916 4.498 4.417 1.00 91.75 712 ARG A N 1
ATOM 5580 C CA . ARG A 1 712 ? 46.108 5.723 4.338 1.00 91.75 712 ARG A CA 1
ATOM 5581 C C . ARG A 1 712 ? 46.535 6.541 3.116 1.00 91.75 712 ARG A C 1
ATOM 5583 O O . ARG A 1 712 ? 47.718 6.579 2.792 1.00 91.75 712 ARG A O 1
ATOM 5590 N N . ASN A 1 713 ? 45.587 7.235 2.485 1.00 88.50 713 ASN A N 1
ATOM 5591 C CA . ASN A 1 713 ? 45.822 8.097 1.314 1.00 88.50 713 ASN A CA 1
ATOM 5592 C C . ASN A 1 713 ? 46.466 7.364 0.121 1.00 88.50 713 ASN A C 1
ATOM 5594 O O . ASN A 1 713 ? 47.271 7.935 -0.615 1.00 88.50 713 ASN A O 1
ATOM 5598 N N . ALA A 1 714 ? 46.117 6.091 -0.064 1.00 89.44 714 ALA A N 1
ATOM 5599 C CA . ALA A 1 714 ? 46.533 5.306 -1.213 1.00 89.44 714 ALA A CA 1
ATOM 5600 C C . ALA A 1 714 ? 45.944 5.900 -2.499 1.00 89.44 714 ALA A C 1
ATOM 5602 O O . ALA A 1 714 ? 44.779 6.300 -2.515 1.00 89.44 714 ALA A O 1
ATOM 5603 N N . LYS A 1 715 ? 46.735 5.906 -3.576 1.00 90.31 715 LYS A N 1
ATOM 5604 C CA . LYS A 1 715 ? 46.290 6.255 -4.930 1.00 90.31 715 LYS A CA 1
ATOM 5605 C C . LYS A 1 715 ? 46.512 5.051 -5.833 1.00 90.31 715 LYS A C 1
ATOM 5607 O O . LYS A 1 715 ? 47.643 4.776 -6.230 1.00 90.31 715 LYS A O 1
ATOM 5612 N N . ILE A 1 716 ? 45.438 4.332 -6.135 1.00 89.00 716 ILE A N 1
ATOM 5613 C CA . ILE A 1 716 ? 45.459 3.195 -7.053 1.00 89.00 716 ILE A CA 1
ATOM 5614 C C . ILE A 1 716 ? 45.051 3.713 -8.427 1.00 89.00 716 ILE A C 1
ATOM 5616 O O . ILE A 1 716 ? 43.952 4.244 -8.596 1.00 89.00 716 ILE A O 1
ATOM 5620 N N . LYS A 1 717 ? 45.937 3.547 -9.411 1.00 88.38 717 LYS A N 1
ATOM 5621 C CA . LYS A 1 717 ? 45.606 3.797 -10.812 1.00 88.38 717 LYS A CA 1
ATOM 5622 C C . LYS A 1 717 ? 44.821 2.603 -11.351 1.00 88.38 717 LYS A C 1
ATOM 5624 O O . LYS A 1 717 ? 45.323 1.480 -11.331 1.00 88.38 717 LYS A O 1
ATOM 5629 N N . GLY A 1 718 ? 43.608 2.854 -11.822 1.00 83.69 718 GLY A N 1
ATOM 5630 C CA . GLY A 1 718 ? 42.719 1.842 -12.366 1.00 83.69 718 GLY A CA 1
ATOM 5631 C C . GLY A 1 718 ? 43.268 1.206 -13.634 1.00 83.69 718 GLY A C 1
ATOM 5632 O O . GLY A 1 718 ? 43.944 1.850 -14.439 1.00 83.69 718 GLY A O 1
ATOM 5633 N N . ARG A 1 719 ? 42.932 -0.068 -13.840 1.00 80.81 719 ARG A N 1
ATOM 5634 C CA . ARG A 1 719 ? 43.250 -0.782 -15.085 1.00 80.81 719 ARG A CA 1
ATOM 5635 C C . ARG A 1 719 ? 42.388 -0.322 -16.264 1.00 80.81 719 ARG A C 1
ATOM 5637 O O . ARG A 1 719 ? 42.824 -0.425 -17.407 1.00 80.81 719 ARG A O 1
ATOM 5644 N N . PHE A 1 720 ? 41.184 0.168 -15.982 1.00 78.88 720 PHE A N 1
ATOM 5645 C CA . PHE A 1 720 ? 40.208 0.606 -16.969 1.00 78.88 720 PHE A CA 1
ATOM 5646 C C . PHE A 1 720 ? 39.802 2.055 -16.710 1.00 78.88 720 PHE A C 1
ATOM 5648 O O . PHE A 1 720 ? 39.599 2.474 -15.567 1.00 78.88 720 PHE A O 1
ATOM 5655 N N . SER A 1 721 ? 39.588 2.810 -17.784 1.00 80.25 721 SER A N 1
ATOM 5656 C CA . SER A 1 721 ? 38.769 4.016 -17.705 1.00 80.25 721 SER A CA 1
ATOM 5657 C C . SER A 1 721 ? 37.333 3.652 -17.313 1.00 80.25 721 SER A C 1
ATOM 5659 O O . SER A 1 721 ? 36.882 2.510 -17.419 1.00 80.25 721 SER A O 1
ATOM 5661 N N . THR A 1 722 ? 36.561 4.643 -16.875 1.00 73.62 722 THR A N 1
ATOM 5662 C CA . THR A 1 722 ? 35.151 4.423 -16.504 1.00 73.62 722 THR A CA 1
ATOM 5663 C C . THR A 1 722 ? 34.314 3.928 -17.682 1.00 73.62 722 THR A C 1
ATOM 5665 O O . THR A 1 722 ? 33.402 3.124 -17.503 1.00 73.62 722 THR A O 1
ATOM 5668 N N . GLU A 1 723 ? 34.618 4.411 -18.884 1.00 76.44 723 GLU A N 1
ATOM 5669 C CA . GLU A 1 723 ? 33.937 4.039 -20.123 1.00 76.44 723 GLU A CA 1
ATOM 5670 C C . GLU A 1 723 ? 34.265 2.597 -20.519 1.00 76.44 723 GLU A C 1
ATOM 5672 O O . GLU A 1 723 ? 33.351 1.820 -20.795 1.00 76.44 723 GLU A O 1
ATOM 5677 N N . GLU A 1 724 ? 35.541 2.208 -20.443 1.00 74.19 724 GLU A N 1
ATOM 5678 C CA . GLU A 1 724 ? 35.983 0.828 -20.676 1.00 74.19 724 GLU A CA 1
ATOM 5679 C C . GLU A 1 724 ? 35.386 -0.131 -19.646 1.00 74.19 724 GLU A C 1
ATOM 5681 O O . GLU A 1 724 ? 34.853 -1.174 -20.024 1.00 74.19 724 GLU A O 1
ATOM 5686 N N . PHE A 1 725 ? 35.385 0.248 -18.363 1.00 75.38 725 PHE A N 1
ATOM 5687 C CA . PHE A 1 725 ? 34.766 -0.538 -17.297 1.00 75.38 725 PHE A CA 1
ATOM 5688 C C . PHE A 1 725 ? 33.262 -0.743 -17.545 1.00 75.38 725 PHE A C 1
ATOM 5690 O O . PHE A 1 725 ? 32.767 -1.860 -17.421 1.00 75.38 725 PHE A O 1
ATOM 5697 N N . ASN A 1 726 ? 32.527 0.294 -17.968 1.00 70.12 726 ASN A N 1
ATOM 5698 C CA . ASN A 1 726 ? 31.106 0.173 -18.327 1.00 70.12 726 ASN A CA 1
ATOM 5699 C C . ASN A 1 726 ? 30.878 -0.741 -19.542 1.00 70.12 726 ASN A C 1
ATOM 5701 O O . ASN A 1 726 ? 29.864 -1.433 -19.605 1.00 70.12 726 ASN A O 1
ATOM 5705 N N . ALA A 1 727 ? 31.800 -0.741 -20.509 1.00 68.56 727 ALA A N 1
ATOM 5706 C CA . ALA A 1 727 ? 31.696 -1.555 -21.717 1.00 68.56 727 ALA A CA 1
ATOM 5707 C C . ALA A 1 727 ? 31.914 -3.057 -21.453 1.00 68.56 727 ALA A C 1
ATOM 5709 O O . ALA A 1 727 ? 31.396 -3.885 -22.213 1.00 68.56 727 ALA A O 1
ATOM 5710 N N . ILE A 1 728 ? 32.657 -3.400 -20.393 1.00 65.88 728 ILE A N 1
ATOM 5711 C CA . ILE A 1 728 ? 32.917 -4.784 -19.965 1.00 65.88 728 ILE A CA 1
ATOM 5712 C C . ILE A 1 728 ? 31.964 -5.257 -18.856 1.00 65.88 728 ILE A C 1
ATOM 5714 O O . ILE A 1 728 ? 31.589 -6.421 -18.858 1.00 65.88 728 ILE A O 1
ATOM 5718 N N . ALA A 1 729 ? 31.462 -4.357 -17.999 1.00 57.56 729 ALA A N 1
ATOM 5719 C CA . ALA A 1 729 ? 30.576 -4.634 -16.854 1.00 57.56 729 ALA A CA 1
ATOM 5720 C C . ALA A 1 729 ? 29.200 -5.268 -17.182 1.00 57.56 729 ALA A C 1
ATOM 5722 O O . ALA A 1 729 ? 28.381 -5.455 -16.281 1.00 57.56 729 ALA A O 1
ATOM 5723 N N . GLY A 1 730 ? 28.933 -5.602 -18.449 1.00 50.22 730 GLY A N 1
ATOM 5724 C CA . GLY A 1 730 ? 27.710 -6.263 -18.915 1.00 50.22 730 GLY A CA 1
ATOM 5725 C C . GLY A 1 730 ? 27.923 -7.351 -19.975 1.00 50.22 730 GLY A C 1
ATOM 5726 O O . GLY A 1 730 ? 26.948 -7.776 -20.594 1.00 50.22 730 GLY A O 1
ATOM 5727 N N . ARG A 1 731 ? 29.165 -7.788 -20.230 1.00 47.84 731 ARG A N 1
ATOM 5728 C CA . ARG A 1 731 ? 29.460 -8.894 -21.160 1.00 47.84 731 ARG A CA 1
ATOM 5729 C C . ARG A 1 731 ? 29.614 -10.204 -20.381 1.00 47.84 731 ARG A C 1
ATOM 5731 O O . ARG A 1 731 ? 30.099 -10.198 -19.260 1.00 47.84 731 ARG A O 1
ATOM 5738 N N . GLN A 1 732 ? 29.219 -11.336 -20.971 1.00 41.41 732 GLN A N 1
ATOM 5739 C CA . GLN A 1 732 ? 29.726 -12.632 -20.504 1.00 41.41 732 GLN A CA 1
ATOM 5740 C C . GLN A 1 732 ? 31.211 -12.749 -20.890 1.00 41.41 732 GLN A C 1
ATOM 5742 O O . GLN A 1 732 ? 31.581 -12.269 -21.967 1.00 41.41 732 GLN A O 1
ATOM 5747 N N . PRO A 1 733 ? 32.061 -13.367 -20.051 1.00 39.00 733 PRO A N 1
ATOM 5748 C CA . PRO A 1 733 ? 33.501 -13.382 -20.278 1.00 39.00 733 PRO A CA 1
ATOM 5749 C C . PRO A 1 733 ? 33.855 -14.096 -21.589 1.00 39.00 733 PRO A C 1
ATOM 5751 O O . PRO A 1 733 ? 33.395 -15.209 -21.848 1.00 39.00 733 PRO A O 1
ATOM 5754 N N . SER A 1 734 ? 34.714 -13.479 -22.407 1.00 35.72 734 SER A N 1
ATOM 5755 C CA . SER A 1 734 ? 35.423 -14.183 -23.477 1.00 35.72 734 SER A CA 1
ATOM 5756 C C . SER A 1 734 ? 36.592 -14.966 -22.878 1.00 35.72 734 SER A C 1
ATOM 5758 O O . SER A 1 734 ? 37.310 -14.473 -22.009 1.00 35.72 734 SER A O 1
ATOM 5760 N N . SER A 1 735 ? 36.815 -16.183 -23.376 1.00 38.09 735 SER A N 1
ATOM 5761 C CA . SER A 1 735 ? 37.838 -17.134 -22.907 1.00 38.09 735 SER A CA 1
ATOM 5762 C C . SER A 1 735 ? 39.282 -16.609 -22.905 1.00 38.09 735 SER A C 1
ATOM 5764 O O . SER A 1 735 ? 40.161 -17.265 -22.357 1.00 38.09 735 SER A O 1
ATOM 5766 N N . GLU A 1 736 ? 39.541 -15.455 -23.520 1.00 36.06 736 GLU A N 1
ATOM 5767 C CA . GLU A 1 736 ? 40.865 -14.832 -23.633 1.00 36.06 736 GLU A CA 1
ATOM 5768 C C . GLU A 1 736 ? 41.320 -14.082 -22.368 1.00 36.06 736 GLU A C 1
ATOM 5770 O O . GLU A 1 736 ? 42.519 -13.881 -22.195 1.00 36.06 736 GLU A O 1
ATOM 5775 N N . PHE A 1 737 ? 40.410 -13.709 -21.456 1.00 36.75 737 PHE A N 1
ATOM 5776 C CA . PHE A 1 737 ? 40.777 -13.010 -20.208 1.00 36.75 737 PHE A CA 1
ATOM 5777 C C . PHE A 1 737 ? 41.236 -13.946 -19.080 1.00 36.75 737 PHE A C 1
ATOM 5779 O O . PHE A 1 737 ? 41.824 -13.489 -18.100 1.00 36.75 737 PHE A O 1
ATOM 5786 N N . ILE A 1 738 ? 41.045 -15.257 -19.252 1.00 34.56 738 ILE A N 1
ATOM 5787 C CA . ILE A 1 738 ? 41.436 -16.280 -18.281 1.00 34.56 738 ILE A CA 1
ATOM 5788 C C . ILE A 1 738 ? 42.920 -16.601 -18.474 1.00 34.56 738 ILE A C 1
ATOM 5790 O O . ILE A 1 738 ? 43.301 -17.590 -19.107 1.00 34.56 738 ILE A O 1
ATOM 5794 N N . THR A 1 739 ? 43.787 -15.739 -17.944 1.00 35.00 739 THR A N 1
ATOM 5795 C CA . THR A 1 739 ? 45.203 -16.095 -17.779 1.00 35.00 739 THR A CA 1
ATOM 5796 C C . THR A 1 739 ? 45.350 -17.286 -16.829 1.00 35.00 739 THR A C 1
ATOM 5798 O O . THR A 1 739 ? 44.515 -17.547 -15.964 1.00 35.00 739 THR A O 1
ATOM 5801 N N . SER A 1 740 ? 46.420 -18.054 -17.024 1.00 32.50 740 SER A N 1
ATOM 5802 C CA . SER A 1 740 ? 46.674 -19.388 -16.459 1.00 32.50 740 SER A CA 1
ATOM 5803 C C . SER A 1 740 ? 46.646 -19.514 -14.925 1.00 32.50 740 SER A C 1
ATOM 5805 O O . SER A 1 740 ? 46.702 -20.638 -14.431 1.00 32.50 740 SER A O 1
ATOM 5807 N N . LEU A 1 741 ? 46.501 -18.417 -14.176 1.00 32.75 741 LEU A N 1
ATOM 5808 C CA . LEU A 1 741 ? 46.286 -18.402 -12.721 1.00 32.75 741 LEU A CA 1
ATOM 5809 C C . LEU A 1 741 ? 44.829 -18.693 -12.307 1.00 32.75 741 LEU A C 1
ATOM 5811 O O . LEU A 1 741 ? 44.579 -19.124 -11.185 1.00 32.75 741 LEU A O 1
ATOM 5815 N N . GLU A 1 742 ? 43.852 -18.510 -13.198 1.00 38.34 742 GLU A N 1
ATOM 5816 C CA . GLU A 1 742 ? 42.427 -18.632 -12.846 1.00 38.34 742 GLU A CA 1
ATOM 5817 C C . GLU A 1 742 ? 41.875 -20.060 -12.953 1.00 38.34 742 GLU A C 1
ATOM 5819 O O . GLU A 1 742 ? 40.869 -20.387 -12.319 1.00 38.34 742 GLU A O 1
ATOM 5824 N N . LYS A 1 743 ? 42.559 -20.960 -13.673 1.00 31.19 743 LYS A N 1
ATOM 5825 C CA . LYS A 1 743 ? 42.171 -22.381 -13.713 1.00 31.19 743 LYS A CA 1
ATOM 5826 C C . LYS A 1 743 ? 42.416 -23.105 -12.386 1.00 31.19 743 LYS A C 1
ATOM 5828 O O . LYS A 1 743 ? 41.740 -24.095 -12.127 1.00 31.19 743 LYS A O 1
ATOM 5833 N N . SER A 1 744 ? 43.304 -22.602 -11.526 1.00 33.09 744 SER A N 1
ATOM 5834 C CA . SER A 1 744 ? 43.530 -23.161 -10.184 1.00 33.09 744 SER A CA 1
ATOM 5835 C C . SER A 1 744 ? 42.571 -22.629 -9.114 1.00 33.09 744 SER A C 1
ATOM 5837 O O . SER A 1 744 ? 42.371 -23.294 -8.104 1.00 33.09 744 SER A O 1
ATOM 5839 N N . ALA A 1 745 ? 41.938 -21.468 -9.320 1.00 36.34 745 ALA A N 1
ATOM 5840 C CA . ALA A 1 745 ? 41.123 -20.821 -8.284 1.00 36.34 745 ALA A CA 1
ATOM 5841 C C . ALA A 1 745 ? 39.676 -21.348 -8.194 1.00 36.34 745 ALA A C 1
ATOM 5843 O O . ALA A 1 745 ? 38.980 -21.084 -7.214 1.00 36.34 745 ALA A O 1
ATOM 5844 N N . SER A 1 746 ? 39.202 -22.106 -9.190 1.00 38.25 746 SER A N 1
ATOM 5845 C CA . SER A 1 746 ? 37.804 -22.571 -9.214 1.00 38.25 746 SER A CA 1
ATOM 5846 C C . SER A 1 746 ? 37.504 -23.784 -8.318 1.00 38.25 746 SER A C 1
ATOM 5848 O O . SER A 1 746 ? 36.335 -24.123 -8.149 1.00 38.25 746 SER A O 1
ATOM 5850 N N . THR A 1 747 ? 38.505 -24.397 -7.672 1.00 38.03 747 THR A N 1
ATOM 5851 C CA . THR A 1 747 ? 38.297 -25.583 -6.812 1.00 38.03 747 THR A CA 1
ATOM 5852 C C . THR A 1 747 ? 39.219 -25.704 -5.589 1.00 38.03 747 THR A C 1
ATOM 5854 O O . THR A 1 747 ? 39.015 -26.614 -4.792 1.00 38.03 747 THR A O 1
ATOM 5857 N N . SER A 1 748 ? 40.188 -24.808 -5.353 1.00 42.94 748 SER A N 1
ATOM 5858 C CA . SER A 1 748 ? 41.197 -25.028 -4.293 1.00 42.94 748 SER A CA 1
ATOM 5859 C C . SER A 1 748 ? 40.775 -24.672 -2.857 1.00 42.94 748 SER A C 1
ATOM 5861 O O . SER A 1 748 ? 41.570 -24.862 -1.945 1.00 42.94 748 SER A O 1
ATOM 5863 N N . TRP A 1 749 ? 39.571 -24.139 -2.621 1.00 53.38 749 TRP A N 1
ATOM 5864 C CA . TRP A 1 749 ? 39.161 -23.639 -1.293 1.00 53.38 749 TRP A CA 1
ATOM 5865 C C . TRP A 1 749 ? 38.284 -24.610 -0.484 1.00 53.38 749 TRP A C 1
ATOM 5867 O O . TRP A 1 749 ? 37.921 -24.305 0.649 1.00 53.38 749 TRP A O 1
ATOM 5877 N N . ARG A 1 750 ? 37.917 -25.770 -1.047 1.00 61.31 750 ARG A N 1
ATOM 5878 C CA . ARG A 1 750 ? 37.140 -26.823 -0.368 1.00 61.31 750 ARG A CA 1
ATOM 5879 C C . ARG A 1 750 ? 37.874 -28.148 -0.515 1.00 61.31 750 ARG A C 1
ATOM 5881 O O . ARG A 1 750 ? 37.596 -28.899 -1.439 1.00 61.31 750 ARG A O 1
ATOM 5888 N N . GLU A 1 751 ? 38.823 -28.430 0.368 1.00 67.50 751 GLU A N 1
ATOM 5889 C CA . GLU A 1 751 ? 39.509 -29.730 0.368 1.00 67.50 751 GLU A CA 1
ATOM 5890 C C . GLU A 1 751 ? 38.561 -30.851 0.836 1.00 67.50 751 GLU A C 1
ATOM 5892 O O . GLU A 1 751 ? 38.536 -31.944 0.266 1.00 67.50 751 GLU A O 1
ATOM 5897 N N . PHE A 1 752 ? 37.690 -30.544 1.805 1.00 75.69 752 PHE A N 1
ATOM 5898 C CA . PHE A 1 752 ? 36.715 -31.475 2.370 1.00 75.69 752 PHE A CA 1
ATOM 5899 C C . PHE A 1 752 ? 35.294 -30.901 2.371 1.00 75.69 752 PHE A C 1
ATOM 5901 O O . PHE A 1 752 ? 35.086 -29.700 2.526 1.00 75.69 752 PHE A O 1
ATOM 5908 N N . LEU A 1 753 ? 34.295 -31.773 2.247 1.00 80.88 753 LEU A N 1
ATOM 5909 C CA . LEU A 1 753 ? 32.873 -31.467 2.350 1.00 80.88 753 LEU A CA 1
ATOM 5910 C C . LEU A 1 753 ? 32.189 -32.429 3.334 1.00 80.88 753 LEU A C 1
ATOM 5912 O O . LEU A 1 753 ? 32.557 -33.602 3.406 1.00 80.88 753 LEU A O 1
ATOM 5916 N N . PRO A 1 754 ? 31.196 -31.951 4.097 1.00 84.62 754 PRO A N 1
ATOM 5917 C CA . PRO A 1 754 ? 30.475 -32.784 5.046 1.00 84.62 754 PRO A CA 1
ATOM 591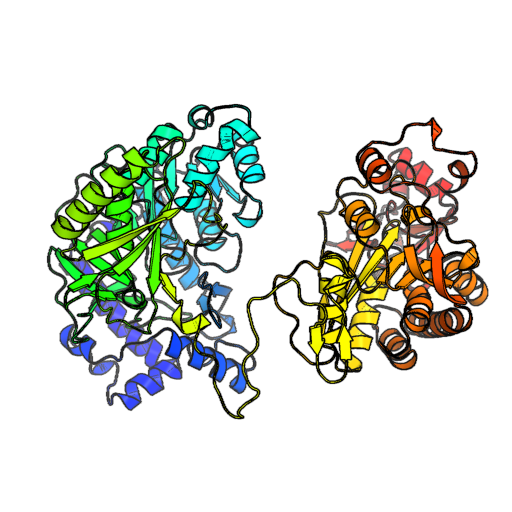8 C C . PRO A 1 754 ? 29.512 -33.767 4.365 1.00 84.62 754 PRO A C 1
ATOM 5920 O O . PRO A 1 754 ? 28.814 -33.426 3.411 1.00 84.62 754 PRO A O 1
ATOM 5923 N N . VAL A 1 755 ? 29.422 -34.968 4.919 1.00 86.31 755 VAL A N 1
ATOM 5924 C CA . VAL A 1 755 ? 28.488 -36.037 4.546 1.00 86.31 755 VAL A CA 1
ATOM 5925 C C . VAL A 1 755 ? 27.743 -36.460 5.809 1.00 86.31 755 VAL A C 1
ATOM 5927 O O . VAL A 1 755 ? 28.376 -36.622 6.857 1.00 86.31 755 VAL A O 1
ATOM 5930 N N . CYS A 1 756 ? 26.418 -36.606 5.713 1.00 84.56 756 CYS A N 1
ATOM 5931 C CA . CYS A 1 756 ? 25.563 -36.972 6.841 1.00 84.56 756 CYS A CA 1
ATOM 5932 C C . CYS A 1 756 ? 25.140 -38.443 6.765 1.00 84.56 756 CYS A C 1
ATOM 5934 O O . CYS A 1 756 ? 24.528 -38.884 5.791 1.00 84.56 756 CYS A O 1
ATOM 5936 N N . ASP A 1 757 ? 25.425 -39.194 7.822 1.00 83.81 757 ASP A N 1
ATOM 5937 C CA . ASP A 1 757 ? 24.867 -40.516 8.070 1.00 83.81 757 ASP A CA 1
ATOM 5938 C C . ASP A 1 757 ? 23.557 -40.364 8.855 1.00 83.81 757 ASP A C 1
ATOM 5940 O O . ASP A 1 757 ? 23.554 -40.326 10.088 1.00 83.81 757 ASP A O 1
ATOM 5944 N N . VAL A 1 758 ? 22.435 -40.238 8.139 1.00 74.44 758 VAL A N 1
ATOM 5945 C CA . VAL A 1 758 ? 21.108 -40.037 8.753 1.00 74.44 758 VAL A CA 1
ATOM 5946 C C . VAL A 1 758 ? 20.733 -41.205 9.665 1.00 74.44 758 VAL A C 1
ATOM 5948 O O . VAL A 1 758 ? 20.095 -40.986 10.684 1.00 74.44 758 VAL A O 1
ATOM 5951 N N . GLY A 1 759 ? 21.220 -42.420 9.385 1.00 72.50 759 GLY A N 1
ATOM 5952 C CA . GLY A 1 759 ? 20.995 -43.586 10.243 1.00 72.50 759 GLY A CA 1
ATOM 5953 C C . GLY A 1 759 ? 21.688 -43.506 11.611 1.00 72.50 759 GLY A C 1
ATOM 5954 O O . GLY A 1 759 ? 21.288 -44.216 12.531 1.00 72.50 759 GLY A O 1
ATOM 5955 N N . LYS A 1 760 ? 22.705 -42.646 11.768 1.00 80.31 760 LYS A N 1
ATOM 5956 C CA . LYS A 1 760 ? 23.326 -42.319 13.066 1.00 80.31 760 LYS A CA 1
ATOM 5957 C C . LYS A 1 760 ? 22.755 -41.053 13.706 1.00 80.31 760 LYS A C 1
ATOM 5959 O O . LYS A 1 760 ? 23.041 -40.780 14.868 1.00 80.31 760 LYS A O 1
ATOM 5964 N N . CYS A 1 761 ? 22.007 -40.242 12.962 1.00 77.44 761 CYS A N 1
ATOM 5965 C CA . CYS A 1 761 ? 21.486 -38.979 13.465 1.00 77.44 761 CYS A CA 1
ATOM 5966 C C . CYS A 1 761 ? 20.252 -39.230 14.339 1.00 77.44 761 CYS A C 1
ATOM 5968 O O . CYS A 1 761 ? 19.229 -39.678 13.841 1.00 77.44 761 CYS A O 1
ATOM 5970 N N . VAL A 1 762 ? 20.320 -38.892 15.630 1.00 72.81 762 VAL A N 1
ATOM 5971 C CA . VAL A 1 762 ? 19.161 -38.972 16.547 1.00 72.81 762 VAL A CA 1
ATOM 5972 C C . VAL A 1 762 ? 18.633 -37.596 16.979 1.00 72.81 762 VAL A C 1
ATOM 5974 O O . VAL A 1 762 ? 17.840 -37.482 17.913 1.00 72.81 762 VAL A O 1
ATOM 5977 N N . CYS A 1 763 ? 19.088 -36.518 16.333 1.00 68.81 763 CYS A N 1
ATOM 5978 C CA . CYS A 1 763 ? 18.699 -35.158 16.694 1.00 68.81 763 CYS A CA 1
ATOM 5979 C C . CYS A 1 763 ? 17.311 -34.805 16.129 1.00 68.81 763 CYS A C 1
ATOM 5981 O O . CYS A 1 763 ? 17.155 -34.703 14.917 1.00 68.81 763 CYS A O 1
ATOM 5983 N N . ALA A 1 764 ? 16.334 -34.524 17.003 1.00 59.75 764 ALA A N 1
ATOM 5984 C CA . ALA A 1 764 ? 15.007 -34.024 16.606 1.00 59.75 764 ALA A CA 1
ATOM 5985 C C . ALA A 1 764 ? 15.079 -32.672 15.860 1.00 59.75 764 ALA A C 1
ATOM 5987 O O . ALA A 1 764 ? 14.314 -32.419 14.932 1.00 59.75 764 ALA A O 1
ATOM 5988 N N . GLU A 1 765 ? 16.054 -31.834 16.225 1.00 66.44 765 GLU A N 1
ATOM 5989 C CA . GLU A 1 765 ? 16.481 -30.655 15.472 1.00 66.44 765 GLU A CA 1
ATOM 5990 C C . GLU A 1 765 ? 18.003 -30.714 15.296 1.00 66.44 765 GLU A C 1
ATOM 5992 O O . GLU A 1 765 ? 18.753 -30.853 16.265 1.00 66.44 765 GLU A O 1
ATOM 5997 N N . CYS A 1 766 ? 18.484 -30.634 14.056 1.00 71.62 766 CYS A N 1
ATOM 5998 C CA . CYS A 1 766 ? 19.906 -30.789 13.764 1.00 71.62 766 CYS A CA 1
ATOM 5999 C C . CYS A 1 766 ? 20.745 -29.636 14.357 1.00 71.62 766 CYS A C 1
ATOM 6001 O O . CYS A 1 766 ? 20.740 -28.518 13.836 1.00 71.62 766 CYS A O 1
ATOM 6003 N N . ILE A 1 767 ? 21.544 -29.920 15.395 1.00 73.25 767 ILE A N 1
ATOM 6004 C CA . ILE A 1 767 ? 22.493 -28.958 15.998 1.00 73.25 767 ILE A CA 1
ATOM 6005 C C . ILE A 1 767 ? 23.474 -28.429 14.945 1.00 73.25 767 ILE A C 1
ATOM 6007 O O . ILE A 1 767 ? 23.753 -27.233 14.893 1.00 73.25 767 ILE A O 1
ATOM 6011 N N . ALA A 1 768 ? 23.928 -29.290 14.030 1.00 73.31 768 ALA A N 1
ATOM 6012 C CA . ALA A 1 768 ? 24.787 -28.883 12.925 1.00 73.31 768 ALA A CA 1
ATOM 6013 C C . ALA A 1 768 ? 24.113 -27.869 11.979 1.00 73.31 768 ALA A C 1
ATOM 6015 O O . ALA A 1 768 ? 24.811 -27.027 11.415 1.00 73.31 768 ALA A O 1
ATOM 6016 N N . ALA A 1 769 ? 22.781 -27.898 11.833 1.00 74.06 769 ALA A N 1
ATOM 6017 C CA . ALA A 1 769 ? 22.033 -26.881 11.093 1.00 74.06 769 ALA A CA 1
ATOM 6018 C C . ALA A 1 769 ? 21.993 -25.542 11.841 1.00 74.06 769 ALA A C 1
ATOM 6020 O O . ALA A 1 769 ? 22.220 -24.489 11.240 1.00 74.06 769 ALA A O 1
ATOM 6021 N N . TYR A 1 770 ? 21.775 -25.580 13.157 1.00 73.12 770 TYR A N 1
ATOM 6022 C CA . TYR A 1 770 ? 21.766 -24.389 14.007 1.00 73.12 770 TYR A CA 1
ATOM 6023 C C . TYR A 1 770 ? 23.142 -23.703 14.067 1.00 73.12 770 TYR A C 1
ATOM 6025 O O . TYR A 1 770 ? 23.235 -22.480 13.924 1.00 73.12 770 TYR A O 1
ATOM 6033 N N . SER A 1 771 ? 24.205 -24.502 14.193 1.00 71.44 771 SER A N 1
ATOM 6034 C CA . SER A 1 771 ? 25.597 -24.054 14.299 1.00 71.44 771 SER A CA 1
ATOM 6035 C C . SER A 1 771 ? 26.296 -23.836 12.956 1.00 71.44 771 SER A C 1
ATOM 6037 O O . SER A 1 771 ? 27.459 -23.435 12.935 1.00 71.44 771 SER A O 1
ATOM 6039 N N . CYS A 1 772 ? 25.620 -24.071 11.825 1.00 76.31 772 CYS A N 1
ATOM 6040 C CA . CYS A 1 772 ? 26.185 -23.832 10.501 1.00 76.31 772 CYS A CA 1
ATOM 6041 C C . CYS A 1 772 ? 26.389 -22.321 10.268 1.00 76.31 772 CYS A C 1
ATOM 6043 O O . CYS A 1 772 ? 25.401 -21.589 10.133 1.00 76.31 772 CYS A O 1
ATOM 6045 N N . PRO A 1 773 ? 27.636 -21.833 10.125 1.00 67.25 773 PRO A N 1
ATOM 6046 C CA . PRO A 1 773 ? 27.891 -20.403 9.952 1.00 67.25 773 PRO A CA 1
ATOM 6047 C C . PRO A 1 773 ? 27.440 -19.864 8.586 1.00 67.25 773 PRO A C 1
ATOM 6049 O O . PRO A 1 773 ? 27.243 -18.658 8.438 1.00 67.25 773 PRO A O 1
ATOM 6052 N N . GLU A 1 774 ? 27.256 -20.752 7.604 1.00 70.38 774 GLU A N 1
ATOM 6053 C CA . GLU A 1 774 ? 26.788 -20.425 6.251 1.00 70.38 774 GLU A CA 1
ATOM 6054 C C . GLU A 1 774 ? 25.262 -20.572 6.096 1.00 7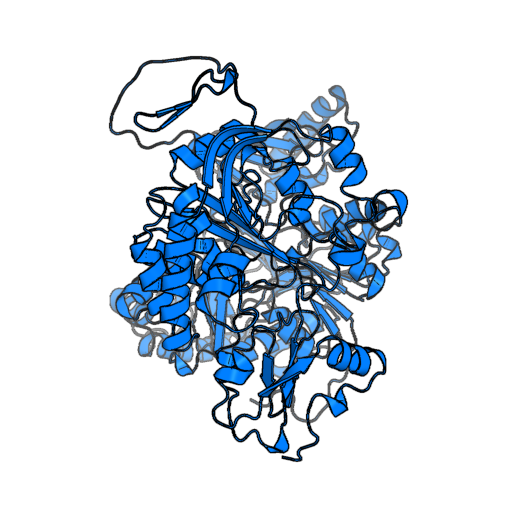0.38 774 GLU A C 1
ATOM 6056 O O . GLU A 1 774 ? 24.671 -20.059 5.140 1.00 70.38 774 GLU A O 1
ATOM 6061 N N . GLY A 1 775 ? 24.607 -21.273 7.031 1.00 73.06 775 GLY A N 1
ATOM 6062 C CA . GLY A 1 775 ? 23.183 -21.610 6.955 1.00 73.06 775 GLY A CA 1
ATOM 6063 C C . GLY A 1 775 ? 22.811 -22.454 5.730 1.00 73.06 775 GLY A C 1
ATOM 6064 O O . GLY A 1 775 ? 21.748 -22.231 5.152 1.00 73.06 775 GLY A O 1
ATOM 6065 N N . VAL A 1 776 ? 23.702 -23.357 5.304 1.00 73.38 776 VAL A N 1
ATOM 6066 C CA . VAL A 1 776 ? 23.523 -24.242 4.129 1.00 73.38 776 VAL A CA 1
ATOM 6067 C C . VAL A 1 776 ? 22.976 -25.622 4.483 1.00 73.38 776 VAL A C 1
ATOM 6069 O O . VAL A 1 776 ? 22.669 -26.404 3.592 1.00 73.38 776 VAL A O 1
ATOM 6072 N N . ILE A 1 777 ? 22.891 -25.928 5.777 1.00 79.00 777 ILE A N 1
ATOM 6073 C CA . ILE A 1 777 ? 22.303 -27.161 6.288 1.00 79.00 777 ILE A CA 1
ATOM 6074 C C . ILE A 1 777 ? 20.871 -26.838 6.697 1.00 79.00 777 ILE A C 1
ATOM 6076 O O . ILE A 1 777 ? 20.640 -25.921 7.491 1.00 79.00 777 ILE A O 1
ATOM 6080 N N . THR A 1 778 ? 19.920 -27.585 6.157 1.00 75.12 778 THR A N 1
ATOM 6081 C CA . THR A 1 778 ? 18.502 -27.477 6.484 1.00 75.12 778 THR A CA 1
ATOM 6082 C C . THR A 1 778 ? 17.984 -28.801 7.020 1.00 75.12 778 THR A C 1
ATOM 6084 O O . THR A 1 778 ? 18.234 -29.855 6.449 1.00 75.12 778 THR A O 1
ATOM 6087 N N . TRP A 1 779 ? 17.251 -28.714 8.128 1.00 71.75 779 TRP A N 1
ATOM 6088 C CA . TRP A 1 779 ? 16.496 -29.810 8.725 1.00 71.75 779 TRP A CA 1
ATOM 6089 C C . TRP A 1 779 ? 15.040 -29.353 8.784 1.00 71.75 779 TRP A C 1
ATOM 6091 O O . TRP A 1 779 ? 14.728 -28.398 9.502 1.00 71.75 779 TRP A O 1
ATOM 6101 N N . ARG A 1 780 ? 14.175 -29.924 7.944 1.00 64.44 780 ARG A N 1
ATOM 6102 C CA . ARG A 1 780 ? 12.738 -29.608 7.886 1.00 64.44 780 ARG A CA 1
ATOM 6103 C C . ARG A 1 780 ? 11.974 -30.902 7.698 1.00 64.44 780 ARG A C 1
ATOM 6105 O O . ARG A 1 780 ? 12.375 -31.685 6.853 1.00 64.44 780 ARG A O 1
ATOM 6112 N N . ASP A 1 781 ? 10.902 -31.091 8.461 1.00 63.47 781 ASP A N 1
ATOM 6113 C CA . ASP A 1 781 ? 10.018 -32.256 8.330 1.00 63.47 781 ASP A CA 1
ATOM 6114 C C . ASP A 1 781 ? 10.788 -33.598 8.348 1.00 63.47 781 ASP A C 1
ATOM 6116 O O . ASP A 1 781 ? 10.520 -34.478 7.542 1.00 63.47 781 ASP A O 1
ATOM 6120 N N . GLU A 1 782 ? 11.783 -33.718 9.242 1.00 63.22 782 GLU A N 1
ATOM 6121 C CA . GLU A 1 782 ? 12.682 -34.888 9.385 1.00 63.22 782 GLU A CA 1
ATOM 6122 C C . GLU A 1 782 ? 13.622 -35.150 8.187 1.00 63.22 782 GLU A C 1
ATOM 6124 O O . GLU A 1 782 ? 14.361 -36.132 8.169 1.00 63.22 782 GLU A O 1
ATOM 6129 N N . GLU A 1 783 ? 13.687 -34.229 7.221 1.00 68.38 783 GLU A N 1
ATOM 6130 C CA . GLU A 1 783 ? 14.537 -34.337 6.037 1.00 68.38 783 GLU A CA 1
ATOM 6131 C C . GLU A 1 783 ? 15.815 -33.484 6.177 1.00 68.38 783 GLU A C 1
ATOM 6133 O O . GLU A 1 783 ? 15.777 -32.248 6.290 1.00 68.38 783 GLU A O 1
ATOM 6138 N N . PHE A 1 784 ? 16.977 -34.150 6.164 1.00 76.56 784 PHE A N 1
ATOM 6139 C CA . PHE A 1 784 ? 18.292 -33.506 6.105 1.00 76.56 784 PHE A CA 1
ATOM 6140 C C . PHE A 1 784 ? 18.607 -33.083 4.673 1.00 76.56 784 PHE A C 1
ATOM 6142 O O . PHE A 1 784 ? 18.590 -33.896 3.753 1.00 76.56 784 PHE A O 1
ATOM 6149 N N . SER A 1 785 ? 18.996 -31.828 4.481 1.00 79.50 785 SER A N 1
ATOM 6150 C CA . SER A 1 785 ? 19.519 -31.352 3.202 1.00 79.50 785 SER A CA 1
ATOM 6151 C C . SER A 1 785 ? 20.706 -30.423 3.402 1.00 79.50 785 SER A C 1
ATOM 6153 O O . SER A 1 785 ? 20.767 -29.640 4.354 1.00 79.50 785 SER A O 1
ATOM 6155 N N . LEU A 1 786 ? 21.671 -30.519 2.488 1.00 79.94 786 LEU A N 1
ATOM 6156 C CA . LEU A 1 786 ? 22.881 -29.714 2.507 1.00 79.94 786 LEU A CA 1
ATOM 6157 C C . LEU A 1 786 ? 23.142 -29.124 1.129 1.00 79.94 786 LEU A C 1
ATOM 6159 O O . LEU A 1 786 ? 23.280 -29.838 0.136 1.00 79.94 786 LEU A O 1
ATOM 6163 N N . ASP A 1 787 ? 23.227 -27.801 1.086 1.00 76.62 787 ASP A N 1
ATOM 6164 C CA . ASP A 1 787 ? 23.514 -27.067 -0.135 1.00 76.62 787 ASP A CA 1
ATOM 6165 C C . ASP A 1 787 ? 25.028 -27.045 -0.411 1.00 76.62 787 ASP A C 1
ATOM 6167 O O . ASP A 1 787 ? 25.779 -26.188 0.076 1.00 76.62 787 ASP A O 1
ATOM 6171 N N . TYR A 1 788 ? 25.493 -28.049 -1.159 1.00 75.69 788 TYR A N 1
ATOM 6172 C CA . TYR A 1 788 ? 26.904 -28.234 -1.497 1.00 75.69 788 TYR A CA 1
ATOM 6173 C C . TYR A 1 788 ? 27.460 -27.125 -2.385 1.00 75.69 788 TYR A C 1
ATOM 6175 O O . TYR A 1 788 ? 28.658 -26.861 -2.313 1.00 75.69 788 TYR A O 1
ATOM 6183 N N . ASP A 1 789 ? 26.628 -26.411 -3.144 1.00 66.75 789 ASP A N 1
ATOM 6184 C CA . ASP A 1 789 ? 27.084 -25.284 -3.961 1.00 66.75 789 ASP A CA 1
ATOM 6185 C C . ASP A 1 789 ? 27.569 -24.129 -3.076 1.00 66.75 789 ASP A C 1
ATOM 6187 O O . ASP A 1 789 ? 28.509 -23.412 -3.425 1.00 66.75 789 ASP A O 1
ATOM 6191 N N . PHE A 1 790 ? 27.029 -24.006 -1.861 1.00 66.38 790 PHE A N 1
ATOM 6192 C CA . PHE A 1 790 ? 27.366 -22.936 -0.919 1.00 66.38 790 PHE A CA 1
ATOM 6193 C C . PHE A 1 790 ? 28.161 -23.415 0.308 1.00 66.38 790 PHE A C 1
ATOM 6195 O O . PHE A 1 790 ? 28.747 -22.596 1.015 1.00 66.38 790 PHE A O 1
ATOM 6202 N N . CYS A 1 791 ? 28.279 -24.724 0.541 1.00 72.12 791 CYS A N 1
ATOM 6203 C CA . CYS A 1 791 ? 29.021 -25.270 1.678 1.00 72.12 791 CYS A CA 1
ATOM 6204 C C . CYS A 1 791 ? 30.529 -24.994 1.617 1.00 72.12 791 CYS A C 1
ATOM 6206 O O . CYS A 1 791 ? 31.203 -25.407 0.686 1.00 72.12 791 CYS A O 1
ATOM 6208 N N . LYS A 1 792 ? 31.094 -24.340 2.638 1.00 70.19 792 LYS A N 1
ATOM 6209 C CA . LYS A 1 792 ? 32.525 -23.976 2.691 1.00 70.19 792 LYS A CA 1
ATOM 6210 C C . LYS A 1 792 ? 33.466 -25.107 3.108 1.00 70.19 792 LYS A C 1
ATOM 6212 O O . LYS A 1 792 ? 34.669 -24.923 3.023 1.00 70.19 792 LYS A O 1
ATOM 6217 N N . GLY A 1 793 ? 32.944 -26.251 3.552 1.00 71.62 793 GLY A N 1
ATOM 6218 C CA . GLY A 1 793 ? 33.797 -27.345 4.024 1.00 71.62 793 GLY A CA 1
ATOM 6219 C C . GLY A 1 793 ? 34.407 -27.116 5.412 1.00 71.62 793 GLY A C 1
ATOM 6220 O O . GLY A 1 793 ? 35.395 -27.748 5.755 1.00 71.62 793 GLY A O 1
ATOM 6221 N N . CYS A 1 794 ? 33.803 -26.249 6.232 1.00 70.44 794 CYS A N 1
ATOM 6222 C CA . CYS A 1 794 ? 34.382 -25.785 7.496 1.00 70.44 794 CYS A CA 1
ATOM 6223 C C . CYS A 1 794 ? 34.501 -26.790 8.635 1.00 70.44 794 CYS A C 1
ATOM 6225 O O . CYS A 1 794 ? 35.075 -26.473 9.675 1.00 70.44 794 CYS A O 1
ATOM 6227 N N . GLY A 1 795 ? 33.863 -27.949 8.513 1.00 76.06 795 GLY A N 1
ATOM 6228 C CA . GLY A 1 795 ? 33.868 -28.957 9.565 1.00 76.06 795 GLY A CA 1
ATOM 6229 C C . GLY A 1 795 ? 33.101 -28.598 10.839 1.00 76.06 795 GLY A C 1
ATOM 6230 O O . GLY A 1 795 ? 32.942 -29.480 11.673 1.00 76.06 795 GLY A O 1
ATOM 6231 N N . THR A 1 796 ? 32.550 -27.384 10.998 1.00 75.81 796 THR A N 1
ATOM 6232 C CA . THR A 1 796 ? 31.754 -27.013 12.190 1.00 75.81 796 THR A CA 1
ATOM 6233 C C . THR A 1 796 ? 30.608 -27.996 12.420 1.00 75.81 796 THR A C 1
ATOM 6235 O O . THR A 1 796 ? 30.387 -28.451 13.531 1.00 75.81 796 THR A O 1
ATOM 6238 N N . CYS A 1 797 ? 29.925 -28.400 11.350 1.00 79.94 797 CYS A N 1
ATOM 6239 C CA . CYS A 1 797 ? 28.862 -29.397 11.420 1.00 79.94 797 CYS A CA 1
ATOM 6240 C C . CYS A 1 797 ? 29.340 -30.788 11.868 1.00 79.94 797 CYS A C 1
ATOM 6242 O O . CYS A 1 797 ? 28.589 -31.472 12.549 1.00 79.94 797 CYS A O 1
ATOM 6244 N N . ALA A 1 798 ? 30.561 -31.196 11.510 1.00 82.56 798 ALA A N 1
ATOM 6245 C CA . ALA A 1 798 ? 31.154 -32.461 11.942 1.00 82.56 798 ALA A CA 1
ATOM 6246 C C . ALA A 1 798 ? 31.608 -32.411 13.406 1.00 82.56 798 ALA A C 1
ATOM 6248 O O . ALA A 1 798 ? 31.362 -33.342 14.160 1.00 82.56 798 ALA A O 1
ATOM 6249 N N . GLN A 1 799 ? 32.217 -31.300 13.820 1.00 77.31 799 GLN A N 1
ATOM 6250 C CA . GLN A 1 799 ? 32.731 -31.114 15.179 1.00 77.31 799 GLN A CA 1
ATOM 6251 C C . GLN A 1 799 ? 31.628 -30.919 16.224 1.00 77.31 799 GLN A C 1
ATOM 6253 O O . GLN A 1 799 ? 31.790 -31.341 17.363 1.00 77.31 799 GLN A O 1
ATOM 6258 N N . GLU A 1 800 ? 30.530 -30.262 15.848 1.00 76.56 800 GLU A N 1
ATOM 6259 C CA . GLU A 1 800 ? 29.405 -29.967 16.746 1.00 76.56 800 GLU A CA 1
ATOM 6260 C C . GLU A 1 800 ? 28.327 -31.061 16.718 1.00 76.56 800 GLU A C 1
ATOM 6262 O O . GLU A 1 800 ? 27.324 -30.955 17.420 1.00 76.56 800 GLU A O 1
ATOM 6267 N N . CYS A 1 801 ? 28.493 -32.107 15.900 1.00 82.06 801 CYS A N 1
ATOM 6268 C CA . CYS A 1 801 ? 27.553 -33.220 15.863 1.00 82.06 801 CYS A CA 1
ATOM 6269 C C . CYS A 1 801 ? 27.789 -34.138 17.075 1.00 82.06 801 CYS A C 1
ATOM 6271 O O . CYS A 1 801 ? 28.803 -34.838 17.097 1.00 82.06 801 CYS A O 1
ATOM 6273 N N . PRO A 1 802 ? 26.869 -34.198 18.059 1.00 76.38 802 PRO A N 1
ATOM 6274 C CA . PRO A 1 802 ? 27.072 -35.015 19.259 1.00 76.38 802 PRO A CA 1
ATOM 6275 C C . PRO A 1 802 ? 27.146 -36.516 18.943 1.00 76.38 802 PRO A C 1
ATOM 6277 O O . PRO A 1 802 ? 27.866 -37.255 19.607 1.00 76.38 802 PRO A O 1
ATOM 6280 N N . GLU A 1 803 ? 26.459 -36.948 17.885 1.00 82.69 803 GLU A N 1
ATOM 6281 C CA . GLU A 1 803 ? 26.369 -38.350 17.462 1.00 82.69 803 GLU A CA 1
ATOM 6282 C C . GLU A 1 803 ? 27.469 -38.762 16.476 1.00 82.69 803 GLU A C 1
ATOM 6284 O O . GLU A 1 803 ? 27.507 -39.904 16.022 1.00 82.69 803 GLU A O 1
ATOM 6289 N N . ASN A 1 804 ? 28.353 -37.835 16.085 1.00 84.25 804 ASN A N 1
ATOM 6290 C CA . ASN A 1 804 ? 29.320 -38.036 14.998 1.00 84.25 804 ASN A CA 1
ATOM 6291 C C . ASN A 1 804 ? 28.669 -38.534 13.686 1.00 84.25 804 ASN A C 1
ATOM 6293 O O . ASN A 1 804 ? 29.296 -39.229 12.885 1.00 84.25 804 ASN A O 1
ATOM 6297 N N . ALA A 1 805 ? 27.407 -38.162 13.449 1.00 84.56 805 ALA A N 1
ATOM 6298 C CA . ALA A 1 805 ? 26.671 -38.456 12.219 1.00 84.56 805 ALA A CA 1
ATOM 6299 C C . ALA A 1 805 ? 27.182 -37.638 11.017 1.00 84.56 805 ALA A C 1
ATOM 6301 O O . ALA A 1 805 ? 26.835 -37.925 9.877 1.00 84.56 805 ALA A O 1
ATOM 6302 N N . MET A 1 806 ? 28.009 -36.619 11.254 1.00 86.06 806 MET A N 1
ATOM 6303 C CA . MET A 1 806 ? 28.590 -35.759 10.227 1.00 86.06 806 MET A CA 1
ATOM 6304 C C . MET A 1 806 ? 30.081 -36.062 10.071 1.00 86.06 806 MET A C 1
ATOM 6306 O O . MET A 1 806 ? 30.852 -35.912 11.016 1.00 86.06 806 MET A O 1
ATOM 6310 N N . THR A 1 807 ? 30.504 -36.437 8.864 1.00 87.00 807 THR A N 1
ATOM 6311 C CA . THR A 1 807 ? 31.917 -36.719 8.546 1.00 87.00 807 THR A CA 1
ATOM 6312 C C . THR A 1 807 ? 32.422 -35.828 7.424 1.00 87.00 807 THR A C 1
ATOM 6314 O O . THR A 1 807 ? 31.677 -35.510 6.502 1.00 87.00 807 THR A O 1
ATOM 6317 N N . MET A 1 808 ? 33.688 -35.421 7.494 1.00 83.75 808 MET A N 1
ATOM 6318 C CA . MET A 1 808 ? 34.333 -34.636 6.442 1.00 83.75 808 MET A CA 1
ATOM 6319 C C . MET A 1 808 ? 34.995 -35.578 5.433 1.00 83.75 808 MET A C 1
ATOM 6321 O O . MET A 1 808 ? 35.852 -36.377 5.801 1.00 83.75 808 MET A O 1
ATOM 6325 N N . VAL A 1 809 ? 34.593 -35.484 4.168 1.00 84.50 809 VAL A N 1
ATOM 6326 C CA . VAL A 1 809 ? 35.055 -36.334 3.059 1.00 84.50 809 VAL A CA 1
ATOM 6327 C C . VAL A 1 809 ? 35.700 -35.461 1.989 1.00 84.50 809 VAL A C 1
ATOM 6329 O O . VAL A 1 809 ? 35.314 -34.307 1.837 1.00 84.50 809 VAL A O 1
ATOM 6332 N N . LEU A 1 810 ? 36.675 -35.987 1.241 1.00 80.75 810 LEU A N 1
ATOM 6333 C CA . LEU A 1 810 ? 37.322 -35.255 0.146 1.00 80.75 810 LEU A CA 1
ATOM 6334 C C . LEU A 1 810 ? 36.283 -34.665 -0.814 1.00 80.75 810 LEU A C 1
ATOM 6336 O O . LEU A 1 810 ? 35.400 -35.374 -1.311 1.00 80.75 810 LEU A O 1
ATOM 6340 N N . ALA A 1 811 ? 36.393 -33.366 -1.088 1.00 76.44 811 ALA A N 1
ATOM 6341 C CA . ALA A 1 811 ? 35.397 -32.647 -1.872 1.00 76.44 811 ALA A CA 1
ATOM 6342 C C . ALA A 1 811 ? 35.246 -33.220 -3.287 1.00 76.44 811 ALA A C 1
ATOM 6344 O O . ALA A 1 811 ? 34.128 -33.312 -3.784 1.00 76.44 811 ALA A O 1
ATOM 6345 N N . GLU A 1 812 ? 36.333 -33.689 -3.908 1.00 76.50 812 GLU A N 1
ATOM 6346 C CA . GLU A 1 812 ? 36.297 -34.374 -5.210 1.00 76.50 812 GLU A CA 1
ATOM 6347 C C . GLU A 1 812 ? 35.383 -35.608 -5.215 1.00 76.50 812 GLU A C 1
ATOM 6349 O O . GLU A 1 812 ? 34.669 -35.855 -6.187 1.00 76.50 812 GLU A O 1
ATOM 6354 N N . THR A 1 813 ? 35.344 -36.351 -4.105 1.00 79.38 813 THR A N 1
ATOM 6355 C CA . THR A 1 813 ? 34.511 -37.549 -3.958 1.00 79.38 813 THR A CA 1
ATOM 6356 C C . THR A 1 813 ? 33.043 -37.155 -3.841 1.00 79.38 813 THR A C 1
ATOM 6358 O O . THR A 1 813 ? 32.185 -37.713 -4.526 1.00 79.38 813 THR A O 1
ATOM 6361 N N . VAL A 1 814 ? 32.754 -36.150 -3.011 1.00 79.25 814 VAL A N 1
ATOM 6362 C CA . VAL A 1 814 ? 31.395 -35.640 -2.791 1.00 79.25 814 VAL A CA 1
ATOM 6363 C C . VAL A 1 814 ? 30.833 -35.025 -4.075 1.00 79.25 814 VAL A C 1
ATOM 6365 O O . VAL A 1 814 ? 29.785 -35.449 -4.559 1.00 79.25 814 VAL A O 1
ATOM 6368 N N . LEU A 1 815 ? 31.557 -34.084 -4.683 1.00 76.62 815 LEU A N 1
ATOM 6369 C CA . LEU A 1 815 ? 31.148 -33.407 -5.916 1.00 76.62 815 LEU A CA 1
ATOM 6370 C C . LEU A 1 815 ? 31.058 -34.384 -7.099 1.00 76.62 815 LEU A C 1
ATOM 6372 O O . LEU A 1 815 ? 30.139 -34.285 -7.913 1.00 76.62 815 LEU A O 1
ATOM 6376 N N . GLY A 1 816 ? 31.954 -35.375 -7.166 1.00 73.19 816 GLY A N 1
ATOM 6377 C CA . GLY A 1 816 ? 31.910 -36.440 -8.167 1.00 73.19 816 GLY A CA 1
ATOM 6378 C C . GLY A 1 816 ? 30.664 -37.329 -8.064 1.00 73.19 816 GLY A C 1
ATOM 6379 O O . GLY A 1 816 ? 30.163 -37.792 -9.091 1.00 73.19 816 GLY A O 1
ATOM 6380 N N . ASN A 1 817 ? 30.133 -37.547 -6.857 1.00 73.94 817 ASN A N 1
ATOM 6381 C CA . ASN A 1 817 ? 28.871 -38.263 -6.646 1.00 73.94 817 ASN A CA 1
ATOM 6382 C C . ASN A 1 817 ? 27.651 -37.408 -7.021 1.00 73.94 817 ASN A C 1
ATOM 6384 O O . ASN A 1 817 ? 26.741 -37.920 -7.677 1.00 73.94 817 ASN A O 1
ATOM 6388 N N . ILE A 1 818 ? 27.658 -36.107 -6.699 1.00 72.75 818 ILE A N 1
ATOM 6389 C CA . ILE A 1 818 ? 26.602 -35.158 -7.104 1.00 72.75 818 ILE A CA 1
ATOM 6390 C C . ILE A 1 818 ? 26.502 -35.083 -8.632 1.00 72.75 818 ILE A C 1
ATOM 6392 O O . ILE A 1 818 ? 25.418 -35.245 -9.186 1.00 72.75 818 ILE A O 1
ATOM 6396 N N . ALA A 1 819 ? 27.634 -34.937 -9.329 1.00 69.00 819 ALA A N 1
ATOM 6397 C CA . ALA A 1 819 ? 27.673 -34.865 -10.793 1.00 69.00 819 ALA A CA 1
ATOM 6398 C C . ALA A 1 819 ? 27.133 -36.132 -11.487 1.00 69.00 819 ALA A C 1
ATOM 6400 O O . ALA A 1 819 ? 26.681 -36.076 -12.628 1.00 69.00 819 ALA A O 1
ATOM 6401 N N . LYS A 1 820 ? 27.162 -37.281 -10.800 1.00 74.19 820 LYS A N 1
ATOM 6402 C CA . LYS A 1 820 ? 26.627 -38.566 -11.279 1.00 74.19 820 LYS A CA 1
ATOM 6403 C C . LYS A 1 820 ? 25.166 -38.804 -10.871 1.00 74.19 820 LYS A C 1
ATOM 6405 O O . LYS A 1 820 ? 24.670 -39.908 -11.089 1.00 74.19 820 LYS A O 1
ATOM 6410 N N . GLY A 1 821 ? 24.503 -37.820 -10.257 1.00 68.00 821 GLY A N 1
ATOM 6411 C CA . GLY A 1 821 ? 23.127 -37.938 -9.765 1.00 68.00 821 GLY A CA 1
ATOM 6412 C C . GLY A 1 821 ? 22.974 -38.883 -8.570 1.00 68.00 821 GLY A C 1
ATOM 6413 O O . GLY A 1 821 ? 21.892 -39.412 -8.357 1.00 68.00 821 GLY A O 1
ATOM 6414 N N . ARG A 1 822 ? 24.047 -39.138 -7.807 1.00 69.44 822 ARG A N 1
ATOM 6415 C CA . ARG A 1 822 ? 24.059 -40.049 -6.645 1.00 69.44 822 ARG A CA 1
ATOM 6416 C C . ARG A 1 822 ? 24.004 -39.278 -5.324 1.00 69.44 822 ARG A C 1
ATOM 6418 O O . ARG A 1 822 ? 24.792 -39.550 -4.419 1.00 69.44 822 ARG A O 1
ATOM 6425 N N . GLN A 1 823 ? 23.121 -38.285 -5.226 1.00 64.50 823 GLN A N 1
ATOM 6426 C CA . GLN A 1 823 ? 22.957 -37.491 -3.998 1.00 64.50 823 GLN A CA 1
ATOM 6427 C C . GLN A 1 823 ? 22.491 -38.352 -2.816 1.00 64.50 823 GLN A C 1
ATOM 6429 O O . GLN A 1 823 ? 22.960 -38.161 -1.700 1.00 64.50 823 GLN A O 1
ATOM 6434 N N . ASP A 1 824 ? 21.698 -39.382 -3.093 1.00 59.62 824 ASP A N 1
ATOM 6435 C CA . ASP A 1 824 ? 21.178 -40.356 -2.126 1.00 59.62 824 ASP A CA 1
ATOM 6436 C C . ASP A 1 824 ? 22.282 -41.207 -1.461 1.00 59.62 824 ASP A C 1
ATOM 6438 O O . ASP A 1 824 ? 22.045 -41.875 -0.465 1.00 59.62 824 ASP A O 1
ATOM 6442 N N . GLN A 1 825 ? 23.508 -41.208 -2.005 1.00 60.72 825 GLN A N 1
ATOM 6443 C CA . GLN A 1 825 ? 24.674 -41.874 -1.399 1.00 60.72 825 GLN A CA 1
ATOM 6444 C C . GLN A 1 825 ? 25.476 -40.943 -0.471 1.00 60.72 825 GLN A C 1
ATOM 6446 O O . GLN A 1 825 ? 26.406 -41.395 0.194 1.00 60.72 825 GLN A O 1
ATOM 6451 N N . LEU A 1 826 ? 25.146 -39.647 -0.446 1.00 58.94 826 LEU A N 1
ATOM 6452 C CA . LEU A 1 826 ? 25.765 -38.614 0.400 1.00 58.94 826 LEU A CA 1
ATOM 6453 C C . LEU A 1 826 ? 24.940 -38.319 1.664 1.00 58.94 826 LEU A C 1
ATOM 6455 O O . LEU A 1 826 ? 25.397 -37.607 2.559 1.00 58.94 826 LEU A O 1
ATOM 6459 N N . ILE A 1 827 ? 23.725 -38.860 1.720 1.00 60.00 827 ILE A N 1
ATOM 6460 C CA . ILE A 1 827 ? 22.780 -38.773 2.826 1.00 60.00 827 ILE A CA 1
ATOM 6461 C C . ILE A 1 827 ? 22.333 -40.215 3.056 1.00 60.00 827 ILE A C 1
ATOM 6463 O O . ILE A 1 827 ? 21.641 -40.775 2.213 1.00 60.0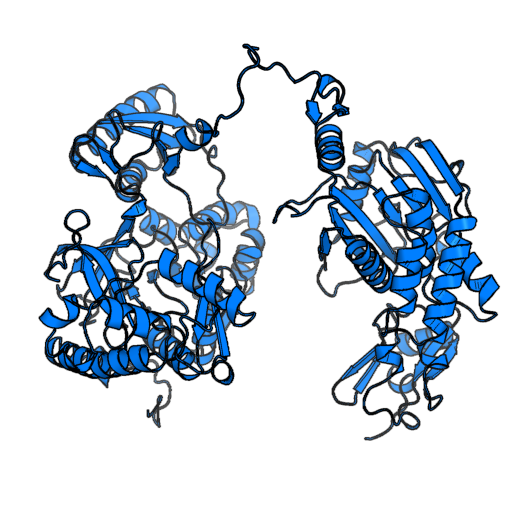0 827 ILE A O 1
ATOM 6467 N N . GLY A 1 828 ? 22.814 -40.867 4.118 1.00 55.06 828 GLY A N 1
ATOM 6468 C CA . GLY A 1 828 ? 22.519 -42.289 4.345 1.00 55.06 828 GLY A CA 1
ATOM 6469 C C . GLY A 1 828 ? 21.010 -42.578 4.315 1.00 55.06 828 GLY A C 1
ATOM 6470 O O . GLY A 1 828 ? 20.232 -41.822 4.888 1.00 55.06 828 GLY A O 1
ATOM 6471 N N . SER A 1 829 ? 20.581 -43.664 3.663 1.00 45.53 829 SER A N 1
ATOM 6472 C CA . SER A 1 829 ? 19.173 -44.082 3.635 1.00 45.53 829 SER A CA 1
ATOM 6473 C C . SER A 1 829 ? 18.766 -44.673 4.992 1.00 45.53 829 SER A C 1
ATOM 6475 O O . SER A 1 829 ? 18.852 -45.885 5.200 1.00 45.53 829 SER A O 1
ATOM 6477 N N . GLY A 1 830 ? 18.373 -43.814 5.929 1.00 42.97 830 GLY A N 1
ATOM 6478 C CA . GLY A 1 830 ? 17.740 -44.194 7.190 1.00 42.97 830 GLY A CA 1
ATOM 6479 C C . GLY A 1 830 ? 16.242 -43.926 7.106 1.00 42.97 830 GLY A C 1
ATOM 6480 O O . GLY A 1 830 ? 15.844 -42.787 6.895 1.00 42.97 830 GLY A O 1
ATOM 6481 N N . GLY A 1 831 ? 15.420 -44.971 7.222 1.00 41.97 831 GLY A N 1
ATOM 6482 C CA . GLY A 1 831 ? 13.977 -44.809 7.380 1.00 41.97 831 GLY A CA 1
ATOM 6483 C C . GLY A 1 831 ? 13.668 -44.330 8.794 1.00 41.97 831 GLY A C 1
ATOM 6484 O O . GLY A 1 831 ? 13.996 -45.039 9.748 1.00 41.97 831 GLY A O 1
ATOM 6485 N N . HIS A 1 832 ? 13.055 -43.154 8.899 1.00 33.09 832 HIS A N 1
ATOM 6486 C CA . HIS A 1 832 ? 12.305 -42.728 10.074 1.00 33.09 832 HIS A CA 1
ATOM 6487 C C . HIS A 1 832 ? 10.810 -42.862 9.799 1.00 33.09 832 HIS A C 1
ATOM 6489 O O . HIS A 1 832 ? 10.391 -42.529 8.664 1.00 33.09 832 HIS A O 1
#

Radius of gyration: 32.22 Å; chains: 1; bounding box: 87×84×60 Å

Secondary structure (DSSP, 8-state):
--SS-SS---TT-S-S-HHHHT--HHHHHHHHHHHHHHHHHHHHHH-HHHHHHHHHTT--GGG--SHHHHTTSPPEEHHHHHHHHHHHHHHHSSTTTTT--S-GGGEEEEEE---SSSSPPEEEEEHHHHHHHHHHHHHHHHHTT--TT-EEEE-S--SSBTTSHHHHHHHHHTT-EEEE--GGGHHHHHHHHHHHH--SEEEE-HHHHHHHHHHHHHHHSS-GGGG---EEEE-SSTTTT-HHHHHHHHHHHT-SEEEEEEEESEEEEEEE-STTSSSS----EEETTTTTEEEEEE-TTT-PEEP--TT-EEEEEEEE-S--SS---SEEEEEEEEEE-S--TT---S-EEEEEEESTT-EEETTEEE-HHHHHHHHHTTTTSEEEEEEEEESS-SSEEPSSEEEEEEEPTT--HHHHHHHHHHHHHHHHHHH---EEEEEE-TT-S---SSPPP-EEETTTTT-----S-------S--S-S-EEETTEEE-TTSS-HHHHHHHHHHHTTEEEEEEEEETTTTHHHHHHHHHHHHHHTT-EEEEE-----S-SSEEEEEEEEESSSPPPTT---SS-SEEEESSGGGGSSS-TT---TTSSHHHHHHH--EEEEEEESSS-GGG---SS-EEEEEEEE-HHHHHHHHHSSS---HHHHTHHHHHHHH-TTS-HHHHHHHHHT-TTS-HHHHHHHHHHHHHHHHH-EEEEEEEEPPSS-HHHHHHHTTSPPPTTS--TTSTTTTTTT-SEEEEE-GGG---SS-HHHHT-TT--EEEETTEEEE-TTT-----HHHHT-TT--EEEEEHHHHHHHHHTT-GGGSB-----

pLDDT: mean 78.27, std 18.16, range [24.16, 98.31]